Protein 6M6U (pdb70)

B-factor: mean 66.51, std 21.54, range [26.74, 169.86]

Solvent-accessible surface area: 44873 Å² total; per-residue (Å²): 97,67,54,117,86,0,37,136,31,0,135,94,66,9,99,152,19,49,0,0,2,4,1,7,12,31,23,108,141,86,64,132,52,40,0,45,0,0,0,20,2,44,92,82,33,92,29,54,56,22,13,42,15,2,8,113,0,0,44,42,27,65,26,10,9,44,1,15,5,6,103,67,22,36,11,9,47,12,17,40,1,7,63,48,25,93,47,21,75,25,85,128,66,48,11,17,97,13,3,11,117,5,12,0,31,31,16,30,2,42,82,33,1,76,50,3,14,80,67,23,42,105,77,79,8,6,89,89,34,14,41,22,0,97,86,1,4,126,46,0,94,136,18,26,50,126,20,89,90,0,123,132,53,105,20,37,1,5,0,0,1,0,2,8,2,18,0,4,3,4,1,2,2,0,0,0,10,23,0,62,82,108,168,44,35,112,15,154,43,16,95,31,0,2,36,27,0,9,126,56,133,65,4,64,112,93,3,1,66,44,2,59,125,10,2,13,20,17,43,78,1,2,69,61,49,109,128,21,82,28,78,89,0,22,88,12,13,104,111,44,7,105,12,1,71,82,0,9,95,52,11,82,86,164,106,127,77,15,100,73,24,14,44,29,0,120,88,5,9,130,36,0,99,130,16,24,52,122,14,87,111,1,92,134,53,123,18,28,16,7,0,0,6,0,2,2,4,20,0,3,12,4,0,0,44,1,0,9,16,9,1,69,116,72,121,32,24,13,0,40,19,7,83,32,1,1,24,15,0,9,79,67,124,60,9,67,112,96,2,2,69,42,2,56,154,8,0,12,22,9,13,80,1,6,22,67,32,99,124,27,73,51,83,93,1,21,88,10,16,101,113,52,11,105,8,0,70,82,0,9,72,58,10,127,77,154,105,24,57,24,15,39,46,5,28,29,0,80,106,0,8,113,66,0,91,103,21,35,48,121,17,75,134,4,104,138,54,36,16,40,30,3,0,0,12,2,1,0,22,32,0,5,50,4,1,8,43,0,0,20,40,25,1,86,125,105,161,39,39,106,22,126,36,24,9,27,0,1,30,22,0,22,132,63,131,67,8,79,113,75,3,2,52,32,2,24,52,1,0,10,0,69,29,14,11,48,43,62,67,119,84,23,15,50,0,2,23,23,0,13,101,102,14,12,104,7,0,75,85,0,12,83,55,20,70,88,140,97,72,49,117,84,0,34,130,34,0,131,91,66,7,96,114,17,53,0,0,2,4,2,8,19,29,6,124,55,73,11,157,97,107,19,43,1,46,0,0,0,22,1,38,81,80,35,92,36,53,54,27,12,37,12,2,7,104,0,0,42,39,24,63,22,9,8,49,2,16,9,7,104,75,28,35,10,10,45,12,15,39,1,5,76,44,26,104,54,22,78,27,83,109,63,45,4,9,94,17,3,11,121,5,1,2,32,14,12,37,1,20,77,28,0,76,46,3,15,74,58,24,42,96,80,87,8,20,102,91,29,15,35,15,0,111,95,2,19,144,44,0,99,131,13,34,51,115,20,91,120,3,103,122,53,96,25,40,1,3,0,0,3,0,5,11,4,18,0,4,5,4,1,4,3,0,0,0,11,22,0,42,95,94,151,41,34,46,6,65,7,15,137,52,0,1,38,33,0,11,127,72,129,76,5,73,107,93,2,0,65,43,2,59,136,8,8,30,18,22,61,79,4,4,78,68,60,131,130,16,80,15,65,85,1,14,95,16,12,86,122,58,4,101,14,2,48,74,0,12,99,65,38,191,138,80,30,90,84,38,14,43,34,0,108,96,10,0,93,43,0,84,128,16,32,49,98,33,85,81,5,120,130,47,121,24,35,10,9,0,0,13,0,3,17,6,23,0,2,10,4,0,0,40,0,0,7,30,1,0,62,95,74,116,32,22,13,0,38,20,8,94,31,0,1,30,17,0,3,102,68,134,40,6,61,102,93,3,1,71,39,2,50,126,10,0,9,41,12,13,69,6,7,27,81,34,108,137,16,79,40,100,82,8,31,88,6,14,107,101,51,13,113,7,0,60,79,0,4,91,47,7,136,92,116,107,26,53,18,18,35,41,0,21,13,0,65,94,2,6,112,72,0,98,120,16,31,50,126,16,87,112,2,114,144,44,44,14,29,34,5,0,0,13,2,1,0,19,36,0,1,44,4,1,8,47,0,0,38,26,21,0,79,97,104,151,40,34,136,30,146,36,21,8,33,0,1,29,25,0,3,119,65,131,75,7,79,97,89,4,0,61,31,2,23,50,1,0,10,0,80,33,30,18,80,121,116,61,24,52,0,2,20,27,0,13,98,99,19,10,92,9,0,69,83,0,1,77,54,18,37,87,184

Sequence (1030 aa):
LNENKIIKLLRDNIPKLQLIYLFGSYSQQHRNSEIEIAVLAADTLDNIARWELAQKLASALDSDVDLVDLRSASTVLCQQVVTQGKQLWGTQQDDELFAVKTISMYQHLQAERQAIIDDVMANDIIINKIATIKRCIKRIQQVYGDGSQFKQDFTLQDSVILNLQRCCEACIDIANHINRQQQLGIPQSSRDSFTLLAQNNLITQPLSDNLKKMVGLRNIAVHDYQELNLDIVVHVVQHHLEDFEQFIDVIKAENDIIINKIATIKRCIKRIQQVYGDGSQFKQDFTLQDSVILNLQRCCEACIDIANHINRQQQLGIPQSSRDSFTLLAQNNLITQPLSDNLKKMVGLRNIAVHDYQELNLDIVVHVVQHHLEDFEQFIDVIKAENDIIINKIATIKRCIKRIQQVYGDGSQFKQDFTLQDSVILNLQRCCEACIDIANHINRQQQLGIPQSSRDSFTLLAQNNLITQPLSDNLKKMVGLRNIAVHDYELNLDIVVHVVQHHLEDFEQFIDVIKAELNENKIIKLLRDNIPKLQLIYLFGSYSQGTQHRNSEIEIAVLAADTLDNIARWELAQKLASALDSDVDLVDLRSASTVLCQQVVTQGKQLWGTQQDDELFAVKTISMYQHLQAERQAIIDDVMANDIIINKIATIKRCIKRIQQVYGDGSQFKQDFTLQDSVILNLQRCCEACIDIANHINRQQQLGIPQSSRDSFTLLAQNNLITQPLSDNLKKMVGLRNIAVHDYQELNLDIVVHVVQHHLEDFEQFIDVIKDIIINKIATIKRCIKRIQQVYGDGSQFKQDFTLQDSVILNLQRCCEACIDIANHINRQQQLGIPQSSRDSFTLLAQNNLITQPLSDNLKKMVGLRNIAVHDYQELNLDIVVHVVQHHLEDFEQFIDVIKAENDIIINKIATIKRCIKRIQQVYGDGSQFKQDFTLQDSVILNLQRCCEACIDIANHINRQQQLGIPQSSRDSFTLLAQNNLITQPLSDNLKKMVGLRNIAVELNLDIVVHVVQHHLEDFEQFIDVIKAE

Foldseek 3Di:
DDLVVVVVLCVVQPPQWAWKWWFDPVLVPPDQDAGEIETEGPDFDDPVSQVVSQVVVCVVVVHHYDYHYLVPDDLVVLQRCLVRIDISDHDPVSSVVSNVVSVVVVVVVCVVCVVVVVVVVD/DVLLVVLLVLLVVLLVQLCVLCPPPPCCVPDPVSLVSNLVSLVSLLVSLLSLLCVVCVVVVLDHQPDSLSSLVSCCVVPLDPPVLSVLSSVSVVLSCCVPVPVVPHDVVVSVVCSVPPSVSSVVSSVSSVVD/DVLLVVLLVLLVVLLVQLCVLCPPVPCCVPDVVSVVSNLVSLLSLLVSLLVNLVVVCVVVVLDDQPDSLSSLVSCVVVVLDDPVLSVLSSVSVVLNVCCPPPNVPRDVVVSVVCSVPPSCSSVSSSVSSVVD/DVLLVVLLVLLVVLLVLLCVLCPPVPCCLPDVVSVVSNLVSLVSLLVSLLSNLQVCCVVVVLDHQPDSLSSLVSCCVVPLDPPVLSVLSSVSVVSVCLVVPPDVVSVVVSVVCSVPVSVSSVVSSVSVVVD/DDLVVVVVLCVVQPPQWAWKKFFDQCQPDHDPDLDAGEMETEGPDFDDPVSQVVSQVVVCVVVVHHYDYHYLVPDDLVVLQRCLVRIDISDHDPVVNVVSNVVSVVVVVVVCVVCVVVVVVVVD/DVLLVVLLVLLVVLLVQLDVLCDPVPCQVPDVPSVVSNLVSLVSLLVSLLSVLQVCCVVVVQDHDPDSLVSLVSCCVVVLDPVVLSVLSVVSVVLSCCSPVPCVPRPSVVSVCCSVPVSVSSVSSSVSSD/DLLVVLLVLLVVLLVLLCVLPPDVPDPVPDVVSVVSNLVSLLSLLVSLLVLLVVVCVVVVLDDQPDSLSSLVSCVVVPLDPVVLSVLSSVSVVLSVCCVPPVVPNDVVVSVVCNVPPSVSSVVSSVSSVVD/DVLLVVLLVLLVVLLVLLCVLCPPVPCCLPDVVSVVSNLVSLVSLLVSLLSNLQVCCVVVVQDHQPDSLSSLVSCCVVPLDDPVLSVLSSVSVVSVCLVCNVCSVVSVVCSVPPSVSSVVSSVSVVVD

Nearest PDB structures (foldseek):
  6m6u-assembly1_A  TM=1.008E+00  e=5.718E-24  Shewanella oneidensis MR-1
  6m6u-assembly1_F  TM=9.954E-01  e=7.181E-23  Shewanella oneidensis MR-1
  7bxo-assembly1_A  TM=9.948E-01  e=1.564E-22  Shewanella oneidensis MR-1
  6m6w-assembly1_F  TM=9.885E-01  e=1.515E-21  Shewanella oneidensis MR-1
  6m6v-assembly1_A  TM=9.972E-01  e=1.208E-20  Shewanella oneidensis MR-1

Radius of gyration: 38.46 Å; Cα contacts (8 Å, |Δi|>4): 1293; chains: 8; bounding box: 60×64×133 Å

GO terms:
  GO:0070733 AMPylase activity (F, EXP)

Structure (mmCIF, N/CA/C/O backbone):
data_6M6U
#
_entry.id   6M6U
#
_cell.length_a   54.217
_cell.length_b   99.954
_cell.length_c   131.798
_cell.angle_alpha   90.000
_cell.angle_beta   96.110
_cell.angle_gamma   90.000
#
_symmetry.space_group_name_H-M   'P 1 21 1'
#
loop_
_entity.id
_entity.type
_entity.pdbx_description
1 polymer 'Toxin-antitoxin system antitoxin MntA family'
2 polymer 'Toxin-antitoxin system toxin HepN family'
#
loop_
_atom_site.group_PDB
_atom_site.id
_atom_site.type_symbol
_atom_site.label_atom_id
_atom_site.label_alt_id
_atom_site.label_comp_id
_atom_site.label_asym_id
_atom_site.label_entity_id
_atom_site.label_seq_id
_atom_site.pdbx_PDB_ins_code
_atom_site.Cartn_x
_atom_site.Cartn_y
_atom_site.Cartn_z
_atom_site.occupancy
_atom_site.B_iso_or_equiv
_atom_site.auth_seq_id
_atom_site.auth_comp_id
_atom_site.auth_asym_id
_atom_site.auth_atom_id
_atom_site.pdbx_PDB_model_num
ATOM 1 N N . LEU A 1 4 ? 9.840 30.947 45.295 1.00 75.68 4 LEU A N 1
ATOM 2 C CA . LEU A 1 4 ? 8.996 29.808 44.955 1.00 75.94 4 LEU A CA 1
ATOM 3 C C . LEU A 1 4 ? 7.559 30.058 45.418 1.00 77.87 4 LEU A C 1
ATOM 4 O O . LEU A 1 4 ? 7.333 30.536 46.533 1.00 82.44 4 LEU A O 1
ATOM 9 N N . ASN A 1 5 ? 6.590 29.741 44.559 1.00 73.61 5 ASN A N 1
ATOM 10 C CA . ASN A 1 5 ? 5.185 30.038 44.834 1.00 67.39 5 ASN A CA 1
ATOM 11 C C . ASN A 1 5 ? 4.590 28.891 45.642 1.00 63.03 5 ASN A C 1
ATOM 12 O O . ASN A 1 5 ? 4.147 27.881 45.086 1.00 53.74 5 ASN A O 1
ATOM 17 N N . GLU A 1 6 ? 4.558 29.062 46.965 1.00 61.50 6 GLU A N 1
ATOM 18 C CA . GLU A 1 6 ? 4.053 28.007 47.834 1.00 59.47 6 GLU A CA 1
ATOM 19 C C . GLU A 1 6 ? 2.533 27.909 47.779 1.00 57.77 6 GLU A C 1
ATOM 20 O O . GLU A 1 6 ? 1.978 26.822 47.975 1.00 53.50 6 GLU A O 1
ATOM 26 N N . ASN A 1 7 ? 1.846 29.018 47.498 1.00 58.37 7 ASN A N 1
ATOM 27 C CA . ASN A 1 7 ? 0.389 28.981 47.406 1.00 60.95 7 ASN A CA 1
ATOM 28 C C . ASN A 1 7 ? -0.073 28.134 46.226 1.00 58.67 7 ASN A C 1
ATOM 29 O O . ASN A 1 7 ? -1.111 27.464 46.302 1.00 56.99 7 ASN A O 1
ATOM 34 N N . LYS A 1 8 ? 0.681 28.156 45.125 1.00 55.82 8 LYS A N 1
ATOM 35 C CA . LYS A 1 8 ? 0.322 27.348 43.966 1.00 54.75 8 LYS A CA 1
ATOM 36 C C . LYS A 1 8 ? 0.538 25.867 44.247 1.00 46.17 8 LYS A C 1
ATOM 37 O O . LYS A 1 8 ? -0.255 25.023 43.815 1.00 41.73 8 LYS A O 1
ATOM 43 N N . ILE A 1 9 ? 1.615 25.533 44.961 1.00 41.82 9 ILE A N 1
ATOM 44 C CA . ILE A 1 9 ? 1.850 24.148 45.349 1.00 42.47 9 ILE A CA 1
ATOM 45 C C . ILE A 1 9 ? 0.726 23.658 46.246 1.00 46.97 9 ILE A C 1
ATOM 46 O O . ILE A 1 9 ? 0.215 22.544 46.079 1.00 51.30 9 ILE A O 1
ATOM 51 N N . ILE A 1 10 ? 0.313 24.492 47.202 1.00 47.96 10 ILE A N 1
ATOM 52 C CA . ILE A 1 10 ? -0.714 24.089 48.156 1.00 49.47 10 ILE A CA 1
ATOM 53 C C . ILE A 1 10 ? -2.042 23.869 47.448 1.00 47.17 10 ILE A C 1
ATOM 54 O O . ILE A 1 10 ? -2.726 22.866 47.684 1.00 47.54 10 ILE A O 1
ATOM 59 N N . LYS A 1 11 ? -2.428 24.792 46.564 1.00 47.27 11 LYS A N 1
ATOM 60 C CA . LYS A 1 11 ? -3.730 24.676 45.918 1.00 49.12 11 LYS A CA 1
ATOM 61 C C . LYS A 1 11 ? -3.794 23.459 45.003 1.00 48.90 11 LYS A C 1
ATOM 62 O O . LYS A 1 11 ? -4.807 22.750 44.977 1.00 51.45 11 LYS A O 1
ATOM 68 N N . LEU A 1 12 ? -2.723 23.193 44.253 1.00 41.86 12 LEU A N 1
ATOM 69 C CA . LEU A 1 12 ? -2.733 22.050 43.346 1.00 45.82 12 LEU A CA 1
ATOM 70 C C . LEU A 1 12 ? -2.829 20.737 44.109 1.00 44.41 12 LEU A C 1
ATOM 71 O O . LEU A 1 12 ? -3.556 19.825 43.696 1.00 51.92 12 LEU A O 1
ATOM 76 N N . LEU A 1 13 ? -2.107 20.617 45.221 1.00 42.66 13 LEU A N 1
ATOM 77 C CA . LEU A 1 13 ? -2.162 19.380 45.996 1.00 44.19 13 LEU A CA 1
ATOM 78 C C . LEU A 1 13 ? -3.511 19.215 46.686 1.00 46.78 13 LEU A C 1
ATOM 79 O O . LEU A 1 13 ? -4.070 18.113 46.711 1.00 51.71 13 LEU A O 1
ATOM 84 N N . ARG A 1 14 ? -4.054 20.301 47.242 1.00 49.05 14 ARG A N 1
ATOM 85 C CA . ARG A 1 14 ? -5.350 20.228 47.911 1.00 53.55 14 ARG A CA 1
ATOM 86 C C . ARG A 1 14 ? -6.455 19.838 46.938 1.00 56.13 14 ARG A C 1
ATOM 87 O O . ARG A 1 14 ? -7.368 19.083 47.295 1.00 59.91 14 ARG A O 1
ATOM 95 N N . ASP A 1 15 ? -6.389 20.341 45.703 1.00 51.16 15 ASP A N 1
ATOM 96 C CA . ASP A 1 15 ? -7.430 20.047 44.725 1.00 47.06 15 ASP A CA 1
ATOM 97 C C . ASP A 1 15 ? -7.318 18.643 44.143 1.00 39.83 15 ASP A C 1
ATOM 98 O O . ASP A 1 15 ? -8.282 18.164 43.539 1.00 39.26 15 ASP A O 1
ATOM 103 N N . ASN A 1 16 ? -6.180 17.966 44.306 1.00 36.19 16 ASN A N 1
ATOM 104 C CA . ASN A 1 16 ? -5.972 16.688 43.642 1.00 44.53 16 ASN A CA 1
ATOM 105 C C . ASN A 1 16 ? -5.737 15.504 44.570 1.00 49.89 16 ASN A C 1
ATOM 106 O O . ASN A 1 16 ? -5.680 14.371 44.080 1.00 54.39 16 ASN A O 1
ATOM 111 N N . ILE A 1 17 ? -5.611 15.711 45.875 1.00 49.44 17 ILE A N 1
ATOM 112 C CA . ILE A 1 17 ? -5.337 14.622 46.802 1.00 46.06 17 ILE A CA 1
ATOM 113 C C . ILE A 1 17 ? -6.465 14.553 47.824 1.00 46.43 17 ILE A C 1
ATOM 114 O O . ILE A 1 17 ? -6.665 15.498 48.592 1.00 45.52 17 ILE A O 1
ATOM 119 N N . PRO A 1 18 ? -7.226 13.463 47.872 1.00 51.39 18 PRO A N 1
ATOM 120 C CA . PRO A 1 18 ? -8.282 13.349 48.884 1.00 54.50 18 PRO A CA 1
ATOM 121 C C . PRO A 1 18 ? -7.698 13.068 50.259 1.00 53.50 18 PRO A C 1
ATOM 122 O O . PRO A 1 18 ? -6.713 12.338 50.400 1.00 50.52 18 PRO A O 1
ATOM 126 N N . LYS A 1 19 ? -8.320 13.667 51.277 1.00 58.17 19 LYS A N 1
ATOM 127 C CA . LYS A 1 19 ? -7.936 13.456 52.675 1.00 59.57 19 LYS A CA 1
ATOM 128 C C . LYS A 1 19 ? -6.484 13.859 52.919 1.00 61.87 19 LYS A C 1
ATOM 129 O O . LYS A 1 19 ? -5.750 13.192 53.655 1.00 62.31 19 LYS A O 1
ATOM 135 N N . LEU A 1 20 ? -6.067 14.960 52.292 1.00 59.14 20 LEU A N 1
ATOM 136 C CA . LEU A 1 20 ? -4.719 15.477 52.490 1.00 56.68 20 LEU A CA 1
ATOM 137 C C . LEU A 1 20 ? -4.524 15.911 53.937 1.00 58.86 20 LEU A C 1
ATOM 138 O O . LEU A 1 20 ? -5.422 16.488 54.557 1.00 58.32 20 LEU A O 1
ATOM 143 N N . GLN A 1 21 ? -3.345 15.623 54.479 1.00 58.56 21 GLN A N 1
ATOM 144 C CA . GLN A 1 21 ? -3.034 15.942 55.868 1.00 56.77 21 GLN A CA 1
ATOM 145 C C . GLN A 1 21 ? -1.789 16.794 56.028 1.00 51.26 21 GLN A C 1
ATOM 146 O O . GLN A 1 21 ? -1.752 17.659 56.907 1.00 53.19 21 GLN A O 1
ATOM 152 N N . LEU A 1 22 ? -0.765 16.579 55.205 1.00 41.50 22 LEU A N 1
ATOM 153 C CA . LEU A 1 22 ? 0.500 17.276 55.378 1.00 38.99 22 LEU A CA 1
ATOM 154 C C . LEU A 1 22 ? 1.105 17.570 54.014 1.00 44.35 22 LEU A C 1
ATOM 155 O O . LEU A 1 22 ? 1.062 16.726 53.115 1.00 48.50 22 LEU A O 1
ATOM 160 N N . ILE A 1 23 ? 1.657 18.771 53.865 1.00 45.84 23 ILE A N 1
ATOM 161 C CA . ILE A 1 23 ? 2.487 19.128 52.721 1.00 38.79 23 ILE A CA 1
ATOM 162 C C . ILE A 1 23 ? 3.808 19.662 53.252 1.00 42.14 23 ILE A C 1
ATOM 163 O O . ILE A 1 23 ? 3.824 20.589 54.070 1.00 43.32 23 ILE A O 1
ATOM 168 N N . TYR A 1 24 ? 4.910 19.085 52.787 1.00 40.29 24 TYR A N 1
ATOM 169 C CA . TYR A 1 24 ? 6.243 19.544 53.142 1.00 40.25 24 TYR A CA 1
ATOM 170 C C . TYR A 1 24 ? 7.028 19.882 51.887 1.00 43.85 24 TYR A C 1
ATOM 171 O O . TYR A 1 24 ? 6.938 19.180 50.872 1.00 47.90 24 TYR A O 1
ATOM 180 N N . LEU A 1 25 ? 7.799 20.956 51.971 1.00 41.39 25 LEU A N 1
ATOM 181 C CA . LEU A 1 25 ? 8.870 21.241 51.034 1.00 43.35 25 LEU A CA 1
ATOM 182 C C . LEU A 1 25 ? 10.171 20.784 51.679 1.00 48.40 25 LEU A C 1
ATOM 183 O O . LEU A 1 25 ? 10.443 21.126 52.833 1.00 58.54 25 LEU A O 1
ATOM 188 N N . PHE A 1 26 ? 10.956 19.984 50.960 1.00 45.80 26 PHE A N 1
ATOM 189 C CA . PHE A 1 26 ? 12.234 19.527 51.485 1.00 42.61 26 PHE A CA 1
ATOM 190 C C . PHE A 1 26 ? 13.278 19.596 50.377 1.00 48.92 26 PHE A C 1
ATOM 191 O O . PHE A 1 26 ? 12.997 20.029 49.254 1.00 51.89 26 PHE A O 1
ATOM 199 N N . GLY A 1 27 ? 14.501 19.184 50.706 1.00 49.09 27 GLY A N 1
ATOM 200 C CA . GLY A 1 27 ? 15.587 19.267 49.748 1.00 49.87 27 GLY A CA 1
ATOM 201 C C . GLY A 1 27 ? 16.145 20.678 49.642 1.00 58.05 27 GLY A C 1
ATOM 202 O O . GLY A 1 27 ? 16.089 21.471 50.582 1.00 62.61 27 GLY A O 1
ATOM 203 N N . SER A 1 28 ? 16.670 20.994 48.456 1.00 61.61 28 SER A N 1
ATOM 204 C CA . SER A 1 28 ? 17.418 22.236 48.278 1.00 67.99 28 SER A CA 1
ATOM 205 C C . SER A 1 28 ? 16.514 23.462 48.332 1.00 76.98 28 SER A C 1
ATOM 206 O O . SER A 1 28 ? 16.923 24.514 48.838 1.00 83.63 28 SER A O 1
ATOM 209 N N . TYR A 1 29 ? 15.292 23.360 47.803 1.00 83.59 29 TYR A N 1
ATOM 210 C CA . TYR A 1 29 ? 14.413 24.526 47.774 1.00 84.86 29 TYR A CA 1
ATOM 211 C C . TYR A 1 29 ? 13.922 24.907 49.166 1.00 85.59 29 TYR A C 1
ATOM 212 O O . TYR A 1 29 ? 13.579 26.072 49.399 1.00 88.59 29 TYR A O 1
ATOM 221 N N . SER A 1 30 ? 13.876 23.954 50.099 1.00 83.95 30 SER A N 1
ATOM 222 C CA . SER A 1 30 ? 13.533 24.281 51.478 1.00 84.11 30 SER A CA 1
ATOM 223 C C . SER A 1 30 ? 14.695 24.916 52.231 1.00 93.17 30 SER A C 1
ATOM 224 O O . SER A 1 30 ? 14.472 25.551 53.268 1.00 90.89 30 SER A O 1
ATOM 227 N N . GLN A 1 31 ? 15.920 24.756 51.735 1.00 102.21 31 GLN A N 1
ATOM 228 C CA . GLN A 1 31 ? 17.098 25.353 52.353 1.00 105.77 31 GLN A CA 1
ATOM 229 C C . GLN A 1 31 ? 17.332 26.767 51.830 1.00 106.75 31 GLN A C 1
ATOM 230 O O . GLN A 1 31 ? 16.857 27.741 52.414 1.00 107.02 31 GLN A O 1
ATOM 236 N N . GLN A 1 34 ? 16.184 27.960 46.309 1.00 109.62 34 GLN A N 1
ATOM 237 C CA . GLN A 1 34 ? 16.356 27.911 44.861 1.00 113.42 34 GLN A CA 1
ATOM 238 C C . GLN A 1 34 ? 17.516 26.996 44.483 1.00 115.84 34 GLN A C 1
ATOM 239 O O . GLN A 1 34 ? 17.326 25.955 43.852 1.00 117.65 34 GLN A O 1
ATOM 245 N N . HIS A 1 35 ? 18.719 27.417 44.875 1.00 116.09 35 HIS A N 1
ATOM 246 C CA . HIS A 1 35 ? 19.964 26.700 44.614 1.00 115.29 35 HIS A CA 1
ATOM 247 C C . HIS A 1 35 ? 20.242 26.537 43.121 1.00 116.61 35 HIS A C 1
ATOM 248 O O . HIS A 1 35 ? 20.836 27.430 42.507 1.00 113.43 35 HIS A O 1
ATOM 255 N N . ARG A 1 36 ? 19.831 25.420 42.518 1.00 119.49 36 ARG A N 1
ATOM 256 C CA . ARG A 1 36 ? 20.339 25.111 41.184 1.00 120.35 36 ARG A CA 1
ATOM 257 C C . ARG A 1 36 ? 19.279 24.624 40.203 1.00 127.78 36 ARG A C 1
ATOM 258 O O . ARG A 1 36 ? 18.159 25.145 40.161 1.00 129.14 36 ARG A O 1
ATOM 260 N N . ASN A 1 37 ? 19.657 23.639 39.390 1.00 134.68 37 ASN A N 1
ATOM 261 C CA . ASN A 1 37 ? 18.798 22.997 38.404 1.00 136.40 37 ASN A CA 1
ATOM 262 C C . ASN A 1 37 ? 18.029 21.816 38.983 1.00 133.30 37 ASN A C 1
ATOM 263 O O . ASN A 1 37 ? 17.289 21.149 38.251 1.00 134.27 37 ASN A O 1
ATOM 268 N N . SER A 1 38 ? 18.177 21.554 40.278 1.00 127.41 38 SER A N 1
ATOM 269 C CA . SER A 1 38 ? 17.624 20.354 40.882 1.00 116.86 38 SER A CA 1
ATOM 270 C C . SER A 1 38 ? 16.100 20.417 40.948 1.00 103.25 38 SER A C 1
ATOM 271 O O . SER A 1 38 ? 15.475 21.468 40.765 1.00 103.36 38 SER A O 1
ATOM 274 N N . GLU A 1 39 ? 15.504 19.257 41.211 1.00 85.08 39 GLU A N 1
ATOM 275 C CA . GLU A 1 39 ? 14.059 19.156 41.323 1.00 67.93 39 GLU A CA 1
ATOM 276 C C . GLU A 1 39 ? 13.562 19.912 42.548 1.00 54.92 39 GLU A C 1
ATOM 277 O O . GLU A 1 39 ? 14.274 20.065 43.544 1.00 51.17 39 GLU A O 1
ATOM 283 N N . ILE A 1 40 ? 12.332 20.401 42.463 1.00 48.96 40 ILE A N 1
ATOM 284 C CA . ILE A 1 40 ? 11.597 20.792 43.659 1.00 44.26 40 ILE A CA 1
ATOM 285 C C . ILE A 1 40 ? 11.059 19.525 44.313 1.00 44.65 40 ILE A C 1
ATOM 286 O O . ILE A 1 40 ? 10.386 18.714 43.665 1.00 49.07 40 ILE A O 1
ATOM 291 N N . GLU A 1 41 ? 11.379 19.331 45.584 1.00 42.81 41 GLU A N 1
ATOM 292 C CA . GLU A 1 41 ? 11.007 18.125 46.310 1.00 43.25 41 GLU A CA 1
ATOM 293 C C . GLU A 1 41 ? 9.870 18.446 47.272 1.00 41.54 41 GLU A C 1
ATOM 294 O O . GLU A 1 41 ? 10.011 19.314 48.142 1.00 38.37 41 GLU A O 1
ATOM 300 N N . ILE A 1 42 ? 8.751 17.745 47.103 1.00 41.06 42 ILE A N 1
ATOM 301 C CA . ILE A 1 42 ? 7.527 17.963 47.862 1.00 41.46 42 ILE A CA 1
ATOM 302 C C . ILE A 1 42 ? 7.089 16.625 48.439 1.00 38.72 42 ILE A C 1
ATOM 303 O O . ILE A 1 42 ? 7.053 15.618 47.724 1.00 38.05 42 ILE A O 1
ATOM 308 N N . ALA A 1 43 ? 6.760 16.611 49.725 1.00 39.54 43 ALA A N 1
ATOM 309 C CA . ALA A 1 43 ? 6.261 15.415 50.388 1.00 39.12 43 ALA A CA 1
ATOM 310 C C . ALA A 1 43 ? 4.847 15.667 50.882 1.00 40.12 43 ALA A C 1
ATOM 311 O O . ALA A 1 43 ? 4.559 16.726 51.447 1.00 43.39 43 ALA A O 1
ATOM 313 N N . VAL A 1 44 ? 3.963 14.697 50.666 1.00 39.77 44 VAL A N 1
ATOM 314 C CA . VAL A 1 44 ? 2.584 14.790 51.129 1.00 43.55 44 VAL A CA 1
ATOM 315 C C . VAL A 1 44 ? 2.233 13.545 51.930 1.00 44.70 44 VAL A C 1
ATOM 316 O O . VAL A 1 44 ? 2.668 12.433 51.602 1.00 41.79 44 VAL A O 1
ATOM 320 N N . LEU A 1 45 ? 1.452 13.739 52.988 1.00 41.79 45 LEU A N 1
ATOM 321 C CA . LEU A 1 45 ? 0.796 12.654 53.701 1.00 42.98 45 LEU A CA 1
ATOM 322 C C . LEU A 1 45 ? -0.710 12.824 53.557 1.00 45.27 45 LEU A C 1
ATOM 323 O O . LEU A 1 45 ? -1.251 13.899 53.848 1.00 40.36 45 LEU A O 1
ATOM 328 N N . ALA A 1 46 ? -1.376 11.781 53.080 1.00 46.34 46 ALA A N 1
ATOM 329 C CA . ALA A 1 46 ? -2.828 11.727 53.041 1.00 47.04 46 ALA A CA 1
ATOM 330 C C . ALA A 1 46 ? -3.294 10.505 53.826 1.00 50.41 46 ALA A C 1
ATOM 331 O O . ALA A 1 46 ? -2.494 9.649 54.210 1.00 50.64 46 ALA A O 1
ATOM 333 N N . ALA A 1 47 ? -4.605 10.430 54.075 1.00 49.70 47 ALA A N 1
ATOM 334 C CA . ALA A 1 47 ? -5.130 9.320 54.866 1.00 50.84 47 ALA A CA 1
ATOM 335 C C . ALA A 1 47 ? -4.906 7.985 54.163 1.00 54.37 47 ALA A C 1
ATOM 336 O O . ALA A 1 47 ? -4.622 6.972 54.814 1.00 55.77 47 ALA A O 1
ATOM 338 N N . ASP A 1 48 ? -5.022 7.963 52.838 1.00 50.70 48 ASP A N 1
ATOM 339 C CA . ASP A 1 48 ? -4.706 6.791 52.036 1.00 51.46 48 ASP A CA 1
ATOM 340 C C . ASP A 1 48 ? -3.380 7.001 51.315 1.00 47.96 48 ASP A C 1
ATOM 341 O O . ASP A 1 48 ? -2.923 8.132 51.118 1.00 42.66 48 ASP A O 1
ATOM 346 N N . THR A 1 49 ? -2.760 5.896 50.917 1.00 52.78 49 THR A N 1
ATOM 347 C CA . THR A 1 49 ? -1.593 5.992 50.055 1.00 60.61 49 THR A CA 1
ATOM 348 C C . THR A 1 49 ? -2.023 6.444 48.666 1.00 60.81 49 THR A C 1
ATOM 349 O O . THR A 1 49 ? -3.109 6.093 48.192 1.00 62.81 49 THR A O 1
ATOM 353 N N . LEU A 1 50 ? -1.173 7.244 48.025 1.00 56.12 50 LEU A N 1
ATOM 354 C CA . LEU A 1 50 ? -1.429 7.706 46.666 1.00 52.32 50 LEU A CA 1
ATOM 355 C C . LEU A 1 50 ? -1.165 6.583 45.674 1.00 53.06 50 LEU A C 1
ATOM 356 O O . LEU A 1 50 ? -0.229 5.799 45.846 1.00 56.72 50 LEU A O 1
ATOM 361 N N . ASP A 1 51 ? -1.989 6.504 44.632 1.00 57.82 51 ASP A N 1
ATOM 362 C CA . ASP A 1 51 ? -1.635 5.648 43.508 1.00 64.44 51 ASP A CA 1
ATOM 363 C C . ASP A 1 51 ? -0.322 6.131 42.908 1.00 60.65 51 ASP A C 1
ATOM 364 O O . ASP A 1 51 ? -0.115 7.333 42.721 1.00 54.84 51 ASP A O 1
ATOM 369 N N . ASN A 1 52 ? 0.575 5.185 42.620 1.00 62.41 52 ASN A N 1
ATOM 370 C CA . ASN A 1 52 ? 1.928 5.545 42.206 1.00 64.24 52 ASN A CA 1
ATOM 371 C C . ASN A 1 52 ? 1.916 6.339 40.906 1.00 62.81 52 ASN A C 1
ATOM 372 O O . ASN A 1 52 ? 2.586 7.372 40.790 1.00 62.84 52 ASN A O 1
ATOM 377 N N . ILE A 1 53 ? 1.147 5.877 39.920 1.00 59.89 53 ILE A N 1
ATOM 378 C CA . ILE A 1 53 ? 1.102 6.550 38.627 1.00 56.86 53 ILE A CA 1
ATOM 379 C C . ILE A 1 53 ? 0.370 7.884 38.736 1.00 56.28 53 ILE A C 1
ATOM 380 O O . ILE A 1 53 ? 0.773 8.881 38.124 1.00 56.15 53 ILE A O 1
ATOM 385 N N . ALA A 1 54 ? -0.706 7.933 39.526 1.00 57.05 54 ALA A N 1
ATOM 386 C CA . ALA A 1 54 ? -1.408 9.195 39.739 1.00 53.97 54 ALA A CA 1
ATOM 387 C C . ALA A 1 54 ? -0.538 10.203 40.483 1.00 50.92 54 ALA A C 1
ATOM 388 O O . ALA A 1 54 ? -0.670 11.413 40.266 1.00 59.59 54 ALA A O 1
ATOM 390 N N . ARG A 1 55 ? 0.352 9.727 41.354 1.00 40.44 55 ARG A N 1
ATOM 391 C CA . ARG A 1 55 ? 1.278 10.622 42.039 1.00 44.73 55 ARG A CA 1
ATOM 392 C C . ARG A 1 55 ? 2.271 11.235 41.059 1.00 43.69 55 ARG A C 1
ATOM 393 O O . ARG A 1 55 ? 2.550 12.441 41.113 1.00 40.08 55 ARG A O 1
ATOM 401 N N . TRP A 1 56 ? 2.810 10.415 40.156 1.00 41.90 56 TRP A N 1
ATOM 402 C CA . TRP A 1 56 ? 3.751 10.904 39.155 1.00 43.50 56 TRP A CA 1
ATOM 403 C C . TRP A 1 56 ? 3.085 11.910 38.223 1.00 46.35 56 TRP A C 1
ATOM 404 O O . TRP A 1 56 ? 3.640 12.981 37.949 1.00 47.26 56 TRP A O 1
ATOM 415 N N . GLU A 1 57 ? 1.886 11.580 37.729 1.00 51.26 57 GLU A N 1
ATOM 416 C CA . GLU A 1 57 ? 1.133 12.519 36.902 1.00 52.11 57 GLU A CA 1
ATOM 417 C C . GLU A 1 57 ? 0.903 13.835 37.634 1.00 46.00 57 GLU A C 1
ATOM 418 O O . GLU A 1 57 ? 1.042 14.915 37.044 1.00 47.17 57 GLU A O 1
ATOM 424 N N . LEU A 1 58 ? 0.563 13.765 38.925 1.00 43.51 58 LEU A N 1
ATOM 425 C CA . LEU A 1 58 ? 0.348 14.985 39.692 1.00 39.16 58 LEU A CA 1
ATOM 426 C C . LEU A 1 58 ? 1.642 15.765 39.866 1.00 35.31 58 LEU A C 1
ATOM 427 O O . LEU A 1 58 ? 1.623 17.001 39.863 1.00 39.30 58 LEU A O 1
ATOM 432 N N . ALA A 1 59 ? 2.773 15.070 40.000 1.00 30.50 59 ALA A N 1
ATOM 433 C CA . ALA A 1 59 ? 4.048 15.772 40.082 1.00 33.63 59 ALA A CA 1
ATOM 434 C C . ALA A 1 59 ? 4.318 16.571 38.809 1.00 41.16 59 ALA A C 1
ATOM 435 O O . ALA A 1 59 ? 4.781 17.717 38.875 1.00 36.97 59 ALA A O 1
ATOM 437 N N . GLN A 1 60 ? 4.020 15.990 37.638 1.00 43.28 60 GLN A N 1
ATOM 438 C CA . GLN A 1 60 ? 4.245 16.718 36.391 1.00 40.88 60 GLN A CA 1
ATOM 439 C C . GLN A 1 60 ? 3.254 17.856 36.229 1.00 42.60 60 GLN A C 1
ATOM 440 O O . GLN A 1 60 ? 3.580 18.875 35.608 1.00 44.50 60 GLN A O 1
ATOM 446 N N . LYS A 1 61 ? 2.045 17.712 36.779 1.00 42.63 61 LYS A N 1
ATOM 447 C CA . LYS A 1 61 ? 1.128 18.845 36.774 1.00 41.44 61 LYS A CA 1
ATOM 448 C C . LYS A 1 61 ? 1.683 19.988 37.618 1.00 40.77 61 LYS A C 1
ATOM 449 O O . LYS A 1 61 ? 1.631 21.154 37.208 1.00 46.61 61 LYS A O 1
ATOM 455 N N . LEU A 1 62 ? 2.248 19.673 38.784 1.00 42.30 62 LEU A N 1
ATOM 456 C CA . LEU A 1 62 ? 2.980 20.687 39.537 1.00 43.57 62 LEU A CA 1
ATOM 457 C C . LEU A 1 62 ? 4.171 21.203 38.739 1.00 45.75 62 LEU A C 1
ATOM 458 O O . LEU A 1 62 ? 4.441 22.412 38.718 1.00 49.10 62 LEU A O 1
ATOM 463 N N . ALA A 1 63 ? 4.895 20.298 38.073 1.00 39.30 63 ALA A N 1
ATOM 464 C CA . ALA A 1 63 ? 6.061 20.703 37.292 1.00 41.57 63 ALA A CA 1
ATOM 465 C C . ALA A 1 63 ? 5.685 21.717 36.221 1.00 42.42 63 ALA A C 1
ATOM 466 O O . ALA A 1 63 ? 6.376 22.725 36.041 1.00 47.36 63 ALA A O 1
ATOM 468 N N . SER A 1 64 ? 4.580 21.477 35.514 1.00 48.75 64 SER A N 1
ATOM 469 C CA . SER A 1 64 ? 4.149 22.413 34.481 1.00 48.57 64 SER A CA 1
ATOM 470 C C . SER A 1 64 ? 3.785 23.765 35.081 1.00 51.28 64 SER A C 1
ATOM 471 O O . SER A 1 64 ? 4.140 24.812 34.527 1.00 56.87 64 SER A O 1
ATOM 474 N N . ALA A 1 65 ? 3.095 23.766 36.225 1.00 50.67 65 ALA A N 1
ATOM 475 C CA . ALA A 1 65 ? 2.655 25.026 36.820 1.00 45.01 65 ALA A CA 1
ATOM 476 C C . ALA A 1 65 ? 3.815 25.807 37.429 1.00 47.28 65 ALA A C 1
ATOM 477 O O . ALA A 1 65 ? 3.788 27.043 37.437 1.00 52.44 65 ALA A O 1
ATOM 479 N N . LEU A 1 66 ? 4.827 25.118 37.951 1.00 46.02 66 LEU A N 1
ATOM 480 C CA . LEU A 1 66 ? 5.997 25.775 38.517 1.00 47.24 66 LEU A CA 1
ATOM 481 C C . LEU A 1 66 ? 7.112 25.990 37.501 1.00 51.65 66 LEU A C 1
ATOM 482 O O . LEU A 1 66 ? 8.126 26.607 37.845 1.00 54.02 66 LEU A O 1
ATOM 487 N N . ASP A 1 67 ? 6.954 25.491 36.273 1.00 54.11 67 ASP A N 1
ATOM 488 C CA . ASP A 1 67 ? 7.985 25.570 35.236 1.00 53.74 67 ASP A CA 1
ATOM 489 C C . ASP A 1 67 ? 9.326 25.054 35.756 1.00 48.98 67 ASP A C 1
ATOM 490 O O . ASP A 1 67 ? 10.375 25.676 35.584 1.00 51.55 67 ASP A O 1
ATOM 495 N N . SER A 1 68 ? 9.285 23.895 36.406 1.00 46.54 68 SER A N 1
ATOM 496 C CA . SER A 1 68 ? 10.498 23.313 36.960 1.00 50.16 68 SER A CA 1
ATOM 497 C C . SER A 1 68 ? 10.241 21.849 37.278 1.00 45.09 68 SER A C 1
ATOM 498 O O . SER A 1 68 ? 9.099 21.431 37.479 1.00 49.16 68 SER A O 1
ATOM 501 N N . ASP A 1 69 ? 11.319 21.071 37.307 1.00 37.28 69 ASP A N 1
ATOM 502 C CA . ASP A 1 69 ? 11.210 19.672 37.693 1.00 39.81 69 ASP A CA 1
ATOM 503 C C . ASP A 1 69 ? 10.675 19.557 39.116 1.00 41.55 69 ASP A C 1
ATOM 504 O O . ASP A 1 69 ? 11.067 20.312 40.012 1.00 42.12 69 ASP A O 1
ATOM 509 N N . VAL A 1 70 ? 9.761 18.612 39.318 1.00 41.13 70 VAL A N 1
ATOM 510 C CA . VAL A 1 70 ? 9.144 18.374 40.616 1.00 41.42 70 VAL A CA 1
ATOM 511 C C . VAL A 1 70 ? 9.225 16.888 40.937 1.00 45.90 70 VAL A C 1
ATOM 512 O O . VAL A 1 70 ? 9.014 16.038 40.063 1.00 44.82 70 VAL A O 1
ATOM 516 N N . ASP A 1 71 ? 9.548 16.578 42.191 1.00 47.35 71 ASP A N 1
ATOM 517 C CA . ASP A 1 71 ? 9.495 15.224 42.726 1.00 42.15 71 ASP A CA 1
ATOM 518 C C . ASP A 1 71 ? 8.470 15.211 43.853 1.00 43.23 71 ASP A C 1
ATOM 519 O O . ASP A 1 71 ? 8.646 15.901 44.864 1.00 42.61 71 ASP A O 1
ATOM 524 N N . LEU A 1 72 ? 7.388 14.458 43.668 1.00 39.09 72 LEU A N 1
ATOM 525 C CA . LEU A 1 72 ? 6.319 14.367 44.655 1.00 41.57 72 LEU A CA 1
ATOM 526 C C . LEU A 1 72 ? 6.459 13.049 45.404 1.00 42.67 72 LEU A C 1
ATOM 527 O O . LEU A 1 72 ? 6.458 11.977 44.787 1.00 44.24 72 LEU A O 1
ATOM 532 N N . VAL A 1 73 ? 6.586 13.129 46.725 1.00 34.36 73 VAL A N 1
ATOM 533 C CA . VAL A 1 73 ? 6.855 11.973 47.571 1.00 39.99 73 VAL A CA 1
ATOM 534 C C . VAL A 1 73 ? 5.629 11.692 48.427 1.00 42.50 73 VAL A C 1
ATOM 535 O O . VAL A 1 73 ? 5.137 12.582 49.130 1.00 41.96 73 VAL A O 1
ATOM 539 N N . ASP A 1 74 ? 5.136 10.460 48.368 1.00 49.12 74 ASP A N 1
ATOM 540 C CA . ASP A 1 74 ? 4.051 10.018 49.237 1.00 49.72 74 ASP A CA 1
ATOM 541 C C . ASP A 1 74 ? 4.671 9.521 50.537 1.00 44.77 74 ASP A C 1
ATOM 542 O O . ASP A 1 74 ? 5.296 8.456 50.564 1.00 40.72 74 ASP A O 1
ATOM 547 N N . LEU A 1 75 ? 4.488 10.293 51.614 1.00 42.10 75 LEU A N 1
ATOM 548 C CA . LEU A 1 75 ? 5.087 9.948 52.902 1.00 37.93 75 LEU A CA 1
ATOM 549 C C . LEU A 1 75 ? 4.578 8.616 53.432 1.00 41.32 75 LEU A C 1
ATOM 550 O O . LEU A 1 75 ? 5.295 7.930 54.168 1.00 46.66 75 LEU A O 1
ATOM 555 N N . ARG A 1 76 ? 3.355 8.229 53.072 1.00 40.90 76 ARG A N 1
ATOM 556 C CA . ARG A 1 76 ? 2.777 7.000 53.593 1.00 44.88 76 ARG A CA 1
ATOM 557 C C . ARG A 1 76 ? 3.385 5.752 52.965 1.00 49.57 76 ARG A C 1
ATOM 558 O O . ARG A 1 76 ? 3.268 4.665 53.539 1.00 54.12 76 ARG A O 1
ATOM 566 N N . SER A 1 77 ? 4.031 5.877 51.809 1.00 52.83 77 SER A N 1
ATOM 567 C CA . SER A 1 77 ? 4.741 4.761 51.209 1.00 52.69 77 SER A CA 1
ATOM 568 C C . SER A 1 77 ? 6.239 5.005 51.119 1.00 52.06 77 SER A C 1
ATOM 569 O O . SER A 1 77 ? 6.963 4.139 50.613 1.00 57.32 77 SER A O 1
ATOM 572 N N . ALA A 1 78 ? 6.725 6.149 51.589 1.00 45.21 78 ALA A N 1
ATOM 573 C CA . ALA A 1 78 ? 8.138 6.463 51.456 1.00 43.95 78 ALA A CA 1
ATOM 574 C C . ALA A 1 78 ? 8.952 5.736 52.521 1.00 46.77 78 ALA A C 1
ATOM 575 O O . ALA A 1 78 ? 8.456 5.388 53.595 1.00 49.38 78 ALA A O 1
ATOM 577 N N . SER A 1 79 ? 10.225 5.519 52.210 1.00 43.28 79 SER A N 1
ATOM 578 C CA . SER A 1 79 ? 11.109 4.826 53.130 1.00 39.17 79 SER A CA 1
ATOM 579 C C . SER A 1 79 ? 11.277 5.614 54.431 1.00 46.03 79 SER A C 1
ATOM 580 O O . SER A 1 79 ? 11.052 6.830 54.496 1.00 49.20 79 SER A O 1
ATOM 583 N N . THR A 1 80 ? 11.697 4.900 55.477 1.00 39.22 80 THR A N 1
ATOM 584 C CA . THR A 1 80 ? 11.947 5.548 56.759 1.00 37.57 80 THR A CA 1
ATOM 585 C C . THR A 1 80 ? 13.076 6.564 56.655 1.00 37.20 80 THR A C 1
ATOM 586 O O . THR A 1 80 ? 13.023 7.623 57.289 1.00 40.40 80 THR A O 1
ATOM 590 N N . VAL A 1 81 ? 14.104 6.263 55.855 1.00 37.11 81 VAL A N 1
ATOM 591 C CA . VAL A 1 81 ? 15.199 7.214 55.654 1.00 40.88 81 VAL A CA 1
ATOM 592 C C . VAL A 1 81 ? 14.675 8.517 55.060 1.00 39.28 81 VAL A C 1
ATOM 593 O O . VAL A 1 81 ? 14.988 9.611 55.545 1.00 37.97 81 VAL A O 1
ATOM 597 N N . LEU A 1 82 ? 13.858 8.420 54.006 1.00 42.42 82 LEU A N 1
ATOM 598 C CA . LEU A 1 82 ? 13.340 9.627 53.364 1.00 38.89 82 LEU A CA 1
ATOM 599 C C . LEU A 1 82 ? 12.377 10.378 54.281 1.00 41.29 82 LEU A C 1
ATOM 600 O O . LEU A 1 82 ? 12.400 11.615 54.333 1.00 40.19 82 LEU A O 1
ATOM 605 N N . CYS A 1 83 ? 11.520 9.652 55.010 1.00 37.65 83 CYS A N 1
ATOM 606 C CA . CYS A 1 83 ? 10.658 10.306 55.990 1.00 37.86 83 CYS A CA 1
ATOM 607 C C . CYS A 1 83 ? 11.481 11.051 57.033 1.00 37.56 83 CYS A C 1
ATOM 608 O O . CYS A 1 83 ? 11.093 12.137 57.481 1.00 36.60 83 CYS A O 1
ATOM 611 N N . GLN A 1 84 ? 12.614 10.472 57.451 1.00 38.17 84 GLN A N 1
ATOM 612 C CA . GLN A 1 84 ? 13.481 11.148 58.413 1.00 38.40 84 GLN A CA 1
ATOM 613 C C . GLN A 1 84 ? 14.035 12.446 57.838 1.00 44.91 84 GLN A C 1
ATOM 614 O O . GLN A 1 84 ? 14.183 13.442 58.559 1.00 47.95 84 GLN A O 1
ATOM 620 N N . GLN A 1 85 ? 14.336 12.457 56.537 1.00 42.18 85 GLN A N 1
ATOM 621 C CA . GLN A 1 85 ? 14.861 13.665 55.905 1.00 43.69 85 GLN A CA 1
ATOM 622 C C . GLN A 1 85 ? 13.808 14.766 55.856 1.00 38.42 85 GLN A C 1
ATOM 623 O O . GLN A 1 85 ? 14.101 15.925 56.166 1.00 37.58 85 GLN A O 1
ATOM 629 N N . VAL A 1 86 ? 12.579 14.425 55.453 1.00 37.47 86 VAL A N 1
ATOM 630 C CA . VAL A 1 86 ? 11.483 15.395 55.469 1.00 40.32 86 VAL A CA 1
ATOM 631 C C . VAL A 1 86 ? 11.274 15.939 56.880 1.00 43.31 86 VAL A C 1
ATOM 632 O O . VAL A 1 86 ? 11.158 17.152 57.087 1.00 43.76 86 VAL A O 1
ATOM 636 N N . VAL A 1 87 ? 11.225 15.045 57.870 1.00 39.86 87 VAL A N 1
ATOM 637 C CA . VAL A 1 87 ? 11.038 15.458 59.261 1.00 47.51 87 VAL A CA 1
ATOM 638 C C . VAL A 1 87 ? 12.175 16.366 59.720 1.00 52.58 87 VAL A C 1
ATOM 639 O O . VAL A 1 87 ? 11.960 17.325 60.470 1.00 53.85 87 VAL A O 1
ATOM 643 N N . THR A 1 88 ? 13.402 16.084 59.280 1.00 54.51 88 THR A N 1
ATOM 644 C CA . THR A 1 88 ? 14.542 16.850 59.771 1.00 56.06 88 THR A CA 1
ATOM 645 C C . THR A 1 88 ? 14.643 18.216 59.099 1.00 61.64 88 THR A C 1
ATOM 646 O O . THR A 1 88 ? 14.789 19.238 59.779 1.00 67.33 88 THR A O 1
ATOM 650 N N . GLN A 1 89 ? 14.570 18.255 57.768 1.00 55.19 89 GLN A N 1
ATOM 651 C CA . GLN A 1 89 ? 14.826 19.479 57.020 1.00 56.34 89 GLN A CA 1
ATOM 652 C C . GLN A 1 89 ? 13.586 20.096 56.389 1.00 56.93 89 GLN A C 1
ATOM 653 O O . GLN A 1 89 ? 13.677 21.208 55.858 1.00 62.30 89 GLN A O 1
ATOM 659 N N . GLY A 1 90 ? 12.439 19.426 56.439 1.00 50.92 90 GLY A N 1
ATOM 660 C CA . GLY A 1 90 ? 11.292 19.885 55.682 1.00 44.70 90 GLY A CA 1
ATOM 661 C C . GLY A 1 90 ? 10.698 21.169 56.229 1.00 49.67 90 GLY A C 1
ATOM 662 O O . GLY A 1 90 ? 10.789 21.478 57.416 1.00 53.57 90 GLY A O 1
ATOM 663 N N . LYS A 1 91 ? 10.084 21.930 55.329 1.00 49.34 91 LYS A N 1
ATOM 664 C CA . LYS A 1 91 ? 9.295 23.104 55.673 1.00 49.96 91 LYS A CA 1
ATOM 665 C C . LYS A 1 91 ? 7.831 22.765 55.432 1.00 49.04 91 LYS A C 1
ATOM 666 O O . LYS A 1 91 ? 7.434 22.487 54.294 1.00 51.45 91 LYS A O 1
ATOM 672 N N . GLN A 1 92 ? 7.037 22.763 56.497 1.00 43.45 92 GLN A N 1
ATOM 673 C CA . GLN A 1 92 ? 5.626 22.443 56.356 1.00 44.73 92 GLN A CA 1
ATOM 674 C C . GLN A 1 92 ? 4.904 23.581 55.650 1.00 50.34 92 GLN A C 1
ATOM 675 O O . GLN A 1 92 ? 4.989 24.739 56.070 1.00 56.81 92 GLN A O 1
ATOM 681 N N . LEU A 1 93 ? 4.195 23.255 54.569 1.00 49.43 93 LEU A N 1
ATOM 682 C CA . LEU A 1 93 ? 3.400 24.243 53.852 1.00 49.65 93 LEU A CA 1
ATOM 683 C C . LEU A 1 93 ? 1.924 24.216 54.229 1.00 56.56 93 LEU A C 1
ATOM 684 O O . LEU A 1 93 ? 1.230 25.217 54.021 1.00 62.62 93 LEU A O 1
ATOM 689 N N . TRP A 1 94 ? 1.436 23.109 54.784 1.00 52.87 94 TRP A N 1
ATOM 690 C CA . TRP A 1 94 ? 0.017 22.956 55.070 1.00 51.17 94 TRP A CA 1
ATOM 691 C C . TRP A 1 94 ? -0.155 21.807 56.052 1.00 48.90 94 TRP A C 1
ATOM 692 O O . TRP A 1 94 ? 0.742 20.979 56.230 1.00 46.15 94 TRP A O 1
ATOM 703 N N . GLY A 1 95 ? -1.323 21.765 56.680 1.00 49.95 95 GLY A N 1
ATOM 704 C CA . GLY A 1 95 ? -1.636 20.751 57.661 1.00 50.26 95 GLY A CA 1
ATOM 705 C C . GLY A 1 95 ? -1.529 21.283 59.081 1.00 53.53 95 GLY A C 1
ATOM 706 O O . GLY A 1 95 ? -0.815 22.248 59.369 1.00 56.17 95 GLY A O 1
ATOM 707 N N . THR A 1 96 ? -2.263 20.642 59.984 1.00 51.68 96 THR A N 1
ATOM 708 C CA . THR A 1 96 ? -2.249 21.074 61.372 1.00 59.53 96 THR A CA 1
ATOM 709 C C . THR A 1 96 ? -0.884 20.805 62.003 1.00 67.07 96 THR A C 1
ATOM 710 O O . THR A 1 96 ? -0.087 19.998 61.514 1.00 69.89 96 THR A O 1
ATOM 714 N N . GLN A 1 97 ? -0.616 21.509 63.106 1.00 72.35 97 GLN A N 1
ATOM 715 C CA . GLN A 1 97 ? 0.635 21.288 63.822 1.00 75.59 97 GLN A CA 1
ATOM 716 C C . GLN A 1 97 ? 0.621 19.959 64.566 1.00 65.84 97 GLN A C 1
ATOM 717 O O . GLN A 1 97 ? 1.679 19.361 64.781 1.00 62.62 97 GLN A O 1
ATOM 723 N N . GLN A 1 98 ? -0.561 19.469 64.940 1.00 63.23 98 GLN A N 1
ATOM 724 C CA . GLN A 1 98 ? -0.639 18.176 65.607 1.00 65.59 98 GLN A CA 1
ATOM 725 C C . GLN A 1 98 ? -0.272 17.042 64.657 1.00 64.44 98 GLN A C 1
ATOM 726 O O . GLN A 1 98 ? 0.454 16.116 65.039 1.00 65.67 98 GLN A O 1
ATOM 732 N N . ASP A 1 99 ? -0.766 17.094 63.416 1.00 64.25 99 ASP A N 1
ATOM 733 C CA . ASP A 1 99 ? -0.444 16.047 62.451 1.00 62.53 99 ASP A CA 1
ATOM 734 C C . ASP A 1 99 ? 1.036 16.046 62.090 1.00 54.03 99 ASP A C 1
ATOM 735 O O . ASP A 1 99 ? 1.597 14.984 61.798 1.00 53.18 99 ASP A O 1
ATOM 740 N N . ASP A 1 100 ? 1.685 17.212 62.112 1.00 48.62 100 ASP A N 1
ATOM 741 C CA . ASP A 1 100 ? 3.123 17.254 61.865 1.00 52.37 100 ASP A CA 1
ATOM 742 C C . ASP A 1 100 ? 3.894 16.610 63.008 1.00 55.31 100 ASP A C 1
ATOM 743 O O . ASP A 1 100 ? 4.872 15.887 62.776 1.00 50.99 100 ASP A O 1
ATOM 748 N N . GLU A 1 101 ? 3.459 16.851 64.248 1.00 60.83 101 GLU A N 1
ATOM 749 C CA . GLU A 1 101 ? 4.161 16.311 65.408 1.00 54.37 101 GLU A CA 1
ATOM 750 C C . GLU A 1 101 ? 3.964 14.805 65.526 1.00 48.75 101 GLU A C 1
ATOM 751 O O . GLU A 1 101 ? 4.913 14.073 65.829 1.00 50.46 101 GLU A O 1
ATOM 757 N N . LEU A 1 102 ? 2.741 14.323 65.288 1.00 47.71 102 LEU A N 1
ATOM 758 C CA . LEU A 1 102 ? 2.509 12.881 65.221 1.00 46.27 102 LEU A CA 1
ATOM 759 C C . LEU A 1 102 ? 3.415 12.232 64.181 1.00 49.39 102 LEU A C 1
ATOM 760 O O . LEU A 1 102 ? 4.044 11.200 64.444 1.00 47.80 102 LEU A O 1
ATOM 765 N N . PHE A 1 103 ? 3.503 12.838 62.991 1.00 45.67 103 PHE A N 1
ATOM 766 C CA . PHE A 1 103 ? 4.315 12.261 61.927 1.00 43.91 103 PHE A CA 1
ATOM 767 C C . PHE A 1 103 ? 5.793 12.253 62.298 1.00 42.99 103 PHE A C 1
ATOM 768 O O . PHE A 1 103 ? 6.513 11.295 61.990 1.00 43.54 103 PHE A O 1
ATOM 776 N N . ALA A 1 104 ? 6.262 13.311 62.964 1.00 38.97 104 ALA A N 1
ATOM 777 C CA . ALA A 1 104 ? 7.661 13.378 63.382 1.00 39.78 104 ALA A CA 1
ATOM 778 C C . ALA A 1 104 ? 7.987 12.305 64.420 1.00 43.03 104 ALA A C 1
ATOM 779 O O . ALA A 1 104 ? 8.999 11.603 64.305 1.00 38.83 104 ALA A O 1
ATOM 781 N N . VAL A 1 105 ? 7.141 12.170 65.448 1.00 41.12 105 VAL A N 1
ATOM 782 C CA . VAL A 1 105 ? 7.399 11.200 66.514 1.00 37.99 105 VAL A CA 1
ATOM 783 C C . VAL A 1 105 ? 7.441 9.785 65.950 1.00 38.43 105 VAL A C 1
ATOM 784 O O . VAL A 1 105 ? 8.361 9.010 66.235 1.00 39.65 105 VAL A O 1
ATOM 788 N N . LYS A 1 106 ? 6.449 9.427 65.133 1.00 44.14 106 LYS A N 1
ATOM 789 C CA . LYS A 1 106 ? 6.455 8.107 64.509 1.00 42.50 106 LYS A CA 1
ATOM 790 C C . LYS A 1 106 ? 7.697 7.912 63.644 1.00 43.69 106 LYS A C 1
ATOM 791 O O . LYS A 1 106 ? 8.327 6.848 63.678 1.00 44.11 106 LYS A O 1
ATOM 797 N N . THR A 1 107 ? 8.079 8.940 62.882 1.00 39.10 107 THR A N 1
ATOM 798 C CA . THR A 1 107 ? 9.206 8.814 61.963 1.00 36.05 107 THR A CA 1
ATOM 799 C C . THR A 1 107 ? 10.519 8.659 62.714 1.00 35.50 107 THR A C 1
ATOM 800 O O . THR A 1 107 ? 11.318 7.767 62.411 1.00 35.95 107 THR A O 1
ATOM 804 N N . ILE A 1 108 ? 10.768 9.546 63.680 1.00 39.63 108 ILE A N 1
ATOM 805 C CA . ILE A 1 108 ? 12.044 9.554 64.391 1.00 44.33 108 ILE A CA 1
ATOM 806 C C . ILE A 1 108 ? 12.234 8.253 65.157 1.00 45.50 108 ILE A C 1
ATOM 807 O O . ILE A 1 108 ? 13.342 7.706 65.221 1.00 46.51 108 ILE A O 1
ATOM 812 N N . SER A 1 109 ? 11.153 7.725 65.730 1.00 46.16 109 SER A N 1
ATOM 813 C CA . SER A 1 109 ? 11.235 6.453 66.439 1.00 47.76 109 SER A CA 1
ATOM 814 C C . SER A 1 109 ? 11.581 5.314 65.486 1.00 41.71 109 SER A C 1
ATOM 815 O O . SER A 1 109 ? 12.504 4.531 65.746 1.00 42.82 109 SER A O 1
ATOM 818 N N . MET A 1 110 ? 10.843 5.204 64.379 1.00 39.64 110 MET A N 1
ATOM 819 C CA . MET A 1 110 ? 11.150 4.188 63.375 1.00 45.57 110 MET A CA 1
ATOM 820 C C . MET A 1 110 ? 12.588 4.304 62.886 1.00 43.29 110 MET A C 1
ATOM 821 O O . MET A 1 110 ? 13.268 3.290 62.682 1.00 45.78 110 MET A O 1
ATOM 826 N N . TYR A 1 111 ? 13.077 5.534 62.711 1.00 39.39 111 TYR A N 1
ATOM 827 C CA . TYR A 1 111 ? 14.433 5.723 62.205 1.00 42.12 111 TYR A CA 1
ATOM 828 C C . TYR A 1 111 ? 15.466 5.234 63.211 1.00 41.33 111 TYR A C 1
ATOM 829 O O . TYR A 1 111 ? 16.410 4.524 62.845 1.00 42.47 111 TYR A O 1
ATOM 838 N N . GLN A 1 112 ? 15.302 5.605 64.486 1.00 42.55 112 GLN A N 1
ATOM 839 C CA . GLN A 1 112 ? 16.232 5.149 65.518 1.00 44.58 112 GLN A CA 1
ATOM 840 C C . GLN A 1 112 ? 16.277 3.626 65.594 1.00 42.46 112 GLN A C 1
ATOM 841 O O . GLN A 1 112 ? 17.359 3.035 65.689 1.00 45.80 112 GLN A O 1
ATOM 847 N N . HIS A 1 113 ? 15.115 2.971 65.539 1.00 39.10 113 HIS A N 1
ATOM 848 C CA . HIS A 1 113 ? 15.107 1.511 65.501 1.00 43.04 113 HIS A CA 1
ATOM 849 C C . HIS A 1 113 ? 15.753 0.979 64.229 1.00 48.37 113 HIS A C 1
ATOM 850 O O . HIS A 1 113 ? 16.408 -0.069 64.259 1.00 48.81 113 HIS A O 1
ATOM 857 N N . LEU A 1 114 ? 15.585 1.679 63.104 1.00 48.02 114 LEU A N 1
ATOM 858 C CA . LEU A 1 114 ? 16.247 1.243 61.880 1.00 41.70 114 LEU A CA 1
ATOM 859 C C . LEU A 1 114 ? 17.761 1.360 62.004 1.00 43.36 114 LEU A C 1
ATOM 860 O O . LEU A 1 114 ? 18.491 0.446 61.605 1.00 46.53 114 LEU A O 1
ATOM 865 N N . GLN A 1 115 ? 18.250 2.470 62.566 1.00 39.66 115 GLN A N 1
ATOM 866 C CA . GLN A 1 115 ? 19.692 2.653 62.702 1.00 42.38 115 GLN A CA 1
ATOM 867 C C . GLN A 1 115 ? 20.325 1.522 63.502 1.00 52.03 115 GLN A C 1
ATOM 868 O O . GLN A 1 115 ? 21.430 1.071 63.181 1.00 60.49 115 GLN A O 1
ATOM 874 N N . ALA A 1 116 ? 19.635 1.037 64.538 1.00 49.10 116 ALA A N 1
ATOM 875 C CA . ALA A 1 116 ? 20.149 -0.095 65.304 1.00 46.24 116 ALA A CA 1
ATOM 876 C C . ALA A 1 116 ? 20.256 -1.346 64.436 1.00 45.64 116 ALA A C 1
ATOM 877 O O . ALA A 1 116 ? 21.296 -2.015 64.420 1.00 50.26 116 ALA A O 1
ATOM 879 N N . GLU A 1 117 ? 19.191 -1.671 63.696 1.00 40.37 117 GLU A N 1
ATOM 880 C CA . GLU A 1 117 ? 19.187 -2.896 62.900 1.00 45.88 117 GLU A CA 1
ATOM 881 C C . GLU A 1 117 ? 20.279 -2.885 61.837 1.00 50.45 117 GLU A C 1
ATOM 882 O O . GLU A 1 117 ? 20.919 -3.912 61.588 1.00 53.42 117 GLU A O 1
ATOM 888 N N . ARG A 1 118 ? 20.511 -1.735 61.205 1.00 50.86 118 ARG A N 1
ATOM 889 C CA . ARG A 1 118 ? 21.290 -1.664 59.979 1.00 45.53 118 ARG A CA 1
ATOM 890 C C . ARG A 1 118 ? 22.692 -1.089 60.162 1.00 49.27 118 ARG A C 1
ATOM 891 O O . ARG A 1 118 ? 23.415 -0.952 59.167 1.00 53.40 118 ARG A O 1
ATOM 899 N N . GLN A 1 119 ? 23.111 -0.759 61.391 1.00 46.58 119 GLN A N 1
ATOM 900 C CA . GLN A 1 119 ? 24.364 -0.017 61.564 1.00 50.40 119 GLN A CA 1
ATOM 901 C C . GLN A 1 119 ? 25.583 -0.859 61.207 1.00 53.56 119 GLN A C 1
ATOM 902 O O . GLN A 1 119 ? 26.621 -0.306 60.824 1.00 52.85 119 GLN A O 1
ATOM 908 N N . ALA A 1 120 ? 25.486 -2.187 61.313 1.00 55.48 120 ALA A N 1
ATOM 909 C CA . ALA A 1 120 ? 26.586 -3.020 60.837 1.00 55.42 120 ALA A CA 1
ATOM 910 C C . ALA A 1 120 ? 26.711 -2.962 59.315 1.00 55.25 120 ALA A C 1
ATOM 911 O O . ALA A 1 120 ? 27.824 -3.024 58.776 1.00 55.58 120 ALA A O 1
ATOM 913 N N . ILE A 1 121 ? 25.586 -2.836 58.609 1.00 53.11 121 ILE A N 1
ATOM 914 C CA . ILE A 1 121 ? 25.630 -2.774 57.153 1.00 53.51 121 ILE A CA 1
ATOM 915 C C . ILE A 1 121 ? 26.341 -1.508 56.686 1.00 54.67 121 ILE A C 1
ATOM 916 O O . ILE A 1 121 ? 27.191 -1.555 55.788 1.00 53.71 121 ILE A O 1
ATOM 921 N N . ILE A 1 122 ? 26.026 -0.362 57.294 1.00 59.72 122 ILE A N 1
ATOM 922 C CA . ILE A 1 122 ? 26.605 0.895 56.822 1.00 61.92 122 ILE A CA 1
ATOM 923 C C . ILE A 1 122 ? 28.050 1.036 57.307 1.00 65.14 122 ILE A C 1
ATOM 924 O O . ILE A 1 122 ? 28.899 1.623 56.622 1.00 67.08 122 ILE A O 1
ATOM 929 N N . ASP A 1 123 ? 28.352 0.523 58.512 1.00 67.99 123 ASP A N 1
ATOM 930 C CA . ASP A 1 123 ? 29.754 0.429 58.926 1.00 69.84 123 ASP A CA 1
ATOM 931 C C . ASP A 1 123 ? 30.568 -0.368 57.912 1.00 67.12 123 ASP A C 1
ATOM 932 O O . ASP A 1 123 ? 31.665 0.041 57.516 1.00 64.08 123 ASP A O 1
ATOM 937 N N . ASP A 1 124 ? 30.038 -1.519 57.488 1.00 69.00 124 ASP A N 1
ATOM 938 C CA . ASP A 1 124 ? 30.714 -2.364 56.508 1.00 70.81 124 ASP A CA 1
ATOM 939 C C . ASP A 1 124 ? 30.863 -1.651 55.164 1.00 73.96 124 ASP A C 1
ATOM 940 O O . ASP A 1 124 ? 31.896 -1.780 54.496 1.00 73.47 124 ASP A O 1
ATOM 945 N N . VAL A 1 125 ? 29.844 -0.889 54.756 1.00 75.60 125 VAL A N 1
ATOM 946 C CA . VAL A 1 125 ? 29.870 -0.230 53.451 1.00 72.19 125 VAL A CA 1
ATOM 947 C C . VAL A 1 125 ? 30.773 1.001 53.476 1.00 71.51 125 VAL A C 1
ATOM 948 O O . VAL A 1 125 ? 31.363 1.370 52.452 1.00 67.65 125 VAL A O 1
ATOM 952 N N . MET A 1 126 ? 30.920 1.640 54.635 1.00 75.54 126 MET A N 1
ATOM 953 C CA . MET A 1 126 ? 31.729 2.842 54.771 1.00 77.42 126 MET A CA 1
ATOM 954 C C . MET A 1 126 ? 33.190 2.538 55.105 1.00 83.90 126 MET A C 1
ATOM 955 O O . MET A 1 126 ? 33.877 3.404 55.660 1.00 79.46 126 MET A O 1
ATOM 960 N N . ALA A 1 127 ? 33.672 1.338 54.782 1.00 96.06 127 ALA A N 1
ATOM 961 C CA . ALA A 1 127 ? 35.059 0.930 55.035 1.00 97.09 127 ALA A CA 1
ATOM 962 C C . ALA A 1 127 ? 35.459 1.092 56.501 1.00 97.28 127 ALA A C 1
ATOM 963 O O . ALA A 1 127 ? 34.608 1.126 57.391 1.00 97.09 127 ALA A O 1
ATOM 965 N N . ASN B 2 2 ? 0.668 20.071 75.609 1.00 89.00 2 ASN B N 1
ATOM 966 C CA . ASN B 2 2 ? 0.854 19.362 74.346 1.00 90.51 2 ASN B CA 1
ATOM 967 C C . ASN B 2 2 ? 0.157 18.004 74.401 1.00 93.04 2 ASN B C 1
ATOM 968 O O . ASN B 2 2 ? 0.312 17.268 75.373 1.00 96.59 2 ASN B O 1
ATOM 973 N N . ASP B 2 3 ? -0.607 17.672 73.355 1.00 89.93 3 ASP B N 1
ATOM 974 C CA . ASP B 2 3 ? -1.377 16.431 73.373 1.00 90.16 3 ASP B CA 1
ATOM 975 C C . ASP B 2 3 ? -0.486 15.201 73.245 1.00 88.10 3 ASP B C 1
ATOM 976 O O . ASP B 2 3 ? -0.828 14.136 73.771 1.00 89.41 3 ASP B O 1
ATOM 981 N N . ILE B 2 4 ? 0.646 15.318 72.550 1.00 82.16 4 ILE B N 1
ATOM 982 C CA . ILE B 2 4 ? 1.572 14.193 72.454 1.00 74.03 4 ILE B CA 1
ATOM 983 C C . ILE B 2 4 ? 2.192 13.901 73.814 1.00 69.77 4 ILE B C 1
ATOM 984 O O . ILE B 2 4 ? 2.274 12.744 74.242 1.00 65.49 4 ILE B O 1
ATOM 989 N N . ILE B 2 5 ? 2.635 14.949 74.512 1.00 68.33 5 ILE B N 1
ATOM 990 C CA . ILE B 2 5 ? 3.205 14.772 75.843 1.00 65.52 5 ILE B CA 1
ATOM 991 C C . ILE B 2 5 ? 2.186 14.128 76.773 1.00 61.44 5 ILE B C 1
ATOM 992 O O . ILE B 2 5 ? 2.507 13.200 77.523 1.00 60.30 5 ILE B O 1
ATOM 997 N N . ILE B 2 6 ? 0.935 14.592 76.715 1.00 61.80 6 ILE B N 1
ATOM 998 C CA . ILE B 2 6 ? -0.097 14.111 77.632 1.00 66.80 6 ILE B CA 1
ATOM 999 C C . ILE B 2 6 ? -0.387 12.631 77.401 1.00 70.99 6 ILE B C 1
ATOM 1000 O O . ILE B 2 6 ? -0.496 11.851 78.355 1.00 72.22 6 ILE B O 1
ATOM 1005 N N . ASN B 2 7 ? -0.502 12.216 76.137 1.00 71.72 7 ASN B N 1
ATOM 1006 C CA . ASN B 2 7 ? -0.817 10.817 75.855 1.00 70.84 7 ASN B CA 1
ATOM 1007 C C . ASN B 2 7 ? 0.347 9.900 76.206 1.00 66.78 7 ASN B C 1
ATOM 1008 O O . ASN B 2 7 ? 0.137 8.787 76.705 1.00 66.29 7 ASN B O 1
ATOM 1013 N N . LYS B 2 8 ? 1.582 10.344 75.958 1.00 62.61 8 LYS B N 1
ATOM 1014 C CA . LYS B 2 8 ? 2.735 9.526 76.320 1.00 61.93 8 LYS B CA 1
ATOM 1015 C C . LYS B 2 8 ? 2.869 9.402 77.834 1.00 65.09 8 LYS B C 1
ATOM 1016 O O . LYS B 2 8 ? 3.231 8.333 78.343 1.00 64.94 8 LYS B O 1
ATOM 1022 N N . ILE B 2 9 ? 2.585 10.485 78.569 1.00 61.02 9 ILE B N 1
ATOM 1023 C CA . ILE B 2 9 ? 2.517 10.406 80.029 1.00 55.31 9 ILE B CA 1
ATOM 1024 C C . ILE B 2 9 ? 1.519 9.337 80.446 1.00 50.38 9 ILE B C 1
ATOM 1025 O O . ILE B 2 9 ? 1.831 8.445 81.243 1.00 51.55 9 ILE B O 1
ATOM 1030 N N . ALA B 2 10 ? 0.301 9.411 79.900 1.00 49.69 10 ALA B N 1
ATOM 1031 C CA . ALA B 2 10 ? -0.736 8.442 80.245 1.00 58.20 10 ALA B CA 1
ATOM 1032 C C . ALA B 2 10 ? -0.281 7.014 79.966 1.00 66.32 10 ALA B C 1
ATOM 1033 O O . ALA B 2 10 ? -0.580 6.096 80.740 1.00 71.29 10 ALA B O 1
ATOM 1035 N N . THR B 2 11 ? 0.456 6.809 78.871 1.00 68.39 11 THR B N 1
ATOM 1036 C CA . THR B 2 11 ? 0.911 5.465 78.525 1.00 64.84 11 THR B CA 1
ATOM 1037 C C . THR B 2 11 ? 1.943 4.951 79.522 1.00 59.23 11 THR B C 1
ATOM 1038 O O . THR B 2 11 ? 1.889 3.784 79.928 1.00 58.38 11 THR B O 1
ATOM 1042 N N . ILE B 2 12 ? 2.889 5.803 79.929 1.00 60.92 12 ILE B N 1
ATOM 1043 C CA . ILE B 2 12 ? 3.873 5.401 80.932 1.00 63.86 12 ILE B CA 1
ATOM 1044 C C . ILE B 2 12 ? 3.175 4.969 82.216 1.00 68.69 12 ILE B C 1
ATOM 1045 O O . ILE B 2 12 ? 3.514 3.941 82.814 1.00 73.18 12 ILE B O 1
ATOM 1050 N N . LYS B 2 13 ? 2.175 5.742 82.647 1.00 70.46 13 LYS B N 1
ATOM 1051 C CA . LYS B 2 13 ? 1.436 5.394 83.857 1.00 70.85 13 LYS B CA 1
ATOM 1052 C C . LYS B 2 13 ? 0.704 4.068 83.696 1.00 72.75 13 LYS B C 1
ATOM 1053 O O . LYS B 2 13 ? 0.830 3.173 84.540 1.00 72.44 13 LYS B O 1
ATOM 1059 N N . ARG B 2 14 ? -0.070 3.923 82.613 1.00 74.14 14 ARG B N 1
ATOM 1060 C CA . ARG B 2 14 ? -0.780 2.669 82.369 1.00 72.15 14 ARG B CA 1
ATOM 1061 C C . ARG B 2 14 ? 0.168 1.480 82.383 1.00 68.17 14 ARG B C 1
ATOM 1062 O O . ARG B 2 14 ? -0.168 0.415 82.909 1.00 69.89 14 ARG B O 1
ATOM 1070 N N . CYS B 2 15 ? 1.366 1.647 81.822 1.00 63.86 15 CYS B N 1
ATOM 1071 C CA . CYS B 2 15 ? 2.270 0.513 81.691 1.00 64.43 15 CYS B CA 1
ATOM 1072 C C . CYS B 2 15 ? 3.036 0.217 82.977 1.00 62.44 15 CYS B C 1
ATOM 1073 O O . CYS B 2 15 ? 3.393 -0.942 83.217 1.00 56.09 15 CYS B O 1
ATOM 1076 N N . ILE B 2 16 ? 3.305 1.228 83.811 1.00 65.04 16 ILE B N 1
ATOM 1077 C CA . ILE B 2 16 ? 3.930 0.966 85.110 1.00 67.67 16 ILE B CA 1
ATOM 1078 C C . ILE B 2 16 ? 2.973 0.192 86.006 1.00 70.71 16 ILE B C 1
ATOM 1079 O O . ILE B 2 16 ? 3.370 -0.756 86.700 1.00 73.16 16 ILE B O 1
ATOM 1084 N N . LYS B 2 17 ? 1.691 0.582 86.004 1.00 71.43 17 LYS B N 1
ATOM 1085 C CA . LYS B 2 17 ? 0.694 -0.188 86.745 1.00 73.57 17 LYS B CA 1
ATOM 1086 C C . LYS B 2 17 ? 0.575 -1.604 86.197 1.00 71.64 17 LYS B C 1
ATOM 1087 O O . LYS B 2 17 ? 0.436 -2.561 86.966 1.00 72.58 17 LYS B O 1
ATOM 1093 N N . ARG B 2 18 ? 0.634 -1.760 84.869 1.00 70.21 18 ARG B N 1
ATOM 1094 C CA . ARG B 2 18 ? 0.651 -3.097 84.284 1.00 67.51 18 ARG B CA 1
ATOM 1095 C C . ARG B 2 18 ? 1.840 -3.909 84.786 1.00 67.91 18 ARG B C 1
ATOM 1096 O O . ARG B 2 18 ? 1.722 -5.124 84.985 1.00 68.25 18 ARG B O 1
ATOM 1104 N N . ILE B 2 19 ? 2.984 -3.260 85.016 1.00 69.73 19 ILE B N 1
ATOM 1105 C CA . ILE B 2 19 ? 4.158 -3.969 85.522 1.00 71.48 19 ILE B CA 1
ATOM 1106 C C . ILE B 2 19 ? 3.978 -4.321 86.994 1.00 70.13 19 ILE B C 1
ATOM 1107 O O . ILE B 2 19 ? 4.245 -5.453 87.413 1.00 70.18 19 ILE B O 1
ATOM 1112 N N . GLN B 2 20 ? 3.526 -3.357 87.802 1.00 69.70 20 GLN B N 1
ATOM 1113 C CA . GLN B 2 20 ? 3.304 -3.627 89.220 1.00 68.08 20 GLN B CA 1
ATOM 1114 C C . GLN B 2 20 ? 2.232 -4.692 89.421 1.00 73.60 20 GLN B C 1
ATOM 1115 O O . GLN B 2 20 ? 2.363 -5.559 90.294 1.00 75.23 20 GLN B O 1
ATOM 1121 N N . GLN B 2 21 ? 1.176 -4.655 88.609 1.00 75.98 21 GLN B N 1
ATOM 1122 C CA . GLN B 2 21 ? 0.088 -5.617 88.761 1.00 77.56 21 GLN B CA 1
ATOM 1123 C C . GLN B 2 21 ? 0.515 -7.019 88.338 1.00 75.95 21 GLN B C 1
ATOM 1124 O O . GLN B 2 21 ? 0.179 -8.003 89.005 1.00 76.18 21 GLN B O 1
ATOM 1130 N N . VAL B 2 22 ? 1.256 -7.130 87.234 1.00 78.24 22 VAL B N 1
ATOM 1131 C CA . VAL B 2 22 ? 1.645 -8.442 86.726 1.00 72.80 22 VAL B CA 1
ATOM 1132 C C . VAL B 2 22 ? 2.757 -9.046 87.574 1.00 69.83 22 VAL B C 1
ATOM 1133 O O . VAL B 2 22 ? 2.798 -10.263 87.790 1.00 67.44 22 VAL B O 1
ATOM 1137 N N . TYR B 2 23 ? 3.670 -8.212 88.077 1.00 69.32 23 TYR B N 1
ATOM 1138 C CA . TYR B 2 23 ? 4.767 -8.720 88.895 1.00 71.00 23 TYR B CA 1
ATOM 1139 C C . TYR B 2 23 ? 4.305 -9.072 90.305 1.00 72.81 23 TYR B C 1
ATOM 1140 O O . TYR B 2 23 ? 4.908 -9.940 90.948 1.00 70.31 23 TYR B O 1
ATOM 1149 N N . GLY B 2 24 ? 3.252 -8.416 90.791 1.00 75.36 24 GLY B N 1
ATOM 1150 C CA . GLY B 2 24 ? 2.627 -8.814 92.044 1.00 80.39 24 GLY B CA 1
ATOM 1151 C C . GLY B 2 24 ? 3.567 -8.703 93.227 1.00 80.51 24 GLY B C 1
ATOM 1152 O O . GLY B 2 24 ? 4.210 -7.672 93.453 1.00 78.00 24 GLY B O 1
ATOM 1153 N N . ASP B 2 25 ? 3.646 -9.784 94.003 1.00 84.70 25 ASP B N 1
ATOM 1154 C CA . ASP B 2 25 ? 4.546 -9.820 95.148 1.00 85.41 25 ASP B CA 1
ATOM 1155 C C . ASP B 2 25 ? 5.964 -10.213 94.759 1.00 84.99 25 ASP B C 1
ATOM 1156 O O . ASP B 2 25 ? 6.904 -9.910 95.503 1.00 86.40 25 ASP B O 1
ATOM 1161 N N . GLY B 2 26 ? 6.135 -10.878 93.616 1.00 80.13 26 GLY B N 1
ATOM 1162 C CA . GLY B 2 26 ? 7.437 -11.270 93.117 1.00 77.97 26 GLY B CA 1
ATOM 1163 C C . GLY B 2 26 ? 7.737 -12.749 93.219 1.00 77.78 26 GLY B C 1
ATOM 1164 O O . GLY B 2 26 ? 8.716 -13.204 92.612 1.00 78.90 26 GLY B O 1
ATOM 1165 N N . SER B 2 27 ? 6.920 -13.517 93.946 1.00 78.54 27 SER B N 1
ATOM 1166 C CA . SER B 2 27 ? 7.257 -14.911 94.228 1.00 82.35 27 SER B CA 1
ATOM 1167 C C . SER B 2 27 ? 7.304 -15.764 92.967 1.00 87.76 27 SER B C 1
ATOM 1168 O O . SER B 2 27 ? 8.020 -16.772 92.931 1.00 91.55 27 SER B O 1
ATOM 1171 N N . GLN B 2 28 ? 6.558 -15.390 91.930 1.00 88.48 28 GLN B N 1
ATOM 1172 C CA . GLN B 2 28 ? 6.456 -16.203 90.725 1.00 89.45 28 GLN B CA 1
ATOM 1173 C C . GLN B 2 28 ? 7.203 -15.626 89.530 1.00 87.39 28 GLN B C 1
ATOM 1174 O O . GLN B 2 28 ? 7.187 -16.242 88.459 1.00 85.55 28 GLN B O 1
ATOM 1180 N N . PHE B 2 29 ? 7.868 -14.478 89.678 1.00 85.30 29 PHE B N 1
ATOM 1181 C CA . PHE B 2 29 ? 8.381 -13.778 88.503 1.00 78.61 29 PHE B CA 1
ATOM 1182 C C . PHE B 2 29 ? 9.543 -14.525 87.860 1.00 74.18 29 PHE B C 1
ATOM 1183 O O . PHE B 2 29 ? 9.548 -14.754 86.645 1.00 72.10 29 PHE B O 1
ATOM 1191 N N . LYS B 2 30 ? 10.554 -14.886 88.651 1.00 74.81 30 LYS B N 1
ATOM 1192 C CA . LYS B 2 30 ? 11.732 -15.534 88.086 1.00 74.88 30 LYS B CA 1
ATOM 1193 C C . LYS B 2 30 ? 11.435 -16.921 87.536 1.00 73.05 30 LYS B C 1
ATOM 1194 O O . LYS B 2 30 ? 12.292 -17.493 86.854 1.00 73.56 30 LYS B O 1
ATOM 1200 N N . GLN B 2 31 ? 10.249 -17.464 87.800 1.00 70.51 31 GLN B N 1
ATOM 1201 C CA . GLN B 2 31 ? 9.852 -18.784 87.327 1.00 73.55 31 GLN B CA 1
ATOM 1202 C C . GLN B 2 31 ? 9.049 -18.744 86.033 1.00 69.85 31 GLN B C 1
ATOM 1203 O O . GLN B 2 31 ? 9.257 -19.586 85.153 1.00 63.04 31 GLN B O 1
ATOM 1209 N N . ASP B 2 32 ? 8.140 -17.783 85.896 1.00 71.22 32 ASP B N 1
ATOM 1210 C CA . ASP B 2 32 ? 7.116 -17.798 84.856 1.00 68.50 32 ASP B CA 1
ATOM 1211 C C . ASP B 2 32 ? 7.575 -16.953 83.669 1.00 61.29 32 ASP B C 1
ATOM 1212 O O . ASP B 2 32 ? 7.698 -15.728 83.779 1.00 56.91 32 ASP B O 1
ATOM 1217 N N . PHE B 2 33 ? 7.816 -17.613 82.531 1.00 60.84 33 PHE B N 1
ATOM 1218 C CA . PHE B 2 33 ? 8.188 -16.896 81.314 1.00 59.42 33 PHE B CA 1
ATOM 1219 C C . PHE B 2 33 ? 7.127 -15.873 80.924 1.00 65.40 33 PHE B C 1
ATOM 1220 O O . PHE B 2 33 ? 7.454 -14.793 80.417 1.00 63.73 33 PHE B O 1
ATOM 1228 N N . THR B 2 34 ? 5.850 -16.192 81.155 1.00 66.11 34 THR B N 1
ATOM 1229 C CA . THR B 2 34 ? 4.775 -15.313 80.703 1.00 66.19 34 THR B CA 1
ATOM 1230 C C . THR B 2 34 ? 4.750 -14.007 81.492 1.00 68.46 34 THR B C 1
ATOM 1231 O O . THR B 2 34 ? 4.537 -12.932 80.914 1.00 66.07 34 THR B O 1
ATOM 1235 N N . LEU B 2 35 ? 4.970 -14.073 82.810 1.00 67.53 35 LEU B N 1
ATOM 1236 C CA . LEU B 2 35 ? 5.043 -12.841 83.593 1.00 64.23 35 LEU B CA 1
ATOM 1237 C C . LEU B 2 35 ? 6.274 -12.025 83.235 1.00 57.93 35 LEU B C 1
ATOM 1238 O O . LEU B 2 35 ? 6.233 -10.793 83.301 1.00 58.85 35 LEU B O 1
ATOM 1243 N N . GLN B 2 36 ? 7.376 -12.687 82.881 1.00 55.70 36 GLN B N 1
ATOM 1244 C CA . GLN B 2 36 ? 8.555 -11.966 82.413 1.00 57.36 36 GLN B CA 1
ATOM 1245 C C . GLN B 2 36 ? 8.271 -11.277 81.084 1.00 58.41 36 GLN B C 1
ATOM 1246 O O . GLN B 2 36 ? 8.571 -10.090 80.913 1.00 58.30 36 GLN B O 1
ATOM 1252 N N . ASP B 2 37 ? 7.671 -12.008 80.141 1.00 56.40 37 ASP B N 1
ATOM 1253 C CA . ASP B 2 37 ? 7.268 -11.428 78.864 1.00 54.52 37 ASP B CA 1
ATOM 1254 C C . ASP B 2 37 ? 6.429 -10.169 79.062 1.00 55.18 37 ASP B C 1
ATOM 1255 O O . ASP B 2 37 ? 6.657 -9.146 78.406 1.00 52.17 37 ASP B O 1
ATOM 1260 N N . SER B 2 38 ? 5.460 -10.223 79.979 1.00 55.71 38 SER B N 1
ATOM 1261 C CA . SER B 2 38 ? 4.550 -9.095 80.157 1.00 55.08 38 SER B CA 1
ATOM 1262 C C . SER B 2 38 ? 5.243 -7.916 80.830 1.00 55.55 38 SER B C 1
ATOM 1263 O O . SER B 2 38 ? 4.980 -6.758 80.486 1.00 53.85 38 SER B O 1
ATOM 1266 N N . VAL B 2 39 ? 6.118 -8.184 81.800 1.00 56.23 39 VAL B N 1
ATOM 1267 C CA . VAL B 2 39 ? 6.884 -7.104 82.417 1.00 54.71 39 VAL B CA 1
ATOM 1268 C C . VAL B 2 39 ? 7.832 -6.483 81.400 1.00 51.04 39 VAL B C 1
ATOM 1269 O O . VAL B 2 39 ? 7.938 -5.255 81.288 1.00 49.50 39 VAL B O 1
ATOM 1273 N N . ILE B 2 40 ? 8.523 -7.325 80.632 1.00 49.92 40 ILE B N 1
ATOM 1274 C CA . ILE B 2 40 ? 9.499 -6.830 79.667 1.00 52.15 40 ILE B CA 1
ATOM 1275 C C . ILE B 2 40 ? 8.816 -5.985 78.596 1.00 57.18 40 ILE B C 1
ATOM 1276 O O . ILE B 2 40 ? 9.332 -4.934 78.196 1.00 57.49 40 ILE B O 1
ATOM 1281 N N . LEU B 2 41 ? 7.636 -6.409 78.139 1.00 54.21 41 LEU B N 1
ATOM 1282 C CA . LEU B 2 41 ? 6.946 -5.662 77.092 1.00 53.23 41 LEU B CA 1
ATOM 1283 C C . LEU B 2 41 ? 6.479 -4.306 77.604 1.00 54.41 41 LEU B C 1
ATOM 1284 O O . LEU B 2 41 ? 6.608 -3.288 76.911 1.00 58.21 41 LEU B O 1
ATOM 1289 N N . ASN B 2 42 ? 5.937 -4.266 78.821 1.00 51.52 42 ASN B N 1
ATOM 1290 C CA . ASN B 2 42 ? 5.496 -2.991 79.366 1.00 51.50 42 ASN B CA 1
ATOM 1291 C C . ASN B 2 42 ? 6.668 -2.097 79.761 1.00 50.79 42 ASN B C 1
ATOM 1292 O O . ASN B 2 42 ? 6.515 -0.872 79.777 1.00 51.90 42 ASN B O 1
ATOM 1297 N N . LEU B 2 43 ? 7.835 -2.670 80.069 1.00 48.86 43 LEU B N 1
ATOM 1298 C CA . LEU B 2 43 ? 9.034 -1.846 80.194 1.00 51.08 43 LEU B CA 1
ATOM 1299 C C . LEU B 2 43 ? 9.385 -1.201 78.858 1.00 55.06 43 LEU B C 1
ATOM 1300 O O . LEU B 2 43 ? 9.685 -0.002 78.793 1.00 53.77 43 LEU B O 1
ATOM 1305 N N . GLN B 2 44 ? 9.349 -1.990 77.780 1.00 51.57 44 GLN B N 1
ATOM 1306 C CA . GLN B 2 44 ? 9.620 -1.458 76.449 1.00 50.03 44 GLN B CA 1
ATOM 1307 C C . GLN B 2 44 ? 8.664 -0.322 76.107 1.00 49.17 44 GLN B C 1
ATOM 1308 O O . GLN B 2 44 ? 9.084 0.733 75.618 1.00 46.44 44 GLN B O 1
ATOM 1314 N N . ARG B 2 45 ? 7.369 -0.523 76.363 1.00 51.43 45 ARG B N 1
ATOM 1315 C CA . ARG B 2 45 ? 6.381 0.515 76.083 1.00 53.06 45 ARG B CA 1
ATOM 1316 C C . ARG B 2 45 ? 6.653 1.768 76.906 1.00 56.62 45 ARG B C 1
ATOM 1317 O O . ARG B 2 45 ? 6.514 2.891 76.404 1.00 61.01 45 ARG B O 1
ATOM 1325 N N . CYS B 2 46 ? 7.039 1.597 78.174 1.00 56.91 46 CYS B N 1
ATOM 1326 C CA . CYS B 2 46 ? 7.459 2.741 78.980 1.00 55.28 46 CYS B CA 1
ATOM 1327 C C . CYS B 2 46 ? 8.653 3.447 78.353 1.00 50.47 46 CYS B C 1
ATOM 1328 O O . CYS B 2 46 ? 8.688 4.681 78.288 1.00 49.32 46 CYS B O 1
ATOM 1331 N N . CYS B 2 47 ? 9.649 2.681 77.899 1.00 53.04 47 CYS B N 1
ATOM 1332 C CA . CYS B 2 47 ? 10.829 3.288 77.294 1.00 53.97 47 CYS B CA 1
ATOM 1333 C C . CYS B 2 47 ? 10.471 4.023 76.010 1.00 54.71 47 CYS B C 1
ATOM 1334 O O . CYS B 2 47 ? 10.938 5.144 75.779 1.00 56.85 47 CYS B O 1
ATOM 1337 N N . GLU B 2 48 ? 9.633 3.415 75.166 1.00 53.07 48 GLU B N 1
ATOM 1338 C CA . GLU B 2 48 ? 9.269 4.060 73.910 1.00 53.41 48 GLU B CA 1
ATOM 1339 C C . GLU B 2 48 ? 8.456 5.322 74.156 1.00 51.57 48 GLU B C 1
ATOM 1340 O O . GLU B 2 48 ? 8.608 6.314 73.435 1.00 48.18 48 GLU B O 1
ATOM 1346 N N . ALA B 2 49 ? 7.600 5.314 75.178 1.00 48.79 49 ALA B N 1
ATOM 1347 C CA . ALA B 2 49 ? 6.857 6.526 75.503 1.00 50.48 49 ALA B CA 1
ATOM 1348 C C . ALA B 2 49 ? 7.790 7.625 76.001 1.00 53.09 49 ALA B C 1
ATOM 1349 O O . ALA B 2 49 ? 7.609 8.801 75.661 1.00 54.51 49 ALA B O 1
ATOM 1351 N N . CYS B 2 50 ? 8.807 7.263 76.791 1.00 49.38 50 CYS B N 1
ATOM 1352 C CA . CYS B 2 50 ? 9.787 8.254 77.231 1.00 52.19 50 CYS B CA 1
ATOM 1353 C C . CYS B 2 50 ? 10.613 8.772 76.065 1.00 53.01 50 CYS B C 1
ATOM 1354 O O . CYS B 2 50 ? 10.894 9.973 75.979 1.00 51.48 50 CYS B O 1
ATOM 1357 N N . ILE B 2 51 ? 11.025 7.874 75.167 1.00 53.76 51 ILE B N 1
ATOM 1358 C CA . ILE B 2 51 ? 11.825 8.274 74.018 1.00 49.92 51 ILE B CA 1
ATOM 1359 C C . ILE B 2 51 ? 11.018 9.176 73.091 1.00 48.12 51 ILE B C 1
ATOM 1360 O O . ILE B 2 51 ? 11.543 10.156 72.547 1.00 46.84 51 ILE B O 1
ATOM 1365 N N . ASP B 2 52 ? 9.728 8.877 72.910 1.00 40.76 52 ASP B N 1
ATOM 1366 C CA . ASP B 2 52 ? 8.897 9.711 72.048 1.00 43.04 52 ASP B CA 1
ATOM 1367 C C . ASP B 2 52 ? 8.773 11.123 72.605 1.00 48.85 52 ASP B C 1
ATOM 1368 O O . ASP B 2 52 ? 8.776 12.098 71.846 1.00 51.87 52 ASP B O 1
ATOM 1373 N N . ILE B 2 53 ? 8.657 11.252 73.929 1.00 49.78 53 ILE B N 1
ATOM 1374 C CA . ILE B 2 53 ? 8.658 12.571 74.557 1.00 48.84 53 ILE B CA 1
ATOM 1375 C C . ILE B 2 53 ? 9.965 13.293 74.262 1.00 45.75 53 ILE B C 1
ATOM 1376 O O . ILE B 2 53 ? 9.977 14.467 73.872 1.00 44.79 53 ILE B O 1
ATOM 1381 N N . ALA B 2 54 ? 11.086 12.596 74.452 1.00 42.94 54 ALA B N 1
ATOM 1382 C CA . ALA B 2 54 ? 12.393 13.197 74.219 1.00 45.71 54 ALA B CA 1
ATOM 1383 C C . ALA B 2 54 ? 12.542 13.642 72.769 1.00 48.27 54 ALA B C 1
ATOM 1384 O O . ALA B 2 54 ? 12.906 14.793 72.497 1.00 49.55 54 ALA B O 1
ATOM 1386 N N . ASN B 2 55 ? 12.267 12.733 71.823 1.00 48.28 55 ASN B N 1
ATOM 1387 C CA . ASN B 2 55 ? 12.348 13.066 70.402 1.00 44.43 55 ASN B CA 1
ATOM 1388 C C . ASN B 2 55 ? 11.470 14.263 70.064 1.00 49.27 55 ASN B C 1
ATOM 1389 O O . ASN B 2 55 ? 11.839 15.100 69.232 1.00 53.22 55 ASN B O 1
ATOM 1394 N N . HIS B 2 56 ? 10.298 14.350 70.694 1.00 47.46 56 HIS B N 1
ATOM 1395 C CA . HIS B 2 56 ? 9.376 15.448 70.426 1.00 50.01 56 HIS B CA 1
ATOM 1396 C C . HIS B 2 56 ? 9.970 16.782 70.862 1.00 55.12 56 HIS B C 1
ATOM 1397 O O . HIS B 2 56 ? 9.983 17.751 70.091 1.00 51.68 56 HIS B O 1
ATOM 1404 N N . ILE B 2 57 ? 10.483 16.841 72.095 1.00 55.32 57 ILE B N 1
ATOM 1405 C CA . ILE B 2 57 ? 10.970 18.100 72.652 1.00 56.51 57 ILE B CA 1
ATOM 1406 C C . ILE B 2 57 ? 12.213 18.581 71.909 1.00 60.03 57 ILE B C 1
ATOM 1407 O O . ILE B 2 57 ? 12.350 19.775 71.615 1.00 66.38 57 ILE B O 1
ATOM 1412 N N . ASN B 2 58 ? 13.131 17.665 71.585 1.00 55.81 58 ASN B N 1
ATOM 1413 C CA . ASN B 2 58 ? 14.329 18.050 70.842 1.00 56.33 58 ASN B CA 1
ATOM 1414 C C . ASN B 2 58 ? 13.976 18.658 69.489 1.00 63.54 58 ASN B C 1
ATOM 1415 O O . ASN B 2 58 ? 14.664 19.568 69.011 1.00 64.70 58 ASN B O 1
ATOM 1420 N N . ARG B 2 59 ? 12.911 18.166 68.852 1.00 65.39 59 ARG B N 1
ATOM 1421 C CA . ARG B 2 59 ? 12.496 18.745 67.578 1.00 61.04 59 ARG B CA 1
ATOM 1422 C C . ARG B 2 59 ? 11.696 20.025 67.785 1.00 59.01 59 ARG B C 1
ATOM 1423 O O . ARG B 2 59 ? 11.927 21.020 67.088 1.00 60.91 59 ARG B O 1
ATOM 1431 N N . GLN B 2 60 ? 10.760 20.018 68.741 1.00 60.73 60 GLN B N 1
ATOM 1432 C CA . GLN B 2 60 ? 9.958 21.208 69.013 1.00 64.60 60 GLN B CA 1
ATOM 1433 C C . GLN B 2 60 ? 10.819 22.399 69.409 1.00 67.09 60 GLN B C 1
ATOM 1434 O O . GLN B 2 60 ? 10.474 23.543 69.092 1.00 70.51 60 GLN B O 1
ATOM 1440 N N . GLN B 2 61 ? 11.939 22.159 70.088 1.00 67.43 61 GLN B N 1
ATOM 1441 C CA . GLN B 2 61 ? 12.802 23.231 70.563 1.00 66.81 61 GLN B CA 1
ATOM 1442 C C . GLN B 2 61 ? 14.149 23.266 69.854 1.00 67.17 61 GLN B C 1
ATOM 1443 O O . GLN B 2 61 ? 15.062 23.956 70.318 1.00 72.39 61 GLN B O 1
ATOM 1449 N N . GLN B 2 62 ? 14.291 22.533 68.748 1.00 65.91 62 GLN B N 1
ATOM 1450 C CA . GLN B 2 62 ? 15.480 22.588 67.895 1.00 66.56 62 GLN B CA 1
ATOM 1451 C C . GLN B 2 62 ? 16.767 22.439 68.701 1.00 66.45 62 GLN B C 1
ATOM 1452 O O . GLN B 2 62 ? 17.754 23.142 68.473 1.00 70.50 62 GLN B O 1
ATOM 1458 N N . LEU B 2 63 ? 16.752 21.512 69.657 1.00 62.28 63 LEU B N 1
ATOM 1459 C CA . LEU B 2 63 ? 17.924 21.234 70.472 1.00 58.47 63 LEU B CA 1
ATOM 1460 C C . LEU B 2 63 ? 18.956 20.386 69.746 1.00 60.67 63 LEU B C 1
ATOM 1461 O O . LEU B 2 63 ? 20.096 20.287 70.215 1.00 64.93 63 LEU B O 1
ATOM 1466 N N . GLY B 2 64 ? 18.586 19.784 68.617 1.00 59.58 64 GLY B N 1
ATOM 1467 C CA . GLY B 2 64 ? 19.478 18.920 67.873 1.00 64.45 64 GLY B CA 1
ATOM 1468 C C . GLY B 2 64 ? 18.756 17.723 67.287 1.00 72.50 64 GLY B C 1
ATOM 1469 O O . GLY B 2 64 ? 17.572 17.504 67.564 1.00 74.23 64 GLY B O 1
ATOM 1470 N N . ILE B 2 65 ? 19.455 16.949 66.461 1.00 76.10 65 ILE B N 1
ATOM 1471 C CA . ILE B 2 65 ? 18.929 15.714 65.894 1.00 75.49 65 ILE B CA 1
ATOM 1472 C C . ILE B 2 65 ? 19.473 14.556 66.745 1.00 77.15 65 ILE B C 1
ATOM 1473 O O . ILE B 2 65 ? 20.692 14.339 66.752 1.00 82.58 65 ILE B O 1
ATOM 1478 N N . PRO B 2 66 ? 18.623 13.834 67.468 1.00 71.95 66 PRO B N 1
ATOM 1479 C CA . PRO B 2 66 ? 19.126 12.700 68.263 1.00 71.91 66 PRO B CA 1
ATOM 1480 C C . PRO B 2 66 ? 19.684 11.599 67.372 1.00 74.30 66 PRO B C 1
ATOM 1481 O O . PRO B 2 66 ? 18.968 11.003 66.561 1.00 73.86 66 PRO B O 1
ATOM 1485 N N . GLN B 2 67 ? 20.985 11.337 67.528 1.00 74.45 67 GLN B N 1
ATOM 1486 C CA . GLN B 2 67 ? 21.652 10.276 66.780 1.00 78.20 67 GLN B CA 1
ATOM 1487 C C . GLN B 2 67 ? 21.180 8.885 67.184 1.00 80.13 67 GLN B C 1
ATOM 1488 O O . GLN B 2 67 ? 21.499 7.918 66.484 1.00 80.83 67 GLN B O 1
ATOM 1494 N N . SER B 2 68 ? 20.442 8.766 68.286 1.00 75.55 68 SER B N 1
ATOM 1495 C CA . SER B 2 68 ? 19.928 7.496 68.786 1.00 64.38 68 SER B CA 1
ATOM 1496 C C . SER B 2 68 ? 18.921 7.812 69.883 1.00 58.93 68 SER B C 1
ATOM 1497 O O . SER B 2 68 ? 18.770 8.963 70.298 1.00 58.81 68 SER B O 1
ATOM 1500 N N . SER B 2 69 ? 18.229 6.771 70.349 1.00 55.71 69 SER B N 1
ATOM 1501 C CA . SER B 2 69 ? 17.247 6.969 71.407 1.00 58.59 69 SER B CA 1
ATOM 1502 C C . SER B 2 69 ? 17.906 7.499 72.678 1.00 57.16 69 SER B C 1
ATOM 1503 O O . SER B 2 69 ? 17.366 8.394 73.337 1.00 55.24 69 SER B O 1
ATOM 1506 N N . ARG B 2 70 ? 19.089 6.978 73.023 1.00 59.21 70 ARG B N 1
ATOM 1507 C CA . ARG B 2 70 ? 19.799 7.465 74.203 1.00 64.56 70 ARG B CA 1
ATOM 1508 C C . ARG B 2 70 ? 20.314 8.879 73.998 1.00 63.35 70 ARG B C 1
ATOM 1509 O O . ARG B 2 70 ? 20.223 9.717 74.902 1.00 65.71 70 ARG B O 1
ATOM 1517 N N . ASP B 2 71 ? 20.887 9.154 72.824 1.00 62.62 71 ASP B N 1
ATOM 1518 C CA . ASP B 2 71 ? 21.332 10.503 72.505 1.00 63.34 71 ASP B CA 1
ATOM 1519 C C . ASP B 2 71 ? 20.207 11.519 72.629 1.00 61.66 71 ASP B C 1
ATOM 1520 O O . ASP B 2 71 ? 20.475 12.710 72.830 1.00 65.99 71 ASP B O 1
ATOM 1525 N N . SER B 2 72 ? 18.952 11.075 72.519 1.00 57.48 72 SER B N 1
ATOM 1526 C CA . SER B 2 72 ? 17.828 11.984 72.706 1.00 54.95 72 SER B CA 1
ATOM 1527 C C . SER B 2 72 ? 17.693 12.399 74.164 1.00 57.51 72 SER B C 1
ATOM 1528 O O . SER B 2 72 ? 17.334 13.545 74.454 1.00 57.61 72 SER B O 1
ATOM 1531 N N . PHE B 2 73 ? 17.957 11.477 75.096 1.00 57.37 73 PHE B N 1
ATOM 1532 C CA . PHE B 2 73 ? 18.025 11.860 76.504 1.00 56.39 73 PHE B CA 1
ATOM 1533 C C . PHE B 2 73 ? 19.256 12.711 76.776 1.00 58.99 73 PHE B C 1
ATOM 1534 O O . PHE B 2 73 ? 19.194 13.671 77.554 1.00 63.42 73 PHE B O 1
ATOM 1542 N N . THR B 2 74 ? 20.385 12.368 76.148 1.00 58.27 74 THR B N 1
ATOM 1543 C CA . THR B 2 74 ? 21.601 13.155 76.321 1.00 60.40 74 THR B CA 1
ATOM 1544 C C . THR B 2 74 ? 21.373 14.613 75.943 1.00 66.21 74 THR B C 1
ATOM 1545 O O . THR B 2 74 ? 21.797 15.520 76.668 1.00 74.29 74 THR B O 1
ATOM 1549 N N . LEU B 2 75 ? 20.683 14.860 74.823 1.00 59.83 75 LEU B N 1
ATOM 1550 C CA . LEU B 2 75 ? 20.445 16.233 74.384 1.00 55.58 75 LEU B CA 1
ATOM 1551 C C . LEU B 2 75 ? 19.553 16.990 75.363 1.00 54.59 75 LEU B C 1
ATOM 1552 O O . LEU B 2 75 ? 19.739 18.193 75.577 1.00 55.41 75 LEU B O 1
ATOM 1557 N N . LEU B 2 76 ? 18.566 16.313 75.956 1.00 51.93 76 LEU B N 1
ATOM 1558 C CA . LEU B 2 76 ? 17.741 16.967 76.970 1.00 56.71 76 LEU B CA 1
ATOM 1559 C C . LEU B 2 76 ? 18.571 17.368 78.183 1.00 61.55 76 LEU B C 1
ATOM 1560 O O . LEU B 2 76 ? 18.324 18.415 78.796 1.00 61.70 76 LEU B O 1
ATOM 1565 N N . ALA B 2 77 ? 19.557 16.543 78.549 1.00 63.64 77 ALA B N 1
ATOM 1566 C CA . ALA B 2 77 ? 20.371 16.834 79.725 1.00 67.32 77 ALA B CA 1
ATOM 1567 C C . ALA B 2 77 ? 21.323 17.996 79.469 1.00 66.25 77 ALA B C 1
ATOM 1568 O O . ALA B 2 77 ? 21.527 18.842 80.347 1.00 65.01 77 ALA B O 1
ATOM 1570 N N . GLN B 2 78 ? 21.920 18.054 78.274 1.00 69.90 78 GLN B N 1
ATOM 1571 C CA . GLN B 2 78 ? 22.806 19.166 77.942 1.00 76.73 78 GLN B CA 1
ATOM 1572 C C . GLN B 2 78 ? 22.067 20.496 77.902 1.00 75.98 78 GLN B C 1
ATOM 1573 O O . GLN B 2 78 ? 22.693 21.548 78.078 1.00 78.45 78 GLN B O 1
ATOM 1579 N N . ASN B 2 79 ? 20.757 20.474 77.674 1.00 70.89 79 ASN B N 1
ATOM 1580 C CA . ASN B 2 79 ? 19.916 21.658 77.757 1.00 68.32 79 ASN B CA 1
ATOM 1581 C C . ASN B 2 79 ? 19.309 21.848 79.144 1.00 72.19 79 ASN B C 1
ATOM 1582 O O . ASN B 2 79 ? 18.466 22.735 79.323 1.00 67.87 79 ASN B O 1
ATOM 1587 N N . ASN B 2 80 ? 19.719 21.031 80.117 1.00 83.57 80 ASN B N 1
ATOM 1588 C CA . ASN B 2 80 ? 19.287 21.137 81.514 1.00 88.94 80 ASN B CA 1
ATOM 1589 C C . ASN B 2 80 ? 17.773 21.059 81.663 1.00 91.80 80 ASN B C 1
ATOM 1590 O O . ASN B 2 80 ? 17.192 21.716 82.532 1.00 97.28 80 ASN B O 1
ATOM 1595 N N . LEU B 2 81 ? 17.120 20.261 80.822 1.00 83.38 81 LEU B N 1
ATOM 1596 C CA . LEU B 2 81 ? 15.702 19.988 81.003 1.00 74.43 81 LEU B CA 1
ATOM 1597 C C . LEU B 2 81 ? 15.460 18.716 81.802 1.00 68.17 81 LEU B C 1
ATOM 1598 O O . LEU B 2 81 ? 14.394 18.575 82.410 1.00 64.79 81 LEU B O 1
ATOM 1603 N N . ILE B 2 82 ? 16.427 17.803 81.828 1.00 64.41 82 ILE B N 1
ATOM 1604 C CA . ILE B 2 82 ? 16.476 16.729 82.810 1.00 64.53 82 ILE B CA 1
ATOM 1605 C C . ILE B 2 82 ? 17.867 16.729 83.422 1.00 69.41 82 ILE B C 1
ATOM 1606 O O . ILE B 2 82 ? 18.838 17.182 82.805 1.00 71.59 82 ILE B O 1
ATOM 1611 N N . THR B 2 83 ? 17.959 16.227 84.648 1.00 72.22 83 THR B N 1
ATOM 1612 C CA . THR B 2 83 ? 19.244 16.153 85.322 1.00 73.93 83 THR B CA 1
ATOM 1613 C C . THR B 2 83 ? 20.136 15.124 84.639 1.00 80.60 83 THR B C 1
ATOM 1614 O O . THR B 2 83 ? 19.660 14.183 83.999 1.00 82.00 83 THR B O 1
ATOM 1618 N N . GLN B 2 84 ? 21.447 15.326 84.762 1.00 85.08 84 GLN B N 1
ATOM 1619 C CA . GLN B 2 84 ? 22.387 14.316 84.284 1.00 88.21 84 GLN B CA 1
ATOM 1620 C C . GLN B 2 84 ? 22.175 12.956 84.941 1.00 88.06 84 GLN B C 1
ATOM 1621 O O . GLN B 2 84 ? 22.281 11.940 84.232 1.00 87.84 84 GLN B O 1
ATOM 1627 N N . PRO B 2 85 ? 21.890 12.849 86.247 1.00 87.09 85 PRO B N 1
ATOM 1628 C CA . PRO B 2 85 ? 21.579 11.517 86.801 1.00 84.52 85 PRO B CA 1
ATOM 1629 C C . PRO B 2 85 ? 20.355 10.864 86.175 1.00 73.92 85 PRO B C 1
ATOM 1630 O O . PRO B 2 85 ? 20.408 9.680 85.814 1.00 69.10 85 PRO B O 1
ATOM 1634 N N . LEU B 2 86 ? 19.245 11.597 86.038 1.00 68.62 86 LEU B N 1
ATOM 1635 C CA . LEU B 2 86 ? 18.045 11.002 85.456 1.00 66.02 86 LEU B CA 1
ATOM 1636 C C . LEU B 2 86 ? 18.272 10.622 83.998 1.00 68.05 86 LEU B C 1
ATOM 1637 O O . LEU B 2 86 ? 17.775 9.587 83.536 1.00 66.50 86 LEU B O 1
ATOM 1642 N N . SER B 2 87 ? 19.025 11.445 83.262 1.00 66.39 87 SER B N 1
ATOM 1643 C CA . SER B 2 87 ? 19.392 11.100 81.893 1.00 65.08 87 SER B CA 1
ATOM 1644 C C . SER B 2 87 ? 20.111 9.759 81.840 1.00 63.09 87 SER B C 1
ATOM 1645 O O . SER B 2 87 ? 19.803 8.907 80.998 1.00 56.12 87 SER B O 1
ATOM 1648 N N . ASP B 2 88 ? 21.070 9.550 82.744 1.00 68.48 88 ASP B N 1
ATOM 1649 C CA . ASP B 2 88 ? 21.865 8.326 82.716 1.00 73.56 88 ASP B CA 1
ATOM 1650 C C . ASP B 2 88 ? 21.031 7.106 83.087 1.00 70.29 88 ASP B C 1
ATOM 1651 O O . ASP B 2 88 ? 21.233 6.020 82.531 1.00 68.86 88 ASP B O 1
ATOM 1656 N N . ASN B 2 89 ? 20.086 7.263 84.016 1.00 70.09 89 ASN B N 1
ATOM 1657 C CA . ASN B 2 89 ? 19.242 6.138 84.408 1.00 70.34 89 ASN B CA 1
ATOM 1658 C C . ASN B 2 89 ? 18.307 5.734 83.277 1.00 64.71 89 ASN B C 1
ATOM 1659 O O . ASN B 2 89 ? 18.150 4.543 82.983 1.00 60.81 89 ASN B O 1
ATOM 1664 N N . LEU B 2 90 ? 17.667 6.717 82.635 1.00 60.34 90 LEU B N 1
ATOM 1665 C CA . LEU B 2 90 ? 16.810 6.419 81.493 1.00 57.97 90 LEU B CA 1
ATOM 1666 C C . LEU B 2 90 ? 17.594 5.729 80.385 1.00 60.55 90 LEU B C 1
ATOM 1667 O O . LEU B 2 90 ? 17.083 4.813 79.730 1.00 59.65 90 LEU B O 1
ATOM 1672 N N . LYS B 2 91 ? 18.847 6.141 80.172 1.00 62.73 91 LYS B N 1
ATOM 1673 C CA . LYS B 2 91 ? 19.644 5.537 79.111 1.00 65.36 91 LYS B CA 1
ATOM 1674 C C . LYS B 2 91 ? 19.991 4.083 79.416 1.00 70.55 91 LYS B C 1
ATOM 1675 O O . LYS B 2 91 ? 20.034 3.257 78.495 1.00 73.67 91 LYS B O 1
ATOM 1681 N N . LYS B 2 92 ? 20.227 3.734 80.689 1.00 70.33 92 LYS B N 1
ATOM 1682 C CA . LYS B 2 92 ? 20.488 2.329 81.003 1.00 70.68 92 LYS B CA 1
ATOM 1683 C C . LYS B 2 92 ? 19.198 1.515 81.072 1.00 66.51 92 LYS B C 1
ATOM 1684 O O . LYS B 2 92 ? 19.235 0.288 80.890 1.00 68.67 92 LYS B O 1
ATOM 1690 N N . MET B 2 93 ? 18.056 2.170 81.313 1.00 60.17 93 MET B N 1
ATOM 1691 C CA . MET B 2 93 ? 16.772 1.514 81.083 1.00 57.76 93 MET B CA 1
ATOM 1692 C C . MET B 2 93 ? 16.656 1.019 79.645 1.00 59.62 93 MET B C 1
ATOM 1693 O O . MET B 2 93 ? 16.308 -0.144 79.400 1.00 64.14 93 MET B O 1
ATOM 1698 N N . VAL B 2 94 ? 16.927 1.904 78.677 1.00 53.50 94 VAL B N 1
ATOM 1699 C CA . VAL B 2 94 ? 16.894 1.524 77.267 1.00 51.37 94 VAL B CA 1
ATOM 1700 C C . VAL B 2 94 ? 17.821 0.345 77.012 1.00 54.00 94 VAL B C 1
ATOM 1701 O O . VAL B 2 94 ? 17.459 -0.611 76.314 1.00 57.82 94 VAL B O 1
ATOM 1705 N N . GLY B 2 95 ? 19.031 0.393 77.573 1.00 53.49 95 GLY B N 1
ATOM 1706 C CA . GLY B 2 95 ? 19.960 -0.709 77.391 1.00 53.79 95 GLY B CA 1
ATOM 1707 C C . GLY B 2 95 ? 19.424 -2.015 77.942 1.00 59.32 95 GLY B C 1
ATOM 1708 O O . GLY B 2 95 ? 19.604 -3.076 77.337 1.00 61.81 95 GLY B O 1
ATOM 1709 N N . LEU B 2 96 ? 18.755 -1.955 79.096 1.00 62.01 96 LEU B N 1
ATOM 1710 C CA . LEU B 2 96 ? 18.133 -3.153 79.649 1.00 61.01 96 LEU B CA 1
ATOM 1711 C C . LEU B 2 96 ? 16.998 -3.639 78.759 1.00 62.05 96 LEU B C 1
ATOM 1712 O O . LEU B 2 96 ? 16.826 -4.850 78.570 1.00 60.74 96 LEU B O 1
ATOM 1717 N N . ARG B 2 97 ? 16.214 -2.707 78.207 1.00 59.18 97 ARG B N 1
ATOM 1718 C CA . ARG B 2 97 ? 15.163 -3.086 77.269 1.00 60.48 97 ARG B CA 1
ATOM 1719 C C . ARG B 2 97 ? 15.741 -3.861 76.093 1.00 54.96 97 ARG B C 1
ATOM 1720 O O . ARG B 2 97 ? 15.222 -4.920 75.722 1.00 53.60 97 ARG B O 1
ATOM 1728 N N . ASN B 2 98 ? 16.828 -3.350 75.504 1.00 52.60 98 ASN B N 1
ATOM 1729 C CA . ASN B 2 98 ? 17.444 -4.020 74.362 1.00 55.01 98 ASN B CA 1
ATOM 1730 C C . ASN B 2 98 ? 17.853 -5.445 74.710 1.00 59.56 98 ASN B C 1
ATOM 1731 O O . ASN B 2 98 ? 17.648 -6.368 73.914 1.00 61.28 98 ASN B O 1
ATOM 1736 N N . ILE B 2 99 ? 18.433 -5.645 75.895 1.00 62.54 99 ILE B N 1
ATOM 1737 C CA . ILE B 2 99 ? 18.817 -6.992 76.306 1.00 65.34 99 ILE B CA 1
ATOM 1738 C C . ILE B 2 99 ? 17.578 -7.843 76.541 1.00 62.45 99 ILE B C 1
ATOM 1739 O O . ILE B 2 99 ? 17.455 -8.950 76.004 1.00 58.27 99 ILE B O 1
ATOM 1744 N N . ALA B 2 100 ? 16.636 -7.328 77.339 1.00 60.60 100 ALA B N 1
ATOM 1745 C CA . ALA B 2 100 ? 15.443 -8.094 77.683 1.00 57.02 100 ALA B CA 1
ATOM 1746 C C . ALA B 2 100 ? 14.683 -8.529 76.437 1.00 54.90 100 ALA B C 1
ATOM 1747 O O . ALA B 2 100 ? 14.222 -9.674 76.350 1.00 54.32 100 ALA B O 1
ATOM 1749 N N . VAL B 2 101 ? 14.567 -7.644 75.450 1.00 51.15 101 VAL B N 1
ATOM 1750 C CA . VAL B 2 101 ? 13.754 -7.951 74.279 1.00 52.14 101 VAL B CA 1
ATOM 1751 C C . VAL B 2 101 ? 14.549 -8.751 73.252 1.00 59.04 101 VAL B C 1
ATOM 1752 O O . VAL B 2 101 ? 14.101 -9.806 72.790 1.00 63.69 101 VAL B O 1
ATOM 1756 N N . HIS B 2 102 ? 15.741 -8.274 72.882 1.00 60.52 102 HIS B N 1
ATOM 1757 C CA . HIS B 2 102 ? 16.462 -8.833 71.741 1.00 63.05 102 HIS B CA 1
ATOM 1758 C C . HIS B 2 102 ? 17.411 -9.969 72.095 1.00 64.67 102 HIS B C 1
ATOM 1759 O O . HIS B 2 102 ? 17.801 -10.728 71.200 1.00 65.48 102 HIS B O 1
ATOM 1766 N N . ASP B 2 103 ? 17.800 -10.105 73.361 1.00 64.80 103 ASP B N 1
ATOM 1767 C CA . ASP B 2 103 ? 18.786 -11.100 73.759 1.00 68.28 103 ASP B CA 1
ATOM 1768 C C . ASP B 2 103 ? 18.423 -11.650 75.142 1.00 65.92 103 ASP B C 1
ATOM 1769 O O . ASP B 2 103 ? 19.170 -11.530 76.110 1.00 64.83 103 ASP B O 1
ATOM 1774 N N . TYR B 2 104 ? 17.243 -12.273 75.233 1.00 64.86 104 TYR B N 1
ATOM 1775 C CA . TYR B 2 104 ? 16.745 -12.730 76.527 1.00 68.57 104 TYR B CA 1
ATOM 1776 C C . TYR B 2 104 ? 17.661 -13.771 77.155 1.00 68.75 104 TYR B C 1
ATOM 1777 O O . TYR B 2 104 ? 17.799 -13.812 78.383 1.00 67.81 104 TYR B O 1
ATOM 1786 N N . GLN B 2 105 ? 18.296 -14.612 76.337 1.00 73.44 105 GLN B N 1
ATOM 1787 C CA . GLN B 2 105 ? 19.146 -15.665 76.882 1.00 78.03 105 GLN B CA 1
ATOM 1788 C C . GLN B 2 105 ? 20.315 -15.094 77.673 1.00 81.09 105 GLN B C 1
ATOM 1789 O O . GLN B 2 105 ? 20.840 -15.763 78.570 1.00 85.81 105 GLN B O 1
ATOM 1795 N N . GLU B 2 106 ? 20.735 -13.868 77.365 1.00 82.66 106 GLU B N 1
ATOM 1796 C CA . GLU B 2 106 ? 21.774 -13.193 78.133 1.00 83.26 106 GLU B CA 1
ATOM 1797 C C . GLU B 2 106 ? 21.214 -12.262 79.199 1.00 76.81 106 GLU B C 1
ATOM 1798 O O . GLU B 2 106 ? 21.993 -11.655 79.942 1.00 74.42 106 GLU B O 1
ATOM 1804 N N . LEU B 2 107 ? 19.895 -12.132 79.293 1.00 72.05 107 LEU B N 1
ATOM 1805 C CA . LEU B 2 107 ? 19.305 -11.259 80.294 1.00 68.77 107 LEU B CA 1
ATOM 1806 C C . LEU B 2 107 ? 19.558 -11.806 81.689 1.00 72.23 107 LEU B C 1
ATOM 1807 O O . LEU B 2 107 ? 19.386 -13.002 81.949 1.00 68.87 107 LEU B O 1
ATOM 1812 N N . ASN B 2 108 ? 19.986 -10.925 82.587 1.00 75.81 108 ASN B N 1
ATOM 1813 C CA . ASN B 2 108 ? 20.073 -11.255 84.003 1.00 77.31 108 ASN B CA 1
ATOM 1814 C C . ASN B 2 108 ? 18.756 -10.845 84.646 1.00 77.53 108 ASN B C 1
ATOM 1815 O O . ASN B 2 108 ? 18.497 -9.654 84.850 1.00 75.06 108 ASN B O 1
ATOM 1820 N N . LEU B 2 109 ? 17.925 -11.838 84.964 1.00 80.70 109 LEU B N 1
ATOM 1821 C CA . LEU B 2 109 ? 16.571 -11.567 85.427 1.00 83.83 109 LEU B CA 1
ATOM 1822 C C . LEU B 2 109 ? 16.543 -10.782 86.732 1.00 85.75 109 LEU B C 1
ATOM 1823 O O . LEU B 2 109 ? 15.507 -10.198 87.066 1.00 86.95 109 LEU B O 1
ATOM 1828 N N . ASP B 2 110 ? 17.657 -10.742 87.472 1.00 87.00 110 ASP B N 1
ATOM 1829 C CA . ASP B 2 110 ? 17.676 -10.034 88.747 1.00 87.68 110 ASP B CA 1
ATOM 1830 C C . ASP B 2 110 ? 17.762 -8.522 88.574 1.00 83.11 110 ASP B C 1
ATOM 1831 O O . ASP B 2 110 ? 17.275 -7.778 89.434 1.00 78.21 110 ASP B O 1
ATOM 1836 N N . ILE B 2 111 ? 18.375 -8.042 87.487 1.00 85.12 111 ILE B N 1
ATOM 1837 C CA . ILE B 2 111 ? 18.397 -6.602 87.238 1.00 83.70 111 ILE B CA 1
ATOM 1838 C C . ILE B 2 111 ? 17.010 -6.113 86.842 1.00 83.25 111 ILE B C 1
ATOM 1839 O O . ILE B 2 111 ? 16.600 -5.004 87.202 1.00 87.27 111 ILE B O 1
ATOM 1844 N N . VAL B 2 112 ? 16.258 -6.939 86.108 1.00 75.92 112 VAL B N 1
ATOM 1845 C CA . VAL B 2 112 ? 14.863 -6.609 85.823 1.00 69.98 112 VAL B CA 1
ATOM 1846 C C . VAL B 2 112 ? 14.072 -6.493 87.118 1.00 68.38 112 VAL B C 1
ATOM 1847 O O . VAL B 2 112 ? 13.289 -5.553 87.301 1.00 67.76 112 VAL B O 1
ATOM 1851 N N . VAL B 2 113 ? 14.270 -7.439 88.042 1.00 67.46 113 VAL B N 1
ATOM 1852 C CA . VAL B 2 113 ? 13.587 -7.370 89.331 1.00 66.35 113 VAL B CA 1
ATOM 1853 C C . VAL B 2 113 ? 14.040 -6.140 90.109 1.00 67.24 113 VAL B C 1
ATOM 1854 O O . VAL B 2 113 ? 13.220 -5.424 90.699 1.00 66.70 113 VAL B O 1
ATOM 1858 N N . HIS B 2 114 ? 15.348 -5.867 90.115 1.00 75.47 114 HIS B N 1
ATOM 1859 C CA . HIS B 2 114 ? 15.843 -4.672 90.792 1.00 82.89 114 HIS B CA 1
ATOM 1860 C C . HIS B 2 114 ? 15.256 -3.409 90.174 1.00 82.28 114 HIS B C 1
ATOM 1861 O O . HIS B 2 114 ? 14.979 -2.434 90.883 1.00 88.18 114 HIS B O 1
ATOM 1868 N N . VAL B 2 115 ? 15.047 -3.411 88.854 1.00 73.23 115 VAL B N 1
ATOM 1869 C CA . VAL B 2 115 ? 14.408 -2.271 88.204 1.00 64.34 115 VAL B CA 1
ATOM 1870 C C . VAL B 2 115 ? 12.937 -2.188 88.594 1.00 60.43 115 VAL B C 1
ATOM 1871 O O . VAL B 2 115 ? 12.428 -1.108 88.915 1.00 62.46 115 VAL B O 1
ATOM 1875 N N . VAL B 2 116 ? 12.233 -3.325 88.585 1.00 56.47 116 VAL B N 1
ATOM 1876 C CA . VAL B 2 116 ? 10.820 -3.334 88.962 1.00 62.48 116 VAL B CA 1
ATOM 1877 C C . VAL B 2 116 ? 10.629 -2.818 90.383 1.00 71.80 116 VAL B C 1
ATOM 1878 O O . VAL B 2 116 ? 9.643 -2.130 90.678 1.00 71.98 116 VAL B O 1
ATOM 1882 N N . GLN B 2 117 ? 11.569 -3.119 91.277 1.00 78.01 117 GLN B N 1
ATOM 1883 C CA . GLN B 2 117 ? 11.449 -2.720 92.673 1.00 84.27 117 GLN B CA 1
ATOM 1884 C C . GLN B 2 117 ? 11.916 -1.295 92.938 1.00 84.30 117 GLN B C 1
ATOM 1885 O O . GLN B 2 117 ? 11.332 -0.612 93.786 1.00 84.39 117 GLN B O 1
ATOM 1891 N N . HIS B 2 118 ? 12.948 -0.822 92.237 1.00 88.22 118 HIS B N 1
ATOM 1892 C CA . HIS B 2 118 ? 13.632 0.398 92.642 1.00 94.41 118 HIS B CA 1
ATOM 1893 C C . HIS B 2 118 ? 13.779 1.464 91.567 1.00 94.66 118 HIS B C 1
ATOM 1894 O O . HIS B 2 118 ? 14.180 2.585 91.903 1.00 94.30 118 HIS B O 1
ATOM 1901 N N . HIS B 2 119 ? 13.481 1.174 90.301 1.00 95.60 119 HIS B N 1
ATOM 1902 C CA . HIS B 2 119 ? 13.767 2.129 89.241 1.00 90.92 119 HIS B CA 1
ATOM 1903 C C . HIS B 2 119 ? 12.555 2.547 88.424 1.00 85.50 119 HIS B C 1
ATOM 1904 O O . HIS B 2 119 ? 12.694 3.407 87.547 1.00 87.09 119 HIS B O 1
ATOM 1911 N N . LEU B 2 120 ? 11.369 1.999 88.695 1.00 73.44 120 LEU B N 1
ATOM 1912 C CA . LEU B 2 120 ? 10.167 2.531 88.064 1.00 69.13 120 LEU B CA 1
ATOM 1913 C C . LEU B 2 120 ? 9.947 3.995 88.419 1.00 75.37 120 LEU B C 1
ATOM 1914 O O . LEU B 2 120 ? 9.222 4.695 87.701 1.00 74.76 120 LEU B O 1
ATOM 1919 N N . GLU B 2 121 ? 10.570 4.472 89.502 1.00 78.56 121 GLU B N 1
ATOM 1920 C CA . GLU B 2 121 ? 10.471 5.880 89.875 1.00 79.65 121 GLU B CA 1
ATOM 1921 C C . GLU B 2 121 ? 11.144 6.791 88.855 1.00 72.53 121 GLU B C 1
ATOM 1922 O O . GLU B 2 121 ? 10.786 7.969 88.759 1.00 68.50 121 GLU B O 1
ATOM 1928 N N . ASP B 2 122 ? 12.124 6.276 88.103 1.00 71.94 122 ASP B N 1
ATOM 1929 C CA . ASP B 2 122 ? 12.770 7.086 87.072 1.00 71.49 122 ASP B CA 1
ATOM 1930 C C . ASP B 2 122 ? 11.768 7.530 86.014 1.00 65.33 122 ASP B C 1
ATOM 1931 O O . ASP B 2 122 ? 11.772 8.692 85.594 1.00 66.10 122 ASP B O 1
ATOM 1936 N N . PHE B 2 123 ? 10.899 6.616 85.575 1.00 63.62 123 PHE B N 1
ATOM 1937 C CA . PHE B 2 123 ? 9.824 6.985 84.661 1.00 64.94 123 PHE B CA 1
ATOM 1938 C C . PHE B 2 123 ? 8.929 8.059 85.265 1.00 69.43 123 PHE B C 1
ATOM 1939 O O . PHE B 2 123 ? 8.555 9.021 84.586 1.00 69.70 123 PHE B O 1
ATOM 1947 N N . GLU B 2 124 ? 8.572 7.907 86.543 1.00 75.08 124 GLU B N 1
ATOM 1948 C CA . GLU B 2 124 ? 7.688 8.873 87.189 1.00 75.31 124 GLU B CA 1
ATOM 1949 C C . GLU B 2 124 ? 8.402 10.196 87.434 1.00 70.92 124 GLU B C 1
ATOM 1950 O O . GLU B 2 124 ? 7.797 11.267 87.305 1.00 70.00 124 GLU B O 1
ATOM 1956 N N . GLN B 2 125 ? 9.690 10.139 87.779 1.00 69.93 125 GLN B N 1
ATOM 1957 C CA . GLN B 2 125 ? 10.484 11.357 87.909 1.00 71.38 125 GLN B CA 1
ATOM 1958 C C . GLN B 2 125 ? 10.594 12.085 86.572 1.00 73.20 125 GLN B C 1
ATOM 1959 O O . GLN B 2 125 ? 10.515 13.318 86.518 1.00 74.83 125 GLN B O 1
ATOM 1965 N N . PHE B 2 126 ? 10.769 11.335 85.482 1.00 71.46 126 PHE B N 1
ATOM 1966 C CA . PHE B 2 126 ? 10.802 11.936 84.151 1.00 68.13 126 PHE B CA 1
ATOM 1967 C C . PHE B 2 126 ? 9.461 12.570 83.798 1.00 69.81 126 PHE B C 1
ATOM 1968 O O . PHE B 2 126 ? 9.415 13.646 83.191 1.00 66.65 126 PHE B O 1
ATOM 1976 N N . ILE B 2 127 ? 8.358 11.917 84.173 1.00 79.34 127 ILE B N 1
ATOM 1977 C CA . ILE B 2 127 ? 7.031 12.480 83.933 1.00 83.21 127 ILE B CA 1
ATOM 1978 C C . ILE B 2 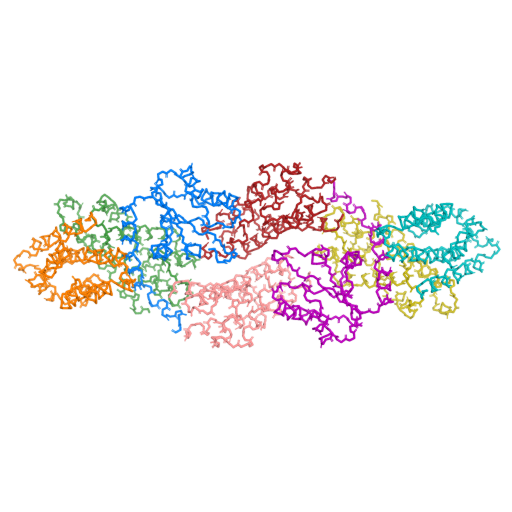127 ? 6.881 13.817 84.647 1.00 84.45 127 ILE B C 1
ATOM 1979 O O . ILE B 2 127 ? 6.404 14.802 84.070 1.00 84.90 127 ILE B O 1
ATOM 1984 N N . ASP B 2 128 ? 7.291 13.869 85.918 1.00 85.58 128 ASP B N 1
ATOM 1985 C CA . ASP B 2 128 ? 7.059 15.060 86.728 1.00 88.20 128 ASP B CA 1
ATOM 1986 C C . ASP B 2 128 ? 7.888 16.243 86.240 1.00 85.99 128 ASP B C 1
ATOM 1987 O O . ASP B 2 128 ? 7.383 17.369 86.168 1.00 85.96 128 ASP B O 1
ATOM 1992 N N . VAL B 2 129 ? 9.157 16.011 85.899 1.00 83.64 129 VAL B N 1
ATOM 1993 C CA . VAL B 2 129 ? 9.996 17.091 85.384 1.00 82.01 129 VAL B CA 1
ATOM 1994 C C . VAL B 2 129 ? 9.443 17.607 84.061 1.00 84.57 129 VAL B C 1
ATOM 1995 O O . VAL B 2 129 ? 9.356 18.819 83.832 1.00 85.97 129 VAL B O 1
ATOM 1999 N N . ILE B 2 130 ? 9.056 16.689 83.171 1.00 86.30 130 ILE B N 1
ATOM 2000 C CA . ILE B 2 130 ? 8.586 17.079 81.844 1.00 84.91 130 ILE B CA 1
ATOM 2001 C C . ILE B 2 130 ? 7.347 17.956 81.951 1.00 89.78 130 ILE B C 1
ATOM 2002 O O . ILE B 2 130 ? 7.268 19.025 81.335 1.00 91.05 130 ILE B O 1
ATOM 2007 N N . LYS B 2 131 ? 6.361 17.527 82.741 1.00 95.44 131 LYS B N 1
ATOM 2008 C CA . LYS B 2 131 ? 5.131 18.305 82.810 1.00 101.87 131 LYS B CA 1
ATOM 2009 C C . LYS B 2 131 ? 5.311 19.573 83.636 1.00 106.31 131 LYS B C 1
ATOM 2010 O O . LYS B 2 131 ? 4.573 20.545 83.441 1.00 112.72 131 LYS B O 1
ATOM 2016 N N . ALA B 2 132 ? 6.286 19.598 84.546 1.00 105.49 132 ALA B N 1
ATOM 2017 C CA . ALA B 2 132 ? 6.669 20.839 85.222 1.00 105.72 132 ALA B CA 1
ATOM 2018 C C . ALA B 2 132 ? 7.576 21.639 84.284 1.00 111.74 132 ALA B C 1
ATOM 2019 O O . ALA B 2 132 ? 8.778 21.804 84.501 1.00 112.34 132 ALA B O 1
ATOM 2021 N N . GLU B 2 133 ? 6.964 22.139 83.214 1.00 116.81 133 GLU B N 1
ATOM 2022 C CA . GLU B 2 133 ? 7.692 22.800 82.136 1.00 119.63 133 GLU B CA 1
ATOM 2023 C C . GLU B 2 133 ? 7.666 24.324 82.265 1.00 122.08 133 GLU B C 1
ATOM 2024 O O . GLU B 2 133 ? 6.605 24.936 82.397 1.00 122.82 133 GLU B O 1
ATOM 2030 N N . ASN C 2 2 ? 27.835 -16.758 60.237 1.00 120.64 2 ASN C N 1
ATOM 2031 C CA . ASN C 2 2 ? 26.836 -17.821 60.241 1.00 122.07 2 ASN C CA 1
ATOM 2032 C C . ASN C 2 2 ? 26.576 -18.310 61.669 1.00 117.29 2 ASN C C 1
ATOM 2033 O O . ASN C 2 2 ? 25.561 -18.951 61.945 1.00 116.65 2 ASN C O 1
ATOM 2038 N N . ASP C 2 3 ? 27.496 -17.991 62.583 1.00 110.66 3 ASP C N 1
ATOM 2039 C CA . ASP C 2 3 ? 27.250 -18.272 63.994 1.00 103.55 3 ASP C CA 1
ATOM 2040 C C . ASP C 2 3 ? 26.072 -17.455 64.514 1.00 95.87 3 ASP C C 1
ATOM 2041 O O . ASP C 2 3 ? 25.280 -17.940 65.330 1.00 91.81 3 ASP C O 1
ATOM 2046 N N . ILE C 2 4 ? 25.936 -16.215 64.039 1.00 89.36 4 ILE C N 1
ATOM 2047 C CA . ILE C 2 4 ? 24.830 -15.365 64.466 1.00 81.03 4 ILE C CA 1
ATOM 2048 C C . ILE C 2 4 ? 23.509 -15.862 63.889 1.00 72.89 4 ILE C C 1
ATOM 2049 O O . ILE C 2 4 ? 22.463 -15.761 64.542 1.00 70.70 4 ILE C O 1
ATOM 2054 N N . ILE C 2 5 ? 23.529 -16.413 62.672 1.00 67.71 5 ILE C N 1
ATOM 2055 C CA . ILE C 2 5 ? 22.290 -16.840 62.031 1.00 66.95 5 ILE C CA 1
ATOM 2056 C C . ILE C 2 5 ? 21.674 -18.010 62.784 1.00 75.50 5 ILE C C 1
ATOM 2057 O O . ILE C 2 5 ? 20.456 -18.059 62.994 1.00 78.92 5 ILE C O 1
ATOM 2062 N N . ILE C 2 6 ? 22.501 -18.964 63.216 1.00 77.97 6 ILE C N 1
ATOM 2063 C CA . ILE C 2 6 ? 21.978 -20.141 63.902 1.00 77.28 6 ILE C CA 1
ATOM 2064 C C . ILE C 2 6 ? 21.393 -19.757 65.256 1.00 73.81 6 ILE C C 1
ATOM 2065 O O . ILE C 2 6 ? 20.361 -20.296 65.678 1.00 69.47 6 ILE C O 1
ATOM 2070 N N . ASN C 2 7 ? 22.023 -18.804 65.946 1.00 74.35 7 ASN C N 1
ATOM 2071 C CA . ASN C 2 7 ? 21.458 -18.313 67.199 1.00 75.90 7 ASN C CA 1
ATOM 2072 C C . ASN C 2 7 ? 20.105 -17.646 66.973 1.00 69.05 7 ASN C C 1
ATOM 2073 O O . ASN C 2 7 ? 19.171 -17.834 67.762 1.00 62.37 7 ASN C O 1
ATOM 2078 N N . LYS C 2 8 ? 19.978 -16.863 65.899 1.00 65.08 8 LYS C N 1
ATOM 2079 C CA . LYS C 2 8 ? 18.703 -16.214 65.612 1.00 62.92 8 LYS C CA 1
ATOM 2080 C C . LYS C 2 8 ? 17.638 -17.236 65.239 1.00 63.20 8 LYS C C 1
ATOM 2081 O O . LYS C 2 8 ? 16.463 -17.069 65.588 1.00 60.57 8 LYS C O 1
ATOM 2087 N N . ILE C 2 9 ? 18.031 -18.296 64.528 1.00 63.29 9 ILE C N 1
ATOM 2088 C CA . ILE C 2 9 ? 17.091 -19.353 64.165 1.00 66.25 9 ILE C CA 1
ATOM 2089 C C . ILE C 2 9 ? 16.552 -20.040 65.413 1.00 71.07 9 ILE C C 1
ATOM 2090 O O . ILE C 2 9 ? 15.351 -20.323 65.518 1.00 71.47 9 ILE C O 1
ATOM 2095 N N . ALA C 2 10 ? 17.427 -20.313 66.383 1.00 77.52 10 ALA C N 1
ATOM 2096 C CA . ALA C 2 10 ? 16.985 -20.936 67.626 1.00 80.43 10 ALA C CA 1
ATOM 2097 C C . ALA C 2 10 ? 16.050 -20.019 68.406 1.00 81.76 10 ALA C C 1
ATOM 2098 O O . ALA C 2 10 ? 15.079 -20.484 69.017 1.00 83.13 10 ALA C O 1
ATOM 2100 N N . THR C 2 11 ? 16.330 -18.712 68.405 1.00 76.89 11 THR C N 1
ATOM 2101 C CA . THR C 2 11 ? 15.475 -17.774 69.127 1.00 68.42 11 THR C CA 1
ATOM 2102 C C . THR C 2 11 ? 14.083 -17.718 68.511 1.00 64.65 11 THR C C 1
ATOM 2103 O O . THR C 2 11 ? 13.082 -17.615 69.230 1.00 66.72 11 THR C O 1
ATOM 2107 N N . ILE C 2 12 ? 13.996 -17.804 67.182 1.00 59.41 12 ILE C N 1
ATOM 2108 C CA . ILE C 2 12 ? 12.692 -17.810 66.529 1.00 62.47 12 ILE C CA 1
ATOM 2109 C C . ILE C 2 12 ? 11.917 -19.068 66.896 1.00 71.76 12 ILE C C 1
ATOM 2110 O O . ILE C 2 12 ? 10.711 -19.013 67.172 1.00 72.97 12 ILE C O 1
ATOM 2115 N N . LYS C 2 13 ? 12.594 -20.220 66.913 1.00 74.84 13 LYS C N 1
ATOM 2116 C CA . LYS C 2 13 ? 11.912 -21.471 67.229 1.00 68.79 13 LYS C CA 1
ATOM 2117 C C . LYS C 2 13 ? 11.407 -21.484 68.667 1.00 64.92 13 LYS C C 1
ATOM 2118 O O . LYS C 2 13 ? 10.290 -21.944 68.931 1.00 65.56 13 LYS C O 1
ATOM 2124 N N . ARG C 2 14 ? 12.202 -20.976 69.612 1.00 63.88 14 ARG C N 1
ATOM 2125 C CA . ARG C 2 14 ? 11.728 -20.918 70.991 1.00 62.85 14 ARG C CA 1
ATOM 2126 C C . ARG C 2 14 ? 10.587 -19.925 71.149 1.00 65.40 14 ARG C C 1
ATOM 2127 O O . ARG C 2 14 ? 9.662 -20.161 71.935 1.00 67.30 14 ARG C O 1
ATOM 2135 N N . CYS C 2 15 ? 10.634 -18.813 70.418 1.00 67.82 15 CYS C N 1
ATOM 2136 C CA . CYS C 2 15 ? 9.563 -17.832 70.513 1.00 66.66 15 CYS C CA 1
ATOM 2137 C C . CYS C 2 15 ? 8.284 -18.331 69.859 1.00 62.05 15 CYS C C 1
ATOM 2138 O O . CYS C 2 15 ? 7.187 -18.003 70.325 1.00 61.07 15 CYS C O 1
ATOM 2141 N N . ILE C 2 16 ? 8.403 -19.123 68.792 1.00 65.32 16 ILE C N 1
ATOM 2142 C CA . ILE C 2 16 ? 7.221 -19.702 68.161 1.00 67.85 16 ILE C CA 1
ATOM 2143 C C . ILE C 2 16 ? 6.526 -20.664 69.115 1.00 71.80 16 ILE C C 1
ATOM 2144 O O . ILE C 2 16 ? 5.296 -20.650 69.250 1.00 73.16 16 ILE C O 1
ATOM 2149 N N . LYS C 2 17 ? 7.300 -21.504 69.807 1.00 74.33 17 LYS C N 1
ATOM 2150 C CA . LYS C 2 17 ? 6.700 -22.424 70.767 1.00 79.06 17 LYS C CA 1
ATOM 2151 C C . LYS C 2 17 ? 6.097 -21.672 71.949 1.00 76.84 17 LYS C C 1
ATOM 2152 O O . LYS C 2 17 ? 5.017 -22.034 72.432 1.00 80.64 17 LYS C O 1
ATOM 2158 N N . ARG C 2 18 ? 6.773 -20.616 72.419 1.00 69.63 18 ARG C N 1
ATOM 2159 C CA . ARG C 2 18 ? 6.236 -19.809 73.512 1.00 68.12 18 ARG C CA 1
ATOM 2160 C C . ARG C 2 18 ? 4.885 -19.208 73.147 1.00 66.49 18 ARG C C 1
ATOM 2161 O O . ARG C 2 18 ? 3.981 -19.130 73.988 1.00 63.92 18 ARG C O 1
ATOM 2169 N N . ILE C 2 19 ? 4.731 -18.773 71.898 1.00 67.48 19 ILE C N 1
ATOM 2170 C CA . ILE C 2 19 ? 3.458 -18.219 71.450 1.00 66.94 19 ILE C CA 1
ATOM 2171 C C . ILE C 2 19 ? 2.383 -19.299 71.436 1.00 67.82 19 ILE C C 1
ATOM 2172 O O . ILE C 2 19 ? 1.285 -19.110 71.974 1.00 66.91 19 ILE C O 1
ATOM 2177 N N . GLN C 2 20 ? 2.686 -20.447 70.820 1.00 69.07 20 GLN C N 1
ATOM 2178 C CA . GLN C 2 20 ? 1.737 -21.557 70.799 1.00 71.36 20 GLN C CA 1
ATOM 2179 C C . GLN C 2 20 ? 1.367 -21.992 72.211 1.00 70.44 20 GLN C C 1
ATOM 2180 O O . GLN C 2 20 ? 0.190 -22.235 72.506 1.00 69.19 20 GLN C O 1
ATOM 2186 N N . GLN C 2 21 ? 2.360 -22.086 73.098 1.00 74.71 21 GLN C N 1
ATOM 2187 C CA . GLN C 2 21 ? 2.101 -22.471 74.482 1.00 78.87 21 GLN C CA 1
ATOM 2188 C C . GLN C 2 21 ? 1.163 -21.482 75.161 1.00 77.15 21 GLN C C 1
ATOM 2189 O O . GLN C 2 21 ? 0.162 -21.873 75.770 1.00 80.84 21 GLN C O 1
ATOM 2195 N N . VAL C 2 22 ? 1.471 -20.190 75.056 1.00 76.52 22 VAL C N 1
ATOM 2196 C CA . VAL C 2 22 ? 0.726 -19.179 75.798 1.00 72.43 22 VAL C CA 1
ATOM 2197 C C . VAL C 2 22 ? -0.655 -18.968 75.189 1.00 70.20 22 VAL C C 1
ATOM 2198 O O . VAL C 2 22 ? -1.640 -18.770 75.910 1.00 71.90 22 VAL C O 1
ATOM 2202 N N . TYR C 2 23 ? -0.758 -19.016 73.860 1.00 67.06 23 TYR C N 1
ATOM 2203 C CA . TYR C 2 23 ? -2.057 -18.815 73.227 1.00 68.02 23 TYR C CA 1
ATOM 2204 C C . TYR C 2 23 ? -3.004 -19.981 73.492 1.00 72.80 23 TYR C C 1
ATOM 2205 O O . TYR C 2 23 ? -4.220 -19.774 73.600 1.00 72.41 23 TYR C O 1
ATOM 2214 N N . GLY C 2 24 ? -2.475 -21.200 73.600 1.00 75.37 24 GLY C N 1
ATOM 2215 C CA . GLY C 2 24 ? -3.309 -22.344 73.943 1.00 78.01 24 GLY C CA 1
ATOM 2216 C C . GLY C 2 24 ? -4.382 -22.591 72.901 1.00 80.58 24 GLY C C 1
ATOM 2217 O O . GLY C 2 24 ? -4.111 -22.655 71.697 1.00 80.14 24 GLY C O 1
ATOM 2218 N N . ASP C 2 25 ? -5.624 -22.738 73.365 1.00 85.94 25 ASP C N 1
ATOM 2219 C CA . ASP C 2 25 ? -6.763 -22.879 72.467 1.00 88.39 25 ASP C CA 1
ATOM 2220 C C . ASP C 2 25 ? -7.368 -21.540 72.063 1.00 86.07 25 ASP C C 1
ATOM 2221 O O . ASP C 2 25 ? -8.265 -21.516 71.214 1.00 84.06 25 ASP C O 1
ATOM 2226 N N . GLY C 2 26 ? -6.911 -20.437 72.661 1.00 85.06 26 GLY C N 1
ATOM 2227 C CA . GLY C 2 26 ? -7.379 -19.113 72.329 1.00 82.84 26 GLY C CA 1
ATOM 2228 C C . GLY C 2 26 ? -8.539 -18.608 73.162 1.00 83.80 26 GLY C C 1
ATOM 2229 O O . GLY C 2 26 ? -8.820 -17.405 73.138 1.00 81.78 26 GLY C O 1
ATOM 2230 N N . SER C 2 27 ? -9.203 -19.486 73.918 1.00 87.98 27 SER C N 1
ATOM 2231 C CA . SER C 2 27 ? -10.464 -19.125 74.560 1.00 92.32 27 SER C CA 1
ATOM 2232 C C . SER C 2 27 ? -10.313 -18.031 75.611 1.00 94.46 27 SER C C 1
ATOM 2233 O O . SER C 2 27 ? -11.298 -17.351 75.917 1.00 97.25 27 SER C O 1
ATOM 2236 N N . GLN C 2 28 ? -9.121 -17.839 76.175 1.00 92.91 28 GLN C N 1
ATOM 2237 C CA . GLN C 2 28 ? -8.910 -16.781 77.154 1.00 91.42 28 GLN C CA 1
ATOM 2238 C C . GLN C 2 28 ? -7.940 -15.708 76.682 1.00 85.70 28 GLN C C 1
ATOM 2239 O O . GLN C 2 28 ? -7.610 -14.808 77.462 1.00 84.03 28 GLN C O 1
ATOM 2245 N N . PHE C 2 29 ? -7.493 -15.765 75.424 1.00 83.69 29 PHE C N 1
ATOM 2246 C CA . PHE C 2 29 ? -6.495 -14.816 74.936 1.00 80.90 29 PHE C CA 1
ATOM 2247 C C . PHE C 2 29 ? -6.981 -13.374 75.043 1.00 80.92 29 PHE C C 1
ATOM 2248 O O . PHE C 2 29 ? -6.216 -12.482 75.424 1.00 81.42 29 PHE C O 1
ATOM 2256 N N . LYS C 2 30 ? -8.250 -13.126 74.720 1.00 84.04 30 LYS C N 1
ATOM 2257 C CA . LYS C 2 30 ? -8.744 -11.757 74.627 1.00 87.78 30 LYS C CA 1
ATOM 2258 C C . LYS C 2 30 ? -9.101 -11.142 75.975 1.00 89.32 30 LYS C C 1
ATOM 2259 O O . LYS C 2 30 ? -9.277 -9.922 76.047 1.00 85.45 30 LYS C O 1
ATOM 2265 N N . GLN C 2 31 ? -9.207 -11.940 77.038 1.00 93.16 31 GLN C N 1
ATOM 2266 C CA . GLN C 2 31 ? -9.600 -11.428 78.343 1.00 93.52 31 GLN C CA 1
ATOM 2267 C C . GLN C 2 31 ? -8.448 -11.342 79.332 1.00 90.45 31 GLN C C 1
ATOM 2268 O O . GLN C 2 31 ? -8.621 -10.756 80.406 1.00 92.26 31 GLN C O 1
ATOM 2274 N N . ASP C 2 32 ? -7.288 -11.900 79.003 1.00 86.80 32 ASP C N 1
ATOM 2275 C CA . ASP C 2 32 ? -6.107 -11.854 79.860 1.00 87.05 32 ASP C CA 1
ATOM 2276 C C . ASP C 2 32 ? -5.059 -11.006 79.146 1.00 81.71 32 ASP C C 1
ATOM 2277 O O . ASP C 2 32 ? -4.411 -11.469 78.202 1.00 77.69 32 ASP C O 1
ATOM 2282 N N . PHE C 2 33 ? -4.903 -9.757 79.598 1.00 78.17 33 PHE C N 1
ATOM 2283 C CA . PHE C 2 33 ? -3.916 -8.863 78.999 1.00 76.23 33 PHE C CA 1
ATOM 2284 C C . PHE C 2 33 ? -2.513 -9.449 79.070 1.00 73.11 33 PHE C C 1
ATOM 2285 O O . PHE C 2 33 ? -1.682 -9.179 78.195 1.00 70.83 33 PHE C O 1
ATOM 2293 N N . THR C 2 34 ? -2.235 -10.252 80.100 1.00 69.95 34 THR C N 1
ATOM 2294 C CA . THR C 2 34 ? -0.901 -10.816 80.275 1.00 66.17 34 THR C CA 1
ATOM 2295 C C . THR C 2 34 ? -0.570 -11.808 79.166 1.00 66.21 34 THR C C 1
ATOM 2296 O O . THR C 2 34 ? 0.577 -11.871 78.705 1.00 63.90 34 THR C O 1
ATOM 2300 N N . LEU C 2 35 ? -1.557 -12.592 78.722 1.00 69.46 35 LEU C N 1
ATOM 2301 C CA . LEU C 2 35 ? -1.326 -13.477 77.585 1.00 68.48 35 LEU C CA 1
ATOM 2302 C C . LEU C 2 35 ? -1.153 -12.688 76.292 1.00 61.68 35 LEU C C 1
ATOM 2303 O O . LEU C 2 35 ? -0.383 -13.098 75.417 1.00 58.57 35 LEU C O 1
ATOM 2308 N N . GLN C 2 36 ? -1.862 -11.565 76.150 1.00 61.54 36 GLN C N 1
ATOM 2309 C CA . GLN C 2 36 ? -1.658 -10.701 74.992 1.00 61.83 36 GLN C CA 1
ATOM 2310 C C . GLN C 2 36 ? -0.234 -10.159 74.963 1.00 61.92 36 GLN C C 1
ATOM 2311 O O . GLN C 2 36 ? 0.440 -10.210 73.929 1.00 60.88 36 GLN C O 1
ATOM 2317 N N . ASP C 2 37 ? 0.244 -9.650 76.102 1.00 59.17 37 ASP C N 1
ATOM 2318 C CA . ASP C 2 37 ? 1.604 -9.120 76.175 1.00 61.07 37 ASP C CA 1
ATOM 2319 C C . ASP C 2 37 ? 2.633 -10.167 75.765 1.00 56.88 37 ASP C C 1
ATOM 2320 O O . ASP C 2 37 ? 3.523 -9.896 74.950 1.00 52.70 37 ASP C O 1
ATOM 2325 N N . SER C 2 38 ? 2.526 -11.376 76.323 1.00 56.56 38 SER C N 1
ATOM 2326 C CA . SER C 2 38 ? 3.531 -12.401 76.065 1.00 58.43 38 SER C CA 1
ATOM 2327 C C . SER C 2 38 ? 3.570 -12.784 74.593 1.00 54.89 38 SER C C 1
ATOM 2328 O O . SER C 2 38 ? 4.652 -12.918 74.008 1.00 48.38 38 SER C O 1
ATOM 2331 N N . VAL C 2 39 ? 2.399 -12.973 73.979 1.00 59.01 39 VAL C N 1
ATOM 2332 C CA . VAL C 2 39 ? 2.351 -13.358 72.571 1.00 58.16 39 VAL C CA 1
ATOM 2333 C C . VAL C 2 39 ? 2.859 -12.223 71.693 1.00 58.86 39 VAL C C 1
ATOM 2334 O O . VAL C 2 39 ? 3.678 -12.428 70.789 1.00 62.86 39 VAL C O 1
ATOM 2338 N N . ILE C 2 40 ? 2.373 -11.006 71.943 1.00 54.85 40 ILE C N 1
ATOM 2339 C CA . ILE C 2 40 ? 2.803 -9.856 71.156 1.00 52.41 40 ILE C CA 1
ATOM 2340 C C . ILE C 2 40 ? 4.313 -9.675 71.253 1.00 50.10 40 ILE C C 1
ATOM 2341 O O . ILE C 2 40 ? 4.987 -9.447 70.243 1.00 45.75 40 ILE C O 1
ATOM 2346 N N . LEU C 2 41 ? 4.872 -9.792 72.462 1.00 51.83 41 LEU C N 1
ATOM 2347 C CA . LEU C 2 41 ? 6.318 -9.649 72.618 1.00 51.40 41 LEU C CA 1
ATOM 2348 C C . LEU C 2 41 ? 7.066 -10.686 71.792 1.00 55.23 41 LEU C C 1
ATOM 2349 O O . LEU C 2 41 ? 7.996 -10.351 71.048 1.00 57.80 41 LEU C O 1
ATOM 2354 N N . ASN C 2 42 ? 6.667 -11.956 71.902 1.00 52.01 42 ASN C N 1
ATOM 2355 C CA . ASN C 2 42 ? 7.377 -13.007 71.181 1.00 52.46 42 ASN C CA 1
ATOM 2356 C C . ASN C 2 42 ? 7.135 -12.933 69.678 1.00 53.79 42 ASN C C 1
ATOM 2357 O O . ASN C 2 42 ? 7.982 -13.384 68.897 1.00 53.55 42 ASN C O 1
ATOM 2362 N N . LEU C 2 43 ? 5.994 -12.385 69.252 1.00 53.63 43 LEU C N 1
ATOM 2363 C CA . LEU C 2 43 ? 5.819 -12.057 67.839 1.00 55.70 43 LEU C CA 1
ATOM 2364 C C . LEU C 2 43 ? 6.845 -11.024 67.397 1.00 53.08 43 LEU C C 1
ATOM 2365 O O . LEU C 2 43 ? 7.489 -11.175 66.352 1.00 57.16 43 LEU C O 1
ATOM 2370 N N . GLN C 2 44 ? 7.008 -9.961 68.187 1.00 49.64 44 GLN C N 1
ATOM 2371 C CA . GLN C 2 44 ? 8.015 -8.950 67.885 1.00 47.64 44 GLN C CA 1
ATOM 2372 C C . GLN C 2 44 ? 9.406 -9.566 67.802 1.00 49.24 44 GLN C C 1
ATOM 2373 O O . GLN C 2 44 ? 10.167 -9.265 66.876 1.00 54.31 44 GLN C O 1
ATOM 2379 N N . ARG C 2 45 ? 9.751 -10.446 68.751 1.00 45.70 45 ARG C N 1
ATOM 2380 C CA . ARG C 2 45 ? 11.076 -11.063 68.746 1.00 47.64 45 ARG C CA 1
ATOM 2381 C C . ARG C 2 45 ? 11.299 -11.906 67.496 1.00 50.55 45 ARG C C 1
ATOM 2382 O O . ARG C 2 45 ? 12.398 -11.904 66.928 1.00 46.83 45 ARG C O 1
ATOM 2390 N N . CYS C 2 46 ? 10.279 -12.663 67.074 1.00 54.94 46 CYS C N 1
ATOM 2391 C CA . CYS C 2 46 ? 10.383 -13.429 65.836 1.00 56.92 46 CYS C CA 1
ATOM 2392 C C . CYS C 2 46 ? 10.654 -12.508 64.656 1.00 58.01 46 CYS C C 1
ATOM 2393 O O . CYS C 2 46 ? 11.545 -12.765 63.837 1.00 53.81 46 CYS C O 1
ATOM 2396 N N . CYS C 2 47 ? 9.886 -11.423 64.559 1.00 59.59 47 CYS C N 1
ATOM 2397 C CA . CYS C 2 47 ? 10.059 -10.482 63.462 1.00 59.84 47 CYS C CA 1
ATOM 2398 C C . CYS C 2 47 ? 11.458 -9.876 63.478 1.00 55.25 47 CYS C C 1
ATOM 2399 O O . CYS C 2 47 ? 12.144 -9.843 62.451 1.00 57.71 47 CYS C O 1
ATOM 2402 N N . GLU C 2 48 ? 11.909 -9.415 64.645 1.00 50.62 48 GLU C N 1
ATOM 2403 C CA . GLU C 2 48 ? 13.201 -8.740 64.720 1.00 56.51 48 GLU C CA 1
ATOM 2404 C C . GLU C 2 48 ? 14.367 -9.713 64.571 1.00 53.82 48 GLU C C 1
ATOM 2405 O O . GLU C 2 48 ? 15.417 -9.336 64.036 1.00 46.48 48 GLU C O 1
ATOM 2411 N N . ALA C 2 49 ? 14.200 -10.966 65.001 1.00 51.60 49 ALA C N 1
ATOM 2412 C CA . ALA C 2 49 ? 15.230 -11.964 64.732 1.00 52.49 49 ALA C CA 1
ATOM 2413 C C . ALA C 2 49 ? 15.343 -12.248 63.238 1.00 50.71 49 ALA C C 1
ATOM 2414 O O . ALA C 2 49 ? 16.450 -12.423 62.716 1.00 47.65 49 ALA C O 1
ATOM 2416 N N . CYS C 2 50 ? 14.208 -12.297 62.534 1.00 51.71 50 CYS C N 1
ATOM 2417 C CA . CYS C 2 50 ? 14.239 -12.421 61.079 1.00 55.00 50 CYS C CA 1
ATOM 2418 C C . CYS C 2 50 ? 14.924 -11.221 60.437 1.00 53.38 50 CYS C C 1
ATOM 2419 O O . CYS C 2 50 ? 15.701 -11.376 59.486 1.00 50.56 50 CYS C O 1
ATOM 2422 N N . ILE C 2 51 ? 14.642 -10.013 60.940 1.00 51.85 51 ILE C N 1
ATOM 2423 C CA . ILE C 2 51 ? 15.283 -8.813 60.409 1.00 49.41 51 ILE C CA 1
ATOM 2424 C C . ILE C 2 51 ? 16.795 -8.904 60.572 1.00 52.34 51 ILE C C 1
ATOM 2425 O O . ILE C 2 51 ? 17.555 -8.563 59.655 1.00 53.34 51 ILE C O 1
ATOM 2430 N N . ASP C 2 52 ? 17.258 -9.384 61.731 1.00 48.17 52 ASP C N 1
ATOM 2431 C CA . ASP C 2 52 ? 18.694 -9.539 61.940 1.00 54.05 52 ASP C CA 1
ATOM 2432 C C . ASP C 2 52 ? 19.287 -10.571 60.984 1.00 56.48 52 ASP C C 1
ATOM 2433 O O . ASP C 2 52 ? 20.393 -10.382 60.464 1.00 57.44 52 ASP C O 1
ATOM 2438 N N . ILE C 2 53 ? 18.568 -11.672 60.747 1.00 56.18 53 ILE C N 1
ATOM 2439 C CA . ILE C 2 53 ? 19.030 -12.673 59.788 1.00 56.78 53 ILE C CA 1
ATOM 2440 C C . ILE C 2 53 ? 19.177 -12.048 58.407 1.00 58.83 53 ILE C C 1
ATOM 2441 O O . ILE C 2 53 ? 20.209 -12.199 57.743 1.00 59.13 53 ILE C O 1
ATOM 2446 N N . ALA C 2 54 ? 18.145 -11.323 57.966 1.00 56.74 54 ALA C N 1
ATOM 2447 C CA . ALA C 2 54 ? 18.177 -10.690 56.652 1.00 52.60 54 ALA C CA 1
ATOM 2448 C C . ALA C 2 54 ? 19.334 -9.707 56.537 1.00 52.73 54 ALA C C 1
ATOM 2449 O O . ALA C 2 54 ? 20.039 -9.686 55.521 1.00 49.36 54 ALA C O 1
ATOM 2451 N N . ASN C 2 55 ? 19.547 -8.886 57.570 1.00 53.05 55 ASN C N 1
ATOM 2452 C CA . ASN C 2 55 ? 20.621 -7.900 57.516 1.00 53.84 55 ASN C CA 1
ATOM 2453 C C . ASN C 2 55 ? 21.991 -8.554 57.566 1.00 52.61 55 ASN C C 1
ATOM 2454 O O . ASN C 2 55 ? 22.946 -8.026 56.987 1.00 51.23 55 ASN C O 1
ATOM 2459 N N . HIS C 2 56 ? 22.118 -9.681 58.266 1.00 54.38 56 HIS C N 1
ATOM 2460 C CA . HIS C 2 56 ? 23.390 -10.389 58.258 1.00 56.40 56 HIS C CA 1
ATOM 2461 C C . HIS C 2 56 ? 23.740 -10.848 56.852 1.00 58.16 56 HIS C C 1
ATOM 2462 O O . HIS C 2 56 ? 24.905 -10.791 56.442 1.00 61.68 56 HIS C O 1
ATOM 2469 N N . ILE C 2 57 ? 22.738 -11.292 56.093 1.00 55.54 57 ILE C N 1
ATOM 2470 C CA . ILE C 2 57 ? 22.971 -11.721 54.721 1.00 57.90 57 ILE C CA 1
ATOM 2471 C C . ILE C 2 57 ? 23.160 -10.517 53.808 1.00 64.65 57 ILE C C 1
ATOM 2472 O O . ILE C 2 57 ? 24.008 -10.533 52.907 1.00 66.34 57 ILE C O 1
ATOM 2477 N N . ASN C 2 58 ? 22.374 -9.456 54.023 1.00 66.74 58 ASN C N 1
ATOM 2478 C CA . ASN C 2 58 ? 22.576 -8.216 53.279 1.00 65.09 58 ASN C CA 1
ATOM 2479 C C . ASN C 2 58 ? 23.998 -7.700 53.447 1.00 65.61 58 ASN C C 1
ATOM 2480 O O . ASN C 2 58 ? 24.609 -7.224 52.485 1.00 64.26 58 ASN C O 1
ATOM 2485 N N . ARG C 2 59 ? 24.542 -7.786 54.664 1.00 70.93 59 ARG C N 1
ATOM 2486 C CA . ARG C 2 59 ? 25.895 -7.291 54.901 1.00 76.23 59 ARG C CA 1
ATOM 2487 C C . ARG C 2 59 ? 26.937 -8.210 54.279 1.00 83.48 59 ARG C C 1
ATOM 2488 O O . ARG C 2 59 ? 27.887 -7.740 53.643 1.00 85.00 59 ARG C O 1
ATOM 2496 N N . GLN C 2 60 ? 26.775 -9.524 54.452 1.00 87.18 60 GLN C N 1
ATOM 2497 C CA . GLN C 2 60 ? 27.781 -10.462 53.964 1.00 89.17 60 GLN C CA 1
ATOM 2498 C C . GLN C 2 60 ? 27.850 -10.467 52.442 1.00 87.89 60 GLN C C 1
ATOM 2499 O O . GLN C 2 60 ? 28.936 -10.598 51.867 1.00 91.84 60 GLN C O 1
ATOM 2505 N N . GLN C 2 61 ? 26.711 -10.322 51.771 1.00 77.28 61 GLN C N 1
ATOM 2506 C CA . GLN C 2 61 ? 26.671 -10.337 50.317 1.00 73.86 61 GLN C CA 1
ATOM 2507 C C . GLN C 2 61 ? 26.550 -8.945 49.702 1.00 74.95 61 GLN C C 1
ATOM 2508 O O . GLN C 2 61 ? 26.427 -8.837 48.479 1.00 76.85 61 GLN C O 1
ATOM 2514 N N . GLN C 2 62 ? 26.575 -7.887 50.516 1.00 72.18 62 GLN C N 1
ATOM 2515 C CA . GLN C 2 62 ? 26.569 -6.503 50.036 1.00 68.76 62 GLN C CA 1
ATOM 2516 C C . GLN C 2 62 ? 25.415 -6.241 49.068 1.00 68.72 62 GLN C C 1
ATOM 2517 O O . GLN C 2 62 ? 25.593 -5.672 47.986 1.00 71.03 62 GLN C O 1
ATOM 2523 N N . LEU C 2 63 ? 24.213 -6.666 49.469 1.00 65.06 63 LEU C N 1
ATOM 2524 C CA . LEU C 2 63 ? 23.030 -6.507 48.629 1.00 60.74 63 LEU C CA 1
ATOM 2525 C C . LEU C 2 63 ? 22.463 -5.098 48.665 1.00 56.47 63 LEU C C 1
ATOM 2526 O O . LEU C 2 63 ? 21.661 -4.747 47.791 1.00 62.77 63 LEU C O 1
ATOM 2531 N N . GLY C 2 64 ? 22.858 -4.288 49.640 1.00 47.07 64 GLY C N 1
ATOM 2532 C CA . GLY C 2 64 ? 22.379 -2.925 49.702 1.00 46.36 64 GLY C CA 1
ATOM 2533 C C . GLY C 2 64 ? 22.187 -2.411 51.113 1.00 50.16 64 GLY C C 1
ATOM 2534 O O . GLY C 2 64 ? 22.383 -3.139 52.093 1.00 53.57 64 GLY C O 1
ATOM 2535 N N . ILE C 2 65 ? 21.800 -1.147 51.222 1.00 49.91 65 ILE C N 1
ATOM 2536 C CA . ILE C 2 65 ? 21.581 -0.483 52.499 1.00 49.50 65 ILE C CA 1
ATOM 2537 C C . ILE C 2 65 ? 20.073 -0.353 52.699 1.00 48.79 65 ILE C C 1
ATOM 2538 O O . ILE C 2 65 ? 19.415 0.407 51.969 1.00 44.25 65 ILE C O 1
ATOM 2543 N N . PRO C 2 66 ? 19.480 -1.081 53.651 1.00 40.32 66 PRO C N 1
ATOM 2544 C CA . PRO C 2 66 ? 18.03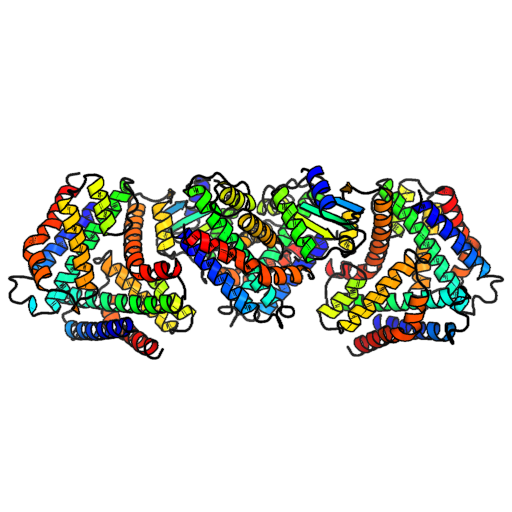5 -0.965 53.870 1.00 37.17 66 PRO C CA 1
ATOM 2545 C C . PRO C 2 66 ? 17.663 0.457 54.260 1.00 35.65 66 PRO C C 1
ATOM 2546 O O . PRO C 2 66 ? 18.353 1.106 55.047 1.00 44.10 66 PRO C O 1
ATOM 2550 N N . GLN C 2 67 ? 16.576 0.947 53.670 1.00 37.41 67 GLN C N 1
ATOM 2551 C CA . GLN C 2 67 ? 16.077 2.293 53.926 1.00 41.91 67 GLN C CA 1
ATOM 2552 C C . GLN C 2 67 ? 14.921 2.292 54.912 1.00 39.90 67 GLN C C 1
ATOM 2553 O O . GLN C 2 67 ? 14.464 3.366 55.322 1.00 37.62 67 GLN C O 1
ATOM 2559 N N . SER C 2 68 ? 14.440 1.109 55.273 1.00 37.50 68 SER C N 1
ATOM 2560 C CA . SER C 2 68 ? 13.452 0.907 56.318 1.00 38.94 68 SER C CA 1
ATOM 2561 C C . SER C 2 68 ? 13.588 -0.544 56.748 1.00 47.20 68 SER C C 1
ATOM 2562 O O . SER C 2 68 ? 14.322 -1.322 56.129 1.00 53.10 68 SER C O 1
ATOM 2565 N N . SER C 2 69 ? 12.873 -0.907 57.814 1.00 38.99 69 SER C N 1
ATOM 2566 C CA . SER C 2 69 ? 12.974 -2.273 58.316 1.00 39.55 69 SER C CA 1
ATOM 2567 C C . SER C 2 69 ? 12.452 -3.283 57.301 1.00 43.32 69 SER C C 1
ATOM 2568 O O . SER C 2 69 ? 13.031 -4.365 57.147 1.00 44.00 69 SER C O 1
ATOM 2571 N N . ARG C 2 70 ? 11.356 -2.957 56.604 1.00 46.00 70 ARG C N 1
ATOM 2572 C CA . ARG C 2 70 ? 10.844 -3.861 55.577 1.00 54.18 70 ARG C CA 1
ATOM 2573 C C . ARG C 2 70 ? 11.849 -4.049 54.458 1.00 58.55 70 ARG C C 1
ATOM 2574 O O . ARG C 2 70 ? 12.000 -5.156 53.929 1.00 62.44 70 ARG C O 1
ATOM 2582 N N . ASP C 2 71 ? 12.534 -2.970 54.075 1.00 61.08 71 ASP C N 1
ATOM 2583 C CA . ASP C 2 71 ? 13.488 -3.032 52.979 1.00 65.36 71 ASP C CA 1
ATOM 2584 C C . ASP C 2 71 ? 14.516 -4.131 53.193 1.00 66.38 71 ASP C C 1
ATOM 2585 O O . ASP C 2 71 ? 15.092 -4.633 52.220 1.00 71.61 71 ASP C O 1
ATOM 2590 N N . SER C 2 72 ? 14.726 -4.535 54.446 1.00 57.56 72 SER C N 1
ATOM 2591 C CA . SER C 2 72 ? 15.651 -5.617 54.749 1.00 55.71 72 SER C CA 1
ATOM 2592 C C . SER C 2 72 ? 15.219 -6.919 54.080 1.00 56.40 72 SER C C 1
ATOM 2593 O O . SER C 2 72 ? 16.060 -7.697 53.610 1.00 57.20 72 SER C O 1
ATOM 2596 N N . PHE C 2 73 ? 13.911 -7.169 54.016 1.00 52.26 73 PHE C N 1
ATOM 2597 C CA . PHE C 2 73 ? 13.426 -8.345 53.305 1.00 52.60 73 PHE C CA 1
ATOM 2598 C C . PHE C 2 73 ? 13.302 -8.100 51.807 1.00 61.87 73 PHE C C 1
ATOM 2599 O O . PHE C 2 73 ? 13.440 -9.043 51.019 1.00 66.47 73 PHE C O 1
ATOM 2607 N N . THR C 2 74 ? 13.037 -6.857 51.399 1.00 62.75 74 THR C N 1
ATOM 2608 C CA . THR C 2 74 ? 12.979 -6.545 49.975 1.00 65.55 74 THR C CA 1
ATOM 2609 C C . THR C 2 74 ? 14.287 -6.905 49.283 1.00 68.47 74 THR C C 1
ATOM 2610 O O . THR C 2 74 ? 14.282 -7.463 48.179 1.00 70.88 74 THR C O 1
ATOM 2614 N N . LEU C 2 75 ? 15.418 -6.625 49.934 1.00 68.56 75 LEU C N 1
ATOM 2615 C CA . LEU C 2 75 ? 16.716 -6.858 49.310 1.00 66.70 75 LEU C CA 1
ATOM 2616 C C . LEU C 2 75 ? 16.962 -8.339 49.055 1.00 66.45 75 LEU C C 1
ATOM 2617 O O . LEU C 2 75 ? 17.574 -8.704 48.045 1.00 71.08 75 LEU C O 1
ATOM 2622 N N . LEU C 2 76 ? 16.500 -9.209 49.957 1.00 62.34 76 LEU C N 1
ATOM 2623 C CA . LEU C 2 76 ? 16.684 -10.642 49.744 1.00 63.95 76 LEU C CA 1
ATOM 2624 C C . LEU C 2 76 ? 15.765 -11.164 48.649 1.00 75.53 76 LEU C C 1
ATOM 2625 O O . LEU C 2 76 ? 16.139 -12.078 47.903 1.00 82.49 76 LEU C O 1
ATOM 2630 N N . ALA C 2 77 ? 14.557 -10.605 48.540 1.00 79.41 77 ALA C N 1
ATOM 2631 C CA . ALA C 2 77 ? 13.667 -10.985 47.449 1.00 81.39 77 ALA C CA 1
ATOM 2632 C C . ALA C 2 77 ? 14.155 -10.438 46.114 1.00 84.84 77 ALA C C 1
ATOM 2633 O O . ALA C 2 77 ? 13.958 -11.079 45.075 1.00 88.05 77 ALA C O 1
ATOM 2635 N N . GLN C 2 78 ? 14.781 -9.258 46.119 1.00 83.92 78 GLN C N 1
ATOM 2636 C CA . GLN C 2 78 ? 15.313 -8.697 44.882 1.00 81.13 78 GLN C CA 1
ATOM 2637 C C . GLN C 2 78 ? 16.399 -9.581 44.288 1.00 82.40 78 GLN C C 1
ATOM 2638 O O . GLN C 2 78 ? 16.539 -9.648 43.062 1.00 84.25 78 GLN C O 1
ATOM 2644 N N . ASN C 2 79 ? 17.167 -10.274 45.131 1.00 81.47 79 ASN C N 1
ATOM 2645 C CA . ASN C 2 79 ? 18.228 -11.162 44.677 1.00 80.63 79 ASN C CA 1
ATOM 2646 C C . ASN C 2 79 ? 17.798 -12.628 44.647 1.00 86.04 79 ASN C C 1
ATOM 2647 O O . ASN C 2 79 ? 18.656 -13.517 44.621 1.00 89.33 79 ASN C O 1
ATOM 2652 N N . ASN C 2 80 ? 16.488 -12.891 44.660 1.00 88.79 80 ASN C N 1
ATOM 2653 C CA . ASN C 2 80 ? 15.931 -14.237 44.498 1.00 91.14 80 ASN C CA 1
ATOM 2654 C C . ASN C 2 80 ? 16.385 -15.197 45.595 1.00 87.45 80 ASN C C 1
ATOM 2655 O O . ASN C 2 80 ? 16.388 -16.416 45.398 1.00 87.54 80 ASN C O 1
ATOM 2660 N N . LEU C 2 81 ? 16.783 -14.672 46.754 1.00 82.60 81 LEU C N 1
ATOM 2661 C CA . LEU C 2 81 ? 17.121 -15.536 47.877 1.00 76.48 81 LEU C CA 1
ATOM 2662 C C . LEU C 2 81 ? 15.915 -15.871 48.727 1.00 75.37 81 LEU C C 1
ATOM 2663 O O . LEU C 2 81 ? 15.961 -16.842 49.489 1.00 76.76 81 LEU C O 1
ATOM 2668 N N . ILE C 2 82 ? 14.839 -15.098 48.621 1.00 73.84 82 ILE C N 1
ATOM 2669 C CA . ILE C 2 82 ? 13.576 -15.514 49.199 1.00 78.26 82 ILE C CA 1
ATOM 2670 C C . ILE C 2 82 ? 12.455 -15.345 48.193 1.00 81.53 82 ILE C C 1
ATOM 2671 O O . ILE C 2 82 ? 12.503 -14.526 47.274 1.00 78.56 82 ILE C O 1
ATOM 2676 N N . THR C 2 83 ? 11.445 -16.162 48.413 1.00 92.47 83 THR C N 1
ATOM 2677 C CA . THR C 2 83 ? 10.177 -16.146 47.714 1.00 96.53 83 THR C CA 1
ATOM 2678 C C . THR C 2 83 ? 9.488 -14.798 47.842 1.00 97.94 83 THR C C 1
ATOM 2679 O O . THR C 2 83 ? 9.346 -14.259 48.947 1.00 101.95 83 THR C O 1
ATOM 2683 N N . GLN C 2 84 ? 9.098 -14.240 46.695 1.00 94.55 84 GLN C N 1
ATOM 2684 C CA . GLN C 2 84 ? 8.317 -13.005 46.706 1.00 93.84 84 GLN C CA 1
ATOM 2685 C C . GLN C 2 84 ? 7.018 -13.148 47.487 1.00 94.36 84 GLN C C 1
ATOM 2686 O O . GLN C 2 84 ? 6.679 -12.215 48.237 1.00 93.24 84 GLN C O 1
ATOM 2692 N N . PRO C 2 85 ? 6.240 -14.238 47.364 1.00 96.63 85 PRO C N 1
ATOM 2693 C CA . PRO C 2 85 ? 5.162 -14.435 48.345 1.00 94.28 85 PRO C CA 1
ATOM 2694 C C . PRO C 2 85 ? 5.640 -14.337 49.789 1.00 89.94 85 PRO C C 1
ATOM 2695 O O . PRO C 2 85 ? 4.940 -13.737 50.608 1.00 90.61 85 PRO C O 1
ATOM 2699 N N . LEU C 2 86 ? 6.830 -14.855 50.118 1.00 85.62 86 LEU C N 1
ATOM 2700 C CA . LEU C 2 86 ? 7.291 -14.878 51.508 1.00 81.51 86 LEU C CA 1
ATOM 2701 C C . LEU C 2 86 ? 7.797 -13.513 51.948 1.00 77.43 86 LEU C C 1
ATOM 2702 O O . LEU C 2 86 ? 7.596 -13.117 53.101 1.00 78.92 86 LEU C O 1
ATOM 2707 N N . SER C 2 87 ? 8.475 -12.795 51.050 1.00 72.21 87 SER C N 1
ATOM 2708 C CA . SER C 2 87 ? 8.927 -11.444 51.360 1.00 70.23 87 SER C CA 1
ATOM 2709 C C . SER C 2 87 ? 7.754 -10.547 51.729 1.00 68.98 87 SER C C 1
ATOM 2710 O O . SER C 2 87 ? 7.817 -9.794 52.707 1.00 68.02 87 SER C O 1
ATOM 2713 N N . ASP C 2 88 ? 6.668 -10.621 50.957 1.00 67.33 88 ASP C N 1
ATOM 2714 C CA . ASP C 2 88 ? 5.502 -9.795 51.247 1.00 69.63 88 ASP C CA 1
ATOM 2715 C C . ASP C 2 88 ? 4.908 -10.133 52.608 1.00 71.74 88 ASP C C 1
ATOM 2716 O O . ASP C 2 88 ? 4.469 -9.238 53.340 1.00 74.49 88 ASP C O 1
ATOM 2721 N N . ASN C 2 89 ? 4.888 -11.420 52.968 1.00 71.81 89 ASN C N 1
ATOM 2722 C CA . ASN C 2 89 ? 4.321 -11.822 54.252 1.00 70.76 89 ASN C CA 1
ATOM 2723 C C . ASN C 2 89 ? 5.181 -11.350 55.417 1.00 66.30 89 ASN C C 1
ATOM 2724 O O . ASN C 2 89 ? 4.653 -10.874 56.429 1.00 71.70 89 ASN C O 1
ATOM 2729 N N . LEU C 2 90 ? 6.506 -11.479 55.301 1.00 56.40 90 LEU C N 1
ATOM 2730 C CA . LEU C 2 90 ? 7.381 -11.026 56.376 1.00 54.51 90 LEU C CA 1
ATOM 2731 C C . LEU C 2 90 ? 7.313 -9.514 56.554 1.00 55.77 90 LEU C C 1
ATOM 2732 O O . LEU C 2 90 ? 7.374 -9.022 57.688 1.00 54.48 90 LEU C O 1
ATOM 2737 N N . LYS C 2 91 ? 7.164 -8.769 55.455 1.00 52.41 91 LYS C N 1
ATOM 2738 C CA . LYS C 2 91 ? 7.066 -7.313 55.539 1.00 50.70 91 LYS C CA 1
ATOM 2739 C C . LYS C 2 91 ? 5.762 -6.879 56.203 1.00 52.86 91 LYS C C 1
ATOM 2740 O O . LYS C 2 91 ? 5.736 -5.879 56.933 1.00 52.89 91 LYS C O 1
ATOM 2746 N N . LYS C 2 92 ? 4.666 -7.603 55.947 1.00 56.21 92 LYS C N 1
ATOM 2747 C CA . LYS C 2 92 ? 3.440 -7.365 56.700 1.00 63.73 92 LYS C CA 1
ATOM 2748 C C . LYS C 2 92 ? 3.663 -7.588 58.190 1.00 61.46 92 LYS C C 1
ATOM 2749 O O . LYS C 2 92 ? 3.084 -6.883 59.023 1.00 58.64 92 LYS C O 1
ATOM 2755 N N . MET C 2 93 ? 4.493 -8.574 58.537 1.00 60.43 93 MET C N 1
ATOM 2756 C CA . MET C 2 93 ? 4.812 -8.847 59.932 1.00 59.20 93 MET C CA 1
ATOM 2757 C C . MET C 2 93 ? 5.632 -7.721 60.543 1.00 59.27 93 MET C C 1
ATOM 2758 O O . MET C 2 93 ? 5.504 -7.440 61.740 1.00 54.36 93 MET C O 1
ATOM 2763 N N . VAL C 2 94 ? 6.476 -7.071 59.741 1.00 59.91 94 VAL C N 1
ATOM 2764 C CA . VAL C 2 94 ? 7.205 -5.903 60.225 1.00 56.77 94 VAL C CA 1
ATOM 2765 C C . VAL C 2 94 ? 6.237 -4.773 60.545 1.00 58.23 94 VAL C C 1
ATOM 2766 O O . VAL C 2 94 ? 6.390 -4.069 61.551 1.00 58.95 94 VAL C O 1
ATOM 2770 N N . GLY C 2 95 ? 5.218 -4.590 59.704 1.00 54.78 95 GLY C N 1
ATOM 2771 C CA . GLY C 2 95 ? 4.232 -3.556 59.968 1.00 58.39 95 GLY C CA 1
ATOM 2772 C C . GLY C 2 95 ? 3.494 -3.780 61.269 1.00 59.63 95 GLY C C 1
ATOM 2773 O O . GLY C 2 95 ? 3.277 -2.843 62.042 1.00 62.34 95 GLY C O 1
ATOM 2774 N N . LEU C 2 96 ? 3.097 -5.025 61.525 1.00 58.87 96 LEU C N 1
ATOM 2775 C CA . LEU C 2 96 ? 2.535 -5.365 62.824 1.00 63.87 96 LEU C CA 1
ATOM 2776 C C . LEU C 2 96 ? 3.504 -4.999 63.941 1.00 60.10 96 LEU C C 1
ATOM 2777 O O . LEU C 2 96 ? 3.103 -4.403 64.946 1.00 56.34 96 LEU C O 1
ATOM 2782 N N . ARG C 2 97 ? 4.792 -5.311 63.762 1.00 61.25 97 ARG C N 1
ATOM 2783 C CA . ARG C 2 97 ? 5.778 -4.994 64.791 1.00 56.49 97 ARG C CA 1
ATOM 2784 C C . ARG C 2 97 ? 5.882 -3.491 65.022 1.00 56.64 97 ARG C C 1
ATOM 2785 O O . ARG C 2 97 ? 5.974 -3.037 66.170 1.00 53.36 97 ARG C O 1
ATOM 2793 N N . ASN C 2 98 ? 5.887 -2.706 63.939 1.00 58.08 98 ASN C N 1
ATOM 2794 C CA . ASN C 2 98 ? 5.996 -1.256 64.066 1.00 55.82 98 ASN C CA 1
ATOM 2795 C C . ASN C 2 98 ? 4.854 -0.681 64.892 1.00 55.16 98 ASN C C 1
ATOM 2796 O O . ASN C 2 98 ? 5.058 0.237 65.693 1.00 55.99 98 ASN C O 1
ATOM 2801 N N . ILE C 2 99 ? 3.642 -1.204 64.711 1.00 55.91 99 ILE C N 1
ATOM 2802 C CA . ILE C 2 99 ? 2.524 -0.757 65.531 1.00 57.76 99 ILE C CA 1
ATOM 2803 C C . ILE C 2 99 ? 2.707 -1.212 66.978 1.00 60.98 99 ILE C C 1
ATOM 2804 O O . ILE C 2 99 ? 2.460 -0.446 67.915 1.00 60.24 99 ILE C O 1
ATOM 2809 N N . ALA C 2 100 ? 3.171 -2.448 67.185 1.00 61.65 100 ALA C N 1
ATOM 2810 C CA . ALA C 2 100 ? 3.308 -2.970 68.543 1.00 66.18 100 ALA C CA 1
ATOM 2811 C C . ALA C 2 100 ? 4.352 -2.196 69.345 1.00 70.54 100 ALA C C 1
ATOM 2812 O O . ALA C 2 100 ? 4.190 -1.997 70.555 1.00 69.62 100 ALA C O 1
ATOM 2814 N N . VAL C 2 101 ? 5.425 -1.746 68.693 1.00 72.45 101 VAL C N 1
ATOM 2815 C CA . VAL C 2 101 ? 6.518 -1.101 69.415 1.00 72.32 101 VAL C CA 1
ATOM 2816 C C . VAL C 2 101 ? 6.237 0.383 69.626 1.00 74.44 101 VAL C C 1
ATOM 2817 O O . VAL C 2 101 ? 6.461 0.924 70.717 1.00 75.41 101 VAL C O 1
ATOM 2821 N N . HIS C 2 102 ? 5.748 1.068 68.592 1.00 71.65 102 HIS C N 1
ATOM 2822 C CA . HIS C 2 102 ? 5.630 2.520 68.655 1.00 76.49 102 HIS C CA 1
ATOM 2823 C C . HIS C 2 102 ? 4.297 2.984 69.231 1.00 79.73 102 HIS C C 1
ATOM 2824 O O . HIS C 2 102 ? 4.260 3.979 69.962 1.00 81.67 102 HIS C O 1
ATOM 2831 N N . ASP C 2 103 ? 3.194 2.288 68.920 1.00 81.55 103 ASP C N 1
ATOM 2832 C CA . ASP C 2 103 ? 1.870 2.706 69.399 1.00 87.32 103 ASP C CA 1
ATOM 2833 C C . ASP C 2 103 ? 1.037 1.442 69.642 1.00 83.51 103 ASP C C 1
ATOM 2834 O O . ASP C 2 103 ? 0.168 1.064 68.850 1.00 81.79 103 ASP C O 1
ATOM 2839 N N . TYR C 2 104 ? 1.302 0.795 70.779 1.00 79.73 104 TYR C N 1
ATOM 2840 C CA . TYR C 2 104 ? 0.757 -0.534 71.034 1.00 81.68 104 TYR C CA 1
ATOM 2841 C C . TYR C 2 104 ? -0.757 -0.523 71.180 1.00 86.49 104 TYR C C 1
ATOM 2842 O O . TYR C 2 104 ? -1.410 -1.532 70.893 1.00 87.64 104 TYR C O 1
ATOM 2851 N N . GLN C 2 105 ? -1.328 0.587 71.653 1.00 90.33 105 GLN C N 1
ATOM 2852 C CA . GLN C 2 105 ? -2.765 0.643 71.895 1.00 94.54 105 GLN C CA 1
ATOM 2853 C C . GLN C 2 105 ? -3.576 0.436 70.625 1.00 94.49 105 GLN C C 1
ATOM 2854 O O . GLN C 2 105 ? -4.731 0.002 70.704 1.00 95.37 105 GLN C O 1
ATOM 2860 N N . GLU C 2 106 ? -2.997 0.718 69.461 1.00 92.98 106 GLU C N 1
ATOM 2861 C CA . GLU C 2 106 ? -3.698 0.593 68.192 1.00 90.88 106 GLU C CA 1
ATOM 2862 C C . GLU C 2 106 ? -3.528 -0.777 67.547 1.00 83.62 106 GLU C C 1
ATOM 2863 O O . GLU C 2 106 ? -3.925 -0.956 66.391 1.00 82.76 106 GLU C O 1
ATOM 2869 N N . LEU C 2 107 ? -2.947 -1.740 68.256 1.00 78.79 107 LEU C N 1
ATOM 2870 C CA . LEU C 2 107 ? -2.907 -3.104 67.754 1.00 79.65 107 LEU C CA 1
ATOM 2871 C C . LEU C 2 107 ? -4.319 -3.663 67.658 1.00 83.03 107 LEU C C 1
ATOM 2872 O O . LEU C 2 107 ? -5.148 -3.464 68.552 1.00 86.15 107 LEU C O 1
ATOM 2877 N N . ASN C 2 108 ? -4.600 -4.354 66.557 1.00 83.04 108 ASN C N 1
ATOM 2878 C CA . ASN C 2 108 ? -5.870 -5.048 66.390 1.00 85.53 108 ASN C CA 1
ATOM 2879 C C . ASN C 2 108 ? -5.676 -6.498 66.816 1.00 85.54 108 ASN C C 1
ATOM 2880 O O . ASN C 2 108 ? -5.021 -7.276 66.116 1.00 86.12 108 ASN C O 1
ATOM 2885 N N . LEU C 2 109 ? -6.257 -6.855 67.967 1.00 80.73 109 LEU C N 1
ATOM 2886 C CA . LEU C 2 109 ? -6.127 -8.208 68.499 1.00 79.33 109 LEU C CA 1
ATOM 2887 C C . LEU C 2 109 ? -6.589 -9.256 67.502 1.00 81.20 109 LEU C C 1
ATOM 2888 O O . LEU C 2 109 ? -6.056 -10.371 67.478 1.00 79.20 109 LEU C O 1
ATOM 2893 N N . ASP C 2 110 ? -7.576 -8.918 66.670 1.00 88.73 110 ASP C N 1
ATOM 2894 C CA . ASP C 2 110 ? -8.068 -9.868 65.681 1.00 94.33 110 ASP C CA 1
ATOM 2895 C C . ASP C 2 110 ? -7.003 -10.214 64.646 1.00 91.97 110 ASP C C 1
ATOM 2896 O O . ASP C 2 110 ? -6.954 -11.357 64.175 1.00 93.25 110 ASP C O 1
ATOM 2901 N N . ILE C 2 111 ? -6.145 -9.259 64.276 1.00 79.84 111 ILE C N 1
ATOM 2902 C CA . ILE C 2 111 ? -5.049 -9.605 63.375 1.00 72.03 111 ILE C CA 1
ATOM 2903 C C . ILE C 2 111 ? -3.941 -10.333 64.133 1.00 69.87 111 ILE C C 1
ATOM 2904 O O . ILE C 2 111 ? -3.277 -11.216 63.574 1.00 73.44 111 ILE C O 1
ATOM 2909 N N . VAL C 2 112 ? -3.721 -9.987 65.403 1.00 66.03 112 VAL C N 1
ATOM 2910 C CA . VAL C 2 112 ? -2.780 -10.753 66.215 1.00 66.55 112 VAL C CA 1
ATOM 2911 C C . VAL C 2 112 ? -3.189 -12.220 66.255 1.00 67.96 112 VAL C C 1
ATOM 2912 O O . VAL C 2 112 ? -2.354 -13.116 66.074 1.00 66.33 112 VAL C O 1
ATOM 2916 N N . VAL C 2 113 ? -4.484 -12.486 66.457 1.00 69.76 113 VAL C N 1
ATOM 2917 C CA . VAL C 2 113 ? -4.974 -13.863 66.467 1.00 69.01 113 VAL C CA 1
ATOM 2918 C C . VAL C 2 113 ? -4.807 -14.507 65.095 1.00 72.88 113 VAL C C 1
ATOM 2919 O O . VAL C 2 113 ? -4.395 -15.671 64.987 1.00 74.50 113 VAL C O 1
ATOM 2923 N N . HIS C 2 114 ? -5.113 -13.764 64.026 1.00 72.97 114 HIS C N 1
ATOM 2924 C CA . HIS C 2 114 ? -4.994 -14.331 62.686 1.00 75.78 114 HIS C CA 1
ATOM 2925 C C . HIS C 2 114 ? -3.548 -14.660 62.344 1.00 74.88 114 HIS C C 1
ATOM 2926 O O . HIS C 2 114 ? -3.289 -15.601 61.585 1.00 76.87 114 HIS C O 1
ATOM 2933 N N . VAL C 2 115 ? -2.595 -13.903 62.891 1.00 72.76 115 VAL C N 1
ATOM 2934 C CA . VAL C 2 115 ? -1.185 -14.189 62.646 1.00 71.05 115 VAL C CA 1
ATOM 2935 C C . VAL C 2 115 ? -0.739 -15.423 63.425 1.00 71.62 115 VAL C C 1
ATOM 2936 O O . VAL C 2 115 ? 0.047 -16.238 62.925 1.00 69.62 115 VAL C O 1
ATO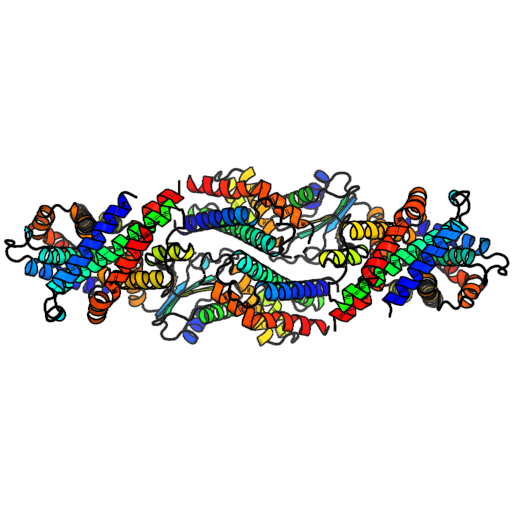M 2940 N N . VAL C 2 116 ? -1.239 -15.590 64.651 1.00 73.33 116 VAL C N 1
ATOM 2941 C CA . VAL C 2 116 ? -0.878 -16.765 65.439 1.00 74.75 116 VAL C CA 1
ATOM 2942 C C . VAL C 2 116 ? -1.434 -18.031 64.799 1.00 81.49 116 VAL C C 1
ATOM 2943 O O . VAL C 2 116 ? -0.751 -19.061 64.731 1.00 85.26 116 VAL C O 1
ATOM 2947 N N . GLN C 2 117 ? -2.669 -17.973 64.298 1.00 82.60 117 GLN C N 1
ATOM 2948 C CA . GLN C 2 117 ? -3.307 -19.167 63.758 1.00 84.96 117 GLN C CA 1
ATOM 2949 C C . GLN C 2 117 ? -2.832 -19.514 62.351 1.00 86.36 117 GLN C C 1
ATOM 2950 O O . GLN C 2 117 ? -2.751 -20.699 62.013 1.00 86.99 117 GLN C O 1
ATOM 2956 N N . HIS C 2 118 ? -2.514 -18.516 61.519 1.00 87.12 118 HIS C N 1
ATOM 2957 C CA . HIS C 2 118 ? -2.323 -18.762 60.095 1.00 87.75 118 HIS C CA 1
ATOM 2958 C C . HIS C 2 118 ? -1.018 -18.241 59.504 1.00 83.60 118 HIS C C 1
ATOM 2959 O O . HIS C 2 118 ? -0.762 -18.495 58.323 1.00 84.21 118 HIS C O 1
ATOM 2966 N N . HIS C 2 119 ? -0.189 -17.526 60.264 1.00 80.14 119 HIS C N 1
ATOM 2967 C CA . HIS C 2 119 ? 0.978 -16.892 59.672 1.00 76.51 119 HIS C CA 1
ATOM 2968 C C . HIS C 2 119 ? 2.282 -17.117 60.423 1.00 75.04 119 HIS C C 1
ATOM 2969 O O . HIS C 2 119 ? 3.325 -16.643 59.957 1.00 77.53 119 HIS C O 1
ATOM 2976 N N . LEU C 2 120 ? 2.267 -17.831 61.552 1.00 72.57 120 LEU C N 1
ATOM 2977 C CA . LEU C 2 120 ? 3.516 -18.107 62.248 1.00 7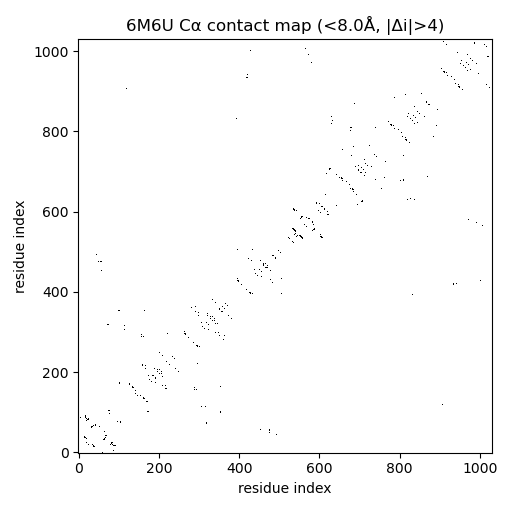4.97 120 LEU C CA 1
ATOM 2978 C C . LEU C 2 120 ? 4.488 -18.924 61.408 1.00 81.24 120 LEU C C 1
ATOM 2979 O O . LEU C 2 120 ? 5.702 -18.808 61.609 1.00 82.25 120 LEU C O 1
ATOM 2984 N N . GLU C 2 121 ? 4.003 -19.753 60.480 1.00 83.95 121 GLU C N 1
ATOM 2985 C CA . GLU C 2 121 ? 4.969 -20.532 59.720 1.00 88.87 121 GLU C CA 1
ATOM 2986 C C . GLU C 2 121 ? 5.497 -19.786 58.500 1.00 84.18 121 GLU C C 1
ATOM 2987 O O . GLU C 2 121 ? 6.327 -20.342 57.769 1.00 84.35 121 GLU C O 1
ATOM 2993 N N . ASP C 2 122 ? 5.066 -18.540 58.275 1.00 77.42 122 ASP C N 1
ATOM 2994 C CA . ASP C 2 122 ? 5.866 -17.650 57.441 1.00 70.45 122 ASP C CA 1
ATOM 2995 C C . ASP C 2 122 ? 7.267 -17.501 58.018 1.00 66.24 122 ASP C C 1
ATOM 2996 O O . ASP C 2 122 ? 8.258 -17.473 57.277 1.00 68.33 122 ASP C O 1
ATOM 3001 N N . PHE C 2 123 ? 7.366 -17.391 59.346 1.00 64.86 123 PHE C N 1
ATOM 3002 C CA . PHE C 2 123 ? 8.659 -17.486 60.012 1.00 67.40 123 PHE C CA 1
ATOM 3003 C C . PHE C 2 123 ? 9.341 -18.811 59.686 1.00 74.33 123 PHE C C 1
ATOM 3004 O O . PHE C 2 123 ? 10.535 -18.849 59.364 1.00 73.39 123 PHE C O 1
ATOM 3012 N N . GLU C 2 124 ? 8.585 -19.914 59.755 1.00 76.09 124 GLU C N 1
ATOM 3013 C CA . GLU C 2 124 ? 9.170 -21.238 59.559 1.00 77.16 124 GLU C CA 1
ATOM 3014 C C . GLU C 2 124 ? 9.610 -21.450 58.115 1.00 78.76 124 GLU C C 1
ATOM 3015 O O . GLU C 2 124 ? 10.637 -22.093 57.870 1.00 81.60 124 GLU C O 1
ATOM 3021 N N . GLN C 2 125 ? 8.851 -20.928 57.146 1.00 80.02 125 GLN C N 1
ATOM 3022 C CA . GLN C 2 125 ? 9.325 -20.929 55.763 1.00 82.75 125 GLN C CA 1
ATOM 3023 C C . GLN C 2 125 ? 10.657 -20.203 55.652 1.00 85.44 125 GLN C C 1
ATOM 3024 O O . GLN C 2 125 ? 11.607 -20.708 55.044 1.00 87.61 125 GLN C O 1
ATOM 3030 N N . PHE C 2 126 ? 10.737 -19.004 56.236 1.00 83.74 126 PHE C N 1
ATOM 3031 C CA . PHE C 2 126 ? 11.958 -18.209 56.174 1.00 75.85 126 PHE C CA 1
ATOM 3032 C C . PHE C 2 126 ? 13.130 -18.921 56.837 1.00 72.24 126 PHE C C 1
ATOM 3033 O O . PHE C 2 126 ? 14.275 -18.751 56.409 1.00 70.97 126 PHE C O 1
ATOM 3041 N N . ILE C 2 127 ? 12.888 -19.646 57.902 1.00 72.78 127 ILE C N 1
ATOM 3042 C CA . ILE C 2 127 ? 13.998 -20.290 58.565 1.00 77.76 127 ILE C CA 1
ATOM 3043 C C . ILE C 2 127 ? 14.637 -21.376 57.746 1.00 82.63 127 ILE C C 1
ATOM 3044 O O . ILE C 2 127 ? 15.840 -21.494 57.686 1.00 81.46 127 ILE C O 1
ATOM 3049 N N . ASP C 2 128 ? 13.817 -22.182 57.121 1.00 30.00 128 ASP C N 1
ATOM 3050 C CA . ASP C 2 128 ? 14.331 -23.292 56.367 1.00 30.00 128 ASP C CA 1
ATOM 3051 C C . ASP C 2 128 ? 15.012 -22.856 55.098 1.00 30.00 128 ASP C C 1
ATOM 3052 O O . ASP C 2 128 ? 16.098 -23.320 54.798 1.00 30.00 128 ASP C O 1
ATOM 3057 N N . VAL C 2 129 ? 14.397 -21.928 54.383 1.00 98.37 129 VAL C N 1
ATOM 3058 C CA . VAL C 2 129 ? 14.949 -21.428 53.140 1.00 92.50 129 VAL C CA 1
ATOM 3059 C C . VAL C 2 129 ? 16.350 -20.913 53.322 1.00 98.76 129 VAL C C 1
ATOM 3060 O O . VAL C 2 129 ? 17.250 -21.279 52.595 1.00 107.01 129 VAL C O 1
ATOM 3064 N N . ILE C 2 130 ? 16.496 -20.028 54.286 1.00 97.74 130 ILE C N 1
ATOM 3065 C CA . ILE C 2 130 ? 17.751 -19.397 54.601 1.00 98.63 130 ILE C CA 1
ATOM 3066 C C . ILE C 2 130 ? 18.840 -20.419 54.769 1.00 101.18 130 ILE C C 1
ATOM 3067 O O . ILE C 2 130 ? 19.801 -20.490 54.031 1.00 103.64 130 ILE C O 1
ATOM 3072 N N . LYS C 2 131 ? 18.627 -21.202 55.787 1.00 100.96 131 LYS C N 1
ATOM 3073 C CA . LYS C 2 131 ? 19.462 -22.293 56.281 1.00 99.90 131 LYS C CA 1
ATOM 3074 C C . LYS C 2 131 ? 19.931 -23.191 55.142 1.00 102.72 131 LYS C C 1
ATOM 3075 O O . LYS C 2 131 ? 21.101 -23.591 55.102 1.00 102.83 131 LYS C O 1
ATOM 3081 N N . ALA C 2 132 ? 19.037 -23.524 54.209 1.00 104.43 132 ALA C N 1
ATOM 3082 C CA . ALA C 2 132 ? 19.439 -24.155 52.954 1.00 106.49 132 ALA C CA 1
ATOM 3083 C C . ALA C 2 132 ? 19.977 -23.083 52.003 1.00 113.09 132 ALA C C 1
ATOM 3084 O O . ALA C 2 132 ? 19.433 -22.812 50.932 1.00 115.19 132 ALA C O 1
ATOM 3086 N N . GLU C 2 133 ? 21.070 -22.461 52.438 1.00 116.80 133 GLU C N 1
ATOM 3087 C CA . GLU C 2 133 ? 21.667 -21.318 51.758 1.00 117.63 133 GLU C CA 1
ATOM 3088 C C . GLU C 2 133 ? 22.096 -21.643 50.330 1.00 120.41 133 GLU C C 1
ATOM 3089 O O . GLU C 2 133 ? 22.786 -22.634 50.085 1.00 123.24 133 GLU C O 1
ATOM 3095 N N . ASN D 2 2 ? 14.948 21.129 6.494 1.00 63.46 2 ASN D N 1
ATOM 3096 C CA . ASN D 2 2 ? 16.004 21.420 7.459 1.00 57.09 2 ASN D CA 1
ATOM 3097 C C . ASN D 2 2 ? 16.500 20.146 8.134 1.00 54.60 2 ASN D C 1
ATOM 3098 O O . ASN D 2 2 ? 15.713 19.372 8.672 1.00 55.25 2 ASN D O 1
ATOM 3103 N N . ASP D 2 3 ? 17.821 19.955 8.126 1.00 52.39 3 ASP D N 1
ATOM 3104 C CA . ASP D 2 3 ? 18.392 18.671 8.516 1.00 53.44 3 ASP D CA 1
ATOM 3105 C C . ASP D 2 3 ? 18.293 18.422 10.015 1.00 52.77 3 ASP D C 1
ATOM 3106 O O . ASP D 2 3 ? 18.229 17.261 10.437 1.00 51.06 3 ASP D O 1
ATOM 3111 N N . ILE D 2 4 ? 18.284 19.481 10.833 1.00 46.09 4 ILE D N 1
ATOM 3112 C CA . ILE D 2 4 ? 18.109 19.293 12.271 1.00 41.20 4 ILE D CA 1
ATOM 3113 C C . ILE D 2 4 ? 16.738 18.694 12.558 1.00 38.28 4 ILE D C 1
ATOM 3114 O O . ILE D 2 4 ? 16.622 17.662 13.227 1.00 43.00 4 ILE D O 1
ATOM 3119 N N . ILE D 2 5 ? 15.679 19.328 12.045 1.00 37.89 5 ILE D N 1
ATOM 3120 C CA . ILE D 2 5 ? 14.327 18.795 12.219 1.00 42.59 5 ILE D CA 1
ATOM 3121 C C . ILE D 2 5 ? 14.262 17.362 11.714 1.00 50.78 5 ILE D C 1
ATOM 3122 O O . ILE D 2 5 ? 13.751 16.461 12.389 1.00 56.70 5 ILE D O 1
ATOM 3127 N N . ILE D 2 6 ? 14.804 17.134 10.517 1.00 47.93 6 ILE D N 1
ATOM 3128 C CA . ILE D 2 6 ? 14.693 15.834 9.865 1.00 46.56 6 ILE D CA 1
ATOM 3129 C C . ILE D 2 6 ? 15.404 14.761 10.680 1.00 44.49 6 ILE D C 1
ATOM 3130 O O . ILE D 2 6 ? 14.872 13.667 10.898 1.00 46.40 6 ILE D O 1
ATOM 3135 N N . ASN D 2 7 ? 16.621 15.058 11.144 1.00 46.77 7 ASN D N 1
ATOM 3136 C CA . ASN D 2 7 ? 17.392 14.055 11.871 1.00 46.77 7 ASN D CA 1
ATOM 3137 C C . ASN D 2 7 ? 16.782 13.774 13.237 1.00 44.37 7 ASN D C 1
ATOM 3138 O O . ASN D 2 7 ? 16.754 12.620 13.684 1.00 45.08 7 ASN D O 1
ATOM 3143 N N . LYS D 2 8 ? 16.284 14.812 13.911 1.00 39.24 8 LYS D N 1
ATOM 3144 C CA . LYS D 2 8 ? 15.635 14.601 15.198 1.00 43.33 8 LYS D CA 1
ATOM 3145 C C . LYS D 2 8 ? 14.391 13.732 15.048 1.00 43.50 8 LYS D C 1
ATOM 3146 O O . LYS D 2 8 ? 14.141 12.849 15.878 1.00 42.77 8 LYS D O 1
ATOM 3152 N N . ILE D 2 9 ? 13.604 13.959 13.991 1.00 39.93 9 ILE D N 1
ATOM 3153 C CA . ILE D 2 9 ? 12.455 13.095 13.724 1.00 44.82 9 ILE D CA 1
ATOM 3154 C C . ILE D 2 9 ? 12.909 11.654 13.529 1.00 50.43 9 ILE D C 1
ATOM 3155 O O . ILE D 2 9 ? 12.315 10.717 14.077 1.00 56.09 9 ILE D O 1
ATOM 3160 N N . ALA D 2 10 ? 13.978 11.453 12.751 1.00 48.10 10 ALA D N 1
ATOM 3161 C CA . ALA D 2 10 ? 14.491 10.101 12.542 1.00 47.23 10 ALA D CA 1
ATOM 3162 C C . ALA D 2 10 ? 14.982 9.486 13.847 1.00 47.19 10 ALA D C 1
ATOM 3163 O O . ALA D 2 10 ? 14.806 8.282 14.082 1.00 48.26 10 ALA D O 1
ATOM 3165 N N . THR D 2 11 ? 15.602 10.293 14.711 1.00 46.67 11 THR D N 1
ATOM 3166 C CA . THR D 2 11 ? 16.048 9.783 16.004 1.00 47.69 11 THR D CA 1
ATOM 3167 C C . THR D 2 11 ? 14.870 9.315 16.847 1.00 47.66 11 THR D C 1
ATOM 3168 O O . THR D 2 11 ? 14.933 8.259 17.488 1.00 46.06 11 THR D O 1
ATOM 3172 N N . ILE D 2 12 ? 13.776 10.078 16.845 1.00 53.21 12 ILE D N 1
ATOM 3173 C CA . ILE D 2 12 ? 12.618 9.709 17.655 1.00 53.60 12 ILE D CA 1
ATOM 3174 C C . ILE D 2 12 ? 12.049 8.370 17.201 1.00 54.22 12 ILE D C 1
ATOM 3175 O O . ILE D 2 12 ? 11.720 7.509 18.027 1.00 55.33 12 ILE D O 1
ATOM 3180 N N . LYS D 2 13 ? 11.948 8.161 15.886 1.00 51.05 13 LYS D N 1
ATOM 3181 C CA . LYS D 2 13 ? 11.380 6.915 15.372 1.00 54.12 13 LYS D CA 1
ATOM 3182 C C . LYS D 2 13 ? 12.283 5.728 15.680 1.00 54.60 13 LYS D C 1
ATOM 3183 O O . LYS D 2 13 ? 11.810 4.674 16.124 1.00 56.65 13 LYS D O 1
ATOM 3189 N N . ARG D 2 14 ? 13.588 5.879 15.438 1.00 53.86 14 ARG D N 1
ATOM 3190 C CA . ARG D 2 14 ? 14.539 4.832 15.794 1.00 54.25 14 ARG D CA 1
ATOM 3191 C C . ARG D 2 14 ? 14.425 4.468 17.269 1.00 57.47 14 ARG D C 1
ATOM 3192 O O . ARG D 2 14 ? 14.435 3.284 17.629 1.00 59.54 14 ARG D O 1
ATOM 3200 N N . CYS D 2 15 ? 14.286 5.477 18.136 1.00 54.87 15 CYS D N 1
ATOM 3201 C CA . CYS D 2 15 ? 14.175 5.222 19.569 1.00 52.60 15 CYS D CA 1
ATOM 3202 C C . CYS D 2 15 ? 12.851 4.554 19.923 1.00 49.85 15 CYS D C 1
ATOM 3203 O O . CYS D 2 15 ? 12.807 3.670 20.786 1.00 48.13 15 CYS D O 1
ATOM 3206 N N . ILE D 2 16 ? 11.758 4.976 19.285 1.00 50.12 16 ILE D N 1
ATOM 3207 C CA . ILE D 2 16 ? 10.465 4.347 19.535 1.00 51.23 16 ILE D CA 1
ATOM 3208 C C . ILE D 2 16 ? 10.507 2.877 19.141 1.00 57.76 16 ILE D C 1
ATOM 3209 O O . ILE D 2 16 ? 10.063 1.997 19.889 1.00 59.33 16 ILE D O 1
ATOM 3214 N N . LYS D 2 17 ? 11.053 2.592 17.959 1.00 60.75 17 LYS D N 1
ATOM 3215 C CA . LYS D 2 17 ? 11.140 1.214 17.495 1.00 65.13 17 LYS D CA 1
ATOM 3216 C C . LYS D 2 17 ? 11.972 0.365 18.451 1.00 63.76 17 LYS D C 1
ATOM 3217 O O . LYS D 2 17 ? 11.629 -0.792 18.730 1.00 67.28 17 LYS D O 1
ATOM 3223 N N . ARG D 2 18 ? 13.048 0.934 18.996 1.00 58.10 18 ARG D N 1
ATOM 3224 C CA . ARG D 2 18 ? 13.883 0.169 19.914 1.00 61.74 18 ARG D CA 1
ATOM 3225 C C . ARG D 2 18 ? 13.250 0.024 21.291 1.00 62.16 18 ARG D C 1
ATOM 3226 O O . ARG D 2 18 ? 13.507 -0.969 21.981 1.00 61.34 18 ARG D O 1
ATOM 3234 N N . ILE D 2 19 ? 12.426 0.983 21.715 1.00 62.40 19 ILE D N 1
ATOM 3235 C CA . ILE D 2 19 ? 11.668 0.791 22.947 1.00 62.07 19 ILE D CA 1
ATOM 3236 C C . ILE D 2 19 ? 10.671 -0.347 22.772 1.00 64.90 19 ILE D C 1
ATOM 3237 O O . ILE D 2 19 ? 10.556 -1.234 23.626 1.00 62.63 19 ILE D O 1
ATOM 3242 N N . GLN D 2 20 ? 9.953 -0.353 21.646 1.00 66.40 20 GLN D N 1
ATOM 3243 C CA . GLN D 2 20 ? 8.946 -1.385 21.415 1.00 65.51 20 GLN D CA 1
ATOM 3244 C C . GLN D 2 20 ? 9.570 -2.775 21.366 1.00 68.93 20 GLN D C 1
ATOM 3245 O O . GLN D 2 20 ? 9.072 -3.711 22.002 1.00 71.54 20 GLN D O 1
ATOM 3251 N N . GLN D 2 21 ? 10.677 -2.930 20.634 1.00 68.10 21 GLN D N 1
ATOM 3252 C CA . GLN D 2 21 ? 11.229 -4.268 20.442 1.00 68.45 21 GLN D CA 1
ATOM 3253 C C . GLN D 2 21 ? 11.950 -4.763 21.693 1.00 68.92 21 GLN D C 1
ATOM 3254 O O . GLN D 2 21 ? 11.973 -5.973 21.960 1.00 72.11 21 GLN D O 1
ATOM 3260 N N . VAL D 2 22 ? 12.528 -3.856 22.487 1.00 69.61 22 VAL D N 1
ATOM 3261 C CA . VAL D 2 22 ? 13.151 -4.275 23.739 1.00 69.83 22 VAL D CA 1
ATOM 3262 C C . VAL D 2 22 ? 12.088 -4.553 24.797 1.00 72.60 22 VAL D C 1
ATOM 3263 O O . VAL D 2 22 ? 12.155 -5.558 25.516 1.00 74.80 22 VAL D O 1
ATOM 3267 N N . TYR D 2 23 ? 11.100 -3.658 24.928 1.00 75.46 23 TYR D N 1
ATOM 3268 C CA . TYR D 2 23 ? 10.009 -3.921 25.865 1.00 78.88 23 TYR D CA 1
ATOM 3269 C C . TYR D 2 23 ? 9.234 -5.167 25.461 1.00 83.91 23 TYR D C 1
ATOM 3270 O O . TYR D 2 23 ? 8.904 -6.000 26.312 1.00 81.72 23 TYR D O 1
ATOM 3279 N N . GLY D 2 24 ? 8.939 -5.310 24.170 1.00 90.15 24 GLY D N 1
ATOM 3280 C CA . GLY D 2 24 ? 8.230 -6.471 23.669 1.00 93.34 24 GLY D CA 1
ATOM 3281 C C . GLY D 2 24 ? 6.908 -6.722 24.366 1.00 92.74 24 GLY D C 1
ATOM 3282 O O . GLY D 2 24 ? 6.038 -5.847 24.403 1.00 90.08 24 GLY D O 1
ATOM 3283 N N . ASP D 2 25 ? 6.756 -7.916 24.937 1.00 92.76 25 ASP D N 1
ATOM 3284 C CA . ASP D 2 25 ? 5.514 -8.295 25.595 1.00 94.07 25 ASP D CA 1
ATOM 3285 C C . ASP D 2 25 ? 5.445 -7.836 27.046 1.00 89.80 25 ASP D C 1
ATOM 3286 O O . ASP D 2 25 ? 4.342 -7.707 27.588 1.00 89.10 25 ASP D O 1
ATOM 3291 N N . GLY D 2 26 ? 6.589 -7.584 27.683 1.00 85.91 26 GLY D N 1
ATOM 3292 C CA . GLY D 2 26 ? 6.637 -7.086 29.038 1.00 88.06 26 GLY D CA 1
ATOM 3293 C C . GLY D 2 26 ? 6.983 -8.122 30.089 1.00 93.67 26 GLY D C 1
ATOM 3294 O O . GLY D 2 26 ? 7.379 -7.742 31.197 1.00 94.01 26 GLY D O 1
ATOM 3295 N N . SER D 2 27 ? 6.864 -9.416 29.761 1.00 97.66 27 SER D N 1
ATOM 3296 C CA . SER D 2 27 ? 7.030 -10.485 30.748 1.00 100.01 27 SER D CA 1
ATOM 3297 C C . SER D 2 27 ? 8.333 -10.347 31.525 1.00 98.80 27 SER D C 1
ATOM 3298 O O . SER D 2 27 ? 8.342 -10.394 32.760 1.00 98.31 27 SER D O 1
ATOM 3301 N N . GLN D 2 28 ? 9.449 -10.192 30.814 1.00 97.08 28 GLN D N 1
ATOM 3302 C CA . GLN D 2 28 ? 10.765 -10.147 31.437 1.00 97.15 28 GLN D CA 1
ATOM 3303 C C . GLN D 2 28 ? 11.394 -8.761 31.398 1.00 94.52 28 GLN D C 1
ATOM 3304 O O . GLN D 2 28 ? 12.570 -8.615 31.754 1.00 92.75 28 GLN D O 1
ATOM 3310 N N . PHE D 2 29 ? 10.640 -7.737 30.989 1.00 93.23 29 PHE D N 1
ATOM 3311 C CA . PHE D 2 29 ? 11.106 -6.365 31.154 1.00 88.43 29 PHE D CA 1
ATOM 3312 C C . PHE D 2 29 ? 11.288 -6.017 32.624 1.00 88.81 29 PHE D C 1
ATOM 3313 O O . PHE D 2 29 ? 12.132 -5.179 32.964 1.00 90.28 29 PHE D O 1
ATOM 3321 N N . LYS D 2 30 ? 10.529 -6.671 33.509 1.00 90.49 30 LYS D N 1
ATOM 3322 C CA . LYS D 2 30 ? 10.299 -6.160 34.856 1.00 95.71 30 LYS D CA 1
ATOM 3323 C C . LYS D 2 30 ? 11.484 -6.360 35.791 1.00 97.88 30 LYS D C 1
ATOM 3324 O O . LYS D 2 30 ? 11.614 -5.608 36.762 1.00 99.74 30 LYS D O 1
ATOM 3330 N N . GLN D 2 31 ? 12.271 -7.386 35.473 1.00 30.00 31 GLN D N 1
ATOM 3331 C CA . GLN D 2 31 ? 13.446 -7.799 36.232 1.00 30.00 31 GLN D CA 1
ATOM 3332 C C . GLN D 2 31 ? 14.762 -7.985 35.471 1.00 30.00 31 GLN D C 1
ATOM 3333 O O . GLN D 2 31 ? 15.641 -8.669 35.956 1.00 30.00 31 GLN D O 1
ATOM 3339 N N . ASP D 2 32 ? 14.892 -7.424 34.280 1.00 92.29 32 ASP D N 1
ATOM 3340 C CA . ASP D 2 32 ? 16.162 -7.458 33.574 1.00 78.70 32 ASP D CA 1
ATOM 3341 C C . ASP D 2 32 ? 16.580 -6.003 33.549 1.00 70.23 32 ASP D C 1
ATOM 3342 O O . ASP D 2 32 ? 16.099 -5.245 32.742 1.00 67.45 32 ASP D O 1
ATOM 3347 N N . PHE D 2 33 ? 17.483 -5.605 34.425 1.00 62.76 33 PHE D N 1
ATOM 3348 C CA . PHE D 2 33 ? 17.811 -4.186 34.494 1.00 62.87 33 PHE D CA 1
ATOM 3349 C C . PHE D 2 33 ? 18.355 -3.661 33.167 1.00 60.30 33 PHE D C 1
ATOM 3350 O O . PHE D 2 33 ? 18.233 -2.464 32.888 1.00 60.91 33 PHE D O 1
ATOM 3358 N N . THR D 2 34 ? 18.928 -4.535 32.335 1.00 55.93 34 THR D N 1
ATOM 3359 C CA . THR D 2 34 ? 19.500 -4.097 31.067 1.00 56.96 34 THR D CA 1
ATOM 3360 C C . THR D 2 34 ? 18.419 -3.622 30.104 1.00 56.79 34 THR D C 1
ATOM 3361 O O . THR D 2 34 ? 18.615 -2.641 29.377 1.00 56.63 34 THR D O 1
ATOM 3365 N N . LEU D 2 35 ? 17.273 -4.305 30.078 1.00 54.65 35 LEU D N 1
ATOM 3366 C CA . LEU D 2 35 ? 16.171 -3.849 29.240 1.00 57.18 35 LEU D CA 1
ATOM 3367 C C . LEU D 2 35 ? 15.567 -2.561 29.783 1.00 55.12 35 LEU D C 1
ATOM 3368 O O . LEU D 2 35 ? 15.224 -1.657 29.013 1.00 59.38 35 LEU D O 1
ATOM 3373 N N . GLN D 2 36 ? 15.434 -2.460 31.107 1.00 51.54 36 GLN D N 1
ATOM 3374 C CA . GLN D 2 36 ? 14.927 -1.236 31.719 1.00 53.64 36 GLN D CA 1
ATOM 3375 C C . GLN D 2 36 ? 15.815 -0.047 31.383 1.00 54.22 36 GLN D C 1
ATOM 3376 O O . GLN D 2 36 ? 15.322 1.026 31.014 1.00 54.18 36 GLN D O 1
ATOM 3382 N N . ASP D 2 37 ? 17.134 -0.224 31.500 1.00 52.24 37 ASP D N 1
ATOM 3383 C CA . ASP D 2 37 ? 18.061 0.852 31.168 1.00 47.55 37 ASP D CA 1
ATOM 3384 C C . ASP D 2 37 ? 17.915 1.280 29.715 1.00 46.61 37 ASP D C 1
ATOM 3385 O O . ASP D 2 37 ? 17.923 2.479 29.410 1.00 47.20 37 ASP D O 1
ATOM 3390 N N . SER D 2 38 ? 17.764 0.316 28.803 1.00 44.79 38 SER D N 1
ATOM 3391 C CA . SER D 2 38 ? 17.646 0.652 27.388 1.00 49.33 38 SER D CA 1
ATOM 3392 C C . SER D 2 38 ? 16.388 1.465 27.112 1.00 44.91 38 SER D C 1
ATOM 3393 O O . SER D 2 38 ? 16.416 2.419 26.326 1.00 40.05 38 SER D O 1
ATOM 3396 N N . VAL D 2 39 ? 15.272 1.096 27.742 1.00 42.86 39 VAL D N 1
ATOM 3397 C CA . VAL D 2 39 ? 14.026 1.817 27.510 1.00 45.76 39 VAL D CA 1
ATOM 3398 C C . VAL D 2 39 ? 14.103 3.217 28.108 1.00 43.10 39 VAL D C 1
ATOM 3399 O O . VAL D 2 39 ? 13.698 4.200 27.473 1.00 44.75 39 VAL D O 1
ATOM 3403 N N . ILE D 2 40 ? 14.632 3.332 29.329 1.00 38.43 40 ILE D N 1
ATOM 3404 C CA . ILE D 2 40 ? 14.741 4.639 29.976 1.00 43.41 40 ILE D CA 1
ATOM 3405 C C . ILE D 2 40 ? 15.583 5.579 29.125 1.00 46.57 40 ILE D C 1
ATOM 3406 O O . ILE D 2 40 ? 15.158 6.692 28.788 1.00 42.17 40 ILE D O 1
ATOM 3411 N N . LEU D 2 41 ? 16.782 5.131 28.743 1.00 47.49 41 LEU D N 1
ATOM 3412 C CA . LEU D 2 41 ? 17.658 5.963 27.927 1.00 46.83 41 LEU D CA 1
ATOM 3413 C C . LEU D 2 41 ? 16.983 6.366 26.623 1.00 46.97 41 LEU D C 1
ATOM 3414 O O . LEU D 2 41 ? 17.072 7.525 26.202 1.00 50.63 41 LEU D O 1
ATOM 3419 N N . ASN D 2 42 ? 16.294 5.429 25.971 1.00 40.39 42 ASN D N 1
ATOM 3420 C CA . ASN D 2 42 ? 15.658 5.762 24.702 1.00 44.37 42 ASN D CA 1
ATOM 3421 C C . ASN D 2 42 ? 14.439 6.653 24.897 1.00 45.71 42 ASN D C 1
ATOM 3422 O O . ASN D 2 42 ? 14.090 7.425 23.996 1.00 50.71 42 ASN D O 1
ATOM 3427 N N . LEU D 2 43 ? 13.784 6.576 26.058 1.00 46.46 43 LEU D N 1
ATOM 3428 C CA . LEU D 2 43 ? 12.769 7.572 26.385 1.00 47.55 43 LEU D CA 1
ATOM 3429 C C . LEU D 2 43 ? 13.396 8.952 26.555 1.00 41.08 43 LEU D C 1
ATOM 3430 O O . LEU D 2 43 ? 12.850 9.953 26.075 1.00 40.26 43 LEU D O 1
ATOM 3435 N N . GLN D 2 44 ? 14.548 9.022 27.228 1.00 39.75 44 GLN D N 1
ATOM 3436 C CA . GLN D 2 44 ? 15.213 10.306 27.427 1.00 42.25 44 GLN D CA 1
ATOM 3437 C C . GLN D 2 44 ? 15.673 10.903 26.101 1.00 44.57 44 GLN D C 1
ATOM 3438 O O . GLN D 2 44 ? 15.605 12.123 25.905 1.00 45.79 44 GLN D O 1
ATOM 3444 N N . ARG D 2 45 ? 16.137 10.060 25.174 1.00 42.99 45 ARG D N 1
ATOM 3445 C CA . ARG D 2 45 ? 16.517 10.561 23.857 1.00 44.59 45 ARG D CA 1
ATOM 3446 C C . ARG D 2 45 ? 15.311 11.113 23.110 1.00 44.82 45 ARG D C 1
ATOM 3447 O O . ARG D 2 45 ? 15.406 12.155 22.452 1.00 46.11 45 ARG D O 1
ATOM 3455 N N . CYS D 2 46 ? 14.172 10.418 23.185 1.00 43.65 46 CYS D N 1
ATOM 3456 C CA . CYS D 2 46 ? 12.949 10.941 22.583 1.00 45.29 46 CYS D CA 1
ATOM 3457 C C . CYS D 2 46 ? 12.604 12.304 23.159 1.00 42.97 46 CYS D C 1
ATOM 3458 O O . CYS D 2 46 ? 12.323 13.254 22.417 1.00 42.68 46 CYS D O 1
ATOM 3461 N N . CYS D 2 47 ? 12.626 12.417 24.487 1.00 41.47 47 CYS D N 1
ATOM 3462 C CA . CYS D 2 47 ? 12.305 13.683 25.127 1.00 43.94 47 CYS D CA 1
ATOM 3463 C C . CYS D 2 47 ? 13.257 14.782 24.674 1.00 42.28 47 CYS D C 1
ATOM 3464 O O . CYS D 2 47 ? 12.819 15.863 24.266 1.00 43.22 47 CYS D O 1
ATOM 3467 N N . GLU D 2 48 ? 14.568 14.511 24.714 1.00 41.72 48 GLU D N 1
ATOM 3468 C CA . GLU D 2 48 ? 15.544 15.513 24.294 1.00 39.91 48 GLU D CA 1
ATOM 3469 C C . GLU D 2 48 ? 15.357 15.899 22.833 1.00 38.05 48 GLU D C 1
ATOM 3470 O O . GLU D 2 48 ? 15.454 17.080 22.479 1.00 37.74 48 GLU D O 1
ATOM 3476 N N . ALA D 2 49 ? 15.079 14.920 21.969 1.00 35.26 49 ALA D N 1
ATOM 3477 C CA . ALA D 2 49 ? 14.914 15.213 20.550 1.00 36.26 49 ALA D CA 1
ATOM 3478 C C . ALA D 2 49 ? 13.685 16.082 20.296 1.00 42.72 49 ALA D C 1
ATOM 3479 O O . ALA D 2 49 ? 13.718 16.969 19.434 1.00 43.48 49 ALA D O 1
ATOM 3481 N N . CYS D 2 50 ? 12.593 15.845 21.035 1.00 40.91 50 CYS D N 1
ATOM 3482 C CA . CYS D 2 50 ? 11.410 16.695 20.911 1.00 43.86 50 CYS D CA 1
ATOM 3483 C C . CYS D 2 50 ? 11.705 18.124 21.351 1.00 44.38 50 CYS D C 1
ATOM 3484 O O . CYS D 2 50 ? 11.252 19.084 20.713 1.00 46.83 50 CYS D O 1
ATOM 3487 N N . ILE D 2 51 ? 12.441 18.282 22.452 1.00 38.98 51 ILE D N 1
ATOM 3488 C CA . ILE D 2 51 ? 12.779 19.616 22.940 1.00 37.22 51 ILE D CA 1
ATOM 3489 C C . ILE D 2 51 ? 13.629 20.358 21.914 1.00 43.33 51 ILE D C 1
ATOM 3490 O O . ILE D 2 51 ? 13.452 21.562 21.691 1.00 43.91 51 ILE D O 1
ATOM 3495 N N . ASP D 2 52 ? 14.551 19.647 21.257 1.00 38.78 52 ASP D N 1
ATOM 3496 C CA . ASP D 2 52 ? 15.394 20.289 20.254 1.00 43.55 52 ASP D CA 1
ATOM 3497 C C . ASP D 2 52 ? 14.578 20.720 19.042 1.00 44.94 52 ASP D C 1
ATOM 3498 O O . ASP D 2 52 ? 14.780 21.819 18.513 1.00 48.06 52 ASP D O 1
ATOM 3503 N N . ILE D 2 53 ? 13.652 19.870 18.589 1.00 43.55 53 ILE D N 1
ATOM 3504 C CA . ILE D 2 53 ? 12.729 20.261 17.524 1.00 37.89 53 ILE D CA 1
ATOM 3505 C C . ILE D 2 53 ? 11.966 21.518 17.923 1.00 42.50 53 ILE D C 1
ATOM 3506 O O . ILE D 2 53 ? 11.882 22.490 17.161 1.00 43.57 53 ILE D O 1
ATOM 3511 N N . ALA D 2 54 ? 11.404 21.519 19.135 1.00 42.75 54 ALA D N 1
ATOM 3512 C CA . ALA D 2 54 ? 10.652 22.676 19.609 1.00 42.84 54 ALA D CA 1
ATOM 3513 C C . ALA D 2 54 ? 11.512 23.936 19.603 1.00 46.68 54 AL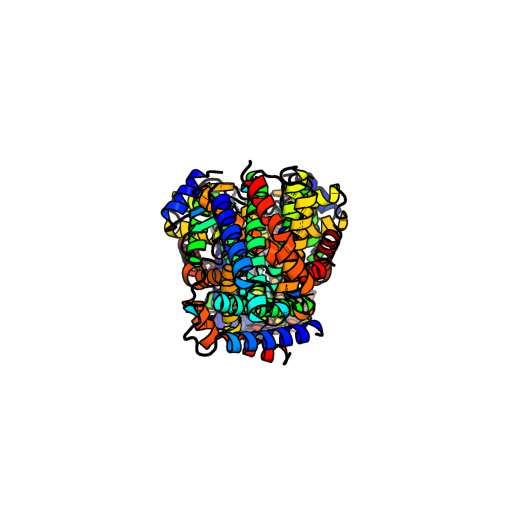A D C 1
ATOM 3514 O O . ALA D 2 54 ? 11.093 24.988 19.099 1.00 39.34 54 ALA D O 1
ATOM 3516 N N . ASN D 2 55 ? 12.722 23.849 20.171 1.00 44.47 55 ASN D N 1
ATOM 3517 C CA . ASN D 2 55 ? 13.602 25.012 20.215 1.00 41.46 55 ASN D CA 1
ATOM 3518 C C . ASN D 2 55 ? 13.942 25.500 18.812 1.00 44.81 55 ASN D C 1
ATOM 3519 O O . ASN D 2 55 ? 13.975 26.710 18.556 1.00 40.89 55 ASN D O 1
ATOM 3524 N N . HIS D 2 56 ? 14.189 24.573 17.886 1.00 44.40 56 HIS D N 1
ATOM 3525 C CA . HIS D 2 56 ? 14.507 24.982 16.525 1.00 47.95 56 HIS D CA 1
ATOM 3526 C C . HIS D 2 56 ? 13.336 25.719 15.891 1.00 50.86 56 HIS D C 1
ATOM 3527 O O . HIS D 2 56 ? 13.527 26.742 15.222 1.00 52.89 56 HIS D O 1
ATOM 3534 N N . ILE D 2 57 ? 12.113 25.225 16.100 1.00 47.81 57 ILE D N 1
ATOM 3535 C CA . ILE D 2 57 ? 10.946 25.908 15.551 1.00 42.96 57 ILE D CA 1
ATOM 3536 C C . ILE D 2 57 ? 10.736 27.251 16.237 1.00 45.92 57 ILE D C 1
ATOM 3537 O O . ILE D 2 57 ? 10.443 28.255 15.577 1.00 51.05 57 ILE D O 1
ATOM 3542 N N . ASN D 2 58 ? 10.871 27.295 17.567 1.00 47.65 58 ASN D N 1
ATOM 3543 C CA . ASN D 2 58 ? 10.728 28.563 18.277 1.00 54.48 58 ASN D CA 1
ATOM 3544 C C . ASN D 2 58 ? 11.681 29.597 17.715 1.00 57.92 58 ASN D C 1
ATOM 3545 O O . ASN D 2 58 ? 11.334 30.775 17.566 1.00 55.35 58 ASN D O 1
ATOM 3550 N N . ARG D 2 59 ? 12.874 29.158 17.353 1.00 61.15 59 ARG D N 1
ATOM 3551 C CA . ARG D 2 59 ? 13.861 30.086 16.842 1.00 66.33 59 ARG D CA 1
ATOM 3552 C C . ARG D 2 59 ? 13.537 30.553 15.436 1.00 65.94 59 ARG D C 1
ATOM 3553 O O . ARG D 2 59 ? 13.566 31.756 15.151 1.00 63.30 59 ARG D O 1
ATOM 3561 N N . GLN D 2 60 ? 13.321 29.606 14.522 1.00 61.96 60 GLN D N 1
ATOM 3562 C CA . GLN D 2 60 ? 13.154 29.960 13.119 1.00 71.06 60 GLN D CA 1
ATOM 3563 C C . GLN D 2 60 ? 11.824 30.659 12.878 1.00 72.68 60 GLN D C 1
ATOM 3564 O O . GLN D 2 60 ? 11.736 31.539 12.015 1.00 71.62 60 GLN D O 1
ATOM 3570 N N . GLN D 2 61 ? 10.790 30.297 13.633 1.00 72.18 61 GLN D N 1
ATOM 3571 C CA . GLN D 2 61 ? 9.528 31.023 13.593 1.00 69.54 61 GLN D CA 1
ATOM 3572 C C . GLN D 2 61 ? 9.560 32.285 14.443 1.00 66.97 61 GLN D C 1
ATOM 3573 O O . GLN D 2 61 ? 8.571 33.028 14.459 1.00 67.33 61 GLN D O 1
ATOM 3579 N N . GLN D 2 62 ? 10.667 32.531 15.148 1.00 67.99 62 GLN D N 1
ATOM 3580 C CA . GLN D 2 62 ? 10.840 33.724 15.978 1.00 73.74 62 GLN D CA 1
ATOM 3581 C C . GLN D 2 62 ? 9.688 33.888 16.967 1.00 69.70 62 GLN D C 1
ATOM 3582 O O . GLN D 2 62 ? 9.166 34.985 17.172 1.00 73.50 62 GLN D O 1
ATOM 3588 N N . LEU D 2 63 ? 9.292 32.779 17.589 1.00 65.10 63 LEU D N 1
ATOM 3589 C CA . LEU D 2 63 ? 8.174 32.764 18.526 1.00 63.01 63 LEU D CA 1
ATOM 3590 C C . LEU D 2 63 ? 8.547 33.251 19.919 1.00 62.27 63 LEU D C 1
ATOM 3591 O O . LEU D 2 63 ? 7.659 33.390 20.766 1.00 62.75 63 LEU D O 1
ATOM 3596 N N . GLY D 2 64 ? 9.824 33.510 20.177 1.00 60.47 64 GLY D N 1
ATOM 3597 C CA . GLY D 2 64 ? 10.261 33.920 21.496 1.00 57.67 64 GLY D CA 1
ATOM 3598 C C . GLY D 2 64 ? 11.397 33.040 21.962 1.00 60.80 64 GLY D C 1
ATOM 3599 O O . GLY D 2 64 ? 11.610 31.963 21.402 1.00 63.28 64 GLY D O 1
ATOM 3600 N N . ILE D 2 65 ? 12.143 33.473 22.967 1.00 64.21 65 ILE D N 1
ATOM 3601 C CA . ILE D 2 65 ? 13.229 32.672 23.529 1.00 67.81 65 ILE D CA 1
ATOM 3602 C C . ILE D 2 65 ? 12.639 31.786 24.615 1.00 65.67 65 ILE D C 1
ATOM 3603 O O . ILE D 2 65 ? 11.974 32.298 25.532 1.00 66.62 65 ILE D O 1
ATOM 3608 N N . PRO D 2 66 ? 12.755 30.461 24.510 1.00 60.13 66 PRO D N 1
ATOM 3609 C CA . PRO D 2 66 ? 12.187 29.587 25.542 1.00 53.37 66 PRO D CA 1
ATOM 3610 C C . PRO D 2 66 ? 12.901 29.797 26.865 1.00 50.36 66 PRO D C 1
ATOM 3611 O O . PRO D 2 66 ? 14.131 29.833 26.920 1.00 55.67 66 PRO D O 1
ATOM 3615 N N . GLN D 2 67 ? 12.118 29.951 27.935 1.00 50.49 67 GLN D N 1
ATOM 3616 C CA . GLN D 2 67 ? 12.671 30.118 29.277 1.00 54.26 67 GLN D CA 1
ATOM 3617 C C . GLN D 2 67 ? 12.968 28.799 29.979 1.00 48.33 67 GLN D C 1
ATOM 3618 O O . GLN D 2 67 ? 13.531 28.817 31.079 1.00 49.71 67 GLN D O 1
ATOM 3624 N N . SER D 2 68 ? 12.599 27.667 29.391 1.00 44.85 68 SER D N 1
ATOM 3625 C CA . SER D 2 68 ? 12.839 26.366 30.004 1.00 47.12 68 SER D CA 1
ATOM 3626 C C . SER D 2 68 ? 12.515 25.296 28.976 1.00 44.15 68 SER D C 1
ATOM 3627 O O . SER D 2 68 ? 11.970 25.582 27.906 1.00 46.95 68 SER D O 1
ATOM 3630 N N . SER D 2 69 ? 12.847 24.052 29.325 1.00 45.34 69 SER D N 1
ATOM 3631 C CA . SER D 2 69 ? 12.474 22.919 28.488 1.00 46.82 69 SER D CA 1
ATOM 3632 C C . SER D 2 69 ? 10.969 22.888 28.258 1.00 48.09 69 SER D C 1
ATOM 3633 O O . SER D 2 69 ? 10.505 22.727 27.124 1.00 46.76 69 SER D O 1
ATOM 3636 N N . ARG D 2 70 ? 10.189 23.057 29.328 1.00 45.58 70 ARG D N 1
ATOM 3637 C CA . ARG D 2 70 ? 8.737 23.033 29.192 1.00 42.63 70 ARG D CA 1
ATOM 3638 C C . ARG D 2 70 ? 8.235 24.261 28.445 1.00 48.14 70 ARG D C 1
ATOM 3639 O O . ARG D 2 70 ? 7.335 24.153 27.602 1.00 50.81 70 ARG D O 1
ATOM 3647 N N . ASP D 2 71 ? 8.819 25.433 28.723 1.00 49.29 71 ASP D N 1
ATOM 3648 C CA . ASP D 2 71 ? 8.414 26.652 28.026 1.00 52.15 71 ASP D CA 1
ATOM 3649 C C . ASP D 2 71 ? 8.541 26.502 26.516 1.00 48.44 71 ASP D C 1
ATOM 3650 O O . ASP D 2 71 ? 7.768 27.105 25.763 1.00 47.43 71 ASP D O 1
ATOM 3655 N N . SER D 2 72 ? 9.492 25.687 26.061 1.00 46.56 72 SER D N 1
ATOM 3656 C CA . SER D 2 72 ? 9.654 25.463 24.631 1.00 45.05 72 SER D CA 1
ATOM 3657 C C . SER D 2 72 ? 8.382 24.894 24.013 1.00 48.26 72 SER D C 1
ATOM 3658 O O . SER D 2 72 ? 8.026 25.241 22.880 1.00 46.89 72 SER D O 1
ATOM 3661 N N . PHE D 2 73 ? 7.670 24.033 24.746 1.00 47.16 73 PHE D N 1
ATOM 3662 C CA . PHE D 2 73 ? 6.422 23.488 24.220 1.00 42.55 73 PHE D CA 1
ATOM 3663 C C . PHE D 2 73 ? 5.267 24.475 24.353 1.00 47.16 73 PHE D C 1
ATOM 3664 O O . PHE D 2 73 ? 4.437 24.576 23.441 1.00 50.08 73 PHE D O 1
ATOM 3672 N N . THR D 2 74 ? 5.187 25.216 25.467 1.00 49.24 74 THR D N 1
ATOM 3673 C CA . THR D 2 74 ? 4.087 26.168 25.597 1.00 50.83 74 THR D CA 1
ATOM 3674 C C . THR D 2 74 ? 4.176 27.262 24.538 1.00 53.94 74 THR D C 1
ATOM 3675 O O . THR D 2 74 ? 3.141 27.754 24.077 1.00 56.86 74 THR D O 1
ATOM 3679 N N . LEU D 2 75 ? 5.390 27.634 24.119 1.00 51.06 75 LEU D N 1
ATOM 3680 C CA . LEU D 2 75 ? 5.522 28.565 23.001 1.00 48.39 75 LEU D CA 1
ATOM 3681 C C . LEU D 2 75 ? 4.936 27.980 21.720 1.00 46.11 75 LEU D C 1
ATOM 3682 O O . LEU D 2 75 ? 4.299 28.695 20.939 1.00 46.45 75 LEU D O 1
ATOM 3687 N N . LEU D 2 76 ? 5.141 26.680 21.482 1.00 43.86 76 LEU D N 1
ATOM 3688 C CA . LEU D 2 76 ? 4.511 26.040 20.329 1.00 43.56 76 LEU D CA 1
ATOM 3689 C C . LEU D 2 76 ? 2.991 26.027 20.464 1.00 47.31 76 LEU D C 1
ATOM 3690 O O . LEU D 2 76 ? 2.274 26.241 19.478 1.00 47.61 76 LEU D O 1
ATOM 3695 N N . ALA D 2 77 ? 2.484 25.782 21.678 1.00 46.23 77 ALA D N 1
ATOM 3696 C CA . ALA D 2 77 ? 1.040 25.718 21.886 1.00 48.80 77 ALA D CA 1
ATOM 3697 C C . ALA D 2 77 ? 0.396 27.096 21.785 1.00 49.16 77 ALA D C 1
ATOM 3698 O O . ALA D 2 77 ? -0.713 27.229 21.258 1.00 49.52 77 ALA D O 1
ATOM 3700 N N . GLN D 2 78 ? 1.069 28.132 22.293 1.00 50.57 78 GLN D N 1
ATOM 3701 C CA . GLN D 2 78 ? 0.490 29.471 22.256 1.00 56.23 78 GLN D CA 1
ATOM 3702 C C . GLN D 2 78 ? 0.329 29.974 20.829 1.00 60.21 78 GLN D C 1
ATOM 3703 O O . GLN D 2 78 ? -0.591 30.750 20.544 1.00 64.31 78 GLN D O 1
ATOM 3709 N N . ASN D 2 79 ? 1.200 29.541 19.923 1.00 55.75 79 ASN D N 1
ATOM 3710 C CA . ASN D 2 79 ? 1.084 29.885 18.514 1.00 58.03 79 ASN D CA 1
ATOM 3711 C C . ASN D 2 79 ? 0.302 28.846 17.721 1.00 59.83 79 ASN D C 1
ATOM 3712 O O . ASN D 2 79 ? 0.293 28.906 16.489 1.00 60.97 79 ASN D O 1
ATOM 3717 N N . ASN D 2 80 ? -0.337 27.892 18.403 1.00 61.55 80 ASN D N 1
ATOM 3718 C CA . ASN D 2 80 ? -1.266 26.937 17.790 1.00 65.51 80 ASN D CA 1
ATOM 3719 C C . ASN D 2 80 ? -0.581 25.996 16.803 1.00 62.45 80 ASN D C 1
ATOM 3720 O O . ASN D 2 80 ? -1.207 25.523 15.849 1.00 64.46 80 ASN D O 1
ATOM 3725 N N . LEU D 2 81 ? 0.702 25.706 17.016 1.00 59.10 81 LEU D N 1
ATOM 3726 C CA . LEU D 2 81 ? 1.379 24.709 16.199 1.00 54.65 81 LEU D CA 1
ATOM 3727 C C . LEU D 2 81 ? 1.255 23.304 16.764 1.00 48.93 81 LEU D C 1
ATOM 3728 O O . LEU D 2 81 ? 1.384 22.333 16.011 1.00 50.16 81 LEU D O 1
ATOM 3733 N N . ILE D 2 82 ? 1.015 23.171 18.065 1.00 46.88 82 ILE D N 1
ATOM 3734 C CA . ILE D 2 82 ? 0.567 21.918 18.654 1.00 45.07 82 ILE D CA 1
ATOM 3735 C C . ILE D 2 82 ? -0.650 22.227 19.509 1.00 48.24 82 ILE D C 1
ATOM 3736 O O . ILE D 2 82 ? -0.835 23.359 19.967 1.00 54.63 82 ILE D O 1
ATOM 3741 N N . THR D 2 83 ? -1.499 21.220 19.704 1.00 48.96 83 THR D N 1
ATOM 3742 C CA . THR D 2 83 ? -2.627 21.370 20.610 1.00 48.25 83 THR D CA 1
ATOM 3743 C C . THR D 2 83 ? -2.141 21.448 22.056 1.00 49.84 83 THR D C 1
ATOM 3744 O O . THR D 2 83 ? -1.017 21.055 22.387 1.00 52.88 83 THR D O 1
ATOM 3748 N N . GLN D 2 84 ? -3.008 21.964 22.925 1.00 49.98 84 GLN D N 1
ATOM 3749 C CA . GLN D 2 84 ? -2.683 22.099 24.343 1.00 46.72 84 GLN D CA 1
ATOM 3750 C C . GLN D 2 84 ? -2.499 20.745 25.031 1.00 40.46 84 GLN D C 1
ATOM 3751 O O . GLN D 2 84 ? -1.516 20.574 25.762 1.00 42.17 84 GLN D O 1
ATOM 3757 N N . PRO D 2 85 ? -3.385 19.754 24.847 1.00 39.26 85 PRO D N 1
ATOM 3758 C CA . PRO D 2 85 ? -3.132 18.458 25.505 1.00 38.09 85 PRO D CA 1
ATOM 3759 C C . PRO D 2 85 ? -1.883 17.751 25.004 1.00 43.47 85 PRO D C 1
ATOM 3760 O O . PRO D 2 85 ? -1.230 17.052 25.790 1.00 45.78 85 PRO D O 1
ATOM 3764 N N . LEU D 2 86 ? -1.530 17.893 23.723 1.00 44.59 86 LEU D N 1
ATOM 3765 C CA . LEU D 2 86 ? -0.260 17.340 23.259 1.00 40.46 86 LEU D CA 1
ATOM 3766 C C . LEU D 2 86 ? 0.907 18.077 23.895 1.00 40.70 86 LEU D C 1
ATOM 3767 O O . LEU D 2 86 ? 1.883 17.452 24.327 1.00 40.66 86 LEU D O 1
ATOM 3772 N N . SER D 2 87 ? 0.819 19.409 23.957 1.00 43.43 87 SER D N 1
ATOM 3773 C CA . SER D 2 87 ? 1.808 20.200 24.683 1.00 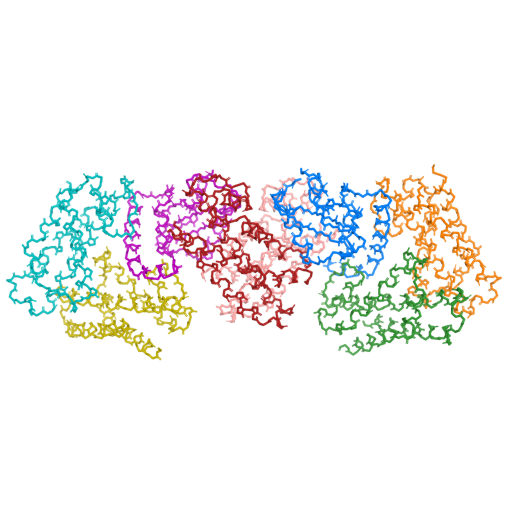44.87 87 SER D CA 1
ATOM 3774 C C . SER D 2 87 ? 1.948 19.723 26.124 1.00 41.58 87 SER D C 1
ATOM 3775 O O . SER D 2 87 ? 3.062 19.495 26.609 1.00 38.96 87 SER D O 1
ATOM 3778 N N . ASP D 2 88 ? 0.818 19.570 26.825 1.00 42.40 88 ASP D N 1
ATOM 3779 C CA . ASP D 2 88 ? 0.863 19.084 28.201 1.00 42.86 88 ASP D CA 1
ATOM 3780 C C . ASP D 2 88 ? 1.500 17.704 28.274 1.00 42.48 88 ASP D C 1
ATOM 3781 O O . ASP D 2 88 ? 2.297 17.429 29.177 1.00 42.27 88 ASP D O 1
ATOM 3786 N N . ASN D 2 89 ? 1.183 16.827 27.318 1.00 44.99 89 ASN D N 1
ATOM 3787 C CA . ASN D 2 89 ? 1.739 15.477 27.365 1.00 50.99 89 ASN D CA 1
ATOM 3788 C C . ASN D 2 89 ? 3.246 15.478 27.135 1.00 50.52 89 ASN D C 1
ATOM 3789 O O . ASN D 2 89 ? 3.977 14.713 27.778 1.00 50.35 89 ASN D O 1
ATOM 3794 N N . LEU D 2 90 ? 3.735 16.339 26.238 1.00 44.91 90 LEU D N 1
ATOM 3795 C CA . LEU D 2 90 ? 5.175 16.423 26.024 1.00 39.84 90 LEU D CA 1
ATOM 3796 C C . LEU D 2 90 ? 5.885 17.062 27.212 1.00 40.41 90 LEU D C 1
ATOM 3797 O O . LEU D 2 90 ? 7.041 16.727 27.491 1.00 43.56 90 LEU D O 1
ATOM 3802 N N . LYS D 2 91 ? 5.220 17.976 27.925 1.00 45.03 91 LYS D N 1
ATOM 3803 C CA . LYS D 2 91 ? 5.804 18.507 29.154 1.00 44.74 91 LYS D CA 1
ATOM 3804 C C . LYS D 2 91 ? 5.947 17.422 30.211 1.00 43.51 91 LYS D C 1
ATOM 3805 O O . LYS D 2 91 ? 6.934 17.402 30.955 1.00 43.34 91 LYS D O 1
ATOM 3811 N N . LYS D 2 92 ? 4.965 16.519 30.301 1.00 40.49 92 LYS D N 1
ATOM 3812 C CA . LYS D 2 92 ? 5.083 15.401 31.232 1.00 43.39 92 LYS D CA 1
ATOM 3813 C C . LYS D 2 92 ? 6.336 14.585 30.958 1.00 48.52 92 LYS D C 1
ATOM 3814 O O . LYS D 2 92 ? 6.962 14.075 31.894 1.00 49.25 92 LYS D O 1
ATOM 3820 N N . MET D 2 93 ? 6.723 14.460 29.686 1.00 47.41 93 MET D N 1
ATOM 3821 C CA . MET D 2 93 ? 7.883 13.649 29.339 1.00 50.75 93 MET D CA 1
ATOM 3822 C C . MET D 2 93 ? 9.183 14.312 29.762 1.00 48.95 93 MET D C 1
ATOM 3823 O O . MET D 2 93 ? 10.181 13.618 29.988 1.00 47.26 93 MET D O 1
ATOM 3828 N N . VAL D 2 94 ? 9.194 15.645 29.868 1.00 48.02 94 VAL D N 1
ATOM 3829 C CA . VAL D 2 94 ? 10.370 16.344 30.380 1.00 44.41 94 VAL D CA 1
ATOM 3830 C C . VAL D 2 94 ? 10.780 15.782 31.730 1.00 42.87 94 VAL D C 1
ATOM 3831 O O . VAL D 2 94 ? 11.973 15.690 32.035 1.00 41.96 94 VAL D O 1
ATOM 3835 N N . GLY D 2 95 ? 9.811 15.358 32.542 1.00 43.82 95 GLY D N 1
ATOM 3836 C CA . GLY D 2 95 ? 10.137 14.767 33.827 1.00 45.59 95 GLY D CA 1
ATOM 3837 C C . GLY D 2 95 ? 10.987 13.514 33.734 1.00 50.64 95 GLY D C 1
ATOM 3838 O O . GLY D 2 95 ? 11.640 13.145 34.718 1.00 54.00 95 GLY D O 1
ATOM 3839 N N . LEU D 2 96 ? 11.018 12.862 32.570 1.00 49.80 96 LEU D N 1
ATOM 3840 C CA . LEU D 2 96 ? 11.697 11.577 32.463 1.00 57.29 96 LEU D CA 1
ATOM 3841 C C . LEU D 2 96 ? 13.208 11.674 32.643 1.00 58.46 96 LEU D C 1
ATOM 3842 O O . LEU D 2 96 ? 13.839 10.666 32.981 1.00 55.86 96 LEU D O 1
ATOM 3847 N N . ARG D 2 97 ? 13.807 12.852 32.447 1.00 60.83 97 ARG D N 1
ATOM 3848 C CA . ARG D 2 97 ? 15.255 12.970 32.615 1.00 62.48 97 ARG D CA 1
ATOM 3849 C C . ARG D 2 97 ? 15.690 12.668 34.046 1.00 61.13 97 ARG D C 1
ATOM 3850 O O . ARG D 2 97 ? 16.871 12.382 34.287 1.00 61.96 97 ARG D O 1
ATOM 3858 N N . ASN D 2 98 ? 14.760 12.722 35.004 1.00 58.20 98 ASN D N 1
ATOM 3859 C CA . ASN D 2 98 ? 15.062 12.414 36.392 1.00 58.79 98 ASN D CA 1
ATOM 3860 C C . ASN D 2 98 ? 14.604 11.018 36.806 1.00 58.90 98 ASN D C 1
ATOM 3861 O O . ASN D 2 98 ? 14.742 10.659 37.979 1.00 61.08 98 ASN D O 1
ATOM 3866 N N . ILE D 2 99 ? 14.062 10.222 35.881 1.00 67.10 99 ILE D N 1
ATOM 3867 C CA . ILE D 2 99 ? 13.526 8.920 36.271 1.00 71.79 99 ILE D CA 1
ATOM 3868 C C . ILE D 2 99 ? 14.648 7.930 36.565 1.00 74.31 99 ILE D C 1
ATOM 3869 O O . ILE D 2 99 ? 14.463 6.988 37.346 1.00 75.34 99 ILE D O 1
ATOM 3874 N N . ALA D 2 100 ? 15.824 8.119 35.962 1.00 74.75 100 ALA D N 1
ATOM 3875 C CA . ALA D 2 100 ? 16.944 7.226 36.236 1.00 78.39 100 ALA D CA 1
ATOM 3876 C C . ALA D 2 100 ? 17.644 7.571 37.543 1.00 83.52 100 ALA D C 1
ATOM 3877 O O . ALA D 2 100 ? 18.207 6.684 38.194 1.00 84.01 100 ALA D O 1
ATOM 3879 N N . VAL D 2 101 ? 17.605 8.840 37.945 1.00 87.03 101 VAL D N 1
ATOM 3880 C CA . VAL D 2 101 ? 18.401 9.335 39.062 1.00 88.95 101 VAL D CA 1
ATOM 3881 C C . VAL D 2 101 ? 17.515 9.610 40.274 1.00 94.92 101 VAL D C 1
ATOM 3882 O O . VAL D 2 101 ? 17.689 10.610 40.981 1.00 90.80 101 VAL D O 1
ATOM 3886 N N . HIS D 2 102 ? 16.566 8.709 40.534 1.00 105.84 102 HIS D N 1
ATOM 3887 C CA . HIS D 2 102 ? 15.752 8.761 41.741 1.00 114.63 102 HIS D CA 1
ATOM 3888 C C . HIS D 2 102 ? 16.128 7.696 42.763 1.00 126.02 102 HIS D C 1
ATOM 3889 O O . HIS D 2 102 ? 15.631 7.748 43.894 1.00 128.57 102 HIS D O 1
ATOM 3891 N N . ASP D 2 103 ? 16.974 6.733 42.391 1.00 133.47 103 ASP D N 1
ATOM 3892 C CA . ASP D 2 103 ? 17.540 5.733 43.298 1.00 137.66 103 ASP D CA 1
ATOM 3893 C C . ASP D 2 103 ? 16.477 4.867 43.972 1.00 140.79 103 ASP D C 1
ATOM 3894 O O . ASP D 2 103 ? 16.728 4.289 45.034 1.00 142.12 103 ASP D O 1
ATOM 3896 N N . TYR D 2 104 ? 15.302 4.814 43.392 1.00 139.71 104 TYR D N 1
ATOM 3897 C CA . TYR D 2 104 ? 14.255 4.016 43.960 1.00 135.51 104 TYR D CA 1
ATOM 3898 C C . TYR D 2 104 ? 13.620 3.601 42.695 1.00 136.19 104 TYR D C 1
ATOM 3899 O O . TYR D 2 104 ? 13.019 4.420 42.006 1.00 138.48 104 TYR D O 1
ATOM 3901 N N . GLU D 2 106 ? 11.721 0.047 40.977 1.00 135.09 106 GLU D N 1
ATOM 3902 C CA . GLU D 2 106 ? 10.360 -0.474 41.117 1.00 132.26 106 GLU D CA 1
ATOM 3903 C C . GLU D 2 106 ? 9.336 0.611 41.291 1.00 129.37 106 GLU D C 1
ATOM 3904 O O . GLU D 2 106 ? 8.372 0.697 40.550 1.00 128.81 106 GLU D O 1
ATOM 3910 N N . LEU D 2 107 ? 9.533 1.437 42.303 1.00 127.76 107 LEU D N 1
ATOM 3911 C CA . LEU D 2 107 ? 8.601 2.543 42.443 1.00 127.61 107 LEU D CA 1
ATOM 3912 C C . LEU D 2 107 ? 8.521 3.376 41.169 1.00 123.57 107 LEU D C 1
ATOM 3913 O O . LEU D 2 107 ? 7.435 3.821 40.784 1.00 128.22 107 LEU D O 1
ATOM 3918 N N . ASN D 2 108 ? 9.656 3.611 40.507 1.00 116.66 108 ASN D N 1
ATOM 3919 C CA . ASN D 2 108 ? 9.651 4.345 39.248 1.00 102.25 108 ASN D CA 1
ATOM 3920 C C . ASN D 2 108 ? 9.462 3.445 38.043 1.00 88.96 108 ASN D C 1
ATOM 3921 O O . ASN D 2 108 ? 9.179 3.947 36.952 1.00 93.34 108 ASN D O 1
ATOM 3926 N N . LEU D 2 109 ? 9.623 2.136 38.199 1.00 73.54 109 LEU D N 1
ATOM 3927 C CA . LEU D 2 109 ? 9.537 1.288 37.024 1.00 69.20 109 LEU D CA 1
ATOM 3928 C C . LEU D 2 109 ? 8.087 1.088 36.584 1.00 65.00 109 LEU D C 1
ATOM 3929 O O . LEU D 2 109 ? 7.820 0.953 35.381 1.00 65.04 109 LEU D O 1
ATOM 3934 N N . ASP D 2 110 ? 7.135 1.099 37.526 1.00 64.14 110 ASP D N 1
ATOM 3935 C CA . ASP D 2 110 ? 5.730 1.185 37.135 1.00 65.48 110 ASP D CA 1
ATOM 3936 C C . ASP D 2 110 ? 5.462 2.450 36.331 1.00 60.62 110 ASP D C 1
ATOM 3937 O O . ASP D 2 110 ? 4.613 2.447 35.433 1.00 58.05 110 ASP D O 1
ATOM 3942 N N . ILE D 2 111 ? 6.161 3.541 36.651 1.00 58.16 111 ILE D N 1
ATOM 3943 C CA . ILE D 2 111 ? 6.065 4.750 35.842 1.00 54.94 111 ILE D CA 1
ATOM 3944 C C . ILE D 2 111 ? 6.574 4.488 34.429 1.00 51.10 111 ILE D C 1
ATOM 3945 O O . ILE D 2 111 ? 5.954 4.905 33.443 1.00 48.68 111 ILE D O 1
ATOM 3950 N N . VAL D 2 112 ? 7.705 3.788 34.309 1.00 49.48 112 VAL D N 1
ATOM 3951 C CA . VAL D 2 112 ? 8.308 3.568 32.997 1.00 51.97 112 VAL D CA 1
ATOM 3952 C C . VAL D 2 112 ? 7.385 2.744 32.110 1.00 56.07 112 VAL D C 1
ATOM 3953 O O . VAL D 2 112 ? 7.216 3.045 30.922 1.00 54.55 112 VAL D O 1
ATOM 3957 N N . VAL D 2 113 ? 6.766 1.697 32.667 1.00 57.35 113 VAL D N 1
ATOM 3958 C CA . VAL D 2 113 ? 5.867 0.876 31.860 1.00 59.17 113 VAL D CA 1
ATOM 3959 C C . VAL D 2 113 ? 4.609 1.662 31.508 1.00 58.29 113 VAL D C 1
ATOM 3960 O O . VAL D 2 113 ? 4.044 1.498 30.419 1.00 55.70 113 VAL D O 1
ATOM 3964 N N . HIS D 2 114 ? 4.163 2.541 32.411 1.00 56.70 114 HIS D N 1
ATOM 3965 C CA . HIS D 2 114 ? 3.043 3.423 32.099 1.00 56.31 114 HIS D CA 1
ATOM 3966 C C . HIS D 2 114 ? 3.362 4.303 30.897 1.00 59.03 114 HIS D C 1
ATOM 3967 O O . HIS D 2 114 ? 2.548 4.432 29.974 1.00 60.31 114 HIS D O 1
ATOM 3974 N N . VAL D 2 115 ? 4.558 4.907 30.888 1.00 54.74 115 VAL D N 1
ATOM 3975 C CA . VAL D 2 115 ? 4.956 5.769 29.775 1.00 55.31 115 VAL D CA 1
ATOM 3976 C C . VAL D 2 115 ? 5.014 4.975 28.477 1.00 55.01 115 VAL D C 1
ATOM 3977 O O . VAL D 2 115 ? 4.520 5.424 27.435 1.00 57.23 115 VAL D O 1
ATOM 3981 N N . VAL D 2 116 ? 5.612 3.782 28.520 1.00 53.12 116 VAL D N 1
ATOM 3982 C CA . VAL D 2 116 ? 5.729 2.963 27.316 1.00 53.42 116 VAL D CA 1
ATOM 3983 C C . VAL D 2 116 ? 4.354 2.660 26.734 1.00 60.70 116 VAL D C 1
ATOM 3984 O O . VAL D 2 116 ? 4.153 2.716 25.515 1.00 68.51 116 VAL D O 1
ATOM 3988 N N . GLN D 2 117 ? 3.379 2.368 27.590 1.00 59.97 117 GLN D N 1
ATOM 3989 C CA . GLN D 2 117 ? 2.094 1.885 27.105 1.00 62.64 117 GLN D CA 1
ATOM 3990 C C . GLN D 2 117 ? 1.118 2.995 26.738 1.00 64.04 117 GLN D C 1
ATOM 3991 O O . GLN D 2 117 ? 0.246 2.775 25.891 1.00 70.36 117 GLN D O 1
ATOM 3997 N N . HIS D 2 118 ? 1.235 4.183 27.335 1.00 64.92 118 HIS D N 1
ATOM 3998 C CA . HIS D 2 118 ? 0.223 5.213 27.146 1.00 68.92 118 HIS D CA 1
ATOM 3999 C C . HIS D 2 118 ? 0.750 6.548 26.635 1.00 70.42 118 HIS D C 1
ATOM 4000 O O . HIS D 2 118 ? -0.041 7.327 26.092 1.00 69.38 118 HIS D O 1
ATOM 4007 N N . HIS D 2 119 ? 2.043 6.837 26.778 1.00 72.61 119 HIS D N 1
ATOM 4008 C CA . HIS D 2 119 ? 2.588 8.113 26.333 1.00 74.62 119 HIS D CA 1
ATOM 4009 C C . HIS D 2 119 ? 3.537 8.002 25.148 1.00 71.07 119 HIS D C 1
ATOM 4010 O O . HIS D 2 119 ? 3.913 9.035 24.584 1.00 71.35 119 HIS D O 1
ATOM 4017 N N . LEU D 2 120 ? 3.940 6.790 24.760 1.00 66.86 120 LEU D N 1
ATOM 4018 C CA . LEU D 2 120 ? 4.812 6.639 23.599 1.00 64.03 120 LEU D CA 1
ATOM 4019 C C . LEU D 2 120 ? 4.168 7.216 22.346 1.00 63.19 120 LEU D C 1
ATOM 4020 O O . LEU D 2 120 ? 4.862 7.764 21.482 1.00 61.80 120 LEU D O 1
ATOM 4025 N N . GLU D 2 121 ? 2.841 7.117 22.245 1.00 64.16 121 GLU D N 1
ATOM 4026 C CA . GLU D 2 121 ? 2.096 7.704 21.138 1.00 63.79 121 GLU D CA 1
ATOM 4027 C C . GLU D 2 121 ? 2.217 9.224 21.087 1.00 57.27 121 GLU D C 1
ATOM 4028 O O . GLU D 2 121 ? 2.010 9.814 20.021 1.00 59.62 121 GLU D O 1
ATOM 4034 N N . ASP D 2 122 ? 2.544 9.872 22.209 1.00 54.20 122 ASP D N 1
ATOM 4035 C CA . ASP D 2 122 ? 2.674 11.327 22.215 1.00 53.43 122 ASP D CA 1
ATOM 4036 C C . ASP D 2 122 ? 3.857 11.783 21.368 1.00 49.58 122 ASP D C 1
ATOM 4037 O O . ASP D 2 122 ? 3.781 12.817 20.693 1.00 48.41 122 ASP D O 1
ATOM 4042 N N . PHE D 2 123 ? 4.963 11.037 21.403 1.00 44.89 123 PHE D N 1
ATOM 4043 C CA . PHE D 2 123 ? 6.090 11.346 20.527 1.00 46.09 123 PHE D CA 1
ATOM 4044 C C . PHE D 2 123 ? 5.699 11.179 19.064 1.00 46.19 123 PHE D C 1
ATOM 4045 O O . PHE D 2 123 ? 6.010 12.033 18.225 1.00 48.68 123 PHE D O 1
ATOM 4053 N N . GLU D 2 124 ? 5.012 10.079 18.740 1.00 49.11 124 GLU D N 1
ATOM 4054 C CA . GLU D 2 124 ? 4.579 9.851 17.364 1.00 53.03 124 GLU D CA 1
ATOM 4055 C C . GLU D 2 124 ? 3.616 10.937 16.909 1.00 56.76 124 GLU D C 1
ATOM 4056 O O . GLU D 2 124 ? 3.684 11.399 15.765 1.00 62.82 124 GLU D O 1
ATOM 4062 N N . GLN D 2 125 ? 2.713 11.359 17.795 1.00 54.86 125 GLN D N 1
ATOM 4063 C CA . GLN D 2 125 ? 1.799 12.444 17.460 1.00 51.95 125 GLN D CA 1
ATOM 4064 C C . GLN D 2 125 ? 2.565 13.729 17.178 1.00 51.12 125 GLN D C 1
ATOM 4065 O O . GLN D 2 125 ? 2.233 14.469 16.243 1.00 52.59 125 GLN D O 1
ATOM 4071 N N . PHE D 2 126 ? 3.612 13.993 17.961 1.00 48.06 126 PHE D N 1
ATOM 4072 C CA . PHE D 2 126 ? 4.377 15.224 17.801 1.00 50.06 126 PHE D CA 1
ATOM 4073 C C . PHE D 2 126 ? 5.070 15.273 16.442 1.00 54.94 126 PHE D C 1
ATOM 4074 O O . PHE D 2 126 ? 5.016 16.292 15.743 1.00 56.95 126 PHE D O 1
ATOM 4082 N N . ILE D 2 127 ? 5.714 14.175 16.037 1.00 53.84 127 ILE D N 1
ATOM 4083 C CA . ILE D 2 127 ? 6.463 14.225 14.786 1.00 54.99 127 ILE D CA 1
ATOM 4084 C C . ILE D 2 127 ? 5.523 14.255 13.587 1.00 58.79 127 ILE D C 1
ATOM 4085 O O . ILE D 2 127 ? 5.885 14.777 12.526 1.00 59.15 127 ILE D O 1
ATOM 4090 N N . ASP D 2 128 ? 4.306 13.722 13.724 1.00 62.52 128 ASP D N 1
ATOM 4091 C CA . ASP D 2 128 ? 3.342 13.842 12.633 1.00 66.48 128 ASP D CA 1
ATOM 4092 C C . ASP D 2 128 ? 2.837 15.273 12.501 1.00 61.81 128 ASP D C 1
ATOM 4093 O O . ASP D 2 128 ? 2.697 15.785 11.384 1.00 66.60 128 ASP D O 1
ATOM 4098 N N . VAL D 2 129 ? 2.559 15.932 13.628 1.00 53.22 129 VAL D N 1
ATOM 4099 C CA . VAL D 2 129 ? 2.189 17.344 13.600 1.00 48.56 129 VAL D CA 1
ATOM 4100 C C . VAL D 2 129 ? 3.290 18.172 12.944 1.00 53.23 129 VAL D C 1
ATOM 4101 O O . VAL D 2 129 ? 3.015 19.084 12.155 1.00 54.76 129 VAL D O 1
ATOM 4105 N N . ILE D 2 130 ? 4.553 17.855 13.243 1.00 57.31 130 ILE D N 1
ATOM 4106 C CA . ILE D 2 130 ? 5.667 18.642 12.717 1.00 62.28 130 ILE D CA 1
ATOM 4107 C C . ILE D 2 130 ? 5.818 18.422 11.216 1.00 70.19 130 ILE D C 1
ATOM 4108 O O . ILE D 2 130 ? 6.020 19.370 10.447 1.00 72.24 130 ILE D O 1
ATOM 4113 N N . LYS D 2 131 ? 5.696 17.171 10.776 1.00 75.20 131 LYS D N 1
ATOM 4114 C CA . LYS D 2 131 ? 5.932 16.802 9.386 1.00 83.19 131 LYS D CA 1
ATOM 4115 C C . LYS D 2 131 ? 4.990 17.508 8.408 1.00 95.27 131 LYS D C 1
ATOM 4116 O O . LYS D 2 131 ? 5.183 17.421 7.189 1.00 100.95 131 LYS D O 1
ATOM 4122 N N . ALA D 2 132 ? 3.997 18.243 8.921 1.00 99.81 132 ALA D N 1
ATOM 4123 C CA . ALA D 2 132 ? 3.210 19.133 8.068 1.00 101.81 132 ALA D CA 1
ATOM 4124 C C . ALA D 2 132 ? 4.102 20.184 7.409 1.00 106.25 132 ALA D C 1
ATOM 4125 O O . ALA D 2 132 ? 4.220 20.231 6.178 1.00 107.35 132 ALA D O 1
ATOM 4127 N N . GLU D 2 133 ? 4.742 21.030 8.218 1.00 105.73 133 GLU D N 1
ATOM 4128 C CA . GLU D 2 133 ? 5.675 22.054 7.734 1.00 102.50 133 GLU D CA 1
ATOM 4129 C C . GLU D 2 133 ? 5.028 22.986 6.712 1.00 100.18 133 GLU D C 1
ATOM 4130 O O . GLU D 2 133 ? 4.546 24.064 7.058 1.00 97.86 133 GLU D O 1
ATOM 4132 N N . LEU E 1 4 ? 30.787 34.718 25.365 1.00 70.62 4 LEU F N 1
ATOM 4133 C CA . LEU E 1 4 ? 31.620 33.551 25.089 1.00 71.98 4 LEU F CA 1
ATOM 4134 C C . LEU E 1 4 ? 33.033 33.979 24.693 1.00 70.41 4 LEU F C 1
ATOM 4135 O O . LEU E 1 4 ? 33.210 34.808 23.797 1.00 76.64 4 LEU F O 1
ATOM 4140 N N . ASN E 1 5 ? 34.038 33.411 25.357 1.00 63.86 5 ASN F N 1
ATOM 4141 C CA . ASN E 1 5 ? 35.431 33.792 25.128 1.00 61.51 5 ASN F CA 1
ATOM 4142 C C . ASN E 1 5 ? 35.967 33.017 23.931 1.00 60.74 5 ASN F C 1
ATOM 4143 O O . ASN E 1 5 ? 36.343 31.848 24.045 1.00 57.75 5 ASN F O 1
ATOM 4148 N N . GLU E 1 6 ? 36.014 33.679 22.775 1.00 56.13 6 GLU F N 1
ATOM 4149 C CA . GLU E 1 6 ? 36.505 33.035 21.565 1.00 54.25 6 GLU F CA 1
ATOM 4150 C C . GLU E 1 6 ? 38.023 32.937 21.551 1.00 58.20 6 GLU F C 1
ATOM 4151 O O . GLU E 1 6 ? 38.573 32.015 20.936 1.00 62.14 6 GLU F O 1
ATOM 4157 N N . ASN E 1 7 ? 38.716 33.867 22.213 1.00 56.92 7 ASN F N 1
ATOM 4158 C CA . ASN E 1 7 ? 40.173 33.807 22.235 1.00 52.10 7 ASN F CA 1
ATOM 4159 C C . ASN E 1 7 ? 40.662 32.609 23.033 1.00 49.46 7 ASN F C 1
ATOM 4160 O O . ASN E 1 7 ? 41.684 32.008 22.683 1.00 48.03 7 ASN F O 1
ATOM 4165 N N . LYS E 1 8 ? 39.942 32.248 24.096 1.00 45.71 8 LYS F N 1
ATOM 4166 C CA . LYS E 1 8 ? 40.300 31.062 24.862 1.00 49.29 8 LYS F CA 1
ATOM 4167 C C . LYS E 1 8 ? 40.094 29.800 24.033 1.00 49.01 8 LYS F C 1
ATOM 4168 O O . LYS E 1 8 ? 40.916 28.878 24.081 1.00 48.36 8 LYS F O 1
ATOM 4174 N N . ILE E 1 9 ? 39.000 29.748 23.266 1.00 47.93 9 ILE F N 1
ATOM 4175 C CA . ILE E 1 9 ? 38.753 28.623 22.369 1.00 44.24 9 ILE F CA 1
ATOM 4176 C C . ILE E 1 9 ? 39.887 28.489 21.362 1.00 44.38 9 ILE F C 1
ATOM 4177 O O . ILE E 1 9 ? 40.405 27.391 21.123 1.00 47.88 9 ILE F O 1
ATOM 4182 N N . ILE E 1 10 ? 40.286 29.607 20.756 1.00 42.64 10 ILE F N 1
ATOM 4183 C CA . ILE E 1 10 ? 41.307 29.571 19.714 1.00 45.08 10 ILE F CA 1
ATOM 4184 C C . ILE E 1 10 ? 42.635 29.088 20.285 1.00 47.24 10 ILE F C 1
ATOM 4185 O O . ILE E 1 10 ? 43.290 28.204 19.717 1.00 49.60 10 ILE F O 1
ATOM 4190 N N . LYS E 1 11 ? 43.044 29.646 21.426 1.00 48.14 11 LYS F N 1
ATOM 4191 C CA . LYS E 1 11 ? 44.337 29.280 21.995 1.00 51.48 11 LYS F CA 1
ATOM 4192 C C . LYS E 1 11 ? 44.379 27.802 22.368 1.00 49.60 11 LYS F C 1
ATOM 4193 O O . LYS E 1 11 ? 45.337 27.095 22.036 1.00 50.40 11 LYS F O 1
ATOM 4199 N N . LEU E 1 12 ? 43.340 27.319 23.056 1.00 45.02 12 LEU F N 1
ATOM 4200 C CA . LEU E 1 12 ? 43.311 25.922 23.487 1.00 44.65 12 LEU F CA 1
ATOM 4201 C C . LEU E 1 12 ? 43.433 24.963 22.309 1.00 41.64 12 LEU F C 1
ATOM 4202 O O . LEU E 1 12 ? 44.185 23.984 22.373 1.00 42.68 12 LEU F O 1
ATOM 4207 N N . LEU E 1 13 ? 42.696 25.222 21.227 1.00 37.84 13 LEU F N 1
ATOM 4208 C CA . LEU E 1 13 ? 42.753 24.327 20.075 1.00 42.11 13 LEU F CA 1
ATOM 4209 C C . LEU E 1 13 ? 44.081 24.458 19.337 1.00 42.51 13 LEU F C 1
ATOM 4210 O O . LEU E 1 13 ? 44.667 23.451 18.926 1.00 50.99 13 LEU F O 1
ATOM 4215 N N . ARG E 1 14 ? 44.571 25.686 19.158 1.00 42.47 14 ARG F N 1
ATOM 4216 C CA . ARG E 1 14 ? 45.876 25.869 18.531 1.00 48.00 14 ARG F CA 1
ATOM 4217 C C . ARG E 1 14 ? 46.967 25.156 19.318 1.00 53.62 14 ARG F C 1
ATOM 4218 O O . ARG E 1 14 ? 47.827 24.484 18.736 1.00 58.71 14 ARG F O 1
ATOM 4226 N N . ASP E 1 15 ? 46.936 25.277 20.648 1.00 52.23 15 ASP F N 1
ATOM 4227 C CA . ASP E 1 15 ? 47.942 24.641 21.488 1.00 48.94 15 ASP F CA 1
ATOM 4228 C C . ASP E 1 15 ? 47.840 23.124 21.487 1.00 42.82 15 ASP F C 1
ATOM 4229 O O . ASP E 1 15 ? 48.825 22.459 21.819 1.00 45.00 15 ASP F O 1
ATOM 4234 N N . ASN E 1 16 ? 46.682 22.558 21.135 1.00 37.87 16 ASN F N 1
ATOM 4235 C CA . ASN E 1 16 ? 46.461 21.125 21.287 1.00 43.11 16 ASN F CA 1
ATOM 4236 C C . ASN E 1 16 ? 46.280 20.361 19.981 1.00 47.34 16 ASN F C 1
ATOM 4237 O O . ASN E 1 16 ? 46.324 19.127 20.005 1.00 47.28 16 ASN F O 1
ATOM 4242 N N . ILE E 1 17 ? 46.085 21.034 18.852 1.00 51.06 17 ILE F N 1
ATOM 4243 C CA . ILE E 1 17 ? 45.849 20.316 17.599 1.00 46.09 17 ILE F CA 1
ATOM 4244 C C . ILE E 1 17 ? 46.969 20.610 16.610 1.00 44.06 17 ILE F C 1
ATOM 4245 O O . ILE E 1 17 ? 47.105 21.751 16.148 1.00 46.45 17 ILE F O 1
ATOM 4250 N N . PRO E 1 18 ? 47.781 19.619 16.249 1.00 48.32 18 PRO F N 1
ATOM 4251 C CA . PRO E 1 18 ? 48.837 19.861 15.260 1.00 49.63 18 PRO F CA 1
ATOM 4252 C C . PRO E 1 18 ? 48.259 20.173 13.889 1.00 52.23 18 PRO F C 1
ATOM 4253 O O . PRO E 1 18 ? 47.260 19.584 13.467 1.00 53.06 18 PRO F O 1
ATOM 4257 N N . LYS E 1 19 ? 48.903 21.114 13.197 1.00 59.04 19 LYS F N 1
ATOM 4258 C CA . LYS E 1 19 ? 48.563 21.454 11.813 1.00 62.75 19 LYS F CA 1
ATOM 4259 C C . LYS E 1 19 ? 47.095 21.849 11.677 1.00 60.93 19 LYS F C 1
ATOM 4260 O O . LYS E 1 19 ? 46.425 21.499 10.702 1.00 59.18 19 LYS F O 1
ATOM 4266 N N . LEU E 1 20 ? 46.594 22.578 12.671 1.00 57.83 20 LEU F N 1
ATOM 4267 C CA . LEU E 1 20 ? 45.228 23.079 12.628 1.00 49.62 20 LEU F CA 1
ATOM 4268 C C . LEU E 1 20 ? 45.047 24.015 11.439 1.00 45.11 20 LEU F C 1
ATOM 4269 O O . LEU E 1 20 ? 45.958 24.760 11.073 1.00 45.89 20 LEU F O 1
ATOM 4274 N N . GLN E 1 21 ? 43.875 23.971 10.833 1.00 44.16 21 GLN F N 1
ATOM 4275 C CA . GLN E 1 21 ? 43.633 24.797 9.655 1.00 47.27 21 GLN F CA 1
ATOM 4276 C C . GLN E 1 21 ? 42.398 25.673 9.776 1.00 46.86 21 GLN F C 1
ATOM 4277 O O . GLN E 1 21 ? 42.399 26.792 9.261 1.00 50.52 21 GLN F O 1
ATOM 4283 N N . LEU E 1 22 ? 41.339 25.193 10.426 1.00 42.57 22 LEU F N 1
ATOM 4284 C CA . LEU E 1 22 ? 40.092 25.939 10.505 1.00 43.04 22 LEU F CA 1
ATOM 4285 C C . LEU E 1 22 ? 39.446 25.702 11.859 1.00 44.01 22 LEU F C 1
ATOM 4286 O O . LEU E 1 22 ? 39.412 24.568 12.341 1.00 45.25 22 LEU F O 1
ATOM 4291 N N . ILE E 1 23 ? 38.946 26.775 12.473 1.00 49.17 23 ILE F N 1
ATOM 4292 C CA . ILE E 1 23 ? 38.105 26.698 13.666 1.00 43.47 23 ILE F CA 1
ATOM 4293 C C . ILE E 1 23 ? 36.779 27.374 13.350 1.00 37.14 23 ILE F C 1
ATOM 4294 O O . ILE E 1 23 ? 36.761 28.517 12.876 1.00 36.42 23 ILE F O 1
ATOM 4299 N N . TYR E 1 24 ? 35.678 26.675 13.613 1.00 33.31 24 TYR F N 1
ATOM 4300 C CA . TYR E 1 24 ? 34.341 27.237 13.479 1.00 36.50 24 TYR F CA 1
ATOM 4301 C C . TYR E 1 24 ? 33.580 27.071 14.777 1.00 38.47 24 TYR F C 1
ATOM 4302 O O . TYR E 1 24 ? 33.630 26.010 15.410 1.00 39.25 24 TYR F O 1
ATOM 4311 N N . LEU E 1 25 ? 32.869 28.123 15.152 1.00 36.19 25 LEU F N 1
ATOM 4312 C CA . LEU E 1 25 ? 31.783 28.023 16.108 1.00 43.26 25 LEU F CA 1
ATOM 4313 C C . LEU E 1 25 ? 30.500 27.859 15.304 1.00 44.43 25 LEU F C 1
ATOM 4314 O O . LEU E 1 25 ? 30.288 28.579 14.323 1.00 45.85 25 LEU F O 1
ATOM 4319 N N . PHE E 1 26 ? 29.671 26.887 15.677 1.00 40.61 26 PHE F N 1
ATOM 4320 C CA . PHE E 1 26 ? 28.414 26.684 14.967 1.00 39.03 26 PHE F CA 1
ATOM 4321 C C . PHE E 1 26 ? 27.330 26.343 15.983 1.00 45.92 26 PHE F C 1
ATOM 4322 O O . PHE E 1 26 ? 27.546 26.384 17.198 1.00 53.60 26 PHE F O 1
ATOM 4330 N N . GLY E 1 27 ? 26.142 26.032 15.476 1.00 47.63 27 GLY F N 1
ATOM 4331 C CA . GLY E 1 27 ? 25.055 25.707 16.367 1.00 44.84 27 GLY F CA 1
ATOM 4332 C C . GLY E 1 27 ? 24.525 26.928 17.096 1.00 49.66 27 GLY F C 1
ATOM 4333 O O . GLY E 1 27 ? 24.586 28.065 16.617 1.00 49.66 27 GLY F O 1
ATOM 4334 N N . SER E 1 28 ? 24.021 26.678 18.301 1.00 55.23 28 SER F N 1
ATOM 4335 C CA . SER E 1 28 ? 23.279 27.702 19.022 1.00 63.92 28 SER F CA 1
ATOM 4336 C C . SER E 1 28 ? 24.166 28.874 19.430 1.00 68.97 28 SER F C 1
ATOM 4337 O O . SER E 1 28 ? 23.723 30.020 19.385 1.00 69.24 28 SER F O 1
ATOM 4340 N N . TYR E 1 29 ? 25.420 28.621 19.819 1.00 75.31 29 TYR F N 1
ATOM 4341 C CA . TYR E 1 29 ? 26.237 29.701 20.372 1.00 79.40 29 TYR F CA 1
ATOM 4342 C C . TYR E 1 29 ? 26.635 30.727 19.318 1.00 78.10 29 TYR F C 1
ATOM 4343 O O . TYR E 1 29 ? 26.842 31.898 19.652 1.00 76.29 29 TYR F O 1
ATOM 4352 N N . SER E 1 30 ? 26.747 30.325 18.055 1.00 85.83 30 SER F N 1
ATOM 4353 C CA . SER E 1 30 ? 26.773 31.297 16.971 1.00 92.06 30 SER F CA 1
ATOM 4354 C C . SER E 1 30 ? 25.342 31.724 16.659 1.00 106.23 30 SER F C 1
ATOM 4355 O O . SER E 1 30 ? 24.409 30.922 16.765 1.00 109.58 30 SER F O 1
ATOM 4358 N N . GLN E 1 31 ? 25.172 33.001 16.296 1.00 114.31 31 GLN F N 1
ATOM 4359 C CA . GLN E 1 31 ? 23.863 33.612 16.062 1.00 118.14 31 GLN F CA 1
ATOM 4360 C C . GLN E 1 31 ? 23.045 33.691 17.348 1.00 120.99 31 GLN F C 1
ATOM 4361 O O . GLN E 1 31 ? 22.060 32.963 17.507 1.00 122.69 31 GLN F O 1
ATOM 4367 N N . GLY E 1 32 ? 23.434 34.586 18.259 1.00 121.35 32 GLY F N 1
ATOM 4368 C CA . GLY E 1 32 ? 22.843 34.653 19.586 1.00 120.56 32 GLY F CA 1
ATOM 4369 C C . GLY E 1 32 ? 23.162 33.411 20.395 1.00 122.10 32 GLY F C 1
ATOM 4370 O O . GLY E 1 32 ? 23.083 32.315 19.854 1.00 123.75 32 GLY F O 1
ATOM 4371 N N . THR E 1 33 ? 23.528 33.536 21.672 1.00 123.64 33 THR F N 1
ATOM 4372 C CA . THR E 1 33 ? 23.936 32.378 22.468 1.00 123.71 33 THR F CA 1
ATOM 4373 C C . THR E 1 33 ? 22.803 31.931 23.388 1.00 128.03 33 THR F C 1
ATOM 4374 O O . THR E 1 33 ? 22.199 32.756 24.080 1.00 129.35 33 THR F O 1
ATOM 4378 N N . GLN E 1 34 ? 22.535 30.615 23.409 1.00 130.83 34 GLN F N 1
ATOM 4379 C CA . GLN E 1 34 ? 21.247 30.071 23.839 1.00 135.31 34 GLN F CA 1
ATOM 4380 C C . GLN E 1 34 ? 21.154 29.721 25.302 1.00 144.51 34 GLN F C 1
ATOM 4381 O O . GLN E 1 34 ? 20.173 29.082 25.695 1.00 145.76 34 GLN F O 1
ATOM 4387 N N . HIS E 1 35 ? 22.072 30.180 26.136 1.00 153.11 35 HIS F N 1
ATOM 4388 C CA . HIS E 1 35 ? 21.946 29.918 27.568 1.00 158.78 35 HIS F CA 1
ATOM 4389 C C . HIS E 1 35 ? 21.741 28.411 27.759 1.00 158.26 35 HIS F C 1
ATOM 4390 O O . HIS E 1 35 ? 22.505 27.625 27.182 1.00 159.39 35 HIS F O 1
ATOM 4397 N N . ARG E 1 36 ? 20.779 28.037 28.593 1.00 145.20 36 ARG F N 1
ATOM 4398 C CA . ARG E 1 36 ? 20.456 26.642 28.873 1.00 133.60 36 ARG F CA 1
ATOM 4399 C C . ARG E 1 36 ? 21.654 25.731 29.079 1.00 128.44 36 ARG F C 1
ATOM 4400 O O . ARG E 1 36 ? 22.786 26.185 29.173 1.00 126.26 36 ARG F O 1
ATOM 4408 N N . ASN E 1 37 ? 21.388 24.429 29.162 1.00 124.50 37 ASN F N 1
ATOM 4409 C CA . ASN E 1 37 ? 22.480 23.480 29.300 1.00 118.69 37 ASN F CA 1
ATOM 4410 C C . ASN E 1 37 ? 23.102 23.133 27.954 1.00 110.60 37 ASN F C 1
ATOM 4411 O O . ASN E 1 37 ? 23.892 22.186 27.873 1.00 107.13 37 ASN F O 1
ATOM 4416 N N . SER E 1 38 ? 22.767 23.886 26.907 1.00 105.67 38 SER F N 1
ATOM 4417 C CA . SER E 1 38 ? 23.138 23.519 25.548 1.00 100.06 38 SER F CA 1
ATOM 4418 C C . SER E 1 38 ? 24.648 23.569 25.356 1.00 91.12 38 SER F C 1
ATOM 4419 O O . SER E 1 38 ? 25.340 24.428 25.912 1.00 90.02 38 SER F O 1
ATOM 4422 N N . GLU E 1 39 ? 25.152 22.639 24.550 1.00 74.10 39 GLU F N 1
ATOM 4423 C CA . GLU E 1 39 ? 26.582 22.543 24.318 1.00 58.76 39 GLU F CA 1
ATOM 4424 C C . GLU E 1 39 ? 27.079 23.709 23.474 1.00 49.22 39 GLU F C 1
ATOM 4425 O O . GLU E 1 39 ? 26.347 24.283 22.666 1.00 47.57 39 GLU F O 1
ATOM 4431 N N . ILE E 1 40 ? 28.342 24.058 23.681 1.00 43.40 40 ILE F N 1
ATOM 4432 C CA . ILE E 1 40 ? 29.082 24.858 22.716 1.00 37.37 40 ILE F CA 1
ATOM 4433 C C . ILE E 1 40 ? 29.577 23.903 21.638 1.00 43.28 40 ILE F C 1
ATOM 4434 O O . ILE E 1 40 ? 30.236 22.901 21.938 1.00 45.13 40 ILE F O 1
ATOM 4439 N N . GLU E 1 41 ? 29.221 24.183 20.387 1.00 40.28 41 GLU F N 1
ATOM 4440 C CA . GLU E 1 41 ? 29.531 23.310 19.263 1.00 40.84 41 GLU F CA 1
ATOM 4441 C C . GLU E 1 41 ? 30.654 23.935 18.450 1.00 41.23 41 GLU F C 1
ATOM 4442 O O . GLU E 1 41 ? 30.504 25.040 17.913 1.00 36.85 41 GLU F O 1
ATOM 4448 N N . ILE E 1 42 ? 31.779 23.231 18.370 1.00 41.62 42 ILE F N 1
ATOM 4449 C CA . ILE E 1 42 ? 32.980 23.721 17.709 1.00 38.61 42 ILE F CA 1
ATOM 4450 C C . ILE E 1 42 ? 33.431 22.688 16.686 1.00 38.29 42 ILE F C 1
ATOM 4451 O O . ILE E 1 42 ? 33.444 21.483 16.966 1.00 39.83 42 ILE F O 1
ATOM 4456 N N . ALA E 1 43 ? 33.799 23.160 15.501 1.00 32.49 43 ALA F N 1
ATOM 4457 C CA . ALA E 1 43 ? 34.294 22.311 14.432 1.00 36.05 43 ALA F CA 1
ATOM 4458 C C . ALA E 1 43 ? 35.706 22.744 14.066 1.00 38.46 43 ALA F C 1
ATOM 4459 O O . ALA E 1 43 ? 36.012 23.940 14.036 1.00 43.51 43 ALA F O 1
ATOM 4461 N N . VAL E 1 44 ? 36.562 21.768 13.791 1.00 36.31 44 VAL F N 1
ATOM 4462 C CA . VAL E 1 44 ? 37.946 22.033 13.431 1.00 38.50 44 VAL F CA 1
ATOM 4463 C C . VAL E 1 44 ? 38.301 21.204 12.209 1.00 43.32 44 VAL F C 1
ATOM 4464 O O . VAL E 1 44 ? 37.777 20.105 11.997 1.00 44.89 44 VAL F O 1
ATOM 4468 N N . LEU E 1 45 ? 39.185 21.755 11.390 1.00 47.35 45 LEU F N 1
ATOM 4469 C CA . LEU E 1 45 ? 39.837 21.018 10.323 1.00 44.45 45 LEU F CA 1
ATOM 4470 C C . LEU E 1 45 ? 41.332 21.100 10.566 1.00 45.31 45 LEU F C 1
ATOM 4471 O O . LEU E 1 45 ? 41.880 22.197 10.719 1.00 47.95 45 LEU F O 1
ATOM 4476 N N . ALA E 1 46 ? 41.977 19.946 10.636 1.00 45.56 46 ALA F N 1
ATOM 4477 C CA . ALA E 1 46 ? 43.423 19.846 10.705 1.00 44.95 46 ALA F CA 1
ATOM 4478 C C . ALA E 1 46 ? 43.919 19.069 9.491 1.00 47.98 46 ALA F C 1
ATOM 4479 O O . ALA E 1 46 ? 43.132 18.502 8.726 1.00 47.89 46 ALA F O 1
ATOM 4481 N N . ALA E 1 47 ? 45.244 19.042 9.321 1.00 48.78 47 ALA F N 1
ATOM 4482 C CA . ALA E 1 47 ? 45.826 18.311 8.198 1.00 52.12 47 ALA F CA 1
ATOM 4483 C C . ALA E 1 47 ? 45.473 16.829 8.257 1.00 55.97 47 ALA F C 1
ATOM 4484 O O . ALA E 1 47 ? 45.155 16.218 7.229 1.00 56.21 47 ALA F O 1
ATOM 4486 N N . ASP E 1 48 ? 45.521 16.234 9.446 1.00 58.95 48 ASP F N 1
ATOM 4487 C CA . ASP E 1 48 ? 45.115 14.853 9.653 1.00 60.74 48 ASP F CA 1
ATOM 4488 C C . ASP E 1 48 ? 43.802 14.795 10.419 1.00 59.24 48 ASP F C 1
ATOM 4489 O O . ASP E 1 48 ? 43.415 15.740 11.116 1.00 55.37 48 ASP F O 1
ATOM 4494 N N . THR E 1 49 ? 43.123 13.658 10.287 1.00 61.21 49 THR F N 1
ATOM 4495 C CA . THR E 1 49 ? 42.017 13.356 11.180 1.00 61.91 49 THR F CA 1
ATOM 4496 C C . THR E 1 49 ? 42.541 13.270 12.606 1.00 63.17 49 THR F C 1
ATOM 4497 O O . THR E 1 49 ? 43.628 12.740 12.853 1.00 66.72 49 THR F O 1
ATOM 4501 N N . LEU E 1 50 ? 41.773 13.808 13.546 1.00 55.44 50 LEU F N 1
ATOM 4502 C CA . LEU E 1 50 ? 42.134 13.685 14.946 1.00 49.23 50 LEU F CA 1
ATOM 4503 C C . LEU E 1 50 ? 41.817 12.279 15.427 1.00 45.89 50 LEU F C 1
ATOM 4504 O O . LEU E 1 50 ? 40.895 11.628 14.930 1.00 46.37 50 LEU F O 1
ATOM 4509 N N . ASP E 1 51 ? 42.599 11.809 16.395 1.00 47.26 51 ASP F N 1
ATOM 4510 C CA . ASP E 1 51 ? 42.203 10.625 17.140 1.00 52.38 51 ASP F CA 1
ATOM 4511 C C . ASP E 1 51 ? 40.882 10.907 17.847 1.00 51.29 51 ASP F C 1
ATOM 4512 O O . ASP E 1 51 ? 40.713 11.958 18.474 1.00 51.56 51 ASP F O 1
ATOM 4517 N N . ASN E 1 52 ? 39.936 9.974 17.727 1.00 50.78 52 ASN F N 1
ATOM 4518 C CA . ASN E 1 52 ? 38.593 10.211 18.249 1.00 51.35 52 ASN F CA 1
ATOM 4519 C C . ASN E 1 52 ? 38.614 10.420 19.758 1.00 52.80 52 ASN F C 1
ATOM 4520 O O . ASN E 1 52 ? 37.969 11.336 20.282 1.00 49.88 52 ASN F O 1
ATOM 4525 N N . ILE E 1 53 ? 39.354 9.575 20.474 1.00 52.12 53 ILE F N 1
ATOM 4526 C CA . ILE E 1 53 ? 39.386 9.666 21.929 1.00 53.14 53 ILE F CA 1
ATOM 4527 C C . ILE E 1 53 ? 40.156 10.906 22.373 1.00 47.89 53 ILE F C 1
ATOM 4528 O O . ILE E 1 53 ? 39.744 11.610 23.302 1.00 46.37 53 ILE F O 1
ATOM 4533 N N . ALA E 1 54 ? 41.262 11.216 21.696 1.00 47.38 54 ALA F N 1
ATOM 4534 C CA . ALA E 1 54 ? 41.972 12.458 21.987 1.00 46.30 54 ALA F CA 1
ATOM 4535 C C . ALA E 1 54 ? 41.104 13.683 21.703 1.00 44.77 54 ALA F C 1
ATOM 4536 O O . ALA E 1 54 ? 41.223 14.704 22.390 1.00 44.19 54 ALA F O 1
ATOM 4538 N N . ARG E 1 55 ? 40.223 13.600 20.706 1.00 44.54 55 ARG F N 1
ATOM 4539 C CA . ARG E 1 55 ? 39.323 14.715 20.414 1.00 46.92 55 ARG F CA 1
ATOM 4540 C C . ARG E 1 55 ? 38.281 14.884 21.522 1.00 43.49 55 ARG F C 1
ATOM 4541 O O . ARG E 1 55 ? 37.997 16.006 21.961 1.00 41.63 55 ARG F O 1
ATOM 4549 N N . TRP E 1 56 ? 37.697 13.775 21.986 1.00 44.75 56 TRP F N 1
ATOM 4550 C CA . TRP E 1 56 ? 36.751 13.851 23.096 1.00 46.38 56 TRP F CA 1
ATOM 4551 C C . TRP E 1 56 ? 37.412 14.416 24.344 1.00 45.52 56 TRP F C 1
ATOM 4552 O O . TRP E 1 56 ? 36.802 15.209 25.069 1.00 47.19 56 TRP F O 1
ATOM 4563 N N . GLU E 1 57 ? 38.660 14.015 24.610 1.00 49.22 57 GLU F N 1
ATOM 4564 C CA . GLU E 1 57 ? 39.393 14.561 25.749 1.00 43.79 57 GLU F CA 1
ATOM 4565 C C . GLU E 1 57 ? 39.608 16.058 25.588 1.00 42.95 57 GLU F C 1
ATOM 4566 O O . GLU E 1 57 ? 39.437 16.826 26.544 1.00 44.82 57 GLU F O 1
ATOM 4572 N N . LEU E 1 58 ? 39.977 16.497 24.384 1.00 42.64 58 LEU F N 1
ATOM 4573 C CA . LEU E 1 58 ? 40.170 17.925 24.161 1.00 38.97 58 LEU F CA 1
ATOM 4574 C C . LEU E 1 58 ? 38.873 18.691 24.391 1.00 37.94 58 LEU F C 1
ATOM 4575 O O . LEU E 1 58 ? 38.881 19.776 24.983 1.00 36.96 58 LEU F O 1
ATOM 4580 N N . ALA E 1 59 ? 37.745 18.130 23.944 1.00 35.78 59 ALA F N 1
ATOM 4581 C CA . ALA E 1 59 ? 36.455 18.773 24.166 1.00 31.22 59 ALA F CA 1
ATOM 4582 C C . ALA E 1 59 ? 36.198 18.985 25.654 1.00 36.55 59 ALA F C 1
ATOM 4583 O O . ALA E 1 59 ? 35.795 20.077 26.077 1.00 33.75 59 ALA F O 1
ATOM 4585 N N . GLN E 1 60 ? 36.438 17.951 26.469 1.00 35.12 60 GLN F N 1
ATOM 4586 C CA . GLN E 1 60 ? 36.221 18.097 27.906 1.00 41.21 60 GLN F CA 1
ATOM 4587 C C . GLN E 1 60 ? 37.204 19.085 28.517 1.00 43.78 60 GLN F C 1
ATOM 4588 O O . GLN E 1 60 ? 36.867 19.766 29.492 1.00 41.37 60 GLN F O 1
ATOM 4594 N N . LYS E 1 61 ? 38.413 19.199 27.956 1.00 44.78 61 LYS F N 1
ATOM 4595 C CA . LYS E 1 61 ? 39.327 20.225 28.450 1.00 47.90 61 LYS F CA 1
ATOM 4596 C C . LYS E 1 61 ? 38.819 21.621 28.106 1.00 44.74 61 LYS F C 1
ATOM 4597 O O . LYS E 1 61 ? 38.898 22.537 28.934 1.00 49.11 61 LYS F O 1
ATOM 4603 N N . LEU E 1 62 ? 38.281 21.806 26.896 1.00 36.45 62 LEU F N 1
ATOM 4604 C CA . LEU E 1 62 ? 37.601 23.061 26.593 1.00 40.13 62 LEU F CA 1
ATOM 4605 C C . LEU E 1 62 ? 36.387 23.249 27.490 1.00 40.36 62 LEU F C 1
ATOM 4606 O O . LEU E 1 62 ? 36.140 24.351 27.995 1.00 39.38 62 LEU F O 1
ATOM 4611 N N . ALA E 1 63 ? 35.617 22.179 27.695 1.00 36.45 63 ALA F N 1
ATOM 4612 C CA . ALA E 1 63 ? 34.433 22.259 28.542 1.00 39.57 63 ALA F CA 1
ATOM 4613 C C . ALA E 1 63 ? 34.784 22.774 29.934 1.00 41.28 63 ALA F C 1
ATOM 4614 O O . ALA E 1 63 ? 34.071 23.617 30.490 1.00 39.06 63 ALA F O 1
ATOM 4616 N N . SER E 1 64 ? 35.899 22.303 30.494 1.00 37.39 64 SER F N 1
ATOM 4617 C CA . SER E 1 64 ? 36.324 22.766 31.809 1.00 39.13 64 SER F CA 1
ATOM 4618 C C . SER E 1 64 ? 36.805 24.212 31.765 1.00 46.78 64 SER F C 1
ATOM 4619 O O . SER E 1 64 ? 36.571 24.979 32.705 1.00 49.92 64 SER F O 1
ATOM 4622 N N . ALA E 1 65 ? 37.483 24.607 30.686 1.00 51.71 65 ALA F N 1
ATOM 4623 C CA . ALA E 1 65 ? 37.960 25.983 30.593 1.00 49.87 65 ALA F CA 1
ATOM 4624 C C . ALA E 1 65 ? 36.812 26.962 30.398 1.00 50.42 65 ALA F C 1
ATOM 4625 O O . ALA E 1 65 ? 36.858 28.082 30.918 1.00 57.99 65 ALA F O 1
ATOM 4627 N N . LEU E 1 66 ? 35.774 26.554 29.671 1.00 50.81 66 LEU F N 1
ATOM 4628 C CA . LEU E 1 66 ? 34.630 27.396 29.355 1.00 46.59 66 LEU F CA 1
ATOM 4629 C C . LEU E 1 66 ? 33.480 27.245 30.336 1.00 47.11 66 LEU F C 1
ATOM 4630 O O . LEU E 1 66 ? 32.495 27.983 30.218 1.00 50.86 66 LEU F O 1
ATOM 4635 N N . ASP E 1 67 ? 33.569 26.296 31.271 1.00 45.55 67 ASP F N 1
ATOM 4636 C CA . ASP E 1 67 ? 32.507 26.025 32.238 1.00 44.42 67 ASP F CA 1
ATOM 4637 C C . ASP E 1 67 ? 31.173 25.761 31.538 1.00 45.71 67 ASP F C 1
ATOM 4638 O O . ASP E 1 67 ? 30.123 26.289 31.916 1.00 45.74 67 ASP F O 1
ATOM 4643 N N . SER E 1 68 ? 31.221 24.928 30.500 1.00 43.45 68 SER F N 1
ATOM 4644 C CA . SER E 1 68 ? 30.027 24.601 29.732 1.00 45.12 68 SER F CA 1
ATOM 4645 C C . SER E 1 68 ? 30.305 23.349 28.917 1.00 45.71 68 SER F C 1
ATOM 4646 O O . SER E 1 68 ? 31.454 23.039 28.604 1.00 47.90 68 SER F O 1
ATOM 4649 N N . ASP E 1 69 ? 29.239 22.630 28.574 1.00 42.66 69 ASP F N 1
ATOM 4650 C CA . ASP E 1 69 ? 29.397 21.447 27.742 1.00 42.21 69 ASP F CA 1
ATOM 4651 C C . ASP E 1 69 ? 29.880 21.841 26.351 1.00 41.10 69 ASP F C 1
ATOM 4652 O O . ASP E 1 69 ? 29.394 22.802 25.749 1.00 43.47 69 ASP F O 1
ATOM 4657 N N . VAL E 1 70 ? 30.859 21.104 25.849 1.00 34.51 70 VAL F N 1
ATOM 4658 C CA . VAL E 1 70 ? 31.458 21.378 24.554 1.00 37.61 70 VAL F CA 1
ATOM 4659 C C . VAL E 1 70 ? 31.335 20.129 23.696 1.00 38.22 70 VAL F C 1
ATOM 4660 O O . VAL E 1 70 ? 31.521 19.008 24.184 1.00 38.65 70 VAL F O 1
ATOM 4664 N N . ASP E 1 71 ? 30.978 20.322 22.433 1.00 35.68 71 ASP F N 1
ATOM 4665 C CA . ASP E 1 71 ? 31.025 19.260 21.439 1.00 38.44 71 ASP F CA 1
ATOM 4666 C C . ASP E 1 71 ? 32.033 19.669 20.377 1.00 39.66 71 ASP F C 1
ATOM 4667 O O . ASP E 1 71 ? 31.872 20.713 19.734 1.00 39.35 71 ASP F O 1
ATOM 4672 N N . LEU E 1 72 ? 33.078 18.863 20.212 1.00 41.99 72 LEU F N 1
ATOM 4673 C CA . LEU E 1 72 ? 34.174 19.168 19.302 1.00 35.07 72 LEU F CA 1
ATOM 4674 C C . LEU E 1 72 ? 34.072 18.238 18.103 1.00 39.14 72 LEU F C 1
ATOM 4675 O O . LEU E 1 72 ? 34.156 17.012 18.251 1.00 35.83 72 LEU F O 1
ATOM 4680 N N . VAL E 1 73 ? 33.878 18.822 16.926 1.00 33.34 73 VAL F N 1
ATOM 4681 C CA . VAL E 1 73 ? 33.617 18.079 15.703 1.00 38.66 73 VAL F CA 1
ATOM 4682 C C . VAL E 1 73 ? 34.863 18.149 14.833 1.00 36.54 73 VAL F C 1
ATOM 4683 O O . VAL E 1 73 ? 35.355 19.241 14.525 1.00 39.11 73 VAL F O 1
ATOM 4687 N N . ASP E 1 74 ? 35.388 16.988 14.455 1.00 37.16 74 ASP F N 1
ATOM 4688 C CA . ASP E 1 74 ? 36.462 16.928 13.472 1.00 42.95 74 ASP F CA 1
ATOM 4689 C C . ASP E 1 74 ? 35.831 16.968 12.086 1.00 42.41 74 ASP F C 1
ATOM 4690 O O . ASP E 1 74 ? 35.145 16.024 11.684 1.00 43.73 74 ASP F O 1
ATOM 4695 N N . LEU E 1 75 ? 36.057 18.064 11.357 1.00 40.37 75 LEU F N 1
ATOM 4696 C CA . LEU E 1 75 ? 35.439 18.219 10.045 1.00 42.31 75 LEU F CA 1
ATOM 4697 C C . LEU E 1 75 ? 35.917 17.161 9.058 1.00 47.78 75 LEU F C 1
ATOM 4698 O O . LEU E 1 75 ? 35.206 16.845 8.098 1.00 49.08 75 LEU F O 1
ATOM 4703 N N . ARG E 1 76 ? 37.109 16.598 9.276 1.00 50.35 76 ARG F N 1
ATOM 4704 C CA . ARG E 1 76 ? 37.681 15.679 8.300 1.00 53.90 76 ARG F CA 1
ATOM 4705 C C . ARG E 1 76 ? 36.985 14.322 8.304 1.00 55.45 76 ARG F C 1
ATOM 4706 O O . ARG E 1 76 ? 37.059 13.602 7.305 1.00 58.40 76 ARG F O 1
ATOM 4714 N N . SER E 1 77 ? 36.304 13.963 9.390 1.00 51.71 77 SER F N 1
ATOM 4715 C CA . SER E 1 77 ? 35.527 12.734 9.437 1.00 50.79 77 SER F CA 1
ATOM 4716 C C . SER E 1 77 ? 34.036 12.984 9.617 1.00 50.76 77 SER F C 1
ATOM 4717 O O . SER E 1 77 ? 33.260 12.022 9.660 1.00 56.25 77 SER F O 1
ATOM 4720 N N . ALA E 1 78 ? 33.613 14.239 9.717 1.00 44.13 78 ALA F N 1
ATOM 4721 C CA . ALA E 1 78 ? 32.213 14.546 9.948 1.00 37.32 78 ALA F CA 1
ATOM 4722 C C . ALA E 1 78 ? 31.370 14.238 8.712 1.00 39.77 78 ALA F C 1
ATOM 4723 O O . ALA E 1 78 ? 31.858 14.205 7.576 1.00 39.07 78 ALA F O 1
ATOM 4725 N N . SER E 1 79 ? 30.076 14.034 8.952 1.00 36.47 79 SER F N 1
ATOM 4726 C CA . SER E 1 79 ? 29.135 13.744 7.886 1.00 35.90 79 SER F CA 1
ATOM 4727 C C . SER E 1 79 ? 29.017 14.936 6.935 1.00 37.87 79 SER F C 1
ATOM 4728 O O . SER E 1 79 ? 29.395 16.065 7.256 1.00 44.07 79 SER F O 1
ATOM 4731 N N . THR E 1 80 ? 28.476 14.674 5.746 1.00 34.38 80 THR F N 1
ATOM 4732 C CA . THR E 1 80 ? 28.274 15.754 4.783 1.00 39.14 80 THR F CA 1
ATOM 4733 C C . THR E 1 80 ? 27.189 16.715 5.250 1.00 35.44 80 THR F C 1
ATOM 4734 O O . THR E 1 80 ? 27.302 17.931 5.056 1.00 39.79 80 THR F O 1
ATOM 4738 N N . VAL E 1 81 ? 26.125 16.182 5.856 1.00 38.24 81 VAL F N 1
ATOM 4739 C CA . VAL E 1 81 ? 25.096 17.020 6.470 1.00 38.47 81 VAL F CA 1
ATOM 4740 C C . VAL E 1 81 ? 25.719 17.974 7.483 1.00 41.44 81 VAL F C 1
ATOM 4741 O O . VAL E 1 81 ? 25.469 19.187 7.461 1.00 42.67 81 VAL F O 1
ATOM 4745 N N . LEU E 1 82 ? 26.545 17.437 8.386 1.00 38.16 82 LEU F N 1
ATOM 4746 C CA . LEU E 1 82 ? 27.131 18.272 9.430 1.00 37.44 82 LEU F CA 1
ATOM 4747 C C . LEU E 1 82 ? 28.105 19.291 8.849 1.00 40.98 82 LEU F C 1
ATOM 4748 O O . LEU E 1 82 ? 28.115 20.454 9.270 1.00 40.51 82 LEU F O 1
ATOM 4753 N N . CYS E 1 83 ? 28.929 18.885 7.880 1.00 42.06 83 CYS F N 1
ATOM 4754 C CA . CYS E 1 83 ? 29.817 19.852 7.240 1.00 40.34 83 CYS F CA 1
ATOM 4755 C C . CYS E 1 83 ? 29.026 20.980 6.590 1.00 37.12 83 CYS F C 1
ATOM 4756 O O . CYS E 1 83 ? 29.443 22.143 6.630 1.00 38.16 83 CYS F O 1
ATOM 4759 N N . GLN E 1 84 ? 27.878 20.659 5.987 1.00 36.43 84 GLN F N 1
ATOM 4760 C CA . GLN E 1 84 ? 27.050 21.698 5.382 1.00 35.23 84 GLN F CA 1
ATOM 4761 C C . GLN E 1 84 ? 26.529 22.673 6.434 1.00 41.76 84 GLN F C 1
ATOM 4762 O O . GLN E 1 84 ? 26.498 23.889 6.203 1.00 42.53 84 GLN F O 1
ATOM 4768 N N . GLN E 1 85 ? 26.117 22.162 7.598 1.00 39.17 85 GLN F N 1
ATOM 4769 C CA . GLN E 1 85 ? 25.628 23.049 8.652 1.00 41.34 85 GLN F CA 1
ATOM 4770 C C . GLN E 1 85 ? 26.723 24.006 9.110 1.00 39.87 85 GLN F C 1
ATOM 4771 O O . GLN E 1 85 ? 26.491 25.214 9.250 1.00 37.83 85 GLN F O 1
ATOM 4777 N N . VAL E 1 86 ? 27.930 23.480 9.349 1.00 37.88 86 VAL F N 1
ATOM 4778 C CA . VAL E 1 86 ? 29.067 24.330 9.703 1.00 37.17 86 VAL F CA 1
ATOM 4779 C C . VAL E 1 86 ? 29.290 25.392 8.634 1.00 41.14 86 VAL F C 1
ATOM 4780 O O . VAL E 1 86 ? 29.471 26.574 8.938 1.00 39.22 86 VAL F O 1
ATOM 4784 N N . VAL E 1 87 ? 29.270 24.980 7.361 1.00 39.54 87 VAL F N 1
ATOM 4785 C CA . VAL E 1 87 ? 29.491 25.914 6.258 1.00 43.04 87 VAL F CA 1
ATOM 4786 C C . VAL E 1 87 ? 28.373 26.949 6.195 1.00 50.25 87 VAL F C 1
ATOM 4787 O O . VAL E 1 87 ? 28.602 28.116 5.848 1.00 53.49 87 VAL F O 1
ATOM 4791 N N . THR E 1 88 ? 27.149 26.541 6.527 1.00 54.01 88 THR F N 1
ATOM 4792 C CA . THR E 1 88 ? 25.994 27.424 6.400 1.00 54.94 88 THR F CA 1
ATOM 4793 C C . THR E 1 88 ? 25.924 28.434 7.543 1.00 55.40 88 THR F C 1
ATOM 4794 O O . THR E 1 88 ? 25.929 29.648 7.315 1.00 59.71 88 THR F O 1
ATOM 4798 N N . GLN E 1 89 ? 25.859 27.946 8.780 1.00 51.64 89 GLN F N 1
ATOM 4799 C CA . GLN E 1 89 ? 25.626 28.782 9.949 1.00 52.67 89 GLN F CA 1
ATOM 4800 C C . GLN E 1 89 ? 26.884 29.053 10.759 1.00 52.60 89 GLN F C 1
ATOM 4801 O O . GLN E 1 89 ? 26.810 29.760 11.767 1.00 60.23 89 GLN F O 1
ATOM 4807 N N . GLY E 1 90 ? 28.026 28.503 10.361 1.00 46.10 90 GLY F N 1
ATOM 4808 C CA . GLY E 1 90 ? 29.205 28.591 11.194 1.00 42.42 90 GLY F CA 1
ATOM 4809 C C . GLY E 1 90 ? 29.835 29.969 11.167 1.00 46.53 90 GLY F C 1
ATOM 4810 O O . GLY E 1 90 ? 29.675 30.742 10.223 1.00 50.42 90 GLY F O 1
ATOM 4811 N N . LYS E 1 91 ? 30.561 30.276 12.237 1.00 44.49 91 LYS F N 1
ATOM 4812 C CA . LYS E 1 91 ? 31.366 31.487 12.341 1.00 46.91 91 LYS F CA 1
ATOM 4813 C C . LYS E 1 91 ? 32.829 31.062 12.418 1.00 46.81 91 LYS F C 1
ATOM 4814 O O . LYS E 1 91 ? 33.241 30.408 13.382 1.00 43.58 91 LYS F O 1
ATOM 4820 N N . GLN E 1 92 ? 33.609 31.431 11.406 1.00 44.80 92 GLN F N 1
ATOM 4821 C CA . GLN E 1 92 ? 35.018 31.070 11.383 1.00 40.66 92 GLN F CA 1
ATOM 4822 C C . GLN E 1 92 ? 35.778 31.854 12.444 1.00 46.14 92 GLN F C 1
ATOM 4823 O O . GLN E 1 92 ? 35.763 33.090 12.445 1.00 49.59 92 GLN F O 1
ATOM 4829 N N . LEU E 1 93 ? 36.455 31.138 13.343 1.00 47.81 93 LEU F N 1
ATOM 4830 C CA . LEU E 1 93 ? 37.243 31.776 14.390 1.00 47.02 93 LEU F CA 1
ATOM 4831 C C . LEU E 1 93 ? 38.729 31.857 14.063 1.00 47.51 93 LEU F C 1
ATOM 4832 O O . LEU E 1 93 ? 39.430 32.688 14.652 1.00 51.87 93 LEU F O 1
ATOM 4837 N N . TRP E 1 94 ? 39.221 31.028 13.144 1.00 43.30 94 TRP F N 1
ATOM 4838 C CA . TRP E 1 94 ? 40.644 30.982 12.842 1.00 41.93 94 TRP F CA 1
ATOM 4839 C C . TRP E 1 94 ? 40.839 30.269 11.509 1.00 44.57 94 TRP F C 1
ATOM 4840 O O . TRP E 1 94 ? 39.974 29.517 11.056 1.00 50.20 94 TRP F O 1
ATOM 4851 N N . GLY E 1 95 ? 41.984 30.516 10.890 1.00 45.94 95 GLY F N 1
ATOM 4852 C CA . GLY E 1 95 ? 42.330 29.913 9.621 1.00 44.83 95 GLY F CA 1
ATOM 4853 C C . GLY E 1 95 ? 42.239 30.911 8.474 1.00 51.24 95 GLY F C 1
ATOM 4854 O O . GLY E 1 95 ? 41.572 31.945 8.555 1.00 55.23 95 GLY F O 1
ATOM 4855 N N . THR E 1 96 ? 42.930 30.585 7.382 1.00 50.58 96 THR F N 1
ATOM 4856 C CA . THR E 1 96 ? 42.943 31.490 6.242 1.00 50.83 96 THR F CA 1
ATOM 4857 C C . THR E 1 96 ? 41.575 31.532 5.568 1.00 52.79 96 THR F C 1
ATOM 4858 O O . THR E 1 96 ? 40.759 30.611 5.680 1.00 49.94 96 THR F O 1
ATOM 4862 N N . GLN E 1 97 ? 41.327 32.632 4.856 1.00 54.10 97 GLN F N 1
ATOM 4863 C CA . GLN E 1 97 ? 40.114 32.716 4.056 1.00 53.44 97 GLN F CA 1
ATOM 4864 C C . GLN E 1 97 ? 40.112 31.665 2.953 1.00 49.64 97 GLN F C 1
ATOM 4865 O O . GLN E 1 97 ? 39.054 31.127 2.609 1.00 50.56 97 GLN F O 1
ATOM 4871 N N . GLN E 1 98 ? 41.285 31.329 2.411 1.00 51.38 98 GLN F N 1
ATOM 4872 C CA . GLN E 1 98 ? 41.327 30.383 1.300 1.00 56.54 98 GLN F CA 1
ATOM 4873 C C . GLN E 1 98 ? 41.007 28.965 1.763 1.00 59.64 98 GLN F C 1
ATOM 4874 O O . GLN E 1 98 ? 40.311 28.223 1.059 1.00 61.93 98 GLN F O 1
ATOM 4880 N N . ASP E 1 99 ? 41.503 28.565 2.940 1.00 53.39 99 ASP F N 1
ATOM 4881 C CA . ASP E 1 99 ? 41.134 27.255 3.466 1.00 51.13 99 ASP F CA 1
ATOM 4882 C C . ASP E 1 99 ? 39.645 27.184 3.774 1.00 40.06 99 ASP F C 1
ATOM 4883 O O . ASP E 1 99 ? 39.025 26.130 3.605 1.00 41.42 99 ASP F O 1
ATOM 4888 N N . ASP E 1 100 ? 39.050 28.293 4.211 1.00 41.57 100 ASP F N 1
ATOM 4889 C CA . ASP E 1 100 ? 37.612 28.304 4.453 1.00 47.37 100 ASP F CA 1
ATOM 4890 C C . ASP E 1 100 ? 36.839 28.116 3.156 1.00 42.61 100 ASP F C 1
ATOM 4891 O O . ASP E 1 100 ? 35.806 27.437 3.131 1.00 43.19 100 ASP F O 1
ATOM 4896 N N . GLU E 1 101 ? 37.327 28.702 2.066 1.00 44.82 101 GLU F N 1
ATOM 4897 C CA . GLU E 1 101 ? 36.606 28.626 0.801 1.00 46.77 101 GLU F CA 1
ATOM 4898 C C . GLU E 1 101 ? 36.795 27.272 0.128 1.00 47.14 101 GLU F C 1
ATOM 4899 O O . GLU E 1 101 ? 35.847 26.739 -0.464 1.00 48.11 101 GLU F O 1
ATOM 4905 N N . LEU E 1 102 ? 38.001 26.699 0.214 1.00 45.21 102 LEU F N 1
ATOM 4906 C CA . LEU E 1 102 ? 38.208 25.332 -0.258 1.00 47.46 102 LEU F CA 1
ATOM 4907 C C . LEU E 1 102 ? 37.233 24.379 0.415 1.00 47.07 102 LEU F C 1
ATOM 4908 O O . LEU E 1 102 ? 36.538 23.603 -0.252 1.00 44.33 102 LEU F O 1
ATOM 4913 N N . PHE E 1 103 ? 37.156 24.446 1.748 1.00 46.88 103 PHE F N 1
ATOM 4914 C CA . PHE E 1 103 ? 36.273 23.559 2.497 1.00 48.25 103 PHE F CA 1
ATOM 4915 C C . PHE E 1 103 ? 34.811 23.787 2.130 1.00 51.18 103 PHE F C 1
ATOM 4916 O O . PHE E 1 103 ? 34.053 22.826 1.943 1.00 57.03 103 PHE F O 1
ATOM 4924 N N . ALA E 1 104 ? 34.400 25.051 2.009 1.00 43.03 104 ALA F N 1
ATOM 4925 C CA . ALA E 1 104 ? 33.007 25.352 1.698 1.00 44.85 104 ALA F CA 1
ATOM 4926 C C . ALA E 1 104 ? 32.623 24.832 0.314 1.00 47.85 104 ALA F C 1
ATOM 4927 O O . ALA E 1 104 ? 31.573 24.198 0.146 1.00 49.22 104 ALA F O 1
ATOM 4929 N N . VAL E 1 105 ? 33.470 25.084 -0.690 1.00 45.32 105 VAL F N 1
ATOM 4930 C CA . VAL E 1 105 ? 33.180 24.635 -2.052 1.00 42.16 105 VAL F CA 1
ATOM 4931 C C . VAL E 1 105 ? 33.073 23.114 -2.104 1.00 41.39 105 VAL F C 1
ATOM 4932 O O . VAL E 1 105 ? 32.151 22.558 -2.715 1.00 42.48 105 VAL F O 1
ATOM 4936 N N . LYS E 1 106 ? 34.019 22.418 -1.467 1.00 39.81 106 LYS F N 1
ATOM 4937 C CA . LYS E 1 106 ? 33.946 20.961 -1.404 1.00 40.41 106 LYS F CA 1
ATOM 4938 C C . LYS E 1 106 ? 32.683 20.500 -0.683 1.00 43.38 106 LYS F C 1
ATOM 4939 O O . LYS E 1 106 ? 32.007 19.568 -1.135 1.00 43.61 106 LYS F O 1
ATOM 4945 N N . THR E 1 107 ? 32.339 21.152 0.434 1.00 38.87 107 THR F N 1
ATOM 4946 C CA . THR E 1 107 ? 31.189 20.725 1.226 1.00 31.85 107 THR F CA 1
ATOM 4947 C C . THR E 1 107 ? 29.882 20.920 0.464 1.00 33.47 107 THR F C 1
ATOM 4948 O O . THR E 1 107 ? 29.076 19.991 0.342 1.00 39.19 107 THR F O 1
ATOM 4952 N N . ILE E 1 108 ? 29.652 22.127 -0.050 1.00 38.91 108 ILE F N 1
ATOM 4953 C CA . ILE E 1 108 ? 28.379 22.433 -0.698 1.00 40.20 108 ILE F CA 1
ATOM 4954 C C . ILE E 1 108 ? 28.171 21.556 -1.928 1.00 41.98 108 ILE F C 1
ATOM 4955 O O . ILE E 1 108 ? 27.050 21.117 -2.213 1.00 47.59 108 ILE F O 1
ATOM 4960 N N . SER E 1 109 ? 29.246 21.279 -2.669 1.00 37.60 109 SER F N 1
ATOM 4961 C CA . SER E 1 109 ? 29.145 20.374 -3.811 1.00 42.61 109 SER F CA 1
ATOM 4962 C C . SER E 1 109 ? 28.736 18.972 -3.369 1.00 41.96 109 SER F C 1
ATOM 4963 O O . SER E 1 109 ? 27.788 18.391 -3.910 1.00 48.11 109 SER F O 1
ATOM 4966 N N . MET E 1 110 ? 29.452 18.408 -2.391 1.00 41.56 110 MET F N 1
ATOM 4967 C CA . MET E 1 110 ? 29.089 17.096 -1.859 1.00 45.91 110 MET F CA 1
ATOM 4968 C C . MET E 1 110 ? 27.667 17.090 -1.313 1.00 44.12 110 MET F C 1
ATOM 4969 O O . MET E 1 110 ? 26.947 16.091 -1.445 1.00 43.04 110 MET F O 1
ATOM 4974 N N . TYR E 1 111 ? 27.244 18.192 -0.690 1.00 41.42 111 TYR F N 1
ATOM 4975 C CA . TYR E 1 111 ? 25.897 18.230 -0.134 1.00 43.03 111 TYR F CA 1
ATOM 4976 C C . TYR E 1 111 ? 24.851 18.276 -1.240 1.00 45.44 111 TYR F C 1
ATOM 4977 O O . TYR E 1 111 ? 23.794 17.641 -1.132 1.00 46.04 111 TYR F O 1
ATOM 4986 N N . GLN E 1 112 ? 25.131 19.011 -2.316 1.00 44.26 112 GLN F N 1
ATOM 4987 C CA . GLN E 1 112 ? 24.188 19.067 -3.427 1.00 43.58 112 GLN F CA 1
ATOM 4988 C C . GLN E 1 112 ? 24.031 17.701 -4.084 1.00 43.03 112 GLN F C 1
ATOM 4989 O O . GLN E 1 112 ? 22.911 17.292 -4.409 1.00 43.60 112 GLN F O 1
ATOM 4995 N N . HIS E 1 113 ? 25.135 16.971 -4.264 1.00 42.59 113 HIS F N 1
ATOM 4996 C CA . HIS E 1 113 ? 25.039 15.620 -4.812 1.00 49.32 113 HIS F CA 1
ATOM 4997 C C . HIS E 1 113 ? 24.330 14.674 -3.856 1.00 47.96 113 HIS F C 1
ATOM 4998 O O . HIS E 1 113 ? 23.613 13.770 -4.300 1.00 46.99 113 HIS F O 1
ATOM 5005 N N . LEU E 1 114 ? 24.514 14.862 -2.546 1.00 47.84 114 LEU F N 1
ATOM 5006 C CA . LEU E 1 114 ? 23.804 14.027 -1.582 1.00 43.40 114 LEU F CA 1
ATOM 5007 C C . LEU E 1 114 ? 22.302 14.289 -1.628 1.00 45.74 114 LEU F C 1
ATOM 5008 O O . LEU E 1 114 ? 21.501 13.349 -1.557 1.00 49.23 114 LEU F O 1
ATOM 5013 N N . GLN E 1 115 ? 21.903 15.558 -1.756 1.00 44.48 115 GLN F N 1
ATOM 5014 C CA . GLN E 1 115 ? 20.481 15.892 -1.798 1.00 45.97 115 GLN F CA 1
ATOM 5015 C C . GLN E 1 115 ? 19.784 15.241 -2.985 1.00 50.31 115 GLN F C 1
ATOM 5016 O O . GLN E 1 115 ? 18.667 14.725 -2.850 1.00 53.94 115 GLN F O 1
ATOM 5022 N N . ALA E 1 116 ? 20.420 15.265 -4.159 1.00 40.84 116 ALA F N 1
ATOM 5023 C CA . ALA E 1 116 ? 19.855 14.557 -5.302 1.00 45.70 116 ALA F CA 1
ATOM 5024 C C . ALA E 1 116 ? 19.759 13.061 -5.022 1.00 45.46 116 ALA F C 1
ATOM 5025 O O . ALA E 1 116 ? 18.747 12.427 -5.341 1.00 52.16 116 ALA F O 1
ATOM 5027 N N . GLU E 1 117 ? 20.792 12.484 -4.401 1.00 43.11 117 GLU F N 1
ATOM 5028 C CA . GLU E 1 117 ? 20.809 11.042 -4.150 1.00 46.41 117 GLU F CA 1
ATOM 5029 C C . GLU E 1 117 ? 19.705 10.614 -3.187 1.00 46.23 117 GLU F C 1
ATOM 5030 O O . GLU E 1 117 ? 19.120 9.536 -3.342 1.00 49.42 117 GLU F O 1
ATOM 5036 N N . ARG E 1 118 ? 19.421 11.427 -2.172 1.00 48.44 118 ARG F N 1
ATOM 5037 C CA . ARG E 1 118 ? 18.584 10.992 -1.061 1.00 45.35 118 ARG F CA 1
ATOM 5038 C C . ARG E 1 118 ? 17.244 11.713 -0.998 1.00 45.86 118 ARG F C 1
ATOM 5039 O O . ARG E 1 118 ? 16.510 11.543 -0.016 1.00 44.56 118 ARG F O 1
ATOM 5047 N N . GLN E 1 119 ? 16.907 12.517 -2.011 1.00 47.75 119 GLN F N 1
ATOM 5048 C CA . GLN E 1 119 ? 15.660 13.277 -1.964 1.00 54.96 119 GLN F CA 1
ATOM 5049 C C . GLN E 1 119 ? 14.455 12.356 -1.812 1.00 61.27 119 GLN F C 1
ATOM 5050 O O . GLN E 1 119 ? 13.496 12.690 -1.108 1.00 66.74 119 GLN F O 1
ATOM 5056 N N . ALA E 1 120 ? 14.493 11.180 -2.445 1.00 60.14 120 ALA F N 1
ATOM 5057 C CA . ALA E 1 120 ? 13.370 10.253 -2.338 1.00 58.15 120 ALA F CA 1
ATOM 5058 C C . ALA E 1 120 ? 13.212 9.732 -0.915 1.00 61.35 120 ALA F C 1
ATOM 5059 O O . ALA E 1 120 ? 12.087 9.532 -0.443 1.00 63.32 120 ALA F O 1
ATOM 5061 N N . ILE E 1 121 ? 14.326 9.494 -0.219 1.00 60.98 121 ILE F N 1
ATOM 5062 C CA . ILE E 1 121 ? 14.253 9.064 1.173 1.00 58.95 121 ILE F CA 1
ATOM 5063 C C . ILE E 1 121 ? 13.685 10.175 2.049 1.00 58.01 121 ILE F C 1
ATOM 5064 O O . ILE E 1 121 ? 12.877 9.921 2.950 1.00 58.89 121 ILE F O 1
ATOM 5069 N N . ILE E 1 122 ? 14.090 11.423 1.801 1.00 57.17 122 ILE F N 1
ATOM 5070 C CA . ILE E 1 122 ? 13.608 12.534 2.616 1.00 64.44 122 ILE F CA 1
ATOM 5071 C C . ILE E 1 122 ? 12.119 12.769 2.386 1.00 72.99 122 ILE F C 1
ATOM 5072 O O . ILE E 1 122 ? 11.358 12.974 3.339 1.00 78.61 122 ILE F O 1
ATOM 5077 N N . ASP E 1 123 ? 11.676 12.735 1.127 1.00 74.83 123 ASP F N 1
ATOM 5078 C CA . ASP E 1 123 ? 10.257 12.939 0.848 1.00 76.34 123 ASP F CA 1
ATOM 5079 C C . ASP E 1 123 ? 9.411 11.824 1.450 1.00 76.95 123 ASP F C 1
ATOM 5080 O O . ASP E 1 123 ? 8.318 12.075 1.973 1.00 80.39 123 ASP F O 1
ATOM 5085 N N . ASP E 1 124 ? 9.906 10.586 1.389 1.00 76.44 124 ASP F N 1
ATOM 5086 C CA . ASP E 1 124 ? 9.228 9.461 2.023 1.00 79.76 124 ASP F CA 1
ATOM 5087 C C . ASP E 1 124 ? 8.970 9.751 3.499 1.00 85.04 124 ASP F C 1
ATOM 5088 O O . ASP E 1 124 ? 7.821 9.764 3.953 1.00 86.79 124 ASP F O 1
ATOM 5093 N N . VAL E 1 125 ? 10.036 9.994 4.266 1.00 87.65 125 VAL F N 1
ATOM 5094 C CA . VAL E 1 125 ? 9.897 10.123 5.712 1.00 85.16 125 VAL F CA 1
ATOM 5095 C C . VAL E 1 125 ? 9.259 11.434 6.142 1.00 84.56 125 VAL F C 1
ATOM 5096 O O . VAL E 1 125 ? 8.958 11.596 7.328 1.00 85.70 125 VAL F O 1
ATOM 5100 N N . MET E 1 126 ? 9.033 12.373 5.222 1.00 86.66 126 MET F N 1
ATOM 5101 C CA . MET E 1 126 ? 8.392 13.637 5.564 1.00 92.13 126 MET F CA 1
ATOM 5102 C C . MET E 1 126 ? 6.942 13.702 5.090 1.00 96.29 126 MET F C 1
ATOM 5103 O O . MET E 1 126 ? 6.344 14.784 5.080 1.00 95.81 126 MET F O 1
ATOM 5108 N N . ALA E 1 127 ? 6.365 12.565 4.703 1.00 98.04 127 ALA F N 1
ATOM 5109 C CA . ALA E 1 127 ? 4.951 12.491 4.340 1.00 97.91 127 ALA F CA 1
ATOM 5110 C C . ALA E 1 127 ? 4.480 11.038 4.323 1.00 100.60 127 ALA F C 1
ATOM 5111 O O . ALA E 1 127 ? 3.642 10.633 5.132 1.00 102.38 127 ALA F O 1
ATOM 5113 N N . ASN F 2 2 ? 40.581 35.399 -7.173 1.00 78.08 2 ASN G N 1
ATOM 5114 C CA . ASN F 2 2 ? 40.491 34.318 -6.196 1.00 81.77 2 ASN G CA 1
ATOM 5115 C C . ASN F 2 2 ? 40.908 32.996 -6.832 1.00 85.12 2 ASN G C 1
ATOM 5116 O O . ASN F 2 2 ? 40.403 32.629 -7.891 1.00 86.10 2 ASN G O 1
ATOM 5121 N N . ASP F 2 3 ? 41.820 32.282 -6.162 1.00 87.79 3 ASP G N 1
ATOM 5122 C CA . ASP F 2 3 ? 42.371 31.046 -6.716 1.00 89.25 3 ASP G CA 1
ATOM 5123 C C . ASP F 2 3 ? 41.288 30.021 -7.036 1.00 85.96 3 ASP G C 1
ATOM 5124 O O . ASP F 2 3 ? 41.454 29.218 -7.963 1.00 86.52 3 ASP G O 1
ATOM 5129 N N . ILE F 2 4 ? 40.183 30.021 -6.284 1.00 80.06 4 ILE G N 1
ATOM 5130 C CA . ILE F 2 4 ? 39.084 29.105 -6.583 1.00 74.65 4 ILE G CA 1
ATOM 5131 C C . ILE F 2 4 ? 38.557 29.355 -7.989 1.00 69.91 4 ILE G C 1
ATOM 5132 O O . ILE F 2 4 ? 38.453 28.433 -8.806 1.00 66.78 4 ILE G O 1
ATOM 5137 N N . ILE F 2 5 ? 38.214 30.610 -8.289 1.00 69.88 5 ILE G N 1
ATOM 5138 C CA . ILE F 2 5 ? 37.690 30.944 -9.613 1.00 69.19 5 ILE G CA 1
ATOM 5139 C C . ILE F 2 5 ? 38.738 30.678 -10.687 1.00 67.33 5 ILE G C 1
ATOM 5140 O O . ILE F 2 5 ? 38.425 30.168 -11.771 1.00 66.77 5 ILE G O 1
ATOM 5145 N N . ILE F 2 6 ? 39.999 31.007 -10.397 1.00 68.46 6 ILE G N 1
ATOM 5146 C CA . ILE F 2 6 ? 41.077 30.826 -11.368 1.00 72.52 6 ILE G CA 1
ATOM 5147 C C . ILE F 2 6 ? 41.181 29.363 -11.787 1.00 75.66 6 ILE G C 1
ATOM 5148 O O . ILE F 2 6 ? 41.287 29.043 -12.978 1.00 76.49 6 ILE G O 1
ATOM 5153 N N . ASN F 2 7 ? 41.155 28.453 -10.809 1.00 74.66 7 ASN G N 1
ATOM 5154 C CA . ASN F 2 7 ? 41.342 27.038 -11.111 1.00 73.08 7 ASN G CA 1
ATOM 5155 C C . ASN F 2 7 ? 40.118 26.449 -11.802 1.00 65.14 7 ASN G C 1
ATOM 5156 O O . ASN F 2 7 ? 40.251 25.621 -12.712 1.00 60.19 7 ASN G O 1
ATOM 5161 N N . LYS F 2 8 ? 38.918 26.855 -11.378 1.00 63.94 8 LYS G N 1
ATOM 5162 C CA . LYS F 2 8 ? 37.710 26.367 -12.034 1.00 64.06 8 LYS G CA 1
ATOM 5163 C C . LYS F 2 8 ? 37.640 26.851 -13.475 1.00 66.08 8 LYS G C 1
ATOM 5164 O O . LYS F 2 8 ? 37.246 26.096 -14.370 1.00 67.73 8 LYS G O 1
ATOM 5170 N N . ILE F 2 9 ? 38.033 28.104 -13.717 1.00 64.88 9 ILE G N 1
ATOM 5171 C CA . ILE F 2 9 ? 38.021 28.646 -15.074 1.00 61.12 9 ILE G CA 1
ATOM 5172 C C . ILE F 2 9 ? 38.988 27.876 -15.966 1.00 58.92 9 ILE G C 1
ATOM 5173 O O . ILE F 2 9 ? 38.636 27.464 -17.077 1.00 58.59 9 ILE G O 1
ATOM 5178 N N . ALA F 2 10 ? 40.217 27.661 -15.488 1.00 57.83 10 ALA G N 1
ATOM 5179 C CA . ALA F 2 10 ? 41.182 26.876 -16.253 1.00 59.13 10 ALA G CA 1
ATOM 5180 C C . ALA F 2 10 ? 40.656 25.475 -16.528 1.00 68.66 10 ALA G C 1
ATOM 5181 O O . ALA F 2 10 ? 40.884 24.917 -17.608 1.00 73.77 10 ALA G O 1
ATOM 5183 N N . THR F 2 11 ? 39.947 24.892 -15.560 1.00 65.79 11 THR G N 1
ATOM 5184 C CA . THR F 2 11 ? 39.333 23.587 -15.775 1.00 63.62 11 THR G CA 1
ATOM 5185 C C . THR F 2 11 ? 38.268 23.642 -16.864 1.00 61.49 11 THR G C 1
ATOM 5186 O O . THR F 2 11 ? 38.195 22.743 -17.712 1.00 57.11 11 THR G O 1
ATOM 5190 N N . ILE F 2 12 ? 37.431 24.682 -16.859 1.00 62.44 12 ILE G N 1
ATOM 5191 C CA . ILE F 2 12 ? 36.363 24.767 -17.852 1.00 67.72 12 ILE G CA 1
ATOM 5192 C C . ILE F 2 12 ? 36.950 24.839 -19.257 1.00 74.54 12 ILE G C 1
ATOM 5193 O O . ILE F 2 12 ? 36.531 24.107 -20.161 1.00 76.60 12 ILE G O 1
ATOM 5198 N N . LYS F 2 13 ? 37.960 25.693 -19.450 1.00 75.66 13 LYS G N 1
ATOM 5199 C CA . LYS F 2 13 ? 38.601 25.801 -20.758 1.00 75.85 13 LYS G CA 1
ATOM 5200 C C . LYS F 2 13 ? 39.308 24.504 -21.136 1.00 78.13 13 LYS G C 1
ATOM 5201 O O . LYS F 2 13 ? 39.153 24.006 -22.259 1.00 80.62 13 LYS G O 1
ATOM 5207 N N . ARG F 2 14 ? 40.100 23.947 -20.210 1.00 75.02 14 ARG G N 1
ATOM 5208 C CA . ARG F 2 14 ? 40.790 22.686 -20.470 1.00 72.83 14 ARG G CA 1
ATOM 5209 C C . ARG F 2 14 ? 39.820 21.601 -20.929 1.00 72.46 14 ARG G C 1
ATOM 5210 O O . ARG F 2 14 ? 40.137 20.806 -21.821 1.00 72.90 14 ARG G O 1
ATOM 5218 N N . CYS F 2 15 ? 38.622 21.569 -20.344 1.00 73.20 15 CYS G N 1
ATOM 5219 C CA . CYS F 2 15 ? 37.679 20.502 -20.648 1.00 71.50 15 CYS G CA 1
ATOM 5220 C C . CYS F 2 15 ? 36.884 20.759 -21.924 1.00 73.95 15 CYS G C 1
ATOM 5221 O O . CYS F 2 15 ? 36.542 19.802 -22.624 1.00 74.28 15 CYS G O 1
ATOM 5224 N N . ILE F 2 16 ? 36.569 22.018 -22.250 1.00 77.08 16 ILE G N 1
ATOM 5225 C CA . ILE F 2 16 ? 35.823 22.267 -23.485 1.00 83.89 16 ILE G CA 1
ATOM 5226 C C . ILE F 2 16 ? 36.725 22.073 -24.690 1.00 86.49 16 ILE G C 1
ATOM 5227 O O . ILE F 2 16 ? 36.247 21.726 -25.780 1.00 86.43 16 ILE G O 1
ATOM 5232 N N . LYS F 2 17 ? 38.034 22.298 -24.527 1.00 91.13 17 LYS G N 1
ATOM 5233 C CA . LYS F 2 17 ? 38.966 21.924 -25.582 1.00 91.99 17 LYS G CA 1
ATOM 5234 C C . LYS F 2 17 ? 38.999 20.413 -25.771 1.00 92.19 17 LYS G C 1
ATOM 5235 O O . LYS F 2 17 ? 39.091 19.924 -26.902 1.00 91.18 17 LYS G O 1
ATOM 5241 N N . ARG F 2 18 ? 38.924 19.655 -24.673 1.00 94.22 18 ARG G N 1
ATOM 5242 C CA . ARG F 2 18 ? 38.905 18.200 -24.781 1.00 88.78 18 ARG G CA 1
ATOM 5243 C C . ARG F 2 18 ? 37.650 17.715 -25.497 1.00 81.35 18 ARG G C 1
ATOM 5244 O O . ARG F 2 18 ? 37.714 16.785 -26.306 1.00 75.82 18 ARG G O 1
ATOM 5252 N N . ILE F 2 19 ? 36.502 18.334 -25.214 1.00 81.63 19 ILE G N 1
ATOM 5253 C CA . ILE F 2 19 ? 35.268 17.994 -25.921 1.00 79.50 19 ILE G CA 1
ATOM 5254 C C . ILE F 2 19 ? 35.423 18.237 -27.416 1.00 84.23 19 ILE G C 1
ATOM 5255 O O . ILE F 2 19 ? 34.996 17.420 -28.239 1.00 89.43 19 ILE G O 1
ATOM 5260 N N . GLN F 2 20 ? 36.049 19.355 -27.791 1.00 80.96 20 GLN G N 1
ATOM 5261 C CA . GLN F 2 20 ? 36.192 19.686 -29.207 1.00 82.33 20 GLN G CA 1
ATOM 5262 C C . GLN F 2 20 ? 37.201 18.783 -29.899 1.00 84.48 20 GLN G C 1
ATOM 5263 O O . GLN F 2 20 ? 36.953 18.309 -31.013 1.00 87.15 20 GLN G O 1
ATOM 5269 N N . GLN F 2 21 ? 38.368 18.576 -29.286 1.00 85.41 21 GLN G N 1
ATOM 5270 C CA . GLN F 2 21 ? 39.349 17.670 -29.878 1.00 90.24 21 GLN G CA 1
ATOM 5271 C C . GLN F 2 21 ? 38.755 16.282 -30.073 1.00 90.90 21 GLN G C 1
ATOM 5272 O O . GLN F 2 21 ? 38.900 15.664 -31.134 1.00 96.32 21 GLN G O 1
ATOM 5278 N N . VAL F 2 22 ? 38.071 15.788 -29.042 1.00 86.66 22 VAL G N 1
ATOM 5279 C CA . VAL F 2 22 ? 37.497 14.446 -29.011 1.00 80.68 22 VAL G CA 1
ATOM 5280 C C . VAL F 2 22 ? 36.299 14.329 -29.958 1.00 82.49 22 VAL G C 1
ATOM 5281 O O . VAL F 2 22 ? 36.157 13.340 -30.699 1.00 86.28 22 VAL G O 1
ATOM 5285 N N . TYR F 2 23 ? 35.460 15.342 -30.004 1.00 86.93 23 TYR G N 1
ATOM 5286 C CA . TYR F 2 23 ? 34.372 15.322 -30.967 1.00 94.54 23 TYR G CA 1
ATOM 5287 C C . TYR F 2 23 ? 34.935 16.106 -32.122 1.00 100.50 23 TYR G C 1
ATOM 5288 O O . TYR F 2 23 ? 34.785 17.316 -32.175 1.00 108.57 23 TYR G O 1
ATOM 5297 N N . GLY F 2 24 ? 35.638 15.429 -33.015 1.00 97.39 24 GLY G N 1
ATOM 5298 C CA . GLY F 2 24 ? 36.250 16.089 -34.150 1.00 99.60 24 GLY G CA 1
ATOM 5299 C C . GLY F 2 24 ? 35.272 16.374 -35.257 1.00 98.17 24 GLY G C 1
ATOM 5300 O O . GLY F 2 24 ? 34.521 17.331 -35.199 1.00 95.71 24 GLY G O 1
ATOM 5301 N N . ASP F 2 25 ? 35.278 15.534 -36.277 1.00 101.15 25 ASP G N 1
ATOM 5302 C CA . ASP F 2 25 ? 34.379 15.728 -37.389 1.00 104.68 25 ASP G CA 1
ATOM 5303 C C . ASP F 2 25 ? 32.986 15.384 -36.973 1.00 103.15 25 ASP G C 1
ATOM 5304 O O . ASP F 2 25 ? 32.040 15.752 -37.644 1.00 101.34 25 ASP G O 1
ATOM 5309 N N . GLY F 2 26 ? 32.842 14.644 -35.884 1.00 104.92 26 GLY G N 1
ATOM 5310 C CA . GLY F 2 26 ? 31.500 14.312 -35.467 1.00 106.54 26 GLY G CA 1
ATOM 5311 C C . GLY F 2 26 ? 30.942 13.050 -36.084 1.00 111.93 26 GLY G C 1
ATOM 5312 O O . GLY F 2 26 ? 29.914 12.550 -35.606 1.00 112.31 26 GLY G O 1
ATOM 5313 N N . SER F 2 27 ? 31.585 12.513 -37.125 1.00 115.00 27 SER G N 1
ATOM 5314 C CA . SER F 2 27 ? 31.052 11.328 -37.790 1.00 118.39 27 SER G CA 1
ATOM 5315 C C . SER F 2 27 ? 31.172 10.095 -36.906 1.00 124.58 27 SER G C 1
ATOM 5316 O O . SER F 2 27 ? 30.277 9.239 -36.899 1.00 126.08 27 SER G O 1
ATOM 5319 N N . GLN F 2 28 ? 32.266 9.984 -36.158 1.00 129.05 28 GLN G N 1
ATOM 5320 C CA . GLN F 2 28 ? 32.454 8.882 -35.213 1.00 127.82 28 GLN G CA 1
ATOM 5321 C C . GLN F 2 28 ? 31.730 9.103 -33.887 1.00 126.24 28 GLN G C 1
ATOM 5322 O O . GLN F 2 28 ? 32.213 8.651 -32.848 1.00 125.34 28 GLN G O 1
ATOM 5328 N N . PHE F 2 29 ? 30.585 9.779 -33.867 1.00 114.04 29 PHE G N 1
ATOM 5329 C CA . PHE F 2 29 ? 30.000 10.133 -32.581 1.00 99.41 29 PHE G CA 1
ATOM 5330 C C . PHE F 2 29 ? 28.710 9.393 -32.264 1.00 94.91 29 PHE G C 1
ATOM 5331 O O . PHE F 2 29 ? 28.600 8.800 -31.188 1.00 88.28 29 PHE G O 1
ATOM 5339 N N . LYS F 2 30 ? 27.719 9.411 -33.157 1.00 97.25 30 LYS G N 1
ATOM 5340 C CA . LYS F 2 30 ? 26.467 8.736 -32.836 1.00 101.89 30 LYS G CA 1
ATOM 5341 C C . LYS F 2 30 ? 26.618 7.223 -32.821 1.00 113.16 30 LYS G C 1
ATOM 5342 O O . LYS F 2 30 ? 25.807 6.536 -32.192 1.00 111.88 30 LYS G O 1
ATOM 5348 N N . GLN F 2 31 ? 27.627 6.693 -33.498 1.00 125.84 31 GLN G N 1
ATOM 5349 C CA . GLN F 2 31 ? 28.211 5.417 -33.126 1.00 127.66 31 GLN G CA 1
ATOM 5350 C C . GLN F 2 31 ? 29.625 5.686 -32.627 1.00 125.94 31 GLN G C 1
ATOM 5351 O O . GLN F 2 31 ? 30.260 6.666 -33.025 1.00 127.74 31 GLN G O 1
ATOM 5357 N N . ASP F 2 32 ? 30.095 4.787 -31.754 1.00 117.57 32 ASP G N 1
ATOM 5358 C CA . ASP F 2 32 ? 31.287 4.865 -30.904 1.00 112.71 32 ASP G CA 1
ATOM 5359 C C . ASP F 2 32 ? 30.917 5.459 -29.549 1.00 110.61 32 ASP G C 1
ATOM 5360 O O . ASP F 2 32 ? 30.701 6.668 -29.413 1.00 107.92 32 ASP G O 1
ATOM 5365 N N . PHE F 2 33 ? 30.854 4.598 -28.538 1.00 112.41 33 PHE G N 1
ATOM 5366 C CA . PHE F 2 33 ? 30.471 5.030 -27.203 1.00 109.12 33 PHE G CA 1
ATOM 5367 C C . PHE F 2 33 ? 31.666 5.543 -26.411 1.00 103.28 33 PHE G C 1
ATOM 5368 O O . PHE F 2 33 ? 31.488 6.339 -25.481 1.00 105.01 33 PHE G O 1
ATOM 5376 N N . THR F 2 34 ? 32.878 5.113 -26.767 1.00 92.53 34 THR G N 1
ATOM 5377 C CA . THR F 2 34 ? 34.066 5.564 -26.049 1.00 83.86 34 THR G CA 1
ATOM 5378 C C . THR F 2 34 ? 34.206 7.080 -26.119 1.00 84.13 34 THR G C 1
ATOM 5379 O O . THR F 2 34 ? 34.403 7.751 -25.100 1.00 84.57 34 THR G O 1
ATOM 5383 N N . LEU F 2 35 ? 34.102 7.635 -27.323 1.00 85.88 35 LEU G N 1
ATOM 5384 C CA . LEU F 2 35 ? 34.193 9.073 -27.505 1.00 79.85 35 LEU G CA 1
ATOM 5385 C C . LEU F 2 35 ? 32.970 9.802 -26.978 1.00 71.55 35 LEU G C 1
ATOM 5386 O O . LEU F 2 35 ? 33.090 10.956 -26.557 1.00 66.50 35 LEU G O 1
ATOM 5391 N N . GLN F 2 36 ? 31.809 9.142 -26.967 1.00 70.30 36 GLN G N 1
ATOM 5392 C CA . GLN F 2 36 ? 30.651 9.668 -26.251 1.00 73.31 36 GLN G CA 1
ATOM 5393 C C . GLN F 2 36 ? 30.943 9.787 -24.759 1.00 73.81 36 GLN G C 1
ATOM 5394 O O . GLN F 2 36 ? 30.662 10.818 -24.136 1.00 70.99 36 GLN G O 1
ATOM 5400 N N . ASP F 2 37 ? 31.501 8.726 -24.169 1.00 72.07 37 ASP G N 1
ATOM 5401 C CA . ASP F 2 37 ? 31.866 8.757 -22.758 1.00 71.26 37 ASP G CA 1
ATOM 5402 C C . ASP F 2 37 ? 32.801 9.921 -22.452 1.00 73.99 37 ASP G C 1
ATOM 5403 O O . ASP F 2 37 ? 32.622 10.620 -21.448 1.00 79.86 37 ASP G O 1
ATOM 5408 N N . SER F 2 38 ? 33.794 10.157 -23.313 1.00 68.67 38 SER G N 1
ATOM 5409 C CA . SER F 2 38 ? 34.741 11.237 -23.055 1.00 70.64 38 SER G CA 1
ATOM 5410 C C . SER F 2 38 ? 34.065 12.602 -23.133 1.00 71.09 38 SER G C 1
ATOM 5411 O O . SER F 2 38 ? 34.341 13.484 -22.310 1.00 66.89 38 SER G O 1
ATOM 5414 N N . VAL F 2 39 ? 33.173 12.793 -24.110 1.00 73.85 39 VAL G N 1
ATOM 5415 C CA . VAL F 2 39 ? 32.474 14.069 -24.243 1.00 71.41 39 VAL G CA 1
ATOM 5416 C C . VAL F 2 39 ? 31.540 14.294 -23.061 1.00 62.71 39 VAL G C 1
ATOM 5417 O O . VAL F 2 39 ? 31.450 15.405 -22.524 1.00 56.10 39 VAL G O 1
ATOM 5421 N N . ILE F 2 40 ? 30.820 13.249 -22.649 1.00 65.27 40 ILE G N 1
ATOM 5422 C CA . ILE F 2 40 ? 29.872 13.384 -21.548 1.00 65.23 40 ILE G CA 1
ATOM 5423 C C . ILE F 2 40 ? 30.595 13.671 -20.239 1.00 59.38 40 ILE G C 1
ATOM 5424 O O . ILE F 2 40 ? 30.149 14.500 -19.440 1.00 52.13 40 ILE G O 1
ATOM 5429 N N . LEU F 2 41 ? 31.726 13.008 -20.001 1.00 61.55 41 LEU G N 1
ATOM 5430 C CA . LEU F 2 41 ? 32.468 13.251 -18.771 1.00 57.49 41 LEU G CA 1
ATOM 5431 C C . LEU F 2 41 ? 32.995 14.680 -18.723 1.00 58.36 41 LEU G C 1
ATOM 5432 O O . LEU F 2 41 ? 32.807 15.389 -17.728 1.00 60.62 41 LEU G O 1
ATOM 5437 N N . ASN F 2 42 ? 33.641 15.130 -19.801 1.00 66.43 42 ASN G N 1
ATOM 5438 C CA . ASN F 2 42 ? 34.164 16.491 -19.827 1.00 63.51 42 ASN G CA 1
ATOM 5439 C C . ASN F 2 42 ? 33.064 17.543 -19.803 1.00 57.57 42 ASN G C 1
ATOM 5440 O O . ASN F 2 42 ? 33.328 18.678 -19.397 1.00 57.71 42 ASN G O 1
ATOM 5445 N N . LEU F 2 43 ? 31.845 17.206 -20.230 1.00 53.05 43 LEU G N 1
ATOM 5446 C CA . LEU F 2 43 ? 30.735 18.134 -20.041 1.00 55.12 43 LEU G CA 1
ATOM 5447 C C . LEU F 2 43 ? 30.331 18.207 -18.573 1.00 56.23 43 LEU G C 1
ATOM 5448 O O . LEU F 2 43 ? 30.018 19.291 -18.064 1.00 53.53 43 LEU G O 1
ATOM 5453 N N . GLN F 2 44 ? 30.338 17.064 -17.878 1.00 57.01 44 GLN G N 1
ATOM 5454 C CA . GLN F 2 44 ? 30.094 17.063 -16.439 1.00 54.30 44 GLN G CA 1
ATOM 5455 C C . GLN F 2 44 ? 31.135 17.898 -15.704 1.00 50.57 44 GLN G C 1
ATOM 5456 O O . GLN F 2 44 ? 30.796 18.675 -14.802 1.00 50.17 44 GLN G O 1
ATOM 5462 N N . ARG F 2 45 ? 32.408 17.758 -16.080 1.00 46.99 45 ARG G N 1
ATOM 5463 C CA . ARG F 2 45 ? 33.459 18.523 -15.417 1.00 50.70 45 ARG G CA 1
ATOM 5464 C C . ARG F 2 45 ? 33.329 20.014 -15.686 1.00 62.27 45 ARG G C 1
ATOM 5465 O O . ARG F 2 45 ? 33.679 20.831 -14.826 1.00 72.34 45 ARG G O 1
ATOM 5473 N N . CYS F 2 46 ? 32.828 20.392 -16.862 1.00 60.60 46 CYS G N 1
ATOM 5474 C CA . CYS F 2 46 ? 32.514 21.795 -17.095 1.00 61.82 46 CYS G CA 1
ATOM 5475 C C . CYS F 2 46 ? 31.373 22.245 -16.194 1.00 62.69 46 CYS G C 1
ATOM 5476 O O . CYS F 2 46 ? 31.441 23.311 -15.572 1.00 64.61 46 CYS G O 1
ATOM 5479 N N . CYS F 2 47 ? 30.314 21.435 -16.106 1.00 62.65 47 CYS G N 1
ATOM 5480 C CA . CYS F 2 47 ? 29.190 21.780 -15.242 1.00 63.03 47 CYS G CA 1
ATOM 5481 C C . CYS F 2 47 ? 29.632 21.896 -13.787 1.00 57.79 47 CYS G C 1
ATOM 5482 O O . CYS F 2 47 ? 29.325 22.885 -13.113 1.00 54.66 47 CYS G O 1
ATOM 5485 N N . GLU F 2 48 ? 30.377 20.901 -13.293 1.00 57.55 48 GLU G N 1
ATOM 5486 C CA . GLU F 2 48 ? 30.780 20.903 -11.889 1.00 57.41 48 GLU G CA 1
ATOM 5487 C C . GLU F 2 48 ? 31.640 22.117 -11.558 1.00 55.96 48 GLU G C 1
ATOM 5488 O O . GLU F 2 48 ? 31.535 22.679 -10.461 1.00 53.77 48 GLU G O 1
ATOM 5494 N N . ALA F 2 49 ? 32.495 22.539 -12.492 1.00 47.87 49 ALA G N 1
ATOM 5495 C CA . ALA F 2 49 ? 33.337 23.700 -12.226 1.00 50.89 49 ALA G CA 1
ATOM 5496 C C . ALA F 2 49 ? 32.516 24.985 -12.214 1.00 54.81 49 ALA G C 1
ATOM 5497 O O . ALA F 2 49 ? 32.760 25.876 -11.391 1.00 60.24 49 ALA G O 1
ATOM 5499 N N . CYS F 2 50 ? 31.530 25.096 -13.106 1.00 52.14 50 CYS G N 1
ATOM 5500 C CA . CYS F 2 50 ? 30.642 26.253 -13.073 1.00 58.66 50 CYS G CA 1
ATOM 5501 C C . CYS F 2 50 ? 29.778 26.244 -11.819 1.00 62.65 50 CYS G C 1
ATOM 5502 O O . CYS F 2 50 ? 29.488 27.303 -11.246 1.00 61.17 50 CYS G O 1
ATOM 5505 N N . ILE F 2 51 ? 29.353 25.055 -11.382 1.00 59.77 51 ILE G N 1
ATOM 5506 C CA . ILE F 2 51 ? 28.559 24.952 -10.164 1.00 53.16 51 ILE G CA 1
ATOM 5507 C C . ILE F 2 51 ? 29.392 25.345 -8.949 1.00 48.95 51 ILE G C 1
ATOM 5508 O O . ILE F 2 51 ? 28.896 26.013 -8.035 1.00 49.91 51 ILE G O 1
ATOM 5513 N N . ASP F 2 52 ? 30.675 24.970 -8.933 1.00 45.18 52 ASP G N 1
ATOM 5514 C CA . ASP F 2 52 ? 31.555 25.366 -7.836 1.00 45.07 52 ASP G CA 1
ATOM 5515 C C . ASP F 2 52 ? 31.747 26.880 -7.795 1.00 53.78 52 ASP G C 1
ATOM 5516 O O . ASP F 2 52 ? 31.704 27.490 -6.719 1.00 52.92 52 ASP G O 1
ATOM 5521 N N . ILE F 2 53 ? 31.986 27.502 -8.956 1.00 55.58 53 ILE G N 1
ATOM 5522 C CA . ILE F 2 53 ? 32.064 28.962 -9.019 1.00 51.32 53 ILE G CA 1
ATOM 5523 C C . ILE F 2 53 ? 30.790 29.572 -8.455 1.00 51.37 53 ILE G C 1
ATOM 5524 O O . ILE F 2 53 ? 30.827 30.467 -7.600 1.00 50.26 53 ILE G O 1
ATOM 5529 N N . ALA F 2 54 ? 29.641 29.080 -8.924 1.00 49.47 54 ALA G N 1
ATOM 5530 C CA . ALA F 2 54 ? 28.360 29.610 -8.470 1.00 47.39 54 ALA G CA 1
ATOM 5531 C C . ALA F 2 54 ? 28.174 29.391 -6.974 1.00 48.89 54 ALA G C 1
ATOM 5532 O O . ALA F 2 54 ? 27.752 30.301 -6.251 1.00 51.61 54 ALA G O 1
ATOM 5534 N N . ASN F 2 55 ? 28.481 28.183 -6.492 1.00 49.96 55 ASN G N 1
ATOM 5535 C CA . ASN F 2 55 ? 28.402 27.909 -5.060 1.00 45.65 55 ASN G CA 1
ATOM 5536 C C . ASN F 2 55 ? 29.319 28.832 -4.269 1.00 44.13 55 ASN G C 1
ATOM 5537 O O . ASN F 2 55 ? 28.936 29.347 -3.213 1.00 39.66 55 ASN G O 1
ATOM 5542 N N . HIS F 2 56 ? 30.541 29.042 -4.759 1.00 45.82 56 HIS G N 1
ATOM 5543 C CA . HIS F 2 56 ? 31.486 29.894 -4.045 1.00 48.93 56 HIS G CA 1
ATOM 5544 C C . HIS F 2 56 ? 30.973 31.326 -3.946 1.00 47.37 56 HIS G C 1
ATOM 5545 O O . HIS F 2 56 ? 31.039 31.948 -2.880 1.00 46.65 56 HIS G O 1
ATOM 5552 N N . ILE F 2 57 ? 30.446 31.861 -5.052 1.00 48.81 57 ILE G N 1
ATOM 5553 C CA . ILE F 2 57 ? 30.003 33.252 -5.074 1.00 49.50 57 ILE G CA 1
ATOM 5554 C C . ILE F 2 57 ? 28.761 33.444 -4.211 1.00 48.82 57 ILE G C 1
ATOM 5555 O O . ILE F 2 57 ? 28.621 34.467 -3.534 1.00 49.90 57 ILE G O 1
ATOM 5560 N N . ASN F 2 58 ? 27.844 32.471 -4.215 1.00 48.88 58 ASN G N 1
ATOM 5561 C CA . ASN F 2 58 ? 26.630 32.599 -3.410 1.00 52.46 58 ASN G CA 1
ATOM 5562 C C . ASN F 2 58 ? 26.955 32.692 -1.925 1.00 60.91 58 ASN G C 1
ATOM 5563 O O . ASN F 2 58 ? 26.317 33.454 -1.190 1.00 68.08 58 ASN G O 1
ATOM 5568 N N . ARG F 2 59 ? 27.938 31.920 -1.462 1.00 58.67 59 ARG G N 1
ATOM 5569 C CA . ARG F 2 59 ? 28.295 31.975 -0.049 1.00 59.19 59 ARG G CA 1
ATOM 5570 C C . ARG F 2 59 ? 29.020 33.272 0.286 1.00 56.69 59 ARG G C 1
ATOM 5571 O O . ARG F 2 59 ? 28.725 33.908 1.305 1.00 56.78 59 ARG G O 1
ATOM 5579 N N . GLN F 2 60 ? 29.968 33.680 -0.560 1.00 56.85 60 GLN G N 1
ATOM 5580 C CA . GLN F 2 60 ? 30.751 34.875 -0.265 1.00 64.13 60 GLN G CA 1
ATOM 5581 C C . GLN F 2 60 ? 29.889 36.134 -0.307 1.00 67.88 60 GLN G C 1
ATOM 5582 O O . GLN F 2 60 ? 29.988 36.990 0.580 1.00 74.00 60 GLN G O 1
ATOM 5588 N N . GLN F 2 61 ? 29.034 36.264 -1.321 1.00 62.47 61 GLN G N 1
ATOM 5589 C CA . GLN F 2 61 ? 28.116 37.393 -1.399 1.00 59.76 61 GLN G CA 1
ATOM 5590 C C . GLN F 2 61 ? 26.899 37.230 -0.499 1.00 58.89 61 GLN G C 1
ATOM 5591 O O . GLN F 2 61 ? 26.008 38.086 -0.538 1.00 64.34 61 GLN G O 1
ATOM 5597 N N . GLN F 2 62 ? 26.838 36.158 0.293 1.00 55.83 62 GLN G N 1
ATOM 5598 C CA . GLN F 2 62 ? 25.800 35.975 1.310 1.00 59.77 62 GLN G CA 1
ATOM 5599 C C . GLN F 2 62 ? 24.403 35.942 0.694 1.00 63.64 62 GLN G C 1
ATOM 5600 O O . GLN F 2 62 ? 23.446 36.472 1.261 1.00 65.86 62 GLN G O 1
ATOM 5606 N N . LEU F 2 63 ? 24.280 35.306 -0.472 1.00 64.62 63 LEU G N 1
ATOM 5607 C CA . LEU F 2 63 ? 23.006 35.244 -1.181 1.00 61.34 63 LEU G CA 1
ATOM 5608 C C . LEU F 2 63 ? 22.113 34.110 -0.702 1.00 59.51 63 LEU G C 1
ATOM 5609 O O . LEU F 2 63 ? 20.940 34.062 -1.089 1.00 58.66 63 LEU G O 1
ATOM 5614 N N . GLY F 2 64 ? 22.631 33.219 0.139 1.00 59.54 64 GLY G N 1
ATOM 5615 C CA . GLY F 2 64 ? 21.941 32.001 0.511 1.00 61.53 64 GLY G CA 1
ATOM 5616 C C . GLY F 2 64 ? 22.798 30.806 0.150 1.00 63.98 64 GLY G C 1
ATOM 5617 O O . GLY F 2 64 ? 23.692 30.927 -0.693 1.00 65.33 64 GLY G O 1
ATOM 5618 N N . ILE F 2 65 ? 22.570 29.661 0.781 1.00 66.41 65 ILE G N 1
ATOM 5619 C CA . ILE F 2 65 ? 23.318 28.456 0.443 1.00 72.94 65 ILE G CA 1
ATOM 5620 C C . ILE F 2 65 ? 22.377 27.528 -0.324 1.00 72.74 65 ILE G C 1
ATOM 5621 O O . ILE F 2 65 ? 21.449 26.958 0.270 1.00 80.70 65 ILE G O 1
ATOM 5626 N N . PRO F 2 66 ? 22.567 27.356 -1.631 1.00 62.75 66 PRO G N 1
ATOM 5627 C CA . PRO F 2 66 ? 21.674 26.477 -2.403 1.00 64.44 66 PRO G CA 1
ATOM 5628 C C . PRO F 2 66 ? 21.972 25.009 -2.127 1.00 67.62 66 PRO G C 1
ATOM 5629 O O . PRO F 2 66 ? 23.130 24.587 -2.114 1.00 69.25 66 PRO G O 1
ATOM 5633 N N . GLN F 2 67 ? 20.918 24.230 -1.902 1.00 71.60 67 GLN G N 1
ATOM 5634 C CA . GLN F 2 67 ? 21.084 22.798 -1.695 1.00 78.53 67 GLN G CA 1
ATOM 5635 C C . GLN F 2 67 ? 20.957 21.999 -2.989 1.00 77.08 67 GLN G C 1
ATOM 5636 O O . GLN F 2 67 ? 21.004 20.765 -2.946 1.00 77.94 67 GLN G O 1
ATOM 5642 N N . SER F 2 68 ? 20.807 22.671 -4.131 1.00 76.23 68 SER G N 1
ATOM 5643 C CA . SER F 2 68 ? 20.840 22.026 -5.435 1.00 70.57 68 SER G CA 1
ATOM 5644 C C . SER F 2 68 ? 21.561 22.939 -6.415 1.00 64.77 68 SER G C 1
ATOM 5645 O O . SER F 2 68 ? 21.541 24.166 -6.275 1.00 62.97 68 SER G O 1
ATOM 5648 N N . SER F 2 69 ? 22.196 22.324 -7.416 1.00 64.94 69 SER G N 1
ATOM 5649 C CA . SER F 2 69 ? 22.968 23.088 -8.389 1.00 62.70 69 SER G CA 1
ATOM 5650 C C . SER F 2 69 ? 22.094 24.062 -9.171 1.00 62.15 69 SER G C 1
ATOM 5651 O O . SER F 2 69 ? 22.564 25.136 -9.564 1.00 53.56 69 SER G O 1
ATOM 5654 N N . ARG F 2 70 ? 20.827 23.711 -9.407 1.00 68.66 70 ARG G N 1
ATOM 5655 C CA . ARG F 2 70 ? 19.954 24.609 -10.156 1.00 74.54 70 ARG G CA 1
ATOM 5656 C C . ARG F 2 70 ? 19.608 25.846 -9.333 1.00 71.51 70 ARG G C 1
ATOM 5657 O O . ARG F 2 70 ? 19.561 26.959 -9.870 1.00 68.74 70 ARG G O 1
ATOM 5665 N N . ASP F 2 71 ? 19.392 25.675 -8.022 1.00 74.04 71 ASP G N 1
ATOM 5666 C CA . ASP F 2 71 ? 19.145 26.822 -7.155 1.00 76.20 71 ASP G CA 1
ATOM 5667 C C . ASP F 2 71 ? 20.343 27.757 -7.122 1.00 70.30 71 ASP G C 1
ATOM 5668 O O . ASP F 2 71 ? 20.180 28.969 -6.941 1.00 67.57 71 ASP G O 1
ATOM 5673 N N . SER F 2 72 ? 21.550 27.213 -7.293 1.00 65.85 72 SER G N 1
ATOM 5674 C CA . SER F 2 72 ? 22.750 28.039 -7.234 1.00 62.31 72 SER G CA 1
ATOM 5675 C C . SER F 2 72 ? 22.773 29.055 -8.366 1.00 67.94 72 SER G C 1
ATOM 5676 O O . SER F 2 72 ? 23.096 30.229 -8.148 1.00 69.44 72 SER G O 1
ATOM 5679 N N . PHE F 2 73 ? 22.433 28.623 -9.581 1.00 65.34 73 PHE G N 1
ATOM 5680 C CA . PHE F 2 73 ? 22.390 29.550 -10.704 1.00 60.34 73 PHE G CA 1
ATOM 5681 C C . PHE F 2 73 ? 21.199 30.487 -10.597 1.00 60.42 73 PHE G C 1
ATOM 5682 O O . PHE F 2 73 ? 21.289 31.656 -10.989 1.00 62.69 73 PHE G O 1
ATOM 5690 N N . THR F 2 74 ? 20.071 29.991 -10.084 1.00 62.40 74 THR G N 1
ATOM 5691 C CA . THR F 2 74 ? 18.943 30.868 -9.793 1.00 70.41 74 THR G CA 1
ATOM 5692 C C . THR F 2 74 ? 19.365 32.020 -8.886 1.00 74.58 74 THR G C 1
ATOM 5693 O O . THR F 2 74 ? 18.999 33.177 -9.125 1.00 78.67 74 THR G O 1
ATOM 5697 N N . LEU F 2 75 ? 20.160 31.721 -7.852 1.00 74.63 75 LEU G N 1
ATOM 5698 C CA . LEU F 2 75 ? 20.570 32.752 -6.900 1.00 71.49 75 LEU G CA 1
ATOM 5699 C C . LEU F 2 75 ? 21.446 33.812 -7.559 1.00 69.86 75 LEU G C 1
ATOM 5700 O O . LEU F 2 75 ? 21.347 34.999 -7.229 1.00 69.51 75 LEU G O 1
ATOM 5705 N N . LEU F 2 76 ? 22.318 33.407 -8.486 1.00 65.89 76 LEU G N 1
ATOM 5706 C CA . LEU F 2 76 ? 23.114 34.395 -9.205 1.00 66.13 76 LEU G CA 1
ATOM 5707 C C . LEU F 2 76 ? 22.251 35.239 -10.135 1.00 73.06 76 LEU G C 1
ATOM 5708 O O . LEU F 2 76 ? 22.538 36.425 -10.341 1.00 75.05 76 LEU G O 1
ATOM 5713 N N . ALA F 2 77 ? 21.196 34.650 -10.703 1.00 75.43 77 ALA G N 1
ATOM 5714 C CA . ALA F 2 77 ? 20.307 35.416 -11.569 1.00 78.34 77 ALA G CA 1
ATOM 5715 C C . ALA F 2 77 ? 19.450 36.382 -10.763 1.00 80.53 77 ALA G C 1
ATOM 5716 O O . ALA F 2 77 ? 19.272 37.539 -11.161 1.00 81.92 77 ALA G O 1
ATOM 5718 N N . GLN F 2 78 ? 18.915 35.925 -9.625 1.00 82.60 78 GLN G N 1
ATOM 5719 C CA . GLN F 2 78 ? 18.063 36.782 -8.808 1.00 84.45 78 GLN G CA 1
ATOM 5720 C C . GLN F 2 78 ? 18.822 37.987 -8.269 1.00 85.77 78 GLN G C 1
ATOM 5721 O O . GLN F 2 78 ? 18.221 39.039 -8.030 1.00 93.12 78 GLN G O 1
ATOM 5727 N N . ASN F 2 79 ? 20.133 37.861 -8.075 1.00 80.01 79 ASN G N 1
ATOM 5728 C CA . ASN F 2 79 ? 20.961 38.977 -7.642 1.00 76.33 79 ASN G CA 1
ATOM 5729 C C . ASN F 2 79 ? 21.772 39.578 -8.786 1.00 77.05 79 ASN G C 1
ATOM 5730 O O . ASN F 2 79 ? 22.709 40.345 -8.538 1.00 77.84 79 ASN G O 1
ATOM 5735 N N . ASN F 2 80 ? 21.435 39.232 -10.030 1.00 76.56 80 ASN G N 1
ATOM 5736 C CA . ASN F 2 80 ? 21.908 39.934 -11.224 1.00 78.09 80 ASN G CA 1
ATOM 5737 C C . ASN F 2 80 ? 23.427 39.869 -11.388 1.00 76.35 80 ASN G C 1
ATOM 5738 O O . ASN F 2 80 ? 24.047 40.816 -11.880 1.00 74.87 80 ASN G O 1
ATOM 5743 N N . LEU F 2 81 ? 24.042 38.751 -10.998 1.00 76.13 81 LEU G N 1
ATOM 5744 C CA . LEU F 2 81 ? 25.458 38.537 -11.281 1.00 72.57 81 LEU G CA 1
ATOM 5745 C C . LEU F 2 81 ? 25.692 37.830 -12.609 1.00 71.01 81 LEU G C 1
ATOM 5746 O O . LEU F 2 81 ? 26.775 37.972 -13.193 1.00 72.39 81 LEU G O 1
ATOM 5751 N N . ILE F 2 82 ? 24.714 37.069 -13.087 1.00 67.42 82 ILE G N 1
ATOM 5752 C CA . ILE F 2 82 ? 24.670 36.631 -14.472 1.00 71.82 82 ILE G CA 1
ATOM 5753 C C . ILE F 2 82 ? 23.298 36.983 -15.019 1.00 76.88 82 ILE G C 1
ATOM 5754 O O . ILE F 2 82 ? 22.305 37.051 -14.285 1.00 79.65 82 ILE G O 1
ATOM 5759 N N . THR F 2 83 ? 23.259 37.232 -16.318 1.00 77.91 83 THR G N 1
ATOM 5760 C CA . THR F 2 83 ? 21.992 37.402 -16.999 1.00 82.49 83 THR G CA 1
ATOM 5761 C C . THR F 2 83 ? 21.173 36.124 -16.912 1.00 84.92 83 THR G C 1
ATOM 5762 O O . THR F 2 83 ? 21.710 35.010 -16.866 1.00 84.42 83 THR G O 1
ATOM 5766 N N . GLN F 2 84 ? 19.855 36.302 -16.851 1.00 86.69 84 GLN G N 1
ATOM 5767 C CA . GLN F 2 84 ? 18.975 35.144 -16.837 1.00 90.35 84 GLN G CA 1
ATOM 5768 C C . GLN F 2 84 ? 19.037 34.323 -18.127 1.00 92.78 84 GLN G C 1
ATOM 5769 O O . GLN F 2 84 ? 18.805 33.108 -18.039 1.00 87.42 84 GLN G O 1
ATOM 5775 N N . PRO F 2 85 ? 19.343 34.861 -19.318 1.00 97.69 85 PRO G N 1
ATOM 5776 C CA . PRO F 2 85 ? 19.538 33.936 -20.438 1.00 97.95 85 PRO G CA 1
ATOM 5777 C C . PRO F 2 85 ? 20.635 32.931 -20.146 1.00 96.59 85 PRO G C 1
ATOM 5778 O O . PRO F 2 85 ? 20.475 31.753 -20.457 1.00 102.58 85 PRO G O 1
ATOM 5782 N N . LEU F 2 86 ? 21.727 33.359 -19.506 1.00 85.93 86 LEU G N 1
ATOM 5783 C CA . LEU F 2 86 ? 22.811 32.441 -19.176 1.00 81.28 86 LEU G CA 1
ATOM 5784 C C . LEU F 2 86 ? 22.400 31.480 -18.067 1.00 77.10 86 LEU G C 1
ATOM 5785 O O . LEU F 2 86 ? 22.790 30.309 -18.083 1.00 81.65 86 LEU G O 1
ATOM 5790 N N . SER F 2 87 ? 21.610 31.959 -17.100 1.00 72.64 87 SER G N 1
ATOM 5791 C CA . SER F 2 87 ? 21.166 31.113 -15.995 1.00 71.17 87 SER G CA 1
ATOM 5792 C C . SER F 2 87 ? 20.413 29.891 -16.500 1.00 75.66 87 SER G C 1
ATOM 5793 O O . SER F 2 87 ? 20.715 28.758 -16.110 1.00 80.74 87 SER G O 1
ATOM 5796 N N . ASP F 2 88 ? 19.426 30.102 -17.373 1.00 77.60 88 ASP G N 1
ATOM 5797 C CA . ASP F 2 88 ? 18.577 28.996 -17.802 1.00 81.84 88 ASP G CA 1
ATOM 5798 C C . ASP F 2 88 ? 19.295 28.060 -18.764 1.00 71.01 88 ASP G C 1
ATOM 5799 O O . ASP F 2 88 ? 18.958 26.874 -18.834 1.00 66.44 88 ASP G O 1
ATOM 5804 N N . ASN F 2 89 ? 20.280 28.562 -19.508 1.00 70.49 89 ASN G N 1
ATOM 5805 C CA . ASN F 2 89 ? 21.030 27.684 -20.398 1.00 73.92 89 ASN G CA 1
ATOM 5806 C C . ASN F 2 89 ? 22.005 26.809 -19.621 1.00 76.61 89 ASN G C 1
ATOM 5807 O O . ASN F 2 89 ? 22.205 25.637 -19.963 1.00 79.70 89 ASN G O 1
ATOM 5812 N N . LEU F 2 90 ? 22.621 27.354 -18.569 1.00 75.16 90 LEU G N 1
ATOM 5813 C CA . LEU F 2 90 ? 23.493 26.526 -17.741 1.00 70.02 90 LEU G CA 1
ATOM 5814 C C . LEU F 2 90 ? 22.696 25.536 -16.904 1.00 68.17 90 LEU G C 1
ATOM 5815 O O . LEU F 2 90 ? 23.180 24.430 -16.637 1.00 68.08 90 LEU G O 1
ATOM 5820 N N . LYS F 2 91 ? 21.485 25.909 -16.479 1.00 63.38 91 LYS G N 1
ATOM 5821 C CA . LYS F 2 91 ? 20.587 24.924 -15.888 1.00 64.65 91 LYS G CA 1
ATOM 5822 C C . LYS F 2 91 ? 20.276 23.798 -16.864 1.00 71.15 91 LYS G C 1
ATOM 5823 O O . LYS F 2 91 ? 20.102 22.645 -16.450 1.00 74.43 91 LYS G O 1
ATOM 5829 N N . LYS F 2 92 ? 20.183 24.112 -18.159 1.00 74.20 92 LYS G N 1
ATOM 5830 C CA . LYS F 2 92 ? 19.937 23.071 -19.151 1.00 73.58 92 LYS G CA 1
ATOM 5831 C C . LYS F 2 92 ? 21.127 22.126 -19.262 1.00 66.41 92 LYS G C 1
ATOM 5832 O O . LYS F 2 92 ? 20.948 20.912 -19.414 1.00 63.39 92 LYS G O 1
ATOM 5838 N N . MET F 2 93 ? 22.348 22.663 -19.187 1.00 65.27 93 MET G N 1
ATOM 5839 C CA . MET F 2 93 ? 23.538 21.818 -19.218 1.00 66.82 93 MET G CA 1
ATOM 5840 C C . MET F 2 93 ? 23.541 20.839 -18.054 1.00 65.76 93 MET G C 1
ATOM 5841 O O . MET F 2 93 ? 23.763 19.636 -18.237 1.00 63.21 93 MET G O 1
ATOM 5846 N N . VAL F 2 94 ? 23.302 21.345 -16.842 1.00 65.66 94 VAL G N 1
ATOM 5847 C CA . VAL F 2 94 ? 23.207 20.483 -15.668 1.00 59.71 94 VAL G CA 1
ATOM 5848 C C . VAL F 2 94 ? 22.143 19.415 -15.882 1.00 61.03 94 VAL G C 1
ATOM 5849 O O . VAL F 2 94 ? 22.367 18.226 -15.621 1.00 63.07 94 VAL G O 1
ATOM 5853 N N . GLY F 2 95 ? 20.972 19.823 -16.374 1.00 64.79 95 GLY G N 1
ATOM 5854 C CA . GLY F 2 95 ? 19.908 18.861 -16.613 1.00 69.10 95 GLY G CA 1
ATOM 5855 C C . GLY F 2 95 ? 20.296 17.795 -17.619 1.00 75.27 95 GLY G C 1
ATOM 5856 O O . GLY F 2 95 ? 19.900 16.634 -17.491 1.00 78.96 95 GLY G O 1
ATOM 5857 N N . LEU F 2 96 ? 21.083 18.171 -18.630 1.00 75.75 96 LEU G N 1
ATOM 5858 C CA . LEU F 2 96 ? 21.505 17.205 -19.638 1.00 71.63 96 LEU G CA 1
ATOM 5859 C C . LEU F 2 96 ? 22.603 16.286 -19.119 1.00 67.89 96 LEU G C 1
ATOM 5860 O O . LEU F 2 96 ? 22.642 15.106 -19.490 1.00 64.31 96 LEU G O 1
ATOM 5865 N N . ARG F 2 97 ? 23.498 16.803 -18.271 1.00 70.33 97 ARG G N 1
ATOM 5866 C CA . ARG F 2 97 ? 24.503 15.945 -17.652 1.00 71.77 97 ARG G CA 1
ATOM 5867 C C . ARG F 2 97 ? 23.843 14.842 -16.834 1.00 69.55 97 ARG G C 1
ATOM 5868 O O . ARG F 2 97 ? 24.218 13.667 -16.937 1.00 69.02 97 ARG G O 1
ATOM 5876 N N . ASN F 2 98 ? 22.843 15.206 -16.024 1.00 67.11 98 ASN G N 1
ATOM 5877 C CA . ASN F 2 98 ? 22.128 14.227 -15.210 1.00 65.99 98 ASN G CA 1
ATOM 5878 C C . ASN F 2 98 ? 21.646 13.051 -16.052 1.00 70.04 98 ASN G C 1
ATOM 5879 O O . ASN F 2 98 ? 21.849 11.886 -15.691 1.00 71.00 98 ASN G O 1
ATOM 5884 N N . ILE F 2 99 ? 21.003 13.343 -17.184 1.00 71.15 99 ILE G N 1
ATOM 5885 C CA . ILE F 2 99 ? 20.523 12.278 -18.060 1.00 75.39 99 ILE G CA 1
ATOM 5886 C C . ILE F 2 99 ? 21.691 11.549 -18.708 1.00 71.28 99 ILE G C 1
ATOM 5887 O O . ILE F 2 99 ? 21.712 10.316 -18.771 1.00 65.07 99 ILE G O 1
ATOM 5892 N N . ALA F 2 100 ? 22.691 12.297 -19.175 1.00 71.45 100 ALA G N 1
ATOM 5893 C CA . ALA F 2 100 ? 23.798 11.686 -19.903 1.00 65.38 100 ALA G CA 1
ATOM 5894 C C . ALA F 2 100 ? 24.626 10.770 -19.011 1.00 65.01 100 ALA G C 1
ATOM 5895 O O . ALA F 2 100 ? 25.116 9.730 -19.467 1.00 62.80 100 ALA G O 1
ATOM 5897 N N . VAL F 2 101 ? 24.789 11.130 -17.740 1.00 64.08 101 VAL G N 1
ATOM 5898 C CA . VAL F 2 101 ? 25.636 10.339 -16.855 1.00 62.52 101 VAL G CA 1
ATOM 5899 C C . VAL F 2 101 ? 24.855 9.183 -16.238 1.00 65.01 101 VAL G C 1
ATOM 5900 O O . VAL F 2 101 ? 25.290 8.026 -16.287 1.00 63.19 101 VAL G O 1
ATOM 5904 N N . HIS F 2 102 ? 23.689 9.473 -15.663 1.00 69.78 102 HIS G N 1
ATOM 5905 C CA . HIS F 2 102 ? 22.965 8.526 -14.824 1.00 76.15 102 HIS G CA 1
ATOM 5906 C C . HIS F 2 102 ? 21.900 7.736 -15.566 1.00 83.91 102 HIS G C 1
ATOM 5907 O O . HIS F 2 102 ? 21.247 6.884 -14.955 1.00 82.03 102 HIS G O 1
ATOM 5914 N N . ASP F 2 103 ? 21.702 7.994 -16.856 1.00 92.00 103 ASP G N 1
ATOM 5915 C CA . ASP F 2 103 ? 20.593 7.383 -17.573 1.00 98.20 103 ASP G CA 1
ATOM 5916 C C . ASP F 2 103 ? 20.763 7.580 -19.075 1.00 100.46 103 ASP G C 1
ATOM 5917 O O . ASP F 2 103 ? 19.969 8.282 -19.711 1.00 104.83 103 ASP G O 1
ATOM 5922 N N . TYR F 2 104 ? 21.815 6.986 -19.649 1.00 101.74 104 TYR G N 1
ATOM 5923 C CA . TYR F 2 104 ? 22.043 7.137 -21.083 1.00 105.13 104 TYR G CA 1
ATOM 5924 C C . TYR F 2 104 ? 20.913 6.492 -21.880 1.00 106.85 104 TYR G C 1
ATOM 5925 O O . TYR F 2 104 ? 20.439 7.066 -22.866 1.00 110.82 104 TYR G O 1
ATOM 5934 N N . GLN F 2 105 ? 20.425 5.332 -21.440 1.00 106.19 105 GLN G N 1
ATOM 5935 C CA . GLN F 2 105 ? 19.424 4.593 -22.207 1.00 106.65 105 GLN G CA 1
ATOM 5936 C C . GLN F 2 105 ? 18.222 5.446 -22.620 1.00 104.34 105 GLN G C 1
ATOM 5937 O O . GLN F 2 105 ? 17.450 5.043 -23.498 1.00 102.28 105 GLN G O 1
ATOM 5943 N N . GLU F 2 106 ? 18.060 6.627 -22.016 1.00 100.65 106 GLU G N 1
ATOM 5944 C CA . GLU F 2 106 ? 17.118 7.630 -22.503 1.00 96.77 106 GLU G CA 1
ATOM 5945 C C . GLU F 2 106 ? 17.808 8.890 -23.019 1.00 89.49 106 GLU G C 1
ATOM 5946 O O . GLU F 2 106 ? 17.126 9.877 -23.313 1.00 85.65 106 GLU G O 1
ATOM 5952 N N . LEU F 2 107 ? 19.136 8.894 -23.124 1.00 88.66 107 LEU G N 1
ATOM 5953 C CA . LEU F 2 107 ? 19.830 10.046 -23.686 1.00 89.79 107 LEU G CA 1
ATOM 5954 C C . LEU F 2 107 ? 19.558 10.138 -25.180 1.00 99.59 107 LEU G C 1
ATOM 5955 O O . LEU F 2 107 ? 19.730 9.161 -25.916 1.00 100.98 107 LEU G O 1
ATOM 5960 N N . ASN F 2 108 ? 19.127 11.319 -25.620 1.00 109.11 108 ASN G N 1
ATOM 5961 C CA . ASN F 2 108 ? 18.795 11.523 -27.024 1.00 114.51 108 ASN G CA 1
ATOM 5962 C C . ASN F 2 108 ? 20.049 11.492 -27.887 1.00 115.12 108 ASN G C 1
ATOM 5963 O O . ASN F 2 108 ? 20.038 10.905 -28.977 1.00 119.65 108 ASN G O 1
ATOM 5968 N N . LEU F 2 109 ? 21.128 12.128 -27.423 1.00 103.25 109 LEU G N 1
ATOM 5969 C CA . LEU F 2 109 ? 22.418 12.170 -28.109 1.00 94.99 109 LEU G CA 1
ATOM 5970 C C . LEU F 2 109 ? 22.400 13.174 -29.264 1.00 95.01 109 LEU G C 1
ATOM 5971 O O . LEU F 2 109 ? 23.438 13.768 -29.576 1.00 93.73 109 LEU G O 1
ATOM 5976 N N . ASP F 2 110 ? 21.239 13.389 -29.900 1.00 97.94 110 ASP G N 1
ATOM 5977 C CA . ASP F 2 110 ? 21.101 14.539 -30.796 1.00 102.99 110 ASP G CA 1
ATOM 5978 C C . ASP F 2 110 ? 21.186 15.842 -30.012 1.00 99.50 110 ASP G C 1
ATOM 5979 O O . ASP F 2 110 ? 21.686 16.854 -30.519 1.00 96.22 110 ASP G O 1
ATOM 5984 N N . ILE F 2 111 ? 20.673 15.844 -28.780 1.00 98.28 111 ILE G N 1
ATOM 5985 C CA . ILE F 2 111 ? 20.762 17.042 -27.954 1.00 94.80 111 ILE G CA 1
ATOM 5986 C C . ILE F 2 111 ? 22.198 17.267 -27.502 1.00 90.60 111 ILE G C 1
ATOM 5987 O O . ILE F 2 111 ? 22.677 18.406 -27.461 1.00 87.31 111 ILE G O 1
ATOM 5992 N N . VAL F 2 112 ? 22.914 16.188 -27.175 1.00 89.52 112 VAL G N 1
ATOM 5993 C CA . VAL F 2 112 ? 24.335 16.310 -26.854 1.00 85.79 112 VAL G CA 1
ATOM 5994 C C . VAL F 2 112 ? 25.084 16.953 -28.012 1.00 83.42 112 VAL G C 1
ATOM 5995 O O . VAL F 2 112 ? 25.800 17.946 -27.838 1.00 74.89 112 VAL G O 1
ATOM 5999 N N . VAL F 2 113 ? 24.915 16.400 -29.216 1.00 87.55 113 VAL G N 1
ATOM 6000 C CA . VAL F 2 113 ? 25.681 16.870 -30.366 1.00 89.11 113 VAL G CA 1
ATOM 6001 C C . VAL F 2 113 ? 25.323 18.317 -30.694 1.00 85.48 113 VAL G C 1
ATOM 6002 O O . VAL F 2 113 ? 26.197 19.119 -31.049 1.00 83.19 113 VAL G O 1
ATOM 6006 N N . HIS F 2 114 ? 24.045 18.684 -30.543 1.00 89.04 114 HIS G N 1
ATOM 6007 C CA . HIS F 2 114 ? 23.646 20.072 -30.745 1.00 91.80 114 HIS G CA 1
ATOM 6008 C C . HIS F 2 114 ? 24.194 20.973 -29.643 1.00 87.17 114 HIS G C 1
ATOM 6009 O O . HIS F 2 114 ? 24.473 22.152 -29.889 1.00 85.73 114 HIS G O 1
ATOM 6016 N N . VAL F 2 115 ? 24.359 20.435 -28.431 1.00 85.52 115 VAL G N 1
ATOM 6017 C CA . VAL F 2 115 ? 24.997 21.190 -27.356 1.00 74.69 115 VAL G CA 1
ATOM 6018 C C . VAL F 2 115 ? 26.500 21.304 -27.600 1.00 67.35 115 VAL G C 1
ATOM 6019 O O . VAL F 2 115 ? 27.112 22.347 -27.326 1.00 62.36 115 VAL G O 1
ATOM 6023 N N . VAL F 2 116 ? 27.119 20.240 -28.120 1.00 70.72 116 VAL G N 1
ATOM 6024 C CA . VAL F 2 116 ? 28.544 20.286 -28.442 1.00 80.47 116 VAL G CA 1
ATOM 6025 C C . VAL F 2 116 ? 28.835 21.350 -29.497 1.00 86.73 116 VAL G C 1
ATOM 6026 O O . VAL F 2 116 ? 29.882 22.009 -29.455 1.00 84.18 116 VAL G O 1
ATOM 6030 N N . GLN F 2 117 ? 27.929 21.551 -30.449 1.00 89.01 117 GLN G N 1
ATOM 6031 C CA . GLN F 2 117 ? 28.219 22.491 -31.524 1.00 95.62 117 GLN G CA 1
ATOM 6032 C C . GLN F 2 117 ? 27.667 23.889 -31.283 1.00 96.47 117 GLN G C 1
ATOM 6033 O O . GLN F 2 117 ? 28.245 24.858 -31.782 1.00 96.49 117 GLN G O 1
ATOM 6039 N N . HIS F 2 118 ? 26.587 24.037 -30.515 1.00 97.52 118 HIS G N 1
ATOM 6040 C CA . HIS F 2 118 ? 25.899 25.314 -30.422 1.00 102.32 118 HIS G CA 1
ATOM 6041 C C . HIS F 2 118 ? 25.775 25.872 -29.010 1.00 103.28 118 HIS G C 1
ATOM 6042 O O . HIS F 2 118 ? 25.601 27.089 -28.866 1.00 100.97 118 HIS G O 1
ATOM 6049 N N . HIS F 2 119 ? 25.854 25.038 -27.974 1.00 107.01 119 HIS G N 1
ATOM 6050 C CA . HIS F 2 119 ? 25.591 25.501 -26.624 1.00 108.54 119 HIS G CA 1
ATOM 6051 C C . HIS F 2 119 ? 26.778 25.459 -25.681 1.00 106.59 119 HIS G C 1
ATOM 6052 O O . HIS F 2 119 ? 26.629 25.865 -24.521 1.00 104.71 119 HIS G O 1
ATOM 6059 N N . LEU F 2 120 ? 27.936 24.968 -26.124 1.00 103.06 120 LEU G N 1
ATOM 6060 C CA . LEU F 2 120 ? 29.131 25.193 -25.336 1.00 99.43 120 LEU G CA 1
ATOM 6061 C C . LEU F 2 120 ? 29.277 26.677 -25.024 1.00 105.50 120 LEU G C 1
ATOM 6062 O O . LEU F 2 120 ? 29.689 27.018 -23.911 1.00 104.74 120 LEU G O 1
ATOM 6067 N N . GLU F 2 121 ? 28.831 27.564 -25.937 1.00 114.19 121 GLU G N 1
ATOM 6068 C CA . GLU F 2 121 ? 29.052 28.981 -25.765 1.00 117.00 121 GLU G CA 1
ATOM 6069 C C . GLU F 2 121 ? 28.242 29.565 -24.590 1.00 113.11 121 GLU G C 1
ATOM 6070 O O . GLU F 2 121 ? 28.212 30.805 -24.431 1.00 113.73 121 GLU G O 1
ATOM 6076 N N . ASP F 2 122 ? 27.722 28.720 -23.675 1.00 107.47 122 ASP G N 1
ATOM 6077 C CA . ASP F 2 122 ? 27.266 29.186 -22.361 1.00 95.76 122 ASP G CA 1
ATOM 6078 C C . ASP F 2 122 ? 28.398 29.131 -21.326 1.00 84.66 122 ASP G C 1
ATOM 6079 O O . ASP F 2 122 ? 28.438 29.954 -20.400 1.00 79.84 122 ASP G O 1
ATOM 6084 N N . PHE F 2 123 ? 29.377 28.236 -21.521 1.00 83.85 123 PHE G N 1
ATOM 6085 C CA . PHE F 2 123 ? 30.502 28.150 -20.588 1.00 86.60 123 PHE G CA 1
ATOM 6086 C C . PHE F 2 123 ? 31.477 29.329 -20.755 1.00 95.19 123 PHE G C 1
ATOM 6087 O O . PHE F 2 123 ? 31.860 29.962 -19.762 1.00 94.69 123 PHE G O 1
ATOM 6095 N N . GLU F 2 124 ? 31.904 29.635 -21.990 1.00 104.41 124 GLU G N 1
ATOM 6096 C CA . GLU F 2 124 ? 32.698 30.843 -22.250 1.00 105.66 124 GLU G CA 1
ATOM 6097 C C . GLU F 2 124 ? 32.012 32.082 -21.717 1.00 100.91 124 GLU G C 1
ATOM 6098 O O . GLU F 2 124 ? 32.651 32.968 -21.138 1.00 99.25 124 GLU G O 1
ATOM 6104 N N . GLN F 2 125 ? 30.717 32.193 -21.985 1.00 93.18 125 GLN G N 1
ATOM 6105 C CA . GLN F 2 125 ? 29.993 33.376 -21.561 1.00 89.24 125 GLN G CA 1
ATOM 6106 C C . GLN F 2 125 ? 30.006 33.489 -20.046 1.00 81.98 125 GLN G C 1
ATOM 6107 O O . GLN F 2 125 ? 30.170 34.587 -19.502 1.00 77.78 125 GLN G O 1
ATOM 6113 N N . PHE F 2 126 ? 29.880 32.357 -19.347 1.00 79.09 126 PHE G N 1
ATOM 6114 C CA . PHE F 2 126 ? 29.984 32.360 -17.891 1.00 73.46 126 PHE G CA 1
ATOM 6115 C C . PHE F 2 126 ? 31.394 32.724 -17.438 1.00 68.13 126 PHE G C 1
ATOM 6116 O O . PHE F 2 126 ? 31.566 33.541 -16.526 1.00 66.08 126 PHE G O 1
ATOM 6124 N N . ILE F 2 127 ? 32.415 32.139 -18.070 1.00 73.51 127 ILE G N 1
ATOM 6125 C CA . ILE F 2 127 ? 33.797 32.480 -17.739 1.00 80.48 127 ILE G CA 1
ATOM 6126 C C . ILE F 2 127 ? 34.043 33.974 -17.923 1.00 85.55 127 ILE G C 1
ATOM 6127 O O . ILE F 2 127 ? 34.733 34.609 -17.115 1.00 86.10 127 ILE G O 1
ATOM 6132 N N . ASP F 2 128 ? 33.481 34.559 -18.987 1.00 86.00 128 ASP G N 1
ATOM 6133 C CA . ASP F 2 128 ? 33.751 35.963 -19.291 1.00 84.73 128 ASP G CA 1
ATOM 6134 C C . ASP F 2 128 ? 33.035 36.897 -18.321 1.00 80.40 128 ASP G C 1
ATOM 6135 O O . ASP F 2 128 ? 33.609 37.904 -17.888 1.00 81.01 128 ASP G O 1
ATOM 6140 N N . VAL F 2 129 ? 31.782 36.591 -17.974 1.00 79.52 129 VAL G N 1
ATOM 6141 C CA . VAL F 2 129 ? 31.066 37.390 -16.978 1.00 81.05 129 VAL G CA 1
ATOM 6142 C C . VAL F 2 129 ? 31.819 37.378 -15.653 1.00 86.62 129 VAL G C 1
ATOM 6143 O O . VAL F 2 129 ? 32.200 38.429 -15.122 1.00 90.28 129 VAL G O 1
ATOM 6147 N N . ILE F 2 130 ? 32.054 36.176 -15.116 1.00 85.25 130 ILE G N 1
ATOM 6148 C CA . ILE F 2 130 ? 32.653 36.018 -13.791 1.00 84.91 130 ILE G CA 1
ATOM 6149 C C . ILE F 2 130 ? 33.969 36.780 -13.695 1.00 85.50 130 ILE G C 1
ATOM 6150 O O . ILE F 2 130 ? 34.237 37.478 -12.709 1.00 86.20 130 ILE G O 1
ATOM 6155 N N . LYS F 2 131 ? 34.805 36.659 -14.721 1.00 84.86 131 LYS G N 1
ATOM 6156 C CA . LYS F 2 131 ? 36.132 37.264 -14.724 1.00 84.64 131 LYS G CA 1
ATOM 6157 C C . LYS F 2 131 ? 36.082 38.790 -14.590 1.00 81.78 131 LYS G C 1
ATOM 6158 O O . LYS F 2 131 ? 35.916 39.512 -15.573 1.00 77.68 131 LYS G O 1
ATOM 6164 N N . ASP G 2 3 ? 11.596 -2.304 -9.638 1.00 95.29 3 ASP H N 1
ATOM 6165 C CA . ASP G 2 3 ? 12.017 -2.299 -11.033 1.00 93.54 3 ASP H CA 1
ATOM 6166 C C . ASP G 2 3 ? 13.304 -1.500 -11.193 1.00 85.96 3 ASP H C 1
ATOM 6167 O O . ASP G 2 3 ? 14.122 -1.785 -12.067 1.00 83.91 3 ASP H O 1
ATOM 6172 N N . ILE G 2 4 ? 13.472 -0.496 -10.328 1.00 82.04 4 ILE H N 1
ATOM 6173 C CA . ILE G 2 4 ? 14.656 0.362 -10.380 1.00 78.62 4 ILE H CA 1
ATOM 6174 C C . ILE G 2 4 ? 15.923 -0.449 -10.158 1.00 75.17 4 ILE H C 1
ATOM 6175 O O . ILE G 2 4 ? 16.941 -0.237 -10.830 1.00 79.70 4 ILE H O 1
ATOM 6180 N N . ILE G 2 5 ? 15.883 -1.386 -9.210 1.00 67.32 5 ILE H N 1
ATOM 6181 C CA . ILE G 2 5 ? 17.071 -2.167 -8.888 1.00 68.44 5 ILE H CA 1
ATOM 6182 C C . ILE G 2 5 ? 17.492 -3.021 -10.076 1.00 70.89 5 ILE H C 1
ATOM 6183 O O . ILE G 2 5 ? 18.682 -3.097 -10.408 1.00 70.91 5 ILE H O 1
ATOM 6188 N N . ILE G 2 6 ? 16.529 -3.665 -10.742 1.00 73.48 6 ILE H N 1
ATOM 6189 C CA . ILE G 2 6 ? 16.838 -4.427 -11.951 1.00 76.08 6 ILE H CA 1
ATOM 6190 C C . ILE G 2 6 ? 17.496 -3.527 -12.990 1.00 74.18 6 ILE H C 1
ATOM 6191 O O . ILE G 2 6 ? 18.508 -3.890 -13.602 1.00 73.63 6 ILE H O 1
ATOM 6196 N N . ASN G 2 7 ? 16.933 -2.333 -13.197 1.00 70.13 7 ASN H N 1
ATOM 6197 C CA . ASN G 2 7 ? 17.529 -1.390 -14.139 1.00 72.21 7 ASN H CA 1
ATOM 6198 C C . ASN G 2 7 ? 18.939 -1.009 -13.706 1.00 70.55 7 ASN H C 1
ATOM 6199 O O . ASN G 2 7 ? 19.883 -1.089 -14.498 1.00 68.23 7 ASN H O 1
ATOM 6204 N N . LYS G 2 8 ? 19.104 -0.622 -12.435 1.00 66.63 8 LYS H N 1
ATOM 6205 C CA . LYS G 2 8 ? 20.416 -0.204 -11.944 1.00 61.31 8 LYS H CA 1
ATOM 6206 C C . LYS G 2 8 ? 21.436 -1.336 -12.024 1.00 58.45 8 LYS H C 1
ATOM 6207 O O . LYS G 2 8 ? 22.582 -1.116 -12.434 1.00 52.33 8 LYS H O 1
ATOM 6213 N N . ILE G 2 9 ? 21.045 -2.550 -11.622 1.00 59.69 9 ILE H N 1
ATOM 6214 C CA . ILE G 2 9 ? 21.923 -3.711 -11.775 1.00 60.85 9 ILE H CA 1
ATOM 6215 C C . ILE G 2 9 ? 22.286 -3.910 -13.240 1.00 64.56 9 ILE H C 1
ATOM 6216 O O . ILE G 2 9 ? 23.423 -4.270 -13.573 1.00 66.53 9 ILE H O 1
ATOM 6221 N N . ALA G 2 10 ? 21.333 -3.661 -14.140 1.00 67.07 10 ALA H N 1
ATOM 6222 C CA . ALA G 2 10 ? 21.594 -3.840 -15.564 1.00 71.73 10 ALA H CA 1
ATOM 6223 C C . ALA G 2 10 ? 22.649 -2.861 -16.069 1.00 67.26 10 ALA H C 1
ATOM 6224 O O . ALA G 2 10 ? 23.524 -3.239 -16.859 1.00 62.31 10 ALA H O 1
ATOM 6226 N N . THR G 2 11 ? 22.590 -1.596 -15.631 1.00 64.19 11 THR H N 1
ATOM 6227 C CA . THR G 2 11 ? 23.602 -0.645 -16.078 1.00 64.03 11 THR H CA 1
ATOM 6228 C C . THR G 2 11 ? 24.947 -0.863 -15.397 1.00 62.65 11 THR H C 1
ATOM 6229 O O . THR G 2 11 ? 25.977 -0.492 -15.968 1.00 65.46 11 THR H O 1
ATOM 6233 N N . ILE G 2 12 ? 24.970 -1.460 -14.203 1.00 63.75 12 ILE H N 1
ATOM 6234 C CA . ILE G 2 12 ? 26.244 -1.794 -13.569 1.00 62.13 12 ILE H CA 1
ATOM 6235 C C . ILE G 2 12 ? 26.980 -2.849 -14.382 1.00 66.17 12 ILE H C 1
ATOM 6236 O O . ILE G 2 12 ? 28.160 -2.684 -14.714 1.00 69.23 12 ILE H O 1
ATOM 6241 N N . LYS G 2 13 ? 26.300 -3.956 -14.700 1.00 69.23 13 LYS H N 1
ATOM 6242 C CA . LYS G 2 13 ? 26.892 -4.967 -15.572 1.00 71.63 13 LYS H CA 1
ATOM 6243 C C . LYS G 2 13 ? 27.306 -4.357 -16.905 1.00 70.45 13 LYS H C 1
ATOM 6244 O O . LYS G 2 13 ? 28.426 -4.573 -17.379 1.00 72.56 13 LYS H O 1
ATOM 6250 N N . ARG G 2 14 ? 26.417 -3.569 -17.512 1.00 67.31 14 ARG H N 1
ATOM 6251 C CA . ARG G 2 14 ? 26.724 -2.945 -18.794 1.00 69.49 14 ARG H CA 1
ATOM 6252 C C . ARG G 2 14 ? 27.914 -1.995 -18.690 1.00 68.38 14 ARG H C 1
ATOM 6253 O O . ARG G 2 14 ? 28.709 -1.893 -19.632 1.00 71.03 14 ARG H O 1
ATOM 6261 N N . CYS G 2 15 ? 28.064 -1.302 -17.556 1.00 65.55 15 CYS H N 1
ATOM 6262 C CA . CYS G 2 15 ? 29.186 -0.381 -17.391 1.00 61.81 15 CYS H CA 1
ATOM 6263 C C . CYS G 2 15 ? 30.486 -1.122 -17.101 1.00 62.32 15 CYS H C 1
ATOM 6264 O O . CYS G 2 15 ? 31.548 -0.733 -17.600 1.00 62.74 15 CYS H O 1
ATOM 6267 N N . ILE G 2 16 ? 30.423 -2.176 -16.284 1.00 63.13 16 ILE H N 1
ATOM 6268 C CA . ILE G 2 16 ? 31.595 -3.021 -16.063 1.00 67.45 16 ILE H CA 1
ATOM 6269 C C . ILE G 2 16 ? 32.103 -3.590 -17.385 1.00 67.42 16 ILE H C 1
ATOM 6270 O O . ILE G 2 16 ? 33.318 -3.670 -17.616 1.00 64.70 16 ILE H O 1
ATOM 6275 N N . LYS G 2 17 ? 31.187 -3.982 -18.279 1.00 71.47 17 LYS H N 1
ATOM 6276 C CA . LYS G 2 17 ? 31.607 -4.495 -19.581 1.00 77.23 17 LYS H CA 1
ATOM 6277 C C . LYS G 2 17 ? 32.356 -3.432 -20.372 1.00 75.88 17 LYS H C 1
ATOM 6278 O O . LYS G 2 17 ? 33.412 -3.708 -20.953 1.00 74.29 17 LYS H O 1
ATOM 6284 N N . ARG G 2 18 ? 31.834 -2.204 -20.395 1.00 74.59 18 ARG H N 1
ATOM 6285 C CA . ARG G 2 18 ? 32.495 -1.151 -21.155 1.00 76.93 18 ARG H CA 1
ATOM 6286 C C . ARG G 2 18 ? 33.826 -0.759 -20.529 1.00 76.69 18 ARG H C 1
ATOM 6287 O O . ARG G 2 18 ? 34.748 -0.348 -21.243 1.00 79.79 18 ARG H O 1
ATOM 6295 N N . ILE G 2 19 ? 33.950 -0.887 -19.208 1.00 75.24 19 ILE H N 1
ATOM 6296 C CA . ILE G 2 19 ? 35.240 -0.662 -18.563 1.00 71.49 19 ILE H CA 1
ATOM 6297 C C . ILE G 2 19 ? 36.254 -1.702 -19.024 1.00 69.20 19 ILE H C 1
ATOM 6298 O O . ILE G 2 19 ? 37.428 -1.389 -19.258 1.00 64.16 19 ILE H O 1
ATOM 6303 N N . GLN G 2 20 ? 35.813 -2.952 -19.180 1.00 70.60 20 GLN H N 1
ATOM 6304 C CA . GLN G 2 20 ? 36.749 -4.035 -19.457 1.00 73.27 20 GLN H CA 1
ATOM 6305 C C . GLN G 2 20 ? 37.278 -3.970 -20.885 1.00 85.06 20 GLN H C 1
ATOM 6306 O O . GLN G 2 20 ? 38.460 -4.247 -21.122 1.00 90.16 20 GLN H O 1
ATOM 6312 N N . GLN G 2 21 ? 36.430 -3.592 -21.846 1.00 91.80 21 GLN H N 1
ATOM 6313 C CA . GLN G 2 21 ? 36.878 -3.512 -23.235 1.00 96.53 21 GLN H CA 1
ATOM 6314 C C . GLN G 2 21 ? 37.849 -2.357 -23.437 1.00 97.12 21 GLN H C 1
ATOM 6315 O O . GLN G 2 21 ? 38.903 -2.520 -24.064 1.00 103.86 21 GLN H O 1
ATOM 6321 N N . VAL G 2 22 ? 37.470 -1.196 -22.931 1.00 88.31 22 VAL H N 1
ATOM 6322 C CA . VAL G 2 22 ? 38.277 -0.015 -23.106 1.00 86.04 22 VAL H CA 1
ATOM 6323 C C . VAL G 2 22 ? 39.600 -0.082 -22.399 1.00 89.81 22 VAL H C 1
ATOM 6324 O O . VAL G 2 22 ? 40.507 0.631 -22.748 1.00 91.95 22 VAL H O 1
ATOM 6328 N N . TYR G 2 23 ? 39.673 -0.880 -21.360 1.00 95.53 23 TYR H N 1
ATOM 6329 C CA . TYR G 2 23 ? 40.927 -1.021 -20.681 1.00 103.11 23 TYR H CA 1
ATOM 6330 C C . TYR G 2 23 ? 41.675 -2.071 -21.435 1.00 114.21 23 TYR H C 1
ATOM 6331 O O . TYR G 2 23 ? 42.812 -1.865 -21.784 1.00 118.02 23 TYR H O 1
ATOM 6340 N N . GLY G 2 24 ? 41.014 -3.187 -21.704 1.00 30.00 24 GLY H N 1
ATOM 6341 C CA . GLY G 2 24 ? 41.622 -4.280 -22.425 1.00 30.00 24 GLY H CA 1
ATOM 6342 C C . GLY G 2 24 ? 42.872 -4.688 -21.715 1.00 30.00 24 GLY H C 1
ATOM 6343 O O . GLY G 2 24 ? 42.831 -5.150 -20.595 1.00 30.00 24 GLY H O 1
ATOM 6344 N N . ASP G 2 25 ? 43.993 -4.477 -22.374 1.00 131.54 25 ASP H N 1
ATOM 6345 C CA . ASP G 2 25 ? 45.278 -4.782 -21.802 1.00 128.84 25 ASP H CA 1
ATOM 6346 C C . ASP G 2 25 ? 45.846 -3.444 -21.400 1.00 130.96 25 ASP H C 1
ATOM 6347 O O . ASP G 2 25 ? 45.761 -2.460 -22.130 1.00 132.32 25 ASP H O 1
ATOM 6352 N N . GLY G 2 26 ? 46.492 -3.398 -20.259 1.00 131.52 26 GLY H N 1
ATOM 6353 C CA . GLY G 2 26 ? 46.983 -2.107 -19.791 1.00 131.70 26 GLY H CA 1
ATOM 6354 C C . GLY G 2 26 ? 47.550 -1.247 -20.904 1.00 132.82 26 GLY H C 1
ATOM 6355 O O . GLY G 2 26 ? 47.160 -0.088 -21.065 1.00 129.44 26 GLY H O 1
ATOM 6356 N N . SER G 2 27 ? 48.478 -1.811 -21.686 1.00 138.80 27 SER H N 1
ATOM 6357 C CA . SER G 2 27 ? 49.120 -1.178 -22.838 1.00 143.73 27 SER H CA 1
ATOM 6358 C C . SER G 2 27 ? 49.291 0.330 -22.723 1.00 146.79 27 SER H C 1
ATOM 6359 O O . SER G 2 27 ? 50.330 0.813 -22.259 1.00 146.15 27 SER H O 1
ATOM 6362 N N . GLN G 2 28 ? 48.267 1.080 -23.152 1.00 140.92 28 GLN H N 1
ATOM 6363 C CA . GLN G 2 28 ? 48.425 2.506 -23.412 1.00 134.52 28 GLN H CA 1
ATOM 6364 C C . GLN G 2 28 ? 47.355 3.351 -22.723 1.00 126.96 28 GLN H C 1
ATOM 6365 O O . GLN G 2 28 ? 47.253 4.553 -22.995 1.00 123.83 28 GLN H O 1
ATOM 6371 N N . PHE G 2 29 ? 46.582 2.760 -21.805 1.00 123.11 29 PHE H N 1
ATOM 6372 C CA . PHE G 2 29 ? 45.552 3.518 -21.098 1.00 118.49 29 PHE H CA 1
ATOM 6373 C C . PHE G 2 29 ? 46.154 4.645 -20.266 1.00 116.23 29 PHE H C 1
ATOM 6374 O O . PHE G 2 29 ? 45.527 5.698 -20.110 1.00 116.69 29 PHE H O 1
ATOM 6382 N N . LYS G 2 30 ? 47.368 4.457 -19.739 1.00 114.55 30 LYS H N 1
ATOM 6383 C CA . LYS G 2 30 ? 48.057 5.561 -19.077 1.00 114.28 30 LYS H CA 1
ATOM 6384 C C . LYS G 2 30 ? 48.354 6.706 -20.043 1.00 122.57 30 LYS H C 1
ATOM 6385 O O . LYS G 2 30 ? 48.565 7.839 -19.597 1.00 122.18 30 LYS H O 1
ATOM 6391 N N . GLN G 2 31 ? 48.342 6.455 -21.356 1.00 131.21 31 GLN H N 1
ATOM 6392 C CA . GLN G 2 31 ? 48.799 7.467 -22.290 1.00 131.85 31 GLN H CA 1
ATOM 6393 C C . GLN G 2 31 ? 47.702 8.146 -23.099 1.00 130.16 31 GLN H C 1
ATOM 6394 O O . GLN G 2 31 ? 47.942 9.244 -23.613 1.00 132.28 31 GLN H O 1
ATOM 6400 N N . ASP G 2 32 ? 46.524 7.564 -23.257 1.00 127.12 32 ASP H N 1
ATOM 6401 C CA . ASP G 2 32 ? 45.510 8.272 -24.029 1.00 122.49 32 ASP H CA 1
ATOM 6402 C C . ASP G 2 32 ? 44.338 8.609 -23.115 1.00 117.92 32 ASP H C 1
ATOM 6403 O O . ASP G 2 32 ? 43.795 7.742 -22.423 1.00 115.56 32 ASP H O 1
ATOM 6408 N N . PHE G 2 33 ? 44.012 9.905 -23.073 1.00 112.75 33 PHE H N 1
ATOM 6409 C CA . PHE G 2 33 ? 43.117 10.453 -22.065 1.00 105.57 33 PHE H CA 1
ATOM 6410 C C . PHE G 2 33 ? 41.682 10.070 -22.350 1.00 101.63 33 PHE H C 1
ATOM 6411 O O . PHE G 2 33 ? 40.878 9.938 -21.422 1.00 103.83 33 PHE H O 1
ATOM 6419 N N . THR G 2 34 ? 41.358 9.852 -23.619 1.00 96.70 34 THR H N 1
ATOM 6420 C CA . THR G 2 34 ? 39.986 9.548 -23.983 1.00 92.95 34 THR H CA 1
ATOM 6421 C C . THR G 2 34 ? 39.523 8.218 -23.398 1.00 95.08 34 THR H C 1
ATOM 6422 O O . THR G 2 34 ? 38.372 8.093 -22.961 1.00 97.37 34 THR H O 1
ATOM 6426 N N . LEU G 2 35 ? 40.395 7.205 -23.393 1.00 93.91 35 LEU H N 1
ATOM 6427 C CA . LEU G 2 35 ? 39.989 5.923 -22.827 1.00 92.89 35 LEU H CA 1
ATOM 6428 C C . LEU G 2 35 ? 39.969 5.951 -21.306 1.00 90.61 35 LEU H C 1
ATOM 6429 O O . LEU G 2 35 ? 39.247 5.162 -20.689 1.00 93.03 35 LEU H O 1
ATOM 6434 N N . GLN G 2 36 ? 40.741 6.845 -20.685 1.00 85.34 36 GLN H N 1
ATOM 6435 C CA . GLN G 2 36 ? 40.589 7.066 -19.250 1.00 82.91 36 GLN H CA 1
ATOM 6436 C C . GLN G 2 36 ? 39.249 7.716 -18.947 1.00 79.31 36 GLN H C 1
ATOM 6437 O O . GLN G 2 36 ? 38.557 7.322 -18.000 1.00 80.77 36 GLN H O 1
ATOM 6443 N N . ASP G 2 37 ? 38.860 8.708 -19.753 1.00 75.97 37 ASP H N 1
ATOM 6444 C CA . ASP G 2 37 ? 37.561 9.346 -19.577 1.00 75.14 37 ASP H CA 1
ATOM 6445 C C . ASP G 2 37 ? 36.424 8.332 -19.642 1.00 79.46 37 ASP H C 1
ATOM 6446 O O . ASP G 2 37 ? 35.456 8.423 -18.879 1.00 81.51 37 ASP H O 1
ATOM 6451 N N . SER G 2 38 ? 36.526 7.352 -20.542 1.00 79.89 38 SER H N 1
ATOM 6452 C CA . SER G 2 38 ? 35.483 6.336 -20.630 1.00 74.59 38 SER H CA 1
ATOM 6453 C C . SER G 2 38 ? 35.487 5.429 -19.404 1.00 71.25 38 SER H C 1
ATOM 6454 O O . SER G 2 38 ? 34.422 5.089 -18.873 1.00 68.41 38 SER H O 1
ATOM 6457 N N . VAL G 2 39 ? 36.672 5.030 -18.938 1.00 68.95 39 VAL H N 1
ATOM 6458 C CA . VAL G 2 39 ? 36.761 4.173 -17.759 1.00 66.70 39 VAL H CA 1
ATOM 6459 C C . VAL G 2 39 ? 36.322 4.934 -16.512 1.00 63.05 39 VAL H C 1
ATOM 6460 O O . VAL G 2 39 ? 35.499 4.449 -15.726 1.00 59.14 39 VAL H O 1
ATOM 6464 N N . ILE G 2 40 ? 36.864 6.141 -16.322 1.00 60.27 40 ILE H N 1
ATOM 6465 C CA . ILE G 2 40 ? 36.543 6.946 -15.146 1.00 62.27 40 ILE H CA 1
ATOM 6466 C C . ILE G 2 40 ? 35.048 7.228 -15.074 1.00 62.67 40 ILE H C 1
ATOM 6467 O O . ILE G 2 40 ? 34.439 7.140 -14.001 1.00 60.19 40 ILE H O 1
ATOM 6472 N N . LEU G 2 41 ? 34.427 7.556 -16.211 1.00 62.11 41 LEU H N 1
ATOM 6473 C CA . LEU G 2 41 ? 32.996 7.849 -16.194 1.00 62.73 41 LEU H CA 1
ATOM 6474 C C . LEU G 2 41 ? 32.183 6.604 -15.872 1.00 63.56 41 LEU H C 1
ATOM 6475 O O . LEU G 2 41 ? 31.229 6.665 -15.085 1.00 63.57 41 LEU H O 1
ATOM 6480 N N . ASN G 2 42 ? 32.552 5.462 -16.459 1.00 59.82 42 ASN H N 1
ATOM 6481 C CA . ASN G 2 42 ? 31.799 4.240 -16.211 1.00 59.00 42 ASN H CA 1
ATOM 6482 C C . ASN G 2 42 ? 32.050 3.698 -14.809 1.00 55.96 42 ASN H C 1
ATOM 6483 O O . ASN G 2 42 ? 31.165 3.063 -14.224 1.00 48.71 42 ASN H O 1
ATOM 6488 N N . LEU G 2 43 ? 33.243 3.928 -14.256 1.00 61.17 43 LEU H N 1
ATOM 6489 C CA . LEU G 2 43 ? 33.455 3.639 -12.843 1.00 61.55 43 LEU H CA 1
ATOM 6490 C C . LEU G 2 43 ? 32.549 4.500 -11.969 1.00 58.20 43 LEU H C 1
ATOM 6491 O O . LEU G 2 43 ? 31.940 4.002 -11.013 1.00 54.55 43 LEU H O 1
ATOM 6496 N N . GLN G 2 44 ? 32.430 5.790 -12.296 1.00 54.67 44 GLN H N 1
ATOM 6497 C CA . GLN G 2 44 ? 31.533 6.668 -11.550 1.00 50.15 44 GLN H CA 1
ATOM 6498 C C . GLN G 2 44 ? 30.083 6.221 -11.686 1.00 53.29 44 GLN H C 1
ATOM 6499 O O . GLN G 2 44 ? 29.303 6.309 -10.727 1.00 51.50 44 GLN H O 1
ATOM 6505 N N . ARG G 2 45 ? 29.701 5.746 -12.875 1.00 50.64 45 ARG H N 1
ATOM 6506 C CA . ARG G 2 45 ? 28.333 5.280 -13.072 1.00 53.00 45 ARG H CA 1
ATOM 6507 C C . ARG G 2 45 ? 28.049 4.037 -12.236 1.00 54.99 45 ARG H C 1
ATOM 6508 O O . ARG G 2 45 ? 26.946 3.889 -11.694 1.00 57.81 45 ARG H O 1
ATOM 6516 N N . CYS G 2 46 ? 29.027 3.130 -12.133 1.00 52.95 46 CYS H N 1
ATOM 6517 C CA . CYS G 2 46 ? 28.870 1.949 -11.288 1.00 53.40 46 CYS H CA 1
ATOM 6518 C C . CYS G 2 46 ? 28.680 2.351 -9.835 1.00 55.26 46 CYS H C 1
ATOM 6519 O O . CYS G 2 46 ? 27.780 1.852 -9.149 1.00 55.36 46 CYS H O 1
ATOM 6522 N N . CYS G 2 47 ? 29.534 3.255 -9.350 1.00 54.46 47 CYS H N 1
ATOM 6523 C CA . CYS G 2 47 ? 29.434 3.724 -7.977 1.00 52.81 47 CYS H CA 1
ATOM 6524 C C . CYS G 2 47 ? 28.083 4.380 -7.726 1.00 52.36 47 CYS H C 1
ATOM 6525 O O . CYS G 2 47 ? 27.417 4.098 -6.724 1.00 52.53 47 CYS H O 1
ATOM 6528 N N . GLU G 2 48 ? 27.642 5.233 -8.650 1.00 52.86 48 GLU H N 1
ATOM 6529 C CA . GLU G 2 48 ? 26.397 5.958 -8.425 1.00 53.38 48 GLU H CA 1
ATOM 6530 C C . GLU G 2 48 ? 25.174 5.066 -8.621 1.00 49.35 48 GLU H C 1
ATOM 6531 O O . GLU G 2 48 ? 24.147 5.282 -7.968 1.00 49.38 48 GLU H O 1
ATOM 6537 N N . ALA G 2 49 ? 25.263 4.043 -9.472 1.00 44.72 49 ALA H N 1
ATOM 6538 C CA . ALA G 2 49 ? 24.172 3.074 -9.535 1.00 49.32 49 ALA H CA 1
ATOM 6539 C C . ALA G 2 49 ? 24.077 2.266 -8.243 1.00 48.02 49 ALA H C 1
ATOM 6540 O O . ALA G 2 49 ? 22.973 1.942 -7.789 1.00 52.63 49 ALA H O 1
ATOM 6542 N N . CYS G 2 50 ? 25.219 1.935 -7.633 1.00 44.37 50 CYS H N 1
ATOM 6543 C CA . CYS G 2 50 ? 25.189 1.223 -6.356 1.00 47.13 50 CYS H CA 1
ATOM 6544 C C . CYS G 2 50 ? 24.594 2.088 -5.253 1.00 44.15 50 CYS H C 1
ATOM 6545 O O . CYS G 2 50 ? 23.845 1.590 -4.407 1.00 48.89 50 CYS H O 1
ATOM 6548 N N . ILE G 2 51 ? 24.921 3.384 -5.247 1.00 47.25 51 ILE H N 1
ATOM 6549 C CA . ILE G 2 51 ? 24.346 4.303 -4.268 1.00 49.28 51 ILE H CA 1
ATOM 6550 C C . ILE G 2 51 ? 22.825 4.304 -4.366 1.00 52.43 51 ILE H C 1
ATOM 6551 O O . ILE G 2 51 ? 22.120 4.240 -3.351 1.00 55.50 51 ILE H O 1
ATOM 6556 N N . ASP G 2 52 ? 22.294 4.351 -5.593 1.00 50.75 52 ASP H N 1
ATOM 6557 C CA . ASP G 2 52 ? 20.845 4.414 -5.782 1.00 52.61 52 ASP H CA 1
ATOM 6558 C C . ASP G 2 52 ? 20.174 3.082 -5.469 1.00 49.65 52 ASP H C 1
ATOM 6559 O O . ASP G 2 52 ? 19.021 3.058 -5.020 1.00 49.54 52 ASP H O 1
ATOM 6564 N N . ILE G 2 53 ? 20.861 1.965 -5.712 1.00 45.48 53 ILE H N 1
ATOM 6565 C CA . ILE G 2 53 ? 20.367 0.689 -5.204 1.00 50.28 53 ILE H CA 1
ATOM 6566 C C . ILE G 2 53 ? 20.261 0.745 -3.681 1.00 54.22 53 ILE H C 1
ATOM 6567 O O . ILE G 2 53 ? 19.207 0.460 -3.098 1.00 56.45 53 ILE H O 1
ATOM 6572 N N . ALA G 2 54 ? 21.355 1.131 -3.016 1.00 50.15 54 ALA H N 1
ATOM 6573 C CA . ALA G 2 54 ? 21.342 1.274 -1.563 1.00 49.47 54 ALA H CA 1
ATOM 6574 C C . ALA G 2 54 ? 20.223 2.203 -1.112 1.00 51.54 54 ALA H C 1
ATOM 6575 O O . ALA G 2 54 ? 19.466 1.879 -0.192 1.00 53.61 54 ALA H O 1
ATOM 6577 N N . ASN G 2 55 ? 20.091 3.358 -1.766 1.00 51.51 55 ASN H N 1
ATOM 6578 C CA . ASN G 2 55 ? 19.091 4.329 -1.332 1.00 50.05 55 ASN H CA 1
ATOM 6579 C C . ASN G 2 55 ? 17.669 3.853 -1.605 1.00 52.30 55 ASN H C 1
ATOM 6580 O O . ASN G 2 55 ? 16.749 4.214 -0.863 1.00 54.65 55 ASN H O 1
ATOM 6585 N N . HIS G 2 56 ? 17.456 3.060 -2.655 1.00 52.84 56 HIS H N 1
ATOM 6586 C CA . HIS G 2 56 ? 16.126 2.497 -2.850 1.00 58.88 56 HIS H CA 1
ATOM 6587 C C . HIS G 2 56 ? 15.779 1.544 -1.715 1.00 58.70 56 HIS H C 1
ATOM 6588 O O . HIS G 2 56 ? 14.673 1.593 -1.163 1.00 57.87 56 HIS H O 1
ATOM 6595 N N . ILE G 2 57 ? 16.723 0.680 -1.339 1.00 57.71 57 ILE H N 1
ATOM 6596 C CA . ILE G 2 57 ? 16.491 -0.244 -0.233 1.00 59.12 57 ILE H CA 1
ATOM 6597 C C . ILE G 2 57 ? 16.312 0.519 1.074 1.00 65.40 57 ILE H C 1
ATOM 6598 O O . ILE G 2 57 ? 15.415 0.212 1.870 1.00 67.99 57 ILE H O 1
ATOM 6603 N N . ASN G 2 58 ? 17.158 1.528 1.316 1.00 66.30 58 ASN H N 1
ATOM 6604 C CA . ASN G 2 58 ? 17.010 2.346 2.517 1.00 69.39 58 ASN H CA 1
ATOM 6605 C C . ASN G 2 58 ? 15.628 2.978 2.594 1.00 72.65 58 ASN H C 1
ATOM 6606 O O . ASN G 2 58 ? 15.082 3.142 3.691 1.00 73.63 58 ASN H O 1
ATOM 6611 N N . ARG G 2 59 ? 15.047 3.336 1.445 1.00 72.79 59 ARG H N 1
ATOM 6612 C CA . ARG G 2 59 ? 13.751 4.003 1.452 1.00 72.95 59 ARG H CA 1
ATOM 6613 C C . ARG G 2 59 ? 12.633 3.023 1.779 1.00 75.10 59 ARG H C 1
ATOM 6614 O O . ARG G 2 59 ? 11.793 3.291 2.646 1.00 77.70 59 ARG H O 1
ATOM 6622 N N . GLN G 2 60 ? 12.606 1.875 1.100 1.00 77.59 60 GLN H N 1
ATOM 6623 C CA . GLN G 2 60 ? 11.478 0.966 1.270 1.00 83.86 60 GLN H CA 1
ATOM 6624 C C . GLN G 2 60 ? 11.523 0.244 2.612 1.00 81.32 60 GLN H C 1
ATOM 6625 O O . GLN G 2 60 ? 10.470 -0.103 3.159 1.00 83.78 60 GLN H O 1
ATOM 6631 N N . GLN G 2 61 ? 12.712 0.023 3.168 1.00 76.37 61 GLN H N 1
ATOM 6632 C CA . GLN G 2 61 ? 12.832 -0.602 4.477 1.00 69.73 61 GLN H CA 1
ATOM 6633 C C . GLN G 2 61 ? 12.974 0.409 5.608 1.00 72.32 61 GLN H C 1
ATOM 6634 O O . GLN G 2 61 ? 13.104 0.001 6.766 1.00 72.19 61 GLN H O 1
ATOM 6640 N N . GLN G 2 62 ? 12.947 1.707 5.300 1.00 76.75 62 GLN H N 1
ATOM 6641 C CA . GLN G 2 62 ? 13.013 2.770 6.306 1.00 77.72 62 GLN H CA 1
ATOM 6642 C C . GLN G 2 62 ? 14.222 2.590 7.225 1.00 74.54 62 GLN H C 1
ATOM 6643 O O . GLN G 2 62 ? 14.121 2.650 8.453 1.00 76.88 62 GLN H O 1
ATOM 6649 N N . LEU G 2 63 ? 15.384 2.362 6.610 1.00 69.15 63 LEU H N 1
ATOM 6650 C CA . LEU G 2 63 ? 16.608 2.150 7.372 1.00 62.42 63 LEU H CA 1
ATOM 6651 C C . LEU G 2 63 ? 17.157 3.436 7.971 1.00 60.94 63 LEU H C 1
ATOM 6652 O O . LEU G 2 63 ? 17.968 3.375 8.901 1.00 64.72 63 LEU H O 1
ATOM 6657 N N . GLY G 2 64 ? 16.740 4.582 7.473 1.00 56.53 64 GLY H N 1
ATOM 6658 C CA . GLY G 2 64 ? 17.195 5.845 7.993 1.00 48.40 64 GLY H CA 1
ATOM 6659 C C . GLY G 2 64 ? 17.505 6.800 6.867 1.00 57.69 64 GLY H C 1
ATOM 6660 O O . GLY G 2 64 ? 17.192 6.557 5.701 1.00 63.56 64 GLY H O 1
ATOM 6661 N N . ILE G 2 65 ? 18.144 7.902 7.236 1.00 55.80 65 ILE H N 1
ATOM 6662 C CA . ILE G 2 65 ? 18.429 9.015 6.343 1.00 54.87 65 ILE H CA 1
ATOM 6663 C C . ILE G 2 65 ? 19.945 9.112 6.196 1.00 53.08 65 ILE H C 1
ATOM 6664 O O . ILE G 2 65 ? 20.639 9.432 7.173 1.00 50.42 65 ILE H O 1
ATOM 6669 N N . PRO G 2 66 ? 20.502 8.827 5.017 1.00 51.32 66 PRO H N 1
ATOM 6670 C CA . PRO G 2 66 ? 21.955 8.929 4.855 1.00 49.00 66 PRO H CA 1
ATOM 6671 C C . PRO G 2 66 ? 22.414 10.363 5.061 1.00 47.33 66 PRO H C 1
ATOM 6672 O O . PRO G 2 66 ? 21.788 11.311 4.583 1.00 49.67 66 PRO H O 1
ATOM 6676 N N . GLN G 2 67 ? 23.496 10.513 5.820 1.00 45.79 67 GLN H N 1
ATOM 6677 C CA . GLN G 2 67 ? 24.085 11.812 6.106 1.00 41.45 67 GLN H CA 1
ATOM 6678 C C . GLN G 2 67 ? 25.241 12.129 5.172 1.00 42.84 67 GLN H C 1
ATOM 6679 O O . GLN G 2 67 ? 25.780 13.241 5.218 1.00 44.70 67 GLN H O 1
ATOM 6685 N N . SER G 2 68 ? 25.620 11.175 4.326 1.00 47.11 68 SER H N 1
ATOM 6686 C CA . SER G 2 68 ? 26.619 11.352 3.281 1.00 41.22 68 SER H CA 1
ATOM 6687 C C . SER G 2 68 ? 26.396 10.244 2.265 1.00 40.64 68 SER H C 1
ATOM 6688 O O . SER G 2 68 ? 25.625 9.313 2.503 1.00 44.56 68 SER H O 1
ATOM 6691 N N . SER G 2 69 ? 27.069 10.356 1.117 1.00 38.96 69 SER H N 1
ATOM 6692 C CA . SER G 2 69 ? 26.944 9.311 0.109 1.00 39.65 69 SER H CA 1
ATOM 6693 C C . SER G 2 69 ? 27.424 7.972 0.653 1.00 37.87 69 SER H C 1
ATOM 6694 O O . SER G 2 69 ? 26.761 6.946 0.466 1.00 39.16 69 SER H O 1
ATOM 6697 N N . ARG G 2 70 ? 28.567 7.969 1.347 1.00 40.64 70 ARG H N 1
ATOM 6698 C CA . ARG G 2 70 ? 29.060 6.755 1.992 1.00 45.37 70 ARG H CA 1
ATOM 6699 C C . ARG G 2 70 ? 28.026 6.156 2.932 1.00 45.62 70 ARG H C 1
ATOM 6700 O O . ARG G 2 70 ? 27.939 4.931 3.076 1.00 49.23 70 ARG H O 1
ATOM 6708 N N . ASP G 2 71 ? 27.243 7.012 3.592 1.00 44.01 71 ASP H N 1
ATOM 6709 C CA . ASP G 2 71 ? 26.291 6.563 4.598 1.00 48.29 71 ASP H CA 1
ATOM 6710 C C . ASP G 2 71 ? 25.204 5.675 4.009 1.00 53.49 71 ASP H C 1
ATOM 6711 O O . ASP G 2 71 ? 24.540 4.950 4.759 1.00 57.20 71 ASP H O 1
ATOM 6716 N N . SER G 2 72 ? 25.015 5.704 2.686 1.00 53.67 72 SER H N 1
ATOM 6717 C CA . SER G 2 72 ? 24.022 4.838 2.056 1.00 50.90 72 SER H CA 1
ATOM 6718 C C . SER G 2 72 ? 24.376 3.368 2.235 1.00 50.51 72 SER H C 1
ATOM 6719 O O . SER G 2 72 ? 23.488 2.521 2.402 1.00 48.99 72 SER H O 1
ATOM 6722 N N . PHE G 2 73 ? 25.667 3.043 2.203 1.00 50.62 73 PHE H N 1
ATOM 6723 C CA . PHE G 2 73 ? 26.106 1.671 2.415 1.00 52.27 73 PHE H CA 1
ATOM 6724 C C . PHE G 2 73 ? 26.270 1.337 3.891 1.00 57.77 73 PHE H C 1
ATOM 6725 O O . PHE G 2 73 ? 26.030 0.190 4.291 1.00 57.84 73 PHE H O 1
ATOM 6733 N N . THR G 2 74 ? 26.679 2.314 4.704 1.00 58.87 74 THR H N 1
ATOM 6734 C CA . THR G 2 74 ? 26.726 2.112 6.148 1.00 56.35 74 THR H CA 1
ATOM 6735 C C . THR G 2 74 ? 25.356 1.719 6.687 1.00 58.53 74 THR H C 1
ATOM 6736 O O . THR G 2 74 ? 25.247 0.821 7.531 1.00 61.27 74 THR H O 1
ATOM 6740 N N . LEU G 2 75 ? 24.297 2.378 6.206 1.00 53.66 75 LEU H N 1
ATOM 6741 C CA . LEU G 2 75 ? 22.945 2.011 6.617 1.00 50.40 75 LEU H CA 1
ATOM 6742 C C . LEU G 2 75 ? 22.626 0.567 6.253 1.00 57.25 75 LEU H C 1
ATOM 6743 O O . LEU G 2 75 ? 22.017 -0.156 7.050 1.00 67.67 75 LEU H O 1
ATOM 6748 N N . LEU G 2 76 ? 23.027 0.125 5.055 1.00 53.50 76 LEU H N 1
ATOM 6749 C CA . LEU G 2 76 ? 22.818 -1.274 4.688 1.00 56.20 76 LEU H CA 1
ATOM 6750 C C . LEU G 2 76 ? 23.559 -2.208 5.636 1.00 56.10 76 LEU H C 1
ATOM 6751 O O . LEU G 2 76 ? 23.043 -3.270 6.005 1.00 54.59 76 LEU H O 1
ATOM 6756 N N . ALA G 2 77 ? 24.777 -1.833 6.034 1.00 54.45 77 ALA H N 1
ATOM 6757 C CA . ALA G 2 77 ? 25.581 -2.716 6.871 1.00 58.10 77 ALA H CA 1
ATOM 6758 C C . ALA G 2 77 ? 25.033 -2.783 8.291 1.00 56.08 77 ALA H C 1
ATOM 6759 O O . ALA G 2 77 ? 25.036 -3.853 8.912 1.00 53.71 77 ALA H O 1
ATOM 6761 N N . GLN G 2 78 ? 24.548 -1.654 8.818 1.00 59.89 78 GLN H N 1
ATOM 6762 C CA . GLN G 2 78 ? 24.007 -1.625 10.173 1.00 62.47 78 GLN H CA 1
ATOM 6763 C C . GLN G 2 78 ? 22.760 -2.486 10.317 1.00 68.31 78 GLN H C 1
ATOM 6764 O O . GLN G 2 78 ? 22.409 -2.866 11.440 1.00 69.85 78 GLN H O 1
ATOM 6770 N N . ASN G 2 79 ? 22.081 -2.795 9.210 1.00 68.18 79 ASN H N 1
ATOM 6771 C CA . ASN G 2 79 ? 20.927 -3.684 9.214 1.00 61.19 79 ASN H CA 1
ATOM 6772 C C . ASN G 2 79 ? 21.248 -5.042 8.598 1.00 56.34 79 ASN H C 1
ATOM 6773 O O . ASN G 2 79 ? 20.332 -5.786 8.237 1.00 58.35 79 ASN H O 1
ATOM 6778 N N . ASN G 2 80 ? 22.537 -5.365 8.458 1.00 59.62 80 ASN H N 1
ATOM 6779 C CA . ASN G 2 80 ? 23.011 -6.701 8.081 1.00 63.50 80 ASN H CA 1
ATOM 6780 C C . ASN G 2 80 ? 22.553 -7.117 6.688 1.00 69.24 80 ASN H C 1
ATOM 6781 O O . ASN G 2 80 ? 22.471 -8.310 6.384 1.00 73.91 80 ASN H O 1
ATOM 6786 N N . LEU G 2 81 ? 22.256 -6.152 5.819 1.00 71.10 81 LEU H N 1
ATOM 6787 C CA . LEU G 2 81 ? 21.937 -6.499 4.443 1.00 66.20 81 LEU H CA 1
ATOM 6788 C C . LEU G 2 81 ? 23.176 -6.624 3.570 1.00 66.18 81 LEU H C 1
ATOM 6789 O O . LEU G 2 81 ? 23.125 -7.314 2.544 1.00 69.59 81 LEU H O 1
ATOM 6794 N N . ILE G 2 82 ? 24.291 -6.002 3.956 1.00 63.31 82 ILE H N 1
ATOM 6795 C CA . ILE G 2 82 ? 25.577 -6.276 3.329 1.00 63.79 82 ILE H CA 1
ATOM 6796 C C . ILE G 2 82 ? 26.618 -6.512 4.414 1.00 66.52 82 ILE H C 1
ATOM 6797 O O . ILE G 2 82 ? 26.527 -5.983 5.526 1.00 61.88 82 ILE H O 1
ATOM 6802 N N . THR G 2 83 ? 27.597 -7.344 4.081 1.00 73.94 83 THR H N 1
ATOM 6803 C CA . THR G 2 83 ? 28.765 -7.541 4.926 1.00 80.56 83 THR H CA 1
ATOM 6804 C C . THR G 2 83 ? 29.531 -6.228 5.096 1.00 85.54 83 THR H C 1
ATOM 6805 O O . THR G 2 83 ? 29.539 -5.367 4.209 1.00 92.38 83 THR H O 1
ATOM 6809 N N . GLN G 2 84 ? 30.166 -6.061 6.262 1.00 81.91 84 GLN H N 1
ATOM 6810 C CA . GLN G 2 84 ? 30.829 -4.789 6.546 1.00 78.34 84 GLN H CA 1
ATOM 6811 C C . GLN G 2 84 ? 32.167 -4.651 5.812 1.00 73.09 84 GLN H C 1
ATOM 6812 O O . GLN G 2 84 ? 32.537 -3.533 5.435 1.00 69.21 84 GLN H O 1
ATOM 6818 N N . PRO G 2 85 ? 32.925 -5.729 5.577 1.00 68.45 85 PRO H N 1
ATOM 6819 C CA . PRO G 2 85 ? 34.036 -5.619 4.613 1.00 64.45 85 PRO H CA 1
ATOM 6820 C C . PRO G 2 85 ? 33.612 -5.140 3.228 1.00 68.04 85 PRO H C 1
ATOM 6821 O O . PRO G 2 85 ? 34.385 -4.436 2.563 1.00 68.73 85 PRO H O 1
ATOM 6825 N N . LEU G 2 86 ? 32.412 -5.506 2.764 1.00 64.61 86 LEU H N 1
ATOM 6826 C CA . LEU G 2 86 ? 31.942 -5.030 1.466 1.00 59.76 86 LEU H CA 1
ATOM 6827 C C . LEU G 2 86 ? 31.438 -3.599 1.557 1.00 54.17 86 LEU H C 1
ATOM 6828 O O . LEU G 2 86 ? 31.655 -2.803 0.636 1.00 52.91 86 LEU H O 1
ATOM 6833 N N . SER G 2 87 ? 30.754 -3.262 2.654 1.00 50.48 87 SER H N 1
ATOM 6834 C CA . SER G 2 87 ? 30.377 -1.874 2.887 1.00 47.81 87 SER H CA 1
ATOM 6835 C C . SER G 2 87 ? 31.602 -0.971 2.854 1.00 49.91 87 SER H C 1
ATOM 6836 O O . SER G 2 87 ? 31.576 0.109 2.250 1.00 47.42 87 SER H O 1
ATOM 6839 N N . ASP G 2 88 ? 32.698 -1.419 3.469 1.00 51.79 88 ASP H N 1
ATOM 6840 C CA . ASP G 2 88 ? 33.923 -0.627 3.487 1.00 54.08 88 ASP H CA 1
ATOM 6841 C C . ASP G 2 88 ? 34.507 -0.473 2.089 1.00 54.10 88 ASP H C 1
ATOM 6842 O O . ASP G 2 88 ? 34.969 0.614 1.723 1.00 54.39 88 ASP H O 1
ATOM 6847 N N . ASN G 2 89 ? 34.492 -1.542 1.290 1.00 57.14 89 ASN H N 1
ATOM 6848 C CA . ASN G 2 89 ? 35.066 -1.460 -0.049 1.00 60.73 89 ASN H CA 1
ATOM 6849 C C . ASN G 2 89 ? 34.241 -0.559 -0.960 1.00 55.52 89 ASN H C 1
ATOM 6850 O O . ASN G 2 89 ? 34.800 0.156 -1.798 1.00 57.21 89 ASN H O 1
ATOM 6855 N N . LEU G 2 90 ? 32.912 -0.583 -0.821 1.00 50.41 90 LEU H N 1
ATOM 6856 C CA . LEU G 2 90 ? 32.076 0.282 -1.650 1.00 49.73 90 LEU H CA 1
ATOM 6857 C C . LEU G 2 90 ? 32.233 1.744 -1.257 1.00 49.11 90 LEU H C 1
ATOM 6858 O O . LEU G 2 90 ? 32.248 2.626 -2.127 1.00 46.09 90 LEU H O 1
ATOM 6863 N N . LYS G 2 91 ? 32.371 2.017 0.047 1.00 48.99 91 LYS H N 1
ATOM 6864 C CA . LYS G 2 91 ? 32.626 3.384 0.491 1.00 47.62 91 LYS H CA 1
ATOM 6865 C C . LYS G 2 91 ? 33.974 3.898 -0.005 1.00 48.70 91 LYS H C 1
ATOM 6866 O O . LYS G 2 91 ? 34.136 5.109 -0.203 1.00 47.33 91 LYS H O 1
ATOM 6872 N N . LYS G 2 92 ? 34.949 3.006 -0.209 1.00 51.55 92 LYS H N 1
ATOM 6873 C CA . LYS G 2 92 ? 36.181 3.409 -0.881 1.00 55.88 92 LYS H CA 1
ATOM 6874 C C . LYS G 2 92 ? 35.900 3.863 -2.311 1.00 58.08 92 LYS H C 1
ATOM 6875 O O . LYS G 2 92 ? 36.534 4.800 -2.810 1.00 54.81 92 LYS H O 1
ATOM 6881 N N . MET G 2 93 ? 34.946 3.211 -2.985 1.00 59.82 93 MET H N 1
ATOM 6882 C CA . MET G 2 93 ? 34.573 3.638 -4.331 1.00 59.24 93 MET H CA 1
ATOM 6883 C C . MET G 2 93 ? 33.882 4.995 -4.304 1.00 59.61 93 MET H C 1
ATOM 6884 O O . MET G 2 93 ? 34.099 5.825 -5.196 1.00 62.17 93 MET H O 1
ATOM 6889 N N . VAL G 2 94 ? 33.036 5.231 -3.297 1.00 56.01 94 VAL H N 1
ATOM 6890 C CA . VAL G 2 94 ? 32.394 6.534 -3.139 1.00 49.87 94 VAL H CA 1
ATOM 6891 C C . VAL G 2 94 ? 33.441 7.630 -3.022 1.00 51.29 94 VAL H C 1
ATOM 6892 O O . VAL G 2 94 ? 33.310 8.702 -3.629 1.00 48.95 94 VAL H O 1
ATOM 6896 N N . GLY G 2 95 ? 34.500 7.378 -2.247 1.00 53.78 95 GLY H N 1
ATOM 6897 C CA . GLY G 2 95 ? 35.552 8.372 -2.103 1.00 58.13 95 GLY H CA 1
ATOM 6898 C C . GLY G 2 95 ? 36.221 8.716 -3.421 1.00 59.93 95 GLY H C 1
ATOM 6899 O O . GLY G 2 95 ? 36.503 9.886 -3.697 1.00 58.00 95 GLY H O 1
ATOM 6900 N N . LEU G 2 96 ? 36.486 7.702 -4.251 1.00 62.02 96 LEU H N 1
ATOM 6901 C CA . LEU G 2 96 ? 37.046 7.959 -5.575 1.00 64.28 96 LEU H CA 1
ATOM 6902 C C . LEU G 2 96 ? 36.059 8.717 -6.446 1.00 57.10 96 LEU H C 1
ATOM 6903 O O . LEU G 2 96 ? 36.443 9.660 -7.145 1.00 57.11 96 LEU H O 1
ATOM 6908 N N . ARG G 2 97 ? 34.785 8.311 -6.419 1.00 53.50 97 ARG H N 1
ATOM 6909 C CA . ARG G 2 97 ? 33.729 9.083 -7.067 1.00 55.54 97 ARG H CA 1
ATOM 6910 C C . ARG G 2 97 ? 33.786 10.543 -6.638 1.00 56.82 97 ARG H C 1
ATOM 6911 O O . ARG G 2 97 ? 33.717 11.451 -7.474 1.00 54.97 97 ARG H O 1
ATOM 6919 N N . ASN G 2 98 ? 33.921 10.785 -5.327 1.00 57.64 98 ASN H N 1
ATOM 6920 C CA . ASN G 2 98 ? 33.952 12.154 -4.818 1.00 56.00 98 ASN H CA 1
ATOM 6921 C C . ASN G 2 98 ? 35.114 12.943 -5.410 1.00 54.12 98 ASN H C 1
ATOM 6922 O O . ASN G 2 98 ? 34.965 14.123 -5.742 1.00 52.84 98 ASN H O 1
ATOM 6927 N N . ILE G 2 99 ? 36.281 12.313 -5.552 1.00 58.57 99 ILE H N 1
ATOM 6928 C CA . ILE G 2 99 ? 37.423 13.010 -6.140 1.00 65.15 99 ILE H CA 1
ATOM 6929 C C . ILE G 2 99 ? 37.213 13.223 -7.637 1.00 60.98 99 ILE H C 1
ATOM 6930 O O . ILE G 2 99 ? 37.452 14.316 -8.164 1.00 59.57 99 ILE H O 1
ATOM 6935 N N . ALA G 2 100 ? 36.741 12.189 -8.340 1.00 60.95 100 ALA H N 1
ATOM 6936 C CA . ALA G 2 100 ? 36.602 12.281 -9.790 1.00 69.64 100 ALA H CA 1
ATOM 6937 C C . ALA G 2 100 ? 35.619 13.370 -10.206 1.00 77.26 100 ALA H C 1
ATOM 6938 O O . ALA G 2 100 ? 35.804 14.007 -11.250 1.00 82.66 100 ALA H O 1
ATOM 6940 N N . VAL G 2 101 ? 34.579 13.611 -9.413 1.00 80.49 101 VAL H N 1
ATOM 6941 C CA . VAL G 2 101 ? 33.585 14.609 -9.800 1.00 85.90 101 VAL H CA 1
ATOM 6942 C C . VAL G 2 101 ? 33.956 16.001 -9.294 1.00 83.34 101 VAL H C 1
ATOM 6943 O O . VAL G 2 101 ? 33.689 17.000 -9.966 1.00 81.51 101 VAL H O 1
ATOM 6947 N N . HIS G 2 102 ? 34.584 16.100 -8.121 1.00 82.48 102 HIS H N 1
ATOM 6948 C CA . HIS G 2 102 ? 34.817 17.405 -7.509 1.00 84.47 102 HIS H CA 1
ATOM 6949 C C . HIS G 2 102 ? 36.171 18.004 -7.873 1.00 85.47 102 HIS H C 1
ATOM 6950 O O . HIS G 2 102 ? 36.275 19.222 -8.046 1.00 86.14 102 HIS H O 1
ATOM 6957 N N . ASP G 2 103 ? 37.220 17.180 -7.988 1.00 89.23 103 ASP H N 1
ATOM 6958 C CA . ASP G 2 103 ? 38.546 17.692 -8.355 1.00 94.32 103 ASP H CA 1
ATOM 6959 C C . ASP G 2 103 ? 39.258 16.592 -9.150 1.00 93.04 103 ASP H C 1
ATOM 6960 O O . ASP G 2 103 ? 40.143 15.893 -8.648 1.00 90.02 103 ASP H O 1
ATOM 6965 N N . TYR G 2 104 ? 38.870 16.465 -10.424 1.00 101.55 104 TYR H N 1
ATOM 6966 C CA . TYR G 2 104 ? 39.291 15.336 -11.251 1.00 103.64 104 TYR H CA 1
ATOM 6967 C C . TYR G 2 104 ? 40.800 15.262 -11.450 1.00 100.62 104 TYR H C 1
ATOM 6968 O O . TYR G 2 104 ? 41.318 14.182 -11.749 1.00 100.82 104 TYR H O 1
ATOM 6977 N N . GLN G 2 105 ? 41.516 16.378 -11.312 1.00 97.15 105 GLN H N 1
ATOM 6978 C CA . GLN G 2 105 ? 42.948 16.381 -11.583 1.00 96.98 105 GLN H CA 1
ATOM 6979 C C . GLN G 2 105 ? 43.768 15.709 -10.490 1.00 97.65 105 GLN H C 1
ATOM 6980 O O . GLN G 2 105 ? 44.906 15.303 -10.753 1.00 98.25 105 GLN H O 1
ATOM 6986 N N . GLU G 2 106 ? 43.228 15.587 -9.278 1.00 96.16 106 GLU H N 1
ATOM 6987 C CA . GLU G 2 106 ? 43.912 14.883 -8.202 1.00 94.54 106 GLU H CA 1
ATOM 6988 C C . GLU G 2 106 ? 43.618 13.385 -8.201 1.00 89.31 106 GLU H C 1
ATOM 6989 O O . GLU G 2 106 ? 44.236 12.642 -7.429 1.00 86.05 106 GLU H O 1
ATOM 6995 N N . LEU G 2 107 ? 42.701 12.925 -9.051 1.00 85.70 107 LEU H N 1
ATOM 6996 C CA . LEU G 2 107 ? 42.483 11.501 -9.260 1.00 82.21 107 LEU H CA 1
ATOM 6997 C C . LEU G 2 107 ? 43.792 10.832 -9.670 1.00 88.49 107 LEU H C 1
ATOM 6998 O O . LEU G 2 107 ? 44.230 10.983 -10.816 1.00 91.37 107 LEU H O 1
ATOM 7003 N N . ASN G 2 108 ? 44.440 10.119 -8.744 1.00 93.72 108 ASN H N 1
ATOM 7004 C CA . ASN G 2 108 ? 45.648 9.375 -9.089 1.00 99.41 108 ASN H CA 1
ATOM 7005 C C . ASN G 2 108 ? 45.260 8.158 -9.924 1.00 101.37 108 ASN H C 1
ATOM 7006 O O . ASN G 2 108 ? 44.408 7.357 -9.525 1.00 100.51 108 ASN H O 1
ATOM 7011 N N . LEU G 2 109 ? 45.912 8.013 -11.080 1.00 102.34 109 LEU H N 1
ATOM 7012 C CA . LEU G 2 109 ? 45.536 6.979 -12.040 1.00 97.44 109 LEU H CA 1
ATOM 7013 C C . LEU G 2 109 ? 46.024 5.593 -11.637 1.00 96.83 109 LEU H C 1
ATOM 7014 O O . LEU G 2 109 ? 45.406 4.593 -12.020 1.00 93.83 109 LEU H O 1
ATOM 7019 N N . ASP G 2 110 ? 47.127 5.506 -10.888 1.00 101.11 110 ASP H N 1
ATOM 7020 C CA . ASP G 2 110 ? 47.566 4.209 -10.380 1.00 102.91 110 ASP H CA 1
ATOM 7021 C C . ASP G 2 110 ? 46.506 3.577 -9.488 1.00 100.89 110 ASP H C 1
ATOM 7022 O O . ASP G 2 110 ? 46.423 2.347 -9.395 1.00 105.27 110 ASP H O 1
ATOM 7027 N N . ILE G 2 111 ? 45.693 4.400 -8.823 1.00 94.51 111 ILE H N 1
ATOM 7028 C CA . ILE G 2 111 ? 44.585 3.873 -8.036 1.00 83.87 111 ILE H CA 1
ATOM 7029 C C . ILE G 2 111 ? 43.413 3.509 -8.939 1.00 74.86 111 ILE H C 1
ATOM 7030 O O . ILE G 2 111 ? 42.707 2.526 -8.687 1.00 73.10 111 ILE H O 1
ATOM 7035 N N . VAL G 2 112 ? 43.188 4.288 -10.000 1.00 69.28 112 VAL H N 1
ATOM 7036 C CA . VAL G 2 112 ? 42.133 3.959 -10.957 1.00 69.45 112 VAL H CA 1
ATOM 7037 C C . VAL G 2 112 ? 42.390 2.591 -11.575 1.00 73.18 112 VAL H C 1
ATOM 7038 O O . VAL G 2 112 ? 41.487 1.750 -11.666 1.00 72.13 112 VAL H O 1
ATOM 7042 N N . VAL G 2 113 ? 43.632 2.340 -11.996 1.00 75.78 113 VAL H N 1
ATOM 7043 C CA . VAL G 2 113 ? 43.986 1.038 -12.557 1.00 77.57 113 VAL H CA 1
ATOM 7044 C C . VAL G 2 113 ? 44.059 -0.044 -11.493 1.00 80.63 113 VAL H C 1
ATOM 7045 O O . VAL G 2 113 ? 43.844 -1.223 -11.802 1.00 81.39 113 VAL H O 1
ATOM 7049 N N . HIS G 2 114 ? 44.319 0.320 -10.236 1.00 84.06 114 HIS H N 1
ATOM 7050 C CA . HIS G 2 114 ? 44.221 -0.678 -9.179 1.00 85.54 114 HIS H CA 1
ATOM 7051 C C . HIS G 2 114 ? 42.784 -1.147 -8.998 1.00 84.72 114 HIS H C 1
ATOM 7052 O O . HIS G 2 114 ? 42.553 -2.310 -8.650 1.00 83.51 114 HIS H O 1
ATOM 7059 N N . VAL G 2 115 ? 41.812 -0.268 -9.249 1.00 85.69 115 VAL H N 1
ATOM 7060 C CA . VAL G 2 115 ? 40.405 -0.625 -9.100 1.00 79.27 115 VAL H CA 1
ATOM 7061 C C . VAL G 2 115 ? 39.920 -1.430 -10.300 1.00 75.56 115 VAL H C 1
ATOM 7062 O O . VAL G 2 115 ? 39.210 -2.432 -10.143 1.00 71.07 115 VAL H O 1
ATOM 7066 N N . VAL G 2 116 ? 40.290 -1.009 -11.513 1.00 77.12 116 VAL H N 1
ATOM 7067 C CA . VAL G 2 116 ? 39.939 -1.780 -12.701 1.00 79.76 116 VAL H CA 1
ATOM 7068 C C . VAL G 2 116 ? 40.498 -3.196 -12.608 1.00 80.66 116 VAL H C 1
ATOM 7069 O O . VAL G 2 116 ? 39.854 -4.158 -13.042 1.00 79.24 116 VAL H O 1
ATOM 7073 N N . GLN G 2 117 ? 41.680 -3.353 -12.012 1.00 80.39 117 GLN H N 1
ATOM 7074 C CA . GLN G 2 117 ? 42.335 -4.655 -11.968 1.00 84.11 117 GLN H CA 1
ATOM 7075 C C . GLN G 2 117 ? 41.744 -5.569 -10.902 1.00 84.32 117 GLN H C 1
ATOM 7076 O O . GLN G 2 117 ? 41.575 -6.770 -11.140 1.00 83.32 117 GLN H O 1
ATOM 7082 N N . HIS G 2 118 ? 41.436 -5.030 -9.720 1.00 83.13 118 HIS H N 1
ATOM 7083 C CA . HIS G 2 118 ? 41.191 -5.867 -8.554 1.00 83.95 118 HIS H CA 1
ATOM 7084 C C . HIS G 2 118 ? 39.897 -5.586 -7.803 1.00 80.53 118 HIS H C 1
ATOM 7085 O O . HIS G 2 118 ? 39.562 -6.362 -6.902 1.00 75.26 118 HIS H O 1
ATOM 7092 N N . HIS G 2 119 ? 39.157 -4.527 -8.130 1.00 80.49 119 HIS H N 1
ATOM 7093 C CA . HIS G 2 119 ? 38.014 -4.148 -7.313 1.00 75.66 119 HIS H CA 1
ATOM 7094 C C . HIS G 2 119 ? 36.697 -4.020 -8.065 1.00 69.14 119 HIS H C 1
ATOM 7095 O O . HIS G 2 119 ? 35.685 -3.680 -7.442 1.00 66.92 119 HIS H O 1
ATOM 7102 N N . LEU G 2 120 ? 36.661 -4.295 -9.370 1.00 65.59 120 LEU H N 1
ATOM 7103 C CA . LEU G 2 120 ? 35.371 -4.412 -10.041 1.00 63.84 120 LEU H CA 1
ATOM 7104 C C . LEU G 2 120 ? 34.522 -5.522 -9.432 1.00 66.25 120 LEU H C 1
ATOM 7105 O O . LEU G 2 120 ? 33.290 -5.471 -9.523 1.00 64.56 120 LEU H O 1
ATOM 7110 N N . GLU G 2 121 ? 35.159 -6.513 -8.796 1.00 70.50 121 GLU H N 1
ATOM 7111 C CA . GLU G 2 121 ? 34.426 -7.600 -8.155 1.00 76.64 121 GLU H CA 1
ATOM 7112 C C . GLU G 2 121 ? 33.542 -7.101 -7.017 1.00 75.87 121 GLU H C 1
ATOM 7113 O O . GLU G 2 121 ? 32.522 -7.728 -6.705 1.00 72.93 121 GLU H O 1
ATOM 7119 N N . ASP G 2 122 ? 33.916 -5.984 -6.381 1.00 76.48 122 ASP H N 1
ATOM 7120 C CA . ASP G 2 122 ? 33.102 -5.442 -5.297 1.00 74.21 122 ASP H CA 1
ATOM 7121 C C . ASP G 2 122 ? 31.746 -4.976 -5.807 1.00 68.04 122 ASP H C 1
ATOM 7122 O O . ASP G 2 122 ? 30.735 -5.110 -5.107 1.00 65.38 122 ASP H O 1
ATOM 7127 N N . PHE G 2 123 ? 31.708 -4.413 -7.019 1.00 61.69 123 PHE H N 1
ATOM 7128 C CA . PHE G 2 123 ? 30.433 -4.081 -7.646 1.00 61.54 123 PHE H CA 1
ATOM 7129 C C . PHE G 2 123 ? 29.618 -5.340 -7.910 1.00 62.72 123 PHE H C 1
ATOM 7130 O O . PHE G 2 123 ? 28.413 -5.388 -7.633 1.00 62.83 123 PHE H O 1
ATOM 7138 N N . GLU G 2 124 ? 30.266 -6.374 -8.452 1.00 63.55 124 GLU H N 1
ATOM 7139 C CA . GLU G 2 124 ? 29.556 -7.606 -8.777 1.00 67.24 124 GLU H CA 1
ATOM 7140 C C . GLU G 2 124 ? 29.121 -8.345 -7.519 1.00 65.54 124 GLU H C 1
ATOM 7141 O O . GLU G 2 124 ? 28.036 -8.938 -7.492 1.00 68.40 124 GLU H O 1
ATOM 7147 N N . GLN G 2 125 ? 29.942 -8.318 -6.464 1.00 59.57 125 GLN H N 1
ATOM 7148 C CA . GLN G 2 125 ? 29.517 -8.923 -5.206 1.00 56.62 125 GLN H CA 1
ATOM 7149 C C . GLN G 2 125 ? 28.310 -8.191 -4.637 1.00 56.10 125 GLN H C 1
ATOM 7150 O O . GLN G 2 125 ? 27.398 -8.816 -4.082 1.00 54.14 125 GLN H O 1
ATOM 7156 N N . PHE G 2 126 ? 28.280 -6.862 -4.778 1.00 54.51 126 PHE H N 1
ATOM 7157 C CA . PHE G 2 126 ? 27.170 -6.083 -4.238 1.00 57.90 126 PHE H CA 1
ATOM 7158 C C . PHE G 2 126 ? 25.868 -6.397 -4.968 1.00 56.95 126 PHE H C 1
ATOM 7159 O O . PHE G 2 126 ? 24.832 -6.630 -4.335 1.00 54.18 126 PHE H O 1
ATOM 7167 N N . ILE G 2 127 ? 25.900 -6.412 -6.303 1.00 59.27 127 ILE H N 1
ATOM 7168 C CA . ILE G 2 127 ? 24.689 -6.742 -7.049 1.00 60.71 127 ILE H CA 1
ATOM 7169 C C . ILE G 2 127 ? 24.284 -8.193 -6.805 1.00 60.94 127 ILE H C 1
ATOM 7170 O O . ILE G 2 127 ? 23.090 -8.516 -6.799 1.00 62.43 127 ILE H O 1
ATOM 7175 N N . ASP G 2 128 ? 25.252 -9.087 -6.580 1.00 57.54 128 ASP H N 1
ATOM 7176 C CA . ASP G 2 128 ? 24.910 -10.476 -6.286 1.00 59.33 128 ASP H CA 1
ATOM 7177 C C . ASP G 2 128 ? 24.220 -10.607 -4.931 1.00 61.44 128 ASP H C 1
ATOM 7178 O O . ASP G 2 128 ? 23.308 -11.426 -4.774 1.00 64.83 128 ASP H O 1
ATOM 7183 N N . VAL G 2 129 ? 24.635 -9.810 -3.942 1.00 61.90 129 VAL H N 1
ATOM 7184 C CA . VAL G 2 129 ? 23.983 -9.854 -2.633 1.00 60.99 129 VAL H CA 1
ATOM 7185 C C . VAL G 2 129 ? 22.579 -9.267 -2.719 1.00 64.22 129 VAL H C 1
ATOM 7186 O O . VAL G 2 129 ? 21.611 -9.849 -2.214 1.00 64.13 129 VAL H O 1
ATOM 7190 N N . ILE G 2 130 ? 22.452 -8.103 -3.366 1.00 66.93 130 ILE H N 1
ATOM 7191 C CA . ILE G 2 130 ? 21.167 -7.409 -3.437 1.00 65.32 130 ILE H CA 1
ATOM 7192 C C . ILE G 2 130 ? 20.155 -8.231 -4.225 1.00 66.61 130 ILE H C 1
ATOM 7193 O O . ILE G 2 130 ? 18.983 -8.339 -3.839 1.00 68.15 130 ILE H O 1
ATOM 7198 N N . LYS G 2 131 ? 20.588 -8.820 -5.342 1.00 67.50 131 LYS H N 1
ATOM 7199 C CA . LYS G 2 131 ? 19.711 -9.707 -6.098 1.00 73.61 131 LYS H CA 1
ATOM 7200 C C . LYS G 2 131 ? 19.231 -10.869 -5.235 1.00 76.37 131 LYS H C 1
ATOM 7201 O O . LYS G 2 131 ? 18.036 -11.190 -5.219 1.00 74.68 131 LYS H O 1
ATOM 7207 N N . ALA G 2 132 ? 20.146 -11.494 -4.487 1.00 75.18 132 ALA H N 1
ATOM 7208 C CA . ALA G 2 132 ? 19.813 -12.633 -3.640 1.00 76.32 132 ALA H CA 1
ATOM 7209 C C . ALA G 2 132 ? 18.828 -12.287 -2.533 1.00 82.63 132 ALA H C 1
ATOM 7210 O O . ALA G 2 132 ? 18.413 -13.191 -1.800 1.00 88.47 132 ALA H O 1
ATOM 7212 N N . GLU G 2 133 ? 18.447 -11.021 -2.391 1.00 80.90 133 GLU H N 1
ATOM 7213 C CA . GLU G 2 133 ? 17.455 -10.609 -1.409 1.00 81.21 133 GLU H CA 1
ATOM 7214 C C . GLU G 2 133 ? 16.321 -9.836 -2.079 1.00 78.20 133 GLU H C 1
ATOM 7215 O O . GLU G 2 133 ? 15.146 -10.065 -1.795 1.00 77.97 133 GLU H O 1
ATOM 7221 N N . ASN H 2 2 ? 25.561 10.674 57.257 1.00 51.10 2 ASN I N 1
ATOM 7222 C CA . ASN H 2 2 ? 24.532 11.367 56.478 1.00 47.48 2 ASN I CA 1
ATOM 7223 C C . ASN H 2 2 ? 23.992 10.469 55.366 1.00 45.16 2 ASN I C 1
ATOM 7224 O O . ASN H 2 2 ? 24.761 9.889 54.597 1.00 46.49 2 ASN I O 1
ATOM 7229 N N . ASP H 2 3 ? 22.660 10.373 55.281 1.00 41.79 3 ASP I N 1
ATOM 7230 C CA . ASP H 2 3 ? 22.030 9.364 54.431 1.00 41.85 3 ASP I CA 1
ATOM 7231 C C . ASP H 2 3 ? 22.170 9.680 52.947 1.00 45.03 3 ASP I C 1
ATOM 7232 O O . ASP H 2 3 ? 22.193 8.760 52.123 1.00 40.52 3 ASP I O 1
ATOM 7237 N N . ILE H 2 4 ? 22.240 10.961 52.582 1.00 47.59 4 ILE I N 1
ATOM 7238 C CA . ILE H 2 4 ? 22.416 11.313 51.178 1.00 49.28 4 ILE I CA 1
ATOM 7239 C C . ILE H 2 4 ? 23.793 10.873 50.697 1.00 45.18 4 ILE I C 1
ATOM 7240 O O . ILE H 2 4 ? 23.921 10.211 49.663 1.00 46.27 4 ILE I O 1
ATOM 7245 N N . ILE H 2 5 ? 24.839 11.193 51.466 1.00 44.48 5 ILE I N 1
ATOM 7246 C CA . ILE H 2 5 ? 26.181 10.708 51.145 1.00 43.69 5 ILE I CA 1
ATOM 7247 C C . ILE H 2 5 ? 26.185 9.188 51.035 1.00 50.38 5 ILE I C 1
ATOM 7248 O O . ILE H 2 5 ? 26.652 8.620 50.040 1.00 51.79 5 ILE I O 1
ATOM 7253 N N . ILE H 2 6 ? 25.653 8.511 52.059 1.00 49.90 6 ILE I N 1
ATOM 7254 C CA . ILE H 2 6 ? 25.692 7.051 52.114 1.00 47.63 6 ILE I CA 1
ATOM 7255 C C . ILE H 2 6 ? 24.994 6.449 50.901 1.00 46.74 6 ILE I C 1
ATOM 7256 O O . ILE H 2 6 ? 25.537 5.567 50.222 1.00 48.69 6 ILE I O 1
ATOM 7261 N N . ASN H 2 7 ? 23.779 6.914 50.611 1.00 43.91 7 ASN I N 1
ATOM 7262 C CA . ASN H 2 7 ? 23.008 6.323 49.523 1.00 43.86 7 ASN I CA 1
ATOM 7263 C C . ASN H 2 7 ? 23.644 6.604 48.167 1.00 41.50 7 ASN I C 1
ATOM 7264 O O . ASN H 2 7 ? 23.595 5.752 47.271 1.00 42.75 7 ASN I O 1
ATOM 7269 N N . LYS H 2 8 ? 24.236 7.793 47.993 1.00 38.10 8 LYS I N 1
ATOM 7270 C CA . LYS H 2 8 ? 24.891 8.106 46.724 1.00 41.45 8 LYS I CA 1
ATOM 7271 C C . LYS H 2 8 ? 26.119 7.231 46.512 1.00 40.63 8 LYS I C 1
ATOM 7272 O O . LYS H 2 8 ? 26.384 6.786 45.389 1.00 37.19 8 LYS I O 1
ATOM 7278 N N . ILE H 2 9 ? 26.881 6.978 47.578 1.00 42.22 9 ILE I N 1
ATOM 7279 C CA . ILE H 2 9 ? 28.016 6.062 47.483 1.00 45.34 9 ILE I CA 1
ATOM 7280 C C . ILE H 2 9 ? 27.543 4.681 47.049 1.00 48.44 9 ILE I C 1
ATOM 7281 O O . ILE H 2 9 ? 28.116 4.063 46.144 1.00 50.98 9 ILE I O 1
ATOM 7286 N N . ALA H 2 10 ? 26.477 4.183 47.684 1.00 47.47 10 ALA I N 1
ATOM 7287 C CA . ALA H 2 10 ? 25.936 2.879 47.315 1.00 47.11 10 ALA I CA 1
ATOM 7288 C C . ALA H 2 10 ? 25.443 2.876 45.877 1.00 45.45 10 ALA I C 1
ATOM 7289 O O . ALA H 2 10 ? 25.629 1.892 45.152 1.00 45.47 10 ALA I O 1
ATOM 7291 N N . THR H 2 11 ? 24.800 3.963 45.447 1.00 43.70 11 THR I N 1
ATOM 7292 C CA . THR H 2 11 ? 24.357 4.032 44.060 1.00 43.64 11 THR I CA 1
ATOM 7293 C C . THR H 2 11 ? 25.546 3.957 43.108 1.00 45.37 11 THR I C 1
ATOM 7294 O O . THR H 2 11 ? 25.481 3.275 42.077 1.00 46.58 11 THR I O 1
ATOM 7298 N N . ILE H 2 12 ? 26.657 4.612 43.460 1.00 43.37 12 ILE I N 1
ATOM 7299 C CA . ILE H 2 12 ? 27.827 4.600 42.587 1.00 45.21 12 ILE I CA 1
ATOM 7300 C C . ILE H 2 12 ? 28.395 3.192 42.464 1.00 49.35 12 ILE I C 1
ATOM 7301 O O . ILE H 2 12 ? 28.719 2.737 41.360 1.00 53.24 12 ILE I O 1
ATOM 7306 N N . LYS H 2 13 ? 28.505 2.469 43.581 1.00 49.71 13 LYS I N 1
ATOM 7307 C CA . LYS H 2 13 ? 29.068 1.123 43.522 1.00 52.90 13 LYS I CA 1
ATOM 7308 C C . LYS H 2 13 ? 28.132 0.157 42.810 1.00 54.48 13 LYS I C 1
ATOM 7309 O O . LYS H 2 13 ? 28.591 -0.702 42.042 1.00 58.20 13 LYS I O 1
ATOM 7315 N N . ARG H 2 14 ? 26.820 0.278 43.039 1.00 52.28 14 ARG I N 1
ATOM 7316 C CA . ARG H 2 14 ? 25.881 -0.537 42.276 1.00 54.58 14 ARG I CA 1
ATOM 7317 C C . ARG H 2 14 ? 26.041 -0.294 40.780 1.00 56.45 14 ARG I C 1
ATOM 7318 O O . ARG H 2 14 ? 26.064 -1.240 39.984 1.00 64.05 14 ARG I O 1
ATOM 7326 N N . CYS H 2 15 ? 26.169 0.970 40.380 1.00 55.05 15 CYS I N 1
ATOM 7327 C CA . CYS H 2 15 ? 26.277 1.285 38.960 1.00 53.22 15 CYS I CA 1
ATOM 7328 C C . CYS H 2 15 ? 27.604 0.808 38.377 1.00 49.21 15 CYS I C 1
ATOM 7329 O O . CYS H 2 15 ? 27.654 0.361 37.227 1.00 42.73 15 CYS I O 1
ATOM 7332 N N . ILE H 2 16 ? 28.690 0.888 39.149 1.00 50.70 16 ILE I N 1
ATOM 7333 C CA . ILE H 2 16 ? 29.979 0.417 38.649 1.00 52.37 16 ILE I CA 1
ATOM 7334 C C . ILE H 2 16 ? 29.940 -1.087 38.403 1.00 59.82 16 ILE I C 1
ATOM 7335 O O . ILE H 2 16 ? 30.411 -1.577 37.368 1.00 64.54 16 ILE I O 1
ATOM 7340 N N . LYS H 2 17 ? 29.376 -1.842 39.346 1.00 59.52 17 LYS I N 1
ATOM 7341 C CA . LYS H 2 17 ? 29.320 -3.291 39.197 1.00 60.65 17 LYS I CA 1
ATOM 7342 C C . LYS H 2 17 ? 28.409 -3.692 38.042 1.00 60.18 17 LYS I C 1
ATOM 7343 O O . LYS H 2 17 ? 28.695 -4.658 37.324 1.00 68.23 17 LYS I O 1
ATOM 7349 N N . ARG H 2 18 ? 27.319 -2.951 37.834 1.00 55.54 18 ARG I N 1
ATOM 7350 C CA . ARG H 2 18 ? 26.454 -3.237 36.696 1.00 58.03 18 ARG I CA 1
ATOM 7351 C C . ARG H 2 18 ? 27.112 -2.855 35.378 1.00 60.92 18 ARG I C 1
ATOM 7352 O O . ARG H 2 18 ? 26.801 -3.450 34.340 1.00 61.80 18 ARG I O 1
ATOM 7360 N N . ILE H 2 19 ? 28.014 -1.872 35.388 1.00 59.84 19 ILE I N 1
ATOM 7361 C CA . ILE H 2 19 ? 28.771 -1.561 34.180 1.00 55.97 19 ILE I CA 1
ATOM 7362 C C . ILE H 2 19 ? 29.775 -2.671 33.888 1.00 58.93 19 ILE I C 1
ATOM 7363 O O . ILE H 2 19 ? 29.879 -3.153 32.754 1.00 55.90 19 ILE I O 1
ATOM 7368 N N . GLN H 2 20 ? 30.523 -3.098 34.911 1.00 59.34 20 GLN I N 1
ATOM 7369 C CA . GLN H 2 20 ? 31.463 -4.201 34.737 1.00 58.32 20 GLN I CA 1
ATOM 7370 C C . GLN H 2 20 ? 30.740 -5.470 34.307 1.00 62.30 20 GLN I C 1
ATOM 7371 O O . GLN H 2 20 ? 31.173 -6.162 33.378 1.00 67.79 20 GLN I O 1
ATOM 7377 N N . GLN H 2 21 ? 29.621 -5.781 34.965 1.00 60.84 21 GLN I N 1
ATOM 7378 C CA . GLN H 2 21 ? 28.868 -6.985 34.625 1.00 63.99 21 GLN I CA 1
ATOM 7379 C C . GLN H 2 21 ? 28.338 -6.925 33.198 1.00 64.80 21 GLN I C 1
ATOM 7380 O O . GLN H 2 21 ? 28.464 -7.890 32.437 1.00 71.35 21 GLN I O 1
ATOM 7386 N N . VAL H 2 22 ? 27.736 -5.797 32.814 1.00 60.30 22 VAL I N 1
ATOM 7387 C CA . VAL H 2 22 ? 27.158 -5.698 31.477 1.00 59.40 22 VAL I CA 1
ATOM 7388 C C . VAL H 2 22 ? 28.250 -5.666 30.415 1.00 60.18 22 VAL I C 1
ATOM 7389 O O . VAL H 2 22 ? 28.111 -6.275 29.348 1.00 64.31 22 VAL I O 1
ATOM 7393 N N . TYR H 2 23 ? 29.353 -4.964 30.683 1.00 57.67 23 TYR I N 1
ATOM 7394 C CA . TYR H 2 23 ? 30.409 -4.874 29.680 1.00 60.43 23 TYR I CA 1
ATOM 7395 C C . TYR H 2 23 ? 31.107 -6.217 29.493 1.00 64.30 23 TYR I C 1
ATOM 7396 O O . TYR H 2 23 ? 31.427 -6.600 28.361 1.00 60.50 23 TYR I O 1
ATOM 7405 N N . GLY H 2 24 ? 31.337 -6.945 30.584 1.00 65.41 24 GLY I N 1
ATOM 7406 C CA . GLY H 2 24 ? 31.994 -8.239 30.486 1.00 67.42 24 GLY I CA 1
ATOM 7407 C C . GLY H 2 24 ? 33.368 -8.111 29.859 1.00 72.49 24 GLY I C 1
ATOM 7408 O O . GLY H 2 24 ? 34.173 -7.251 30.236 1.00 71.19 24 GLY I O 1
ATOM 7409 N N . ASP H 2 25 ? 33.644 -8.974 28.877 1.00 76.38 25 ASP I N 1
ATOM 7410 C CA . ASP H 2 25 ? 34.905 -8.907 28.149 1.00 81.32 25 ASP I CA 1
ATOM 7411 C C . ASP H 2 25 ? 34.864 -7.916 26.992 1.00 80.16 25 ASP I C 1
ATOM 7412 O O . ASP H 2 25 ? 35.921 -7.561 26.459 1.00 83.74 25 ASP I O 1
ATOM 7417 N N . GLY H 2 26 ? 33.674 -7.469 26.593 1.00 75.78 26 GLY I N 1
ATOM 7418 C CA . GLY H 2 26 ? 33.515 -6.532 25.503 1.00 71.38 26 GLY I CA 1
ATOM 7419 C C . GLY H 2 26 ?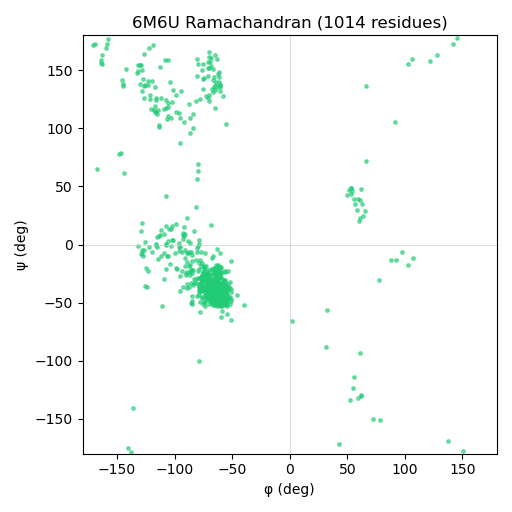 33.169 -7.157 24.167 1.00 68.77 26 GLY I C 1
ATOM 7420 O O . GLY H 2 26 ? 32.884 -6.419 23.215 1.00 70.84 26 GLY I O 1
ATOM 7421 N N . SER H 2 27 ? 33.175 -8.489 24.071 1.00 66.10 27 SER I N 1
ATOM 7422 C CA . SER H 2 27 ? 32.964 -9.146 22.785 1.00 69.53 27 SER I CA 1
ATOM 7423 C C . SER H 2 27 ? 31.611 -8.777 22.187 1.00 67.57 27 SER I C 1
ATOM 7424 O O . SER H 2 27 ? 31.520 -8.394 21.015 1.00 60.85 27 SER I O 1
ATOM 7427 N N . GLN H 2 28 ? 30.546 -8.878 22.981 1.00 73.35 28 GLN I N 1
ATOM 7428 C CA . GLN H 2 28 ? 29.213 -8.567 22.481 1.00 77.92 28 GLN I CA 1
ATOM 7429 C C . GLN H 2 28 ? 28.861 -7.087 22.597 1.00 77.47 28 GLN I C 1
ATOM 7430 O O . GLN H 2 28 ? 27.950 -6.625 21.897 1.00 74.97 28 GLN I O 1
ATOM 7436 N N . PHE H 2 29 ? 29.594 -6.331 23.424 1.00 77.48 29 PHE I N 1
ATOM 7437 C CA . PHE H 2 29 ? 29.224 -4.951 23.736 1.00 73.24 29 PHE I CA 1
ATOM 7438 C C . PHE H 2 29 ? 28.969 -4.121 22.484 1.00 71.98 29 PHE I C 1
ATOM 7439 O O . PHE H 2 29 ? 28.020 -3.329 22.438 1.00 69.49 29 PHE I O 1
ATOM 7447 N N . LYS H 2 30 ? 29.794 -4.290 21.454 1.00 75.90 30 LYS I N 1
ATOM 7448 C CA . LYS H 2 30 ? 29.652 -3.466 20.261 1.00 81.21 30 LYS I CA 1
ATOM 7449 C C . LYS H 2 30 ? 28.540 -3.946 19.333 1.00 79.31 30 LYS I C 1
ATOM 7450 O O . LYS H 2 30 ? 28.290 -3.296 18.312 1.00 75.87 30 LYS I O 1
ATOM 7456 N N . GLN H 2 31 ? 27.855 -5.044 19.673 1.00 80.73 31 GLN I N 1
ATOM 7457 C CA . GLN H 2 31 ? 26.782 -5.588 18.850 1.00 84.49 31 GLN I CA 1
ATOM 7458 C C . GLN H 2 31 ? 25.388 -5.421 19.432 1.00 82.74 31 GLN I C 1
ATOM 7459 O O . GLN H 2 31 ? 24.427 -5.339 18.659 1.00 82.77 31 GLN I O 1
ATOM 7465 N N . ASP H 2 32 ? 25.244 -5.384 20.753 1.00 80.83 32 ASP I N 1
ATOM 7466 C CA . ASP H 2 32 ? 23.945 -5.315 21.414 1.00 79.29 32 ASP I CA 1
ATOM 7467 C C . ASP H 2 32 ? 23.719 -3.883 21.886 1.00 76.75 32 ASP I C 1
ATOM 7468 O O . ASP H 2 32 ? 24.368 -3.428 22.835 1.00 75.56 32 ASP I O 1
ATOM 7473 N N . PHE H 2 33 ? 22.794 -3.171 21.235 1.00 74.51 33 PHE I N 1
ATOM 7474 C CA . PHE H 2 33 ? 22.578 -1.780 21.614 1.00 71.07 33 PHE I CA 1
ATOM 7475 C C . PHE H 2 33 ? 22.017 -1.651 23.026 1.00 65.93 33 PHE I C 1
ATOM 7476 O O . PHE H 2 33 ? 22.143 -0.581 23.630 1.00 65.54 33 PHE I O 1
ATOM 7484 N N . THR H 2 34 ? 21.423 -2.713 23.574 1.00 57.67 34 THR I N 1
ATOM 7485 C CA . THR H 2 34 ? 20.894 -2.626 24.929 1.00 57.72 34 THR I CA 1
ATOM 7486 C C . THR H 2 34 ? 22.003 -2.687 25.973 1.00 61.64 34 THR I C 1
ATOM 7487 O O . THR H 2 34 ? 21.876 -2.077 27.042 1.00 60.59 34 THR I O 1
ATOM 7491 N N . LEU H 2 35 ? 23.091 -3.409 25.692 1.00 61.98 35 LEU I N 1
ATOM 7492 C CA . LEU H 2 35 ? 24.244 -3.363 26.585 1.00 61.29 35 LEU I CA 1
ATOM 7493 C C . LEU H 2 35 ? 24.877 -1.979 26.576 1.00 58.29 35 LEU I C 1
ATOM 7494 O O . LEU H 2 35 ? 25.323 -1.484 27.618 1.00 58.93 35 LEU I O 1
ATOM 7499 N N . GLN H 2 36 ? 24.926 -1.345 25.403 1.00 52.25 36 GLN I N 1
ATOM 7500 C CA . GLN H 2 36 ? 25.438 0.016 25.307 1.00 47.16 36 GLN I CA 1
ATOM 7501 C C . GLN H 2 36 ? 24.561 0.982 26.091 1.00 49.54 36 GLN I C 1
ATOM 7502 O O . GLN H 2 36 ? 25.058 1.764 26.910 1.00 46.75 36 GLN I O 1
ATOM 7508 N N . ASP H 2 37 ? 23.247 0.939 25.846 1.00 53.23 37 ASP I N 1
ATOM 7509 C CA . ASP H 2 37 ? 22.308 1.792 26.567 1.00 52.95 37 ASP I CA 1
ATOM 7510 C C . ASP H 2 37 ? 22.475 1.636 28.070 1.00 50.43 37 ASP I C 1
ATOM 7511 O O . ASP H 2 37 ? 22.550 2.625 28.807 1.00 49.86 37 ASP I O 1
ATOM 7516 N N . SER H 2 38 ? 22.550 0.388 28.537 1.00 49.71 38 SER I N 1
ATOM 7517 C CA . SER H 2 38 ? 22.682 0.129 29.965 1.00 43.65 38 SER I CA 1
ATOM 7518 C C . SER H 2 38 ? 23.959 0.738 30.525 1.00 44.75 38 SER I C 1
ATOM 7519 O O . SER H 2 38 ? 23.942 1.352 31.599 1.00 46.63 38 SER I O 1
ATOM 7522 N N . VAL H 2 39 ? 25.079 0.570 29.819 1.00 41.55 39 VAL I N 1
ATOM 7523 C CA . VAL H 2 39 ? 26.346 1.102 30.309 1.00 40.53 39 VAL I CA 1
ATOM 7524 C C . VAL H 2 39 ? 26.317 2.626 30.323 1.00 41.80 39 VAL I C 1
ATOM 7525 O O . VAL H 2 39 ? 26.763 3.260 31.288 1.00 41.52 39 VAL I O 1
ATOM 7529 N N . ILE H 2 40 ? 25.782 3.236 29.261 1.00 35.77 40 ILE I N 1
ATOM 7530 C CA . ILE H 2 40 ? 25.724 4.693 29.183 1.00 37.00 40 ILE I CA 1
ATOM 7531 C C . ILE H 2 40 ? 24.876 5.252 30.318 1.00 40.54 40 ILE I C 1
ATOM 7532 O O . ILE H 2 40 ? 25.297 6.161 31.042 1.00 43.70 40 ILE I O 1
ATOM 7537 N N . LEU H 2 41 ? 23.666 4.711 30.488 1.00 39.22 41 LEU I N 1
ATOM 7538 C CA . LEU H 2 41 ? 22.775 5.181 31.541 1.00 43.17 41 LEU I CA 1
ATOM 7539 C C . LEU H 2 41 ? 23.427 5.069 32.912 1.00 44.72 41 LEU I C 1
ATOM 7540 O O . LEU H 2 41 ? 23.299 5.974 33.743 1.00 47.73 41 LEU I O 1
ATOM 7545 N N . ASN H 2 42 ? 24.145 3.970 33.162 1.00 40.14 42 ASN I N 1
ATOM 7546 C CA . ASN H 2 42 ? 24.791 3.797 34.458 1.00 42.89 42 ASN I CA 1
ATOM 7547 C C . ASN H 2 42 ? 26.014 4.692 34.611 1.00 43.33 42 ASN I C 1
ATOM 7548 O O . ASN H 2 42 ? 26.349 5.089 35.732 1.00 48.53 42 ASN I O 1
ATOM 7553 N N . LEU H 2 43 ? 26.697 5.018 33.513 1.00 40.76 43 LEU I N 1
ATOM 7554 C CA . LEU H 2 43 ? 27.741 6.034 33.593 1.00 41.75 43 LEU I CA 1
ATOM 7555 C C . LEU H 2 43 ? 27.154 7.383 33.996 1.00 41.50 43 LEU I C 1
ATOM 7556 O O . LEU H 2 43 ? 27.721 8.087 34.839 1.00 39.27 43 LEU I O 1
ATOM 7561 N N . GLN H 2 44 ? 26.009 7.752 33.411 1.00 39.36 44 GLN I N 1
ATOM 7562 C CA . GLN H 2 44 ? 25.373 9.018 33.761 1.00 39.18 44 GLN I CA 1
ATOM 7563 C C . GLN H 2 44 ? 24.912 9.025 35.212 1.00 39.10 44 GLN I C 1
ATOM 7564 O O . GLN H 2 44 ? 25.022 10.049 35.896 1.00 43.08 44 GLN I O 1
ATOM 7570 N N . ARG H 2 45 ? 24.381 7.896 35.698 1.00 42.37 45 ARG I N 1
ATOM 7571 C CA . ARG H 2 45 ? 23.974 7.816 37.100 1.00 38.77 45 ARG I CA 1
ATOM 7572 C C . ARG H 2 45 ? 25.164 8.008 38.027 1.00 39.54 45 ARG I C 1
ATOM 7573 O O . ARG H 2 45 ? 25.069 8.735 39.023 1.00 49.58 45 ARG I O 1
ATOM 7581 N N . CYS H 2 46 ? 26.293 7.362 37.720 1.00 40.02 46 CYS I N 1
ATOM 7582 C CA . CYS H 2 46 ? 27.509 7.569 38.502 1.00 36.93 46 CYS I CA 1
ATOM 7583 C C . CYS H 2 46 ? 27.886 9.038 38.542 1.00 37.25 46 CYS I C 1
ATOM 7584 O O . CYS H 2 46 ? 28.189 9.588 39.608 1.00 41.33 46 CYS I O 1
ATOM 7587 N N . CYS H 2 47 ? 27.880 9.686 37.378 1.00 38.59 47 CYS I N 1
ATOM 7588 C CA . CYS H 2 47 ? 28.263 11.087 37.306 1.00 44.10 47 CYS I CA 1
ATOM 7589 C C . CYS H 2 47 ? 27.317 11.964 38.115 1.00 38.38 47 CYS I C 1
ATOM 7590 O O . CYS H 2 47 ? 27.763 12.855 38.846 1.00 38.03 47 CYS I O 1
ATOM 7593 N N . GLU H 2 48 ? 26.007 11.722 38.004 1.00 38.94 48 GLU I N 1
ATOM 7594 C CA . GLU H 2 48 ? 25.038 12.522 38.750 1.00 39.08 48 GLU I CA 1
ATOM 7595 C C . GLU H 2 48 ? 25.184 12.319 40.250 1.00 40.22 48 GLU I C 1
ATOM 7596 O O . GLU H 2 48 ? 25.124 13.284 41.023 1.00 39.36 48 GLU I O 1
ATOM 7602 N N . ALA H 2 49 ? 25.373 11.070 40.684 1.00 33.76 49 ALA I N 1
ATOM 7603 C CA . ALA H 2 49 ? 25.563 10.809 42.106 1.00 30.49 49 ALA I CA 1
ATOM 7604 C C . ALA H 2 49 ? 26.800 11.526 42.638 1.00 38.02 49 ALA I C 1
ATOM 7605 O O . ALA H 2 49 ? 26.785 12.061 43.755 1.00 35.98 49 ALA I O 1
ATOM 7607 N N . CYS H 2 50 ? 27.877 11.559 41.845 1.00 34.36 50 CYS I N 1
ATOM 7608 C CA . CYS H 2 50 ? 29.083 12.275 42.253 1.00 46.61 50 CYS I CA 1
ATOM 7609 C C . CYS H 2 50 ? 28.830 13.773 42.362 1.00 44.65 50 CYS I C 1
ATOM 7610 O O . CYS H 2 50 ? 29.385 14.438 43.243 1.00 46.57 50 CYS I O 1
ATOM 7613 N N . ILE H 2 51 ? 28.021 14.327 41.455 1.00 36.75 51 ILE I N 1
ATOM 7614 C CA . ILE H 2 51 ? 27.686 15.744 41.529 1.00 36.54 51 ILE I CA 1
ATOM 7615 C C . ILE H 2 51 ? 26.846 16.028 42.774 1.00 44.56 51 ILE I C 1
ATOM 7616 O O . ILE H 2 51 ? 27.019 17.061 43.435 1.00 43.37 51 ILE I O 1
ATOM 7621 N N . ASP H 2 52 ? 25.944 15.107 43.127 1.00 43.64 52 ASP I N 1
ATOM 7622 C CA . ASP H 2 52 ? 25.131 15.281 44.326 1.00 43.84 52 ASP I CA 1
ATOM 7623 C C . ASP H 2 52 ? 25.985 15.236 45.586 1.00 41.95 52 ASP I C 1
ATOM 7624 O O . ASP H 2 52 ? 25.780 16.034 46.509 1.00 47.15 52 ASP I O 1
ATOM 7629 N N . ILE H 2 53 ? 26.946 14.312 45.646 1.00 39.64 53 ILE I N 1
ATOM 7630 C CA . ILE H 2 53 ? 27.870 14.274 46.779 1.00 38.58 53 ILE I CA 1
ATOM 7631 C C . ILE H 2 53 ? 28.648 15.579 46.865 1.00 42.07 53 ILE I C 1
ATOM 7632 O O . ILE H 2 53 ? 28.763 16.189 47.934 1.00 45.63 53 ILE I O 1
ATOM 7637 N N . ALA H 2 54 ? 29.195 16.024 45.732 1.00 38.26 54 ALA I N 1
ATO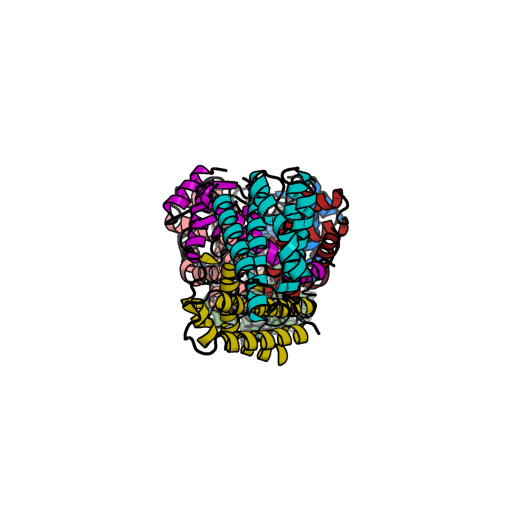M 7638 C CA . ALA H 2 54 ? 29.977 17.253 45.711 1.00 36.67 54 ALA I CA 1
ATOM 7639 C C . ALA H 2 54 ? 29.145 18.436 46.182 1.00 33.58 54 ALA I C 1
ATOM 7640 O O . ALA H 2 54 ? 29.609 19.256 46.982 1.00 33.33 54 ALA I O 1
ATOM 7642 N N . ASN H 2 55 ? 27.910 18.546 45.686 1.00 35.60 55 ASN I N 1
ATOM 7643 C CA . ASN H 2 55 ? 27.054 19.662 46.075 1.00 37.19 55 ASN I CA 1
ATOM 7644 C C . ASN H 2 55 ? 26.657 19.567 47.545 1.00 43.27 55 ASN I C 1
ATOM 7645 O O . ASN H 2 55 ? 26.645 20.582 48.253 1.00 47.34 55 ASN I O 1
ATOM 7650 N N . HIS H 2 56 ? 26.347 18.360 48.031 1.00 39.41 56 HIS I N 1
ATOM 7651 C CA . HIS H 2 56 ? 26.029 18.213 49.449 1.00 44.07 56 HIS I CA 1
ATOM 7652 C C . HIS H 2 56 ? 27.205 18.632 50.319 1.00 46.19 56 HIS I C 1
ATOM 7653 O O . HIS H 2 56 ? 27.018 19.265 51.363 1.00 49.31 56 HIS I O 1
ATOM 7660 N N . ILE H 2 57 ? 28.427 18.310 49.895 1.00 45.74 57 ILE I N 1
ATOM 7661 C CA . ILE H 2 57 ? 29.597 18.672 50.686 1.00 47.56 57 ILE I CA 1
ATOM 7662 C C . ILE H 2 57 ? 29.865 20.169 50.592 1.00 43.83 57 ILE I C 1
ATOM 7663 O O . ILE H 2 57 ? 30.164 20.822 51.597 1.00 40.31 57 ILE I O 1
ATOM 7668 N N . ASN H 2 58 ? 29.772 20.733 49.383 1.00 43.54 58 ASN I N 1
ATOM 7669 C CA . ASN H 2 58 ? 29.968 22.173 49.214 1.00 43.69 58 ASN I CA 1
ATOM 7670 C C . ASN H 2 58 ? 29.042 22.982 50.119 1.00 48.11 58 ASN I C 1
ATOM 7671 O O . ASN H 2 58 ? 29.443 24.012 50.673 1.00 40.78 58 ASN I O 1
ATOM 7676 N N . ARG H 2 59 ? 27.794 22.539 50.265 1.00 55.09 59 ARG I N 1
ATOM 7677 C CA . ARG H 2 59 ? 26.830 23.260 51.088 1.00 61.73 59 ARG I CA 1
ATOM 7678 C C . ARG H 2 59 ? 27.096 23.039 52.564 1.00 62.98 59 ARG I C 1
ATOM 7679 O O . ARG H 2 59 ? 27.182 23.997 53.348 1.00 65.47 59 ARG I O 1
ATOM 7687 N N . GLN H 2 60 ? 27.212 21.767 52.948 1.00 57.39 60 GLN I N 1
ATOM 7688 C CA . GLN H 2 60 ? 27.275 21.433 54.358 1.00 62.80 60 GLN I CA 1
ATOM 7689 C C . GLN H 2 60 ? 28.524 22.019 54.993 1.00 65.72 60 GLN I C 1
ATOM 7690 O O . GLN H 2 60 ? 28.453 22.510 56.125 1.00 72.37 60 GLN I O 1
ATOM 7696 N N . GLN H 2 61 ? 29.683 21.961 54.298 1.00 61.28 61 GLN I N 1
ATOM 7697 C CA . GLN H 2 61 ? 30.921 22.571 54.797 1.00 58.60 61 GLN I CA 1
ATOM 7698 C C . GLN H 2 61 ? 31.153 24.006 54.314 1.00 54.26 61 GLN I C 1
ATOM 7699 O O . GLN H 2 61 ? 32.239 24.548 54.558 1.00 53.88 61 GLN I O 1
ATOM 7705 N N . GLN H 2 62 ? 30.178 24.632 53.646 1.00 51.64 62 GLN I N 1
ATOM 7706 C CA . GLN H 2 62 ? 30.182 26.078 53.358 1.00 55.22 62 GLN I CA 1
ATOM 7707 C C . GLN H 2 62 ? 31.365 26.493 52.485 1.00 58.20 62 GLN I C 1
ATOM 7708 O O . GLN H 2 62 ? 32.057 27.479 52.758 1.00 66.62 62 GLN I O 1
ATOM 7714 N N . LEU H 2 63 ? 31.586 25.743 51.409 1.00 54.97 63 LEU I N 1
ATOM 7715 C CA . LEU H 2 63 ? 32.721 26.027 50.542 1.00 52.41 63 LEU I CA 1
ATOM 7716 C C . LEU H 2 63 ? 32.412 27.091 49.506 1.00 56.95 63 LEU I C 1
ATOM 7717 O O . LEU H 2 63 ? 33.331 27.773 49.038 1.00 61.61 63 LEU I O 1
ATOM 7722 N N . GLY H 2 64 ? 31.150 27.256 49.165 1.00 56.16 64 GLY I N 1
ATOM 7723 C CA . GLY H 2 64 ? 30.741 28.133 48.088 1.00 49.62 64 GLY I CA 1
ATOM 7724 C C . GLY H 2 64 ? 29.463 27.598 47.482 1.00 46.51 64 GLY I C 1
ATOM 7725 O O . GLY H 2 64 ? 28.907 26.595 47.929 1.00 50.56 64 GLY I O 1
ATOM 7726 N N . ILE H 2 65 ? 28.999 28.291 46.449 1.00 50.67 65 ILE I N 1
ATOM 7727 C CA . ILE H 2 65 ? 27.795 27.866 45.750 1.00 61.59 65 ILE I CA 1
ATOM 7728 C C . ILE H 2 65 ? 28.189 27.519 44.315 1.00 60.63 65 ILE I C 1
ATOM 7729 O O . ILE H 2 65 ? 28.609 28.404 43.551 1.00 54.33 65 ILE I O 1
ATOM 7734 N N . PRO H 2 66 ? 28.082 26.253 43.913 1.00 57.89 66 PRO I N 1
ATOM 7735 C CA . PRO H 2 66 ? 28.480 25.863 42.552 1.00 53.05 66 PRO I CA 1
ATOM 7736 C C . PRO H 2 66 ? 27.564 26.495 41.515 1.00 52.39 66 PRO I C 1
ATOM 7737 O O . PRO H 2 66 ? 26.339 26.429 41.631 1.00 51.80 66 PRO I O 1
ATOM 7741 N N . GLN H 2 67 ? 28.166 27.105 40.494 1.00 52.23 67 GLN I N 1
ATOM 7742 C CA . GLN H 2 67 ? 27.398 27.689 39.401 1.00 58.79 67 GLN I CA 1
ATOM 7743 C C . GLN H 2 67 ? 27.133 26.703 38.267 1.00 60.42 67 GLN I C 1
ATOM 7744 O O . GLN H 2 67 ? 26.376 27.030 37.347 1.00 61.90 67 GLN I O 1
ATOM 7750 N N . SER H 2 68 ? 27.725 25.513 38.314 1.00 54.28 68 SER I N 1
ATOM 7751 C CA . SER H 2 68 ? 27.485 24.478 37.315 1.00 48.45 68 SER I CA 1
ATOM 7752 C C . SER H 2 68 ? 27.852 23.136 37.931 1.00 46.05 68 SER I C 1
ATOM 7753 O O . SER H 2 68 ? 28.325 23.064 39.067 1.00 47.38 68 SER I O 1
ATOM 7756 N N . SER H 2 69 ? 27.635 22.067 37.165 1.00 46.91 69 SER I N 1
ATOM 7757 C CA . SER H 2 69 ? 28.063 20.747 37.614 1.00 42.72 69 SER I CA 1
ATOM 7758 C C . SER H 2 69 ? 29.577 20.687 37.779 1.00 40.39 69 SER I C 1
ATOM 7759 O O . SER H 2 69 ? 30.079 20.136 38.765 1.00 42.29 69 SER I O 1
ATOM 7762 N N . ARG H 2 70 ? 30.323 21.258 36.829 1.00 38.26 70 ARG I N 1
ATOM 7763 C CA . ARG H 2 70 ? 31.781 21.228 36.922 1.00 38.13 70 ARG I CA 1
ATOM 7764 C C . ARG H 2 70 ? 32.279 22.050 38.104 1.00 42.87 70 ARG I C 1
ATOM 7765 O O . ARG H 2 70 ? 33.272 21.683 38.746 1.00 45.86 70 ARG I O 1
ATOM 7773 N N . ASP H 2 71 ? 31.601 23.160 38.411 1.00 38.32 71 ASP I N 1
ATOM 7774 C CA . ASP H 2 71 ? 31.992 23.980 39.554 1.00 46.29 71 ASP I CA 1
ATOM 7775 C C . ASP H 2 71 ? 31.843 23.233 40.873 1.00 41.93 71 ASP I C 1
ATOM 7776 O O . ASP H 2 71 ? 32.557 23.533 41.835 1.00 44.88 71 ASP I O 1
ATOM 7781 N N . SER H 2 72 ? 30.928 22.265 40.939 1.00 36.68 72 SER I N 1
ATOM 7782 C CA . SER H 2 72 ? 30.810 21.443 42.138 1.00 41.26 72 SER I CA 1
ATOM 7783 C C . SER H 2 72 ? 32.138 20.783 42.483 1.00 45.43 72 SER I C 1
ATOM 7784 O O . SER H 2 72 ? 32.535 20.742 43.653 1.00 43.82 72 SER I O 1
ATOM 7787 N N . PHE H 2 73 ? 32.843 20.266 41.476 1.00 46.08 73 PHE I N 1
ATOM 7788 C CA . PHE H 2 73 ? 34.134 19.633 41.720 1.00 43.43 73 PHE I CA 1
ATOM 7789 C C . PHE H 2 73 ? 35.241 20.661 41.896 1.00 39.82 73 PHE I C 1
ATOM 7790 O O . PHE H 2 73 ? 36.145 20.461 42.712 1.00 41.44 73 PHE I O 1
ATOM 7798 N N . THR H 2 74 ? 35.180 21.766 41.146 1.00 41.90 74 THR I N 1
ATOM 7799 C CA . THR H 2 74 ? 36.140 22.852 41.328 1.00 38.12 74 THR I CA 1
ATOM 7800 C C . THR H 2 74 ? 36.192 23.311 42.781 1.00 38.99 74 THR I C 1
ATOM 7801 O O . THR H 2 74 ? 37.277 23.517 43.336 1.00 45.61 74 THR I O 1
ATOM 7805 N N . LEU H 2 75 ? 35.030 23.468 43.419 1.00 39.31 75 LEU I N 1
ATOM 7806 C CA . LEU H 2 75 ? 35.015 23.888 44.818 1.00 47.25 75 LEU I CA 1
ATOM 7807 C C . LEU H 2 75 ? 35.688 22.857 45.713 1.00 45.93 75 LEU I C 1
ATOM 7808 O O . LEU H 2 75 ? 36.396 23.220 46.658 1.00 49.95 75 LEU I O 1
ATOM 7813 N N . LEU H 2 76 ? 35.481 21.565 45.433 1.00 43.68 76 LEU I N 1
ATOM 7814 C CA . LEU H 2 76 ? 36.118 20.526 46.239 1.00 39.20 76 LEU I CA 1
ATOM 7815 C C . LEU H 2 76 ? 37.636 20.570 46.104 1.00 40.77 76 LEU I C 1
ATOM 7816 O O . LEU H 2 76 ? 38.360 20.353 47.082 1.00 49.72 76 LEU I O 1
ATOM 7821 N N . ALA H 2 77 ? 38.138 20.856 44.901 1.00 36.69 77 ALA I N 1
ATOM 7822 C CA . ALA H 2 77 ? 39.581 20.866 44.680 1.00 38.25 77 ALA I CA 1
ATOM 7823 C C . ALA H 2 77 ? 40.230 22.112 45.265 1.00 40.98 77 ALA I C 1
ATOM 7824 O O . ALA H 2 77 ? 41.340 22.040 45.803 1.00 44.84 77 ALA I O 1
ATOM 7826 N N . GLN H 2 78 ? 39.559 23.263 45.160 1.00 45.09 78 GLN I N 1
ATOM 7827 C CA . GLN H 2 78 ? 40.112 24.491 45.722 1.00 55.04 78 GLN I CA 1
ATOM 7828 C C . GLN H 2 78 ? 40.326 24.377 47.223 1.00 53.78 78 GLN I C 1
ATOM 7829 O O . GLN H 2 78 ? 41.213 25.038 47.773 1.00 57.50 78 GLN I O 1
ATOM 7835 N N . ASN H 2 79 ? 39.539 23.541 47.899 1.00 52.90 79 ASN I N 1
ATOM 7836 C CA . ASN H 2 79 ? 39.681 23.318 49.330 1.00 57.06 79 ASN I CA 1
ATOM 7837 C C . ASN H 2 79 ? 40.388 22.005 49.641 1.00 59.38 79 ASN I C 1
ATOM 7838 O O . ASN H 2 79 ? 40.321 21.526 50.778 1.00 59.55 79 ASN I O 1
ATOM 7843 N N . ASN H 2 80 ? 41.050 21.413 48.644 1.00 59.06 80 ASN I N 1
ATOM 7844 C CA . ASN H 2 80 ? 41.916 20.250 48.828 1.00 54.79 80 ASN I CA 1
ATOM 7845 C C . ASN H 2 80 ? 41.167 19.065 49.429 1.00 52.97 80 ASN I C 1
ATOM 7846 O O . ASN H 2 80 ? 41.749 18.248 50.146 1.00 53.53 80 ASN I O 1
ATOM 7851 N N . LEU H 2 81 ? 39.867 18.968 49.146 1.00 49.63 81 LEU I N 1
ATOM 7852 C CA . LEU H 2 81 ? 39.110 17.782 49.525 1.00 51.95 81 LEU I CA 1
ATOM 7853 C C . LEU H 2 81 ? 39.308 16.655 48.522 1.00 54.52 81 LEU I C 1
ATOM 7854 O O . LEU H 2 81 ? 39.278 15.478 48.898 1.00 58.91 81 LEU I O 1
ATOM 7859 N N . ILE H 2 82 ? 39.493 16.998 47.248 1.00 44.08 82 ILE I N 1
ATOM 7860 C CA . ILE H 2 82 ? 39.979 16.076 46.237 1.00 42.58 82 ILE I CA 1
ATOM 7861 C C . ILE H 2 82 ? 41.184 16.731 45.576 1.00 46.57 82 ILE I C 1
ATOM 7862 O O . ILE H 2 82 ? 41.424 17.932 45.718 1.00 50.94 82 ILE I O 1
ATOM 7867 N N . THR H 2 83 ? 41.961 15.923 44.865 1.00 41.78 83 THR I N 1
ATOM 7868 C CA . THR H 2 83 ? 43.110 16.462 44.159 1.00 44.51 83 THR I CA 1
ATOM 7869 C C . THR H 2 83 ? 42.671 17.091 42.842 1.00 43.80 83 THR I C 1
ATOM 7870 O O . THR H 2 83 ? 41.596 16.795 42.310 1.00 42.61 83 THR I O 1
ATOM 7874 N N . GLN H 2 84 ? 43.518 17.976 42.316 1.00 42.57 84 GLN I N 1
ATOM 7875 C CA . GLN H 2 84 ? 43.217 18.586 41.024 1.00 44.82 84 GLN I CA 1
ATOM 7876 C C . GLN H 2 84 ? 43.067 17.560 39.903 1.00 42.09 84 GLN I C 1
ATOM 7877 O O . GLN H 2 84 ? 42.098 17.677 39.133 1.00 40.47 84 GLN I O 1
ATOM 7883 N N . PRO H 2 85 ? 43.937 16.550 39.749 1.00 41.22 85 PRO I N 1
ATOM 7884 C CA . PRO H 2 85 ? 43.678 15.548 38.696 1.00 43.59 85 PRO I CA 1
ATOM 7885 C C . PRO H 2 85 ? 42.391 14.760 38.896 1.00 48.06 85 PRO I C 1
ATOM 7886 O O . PRO H 2 85 ? 41.686 14.491 37.914 1.00 47.99 85 PRO I O 1
ATOM 7890 N N . LEU H 2 86 ? 42.053 14.370 40.130 1.00 45.02 86 LEU I N 1
ATOM 7891 C CA . LEU H 2 86 ? 40.780 13.683 40.331 1.00 39.27 86 LEU I CA 1
ATOM 7892 C C . LEU H 2 86 ? 39.613 14.602 40.002 1.00 38.97 86 LEU I C 1
ATOM 7893 O O . LEU H 2 86 ? 38.640 14.181 39.365 1.00 40.55 86 LEU I O 1
ATOM 7898 N N . SER H 2 87 ? 39.694 15.864 40.429 1.00 38.20 87 SER I N 1
ATOM 7899 C CA . SER H 2 87 ? 38.684 16.848 40.055 1.00 40.24 87 SER I CA 1
ATOM 7900 C C . SER H 2 87 ? 38.542 16.947 38.539 1.00 37.61 87 SER I C 1
ATOM 7901 O O . SER H 2 87 ? 37.429 16.889 37.999 1.00 36.43 87 SER I O 1
ATOM 7904 N N . ASP H 2 88 ? 39.667 17.095 37.835 1.00 30.38 88 ASP I N 1
ATOM 7905 C CA . ASP H 2 88 ? 39.613 17.228 36.380 1.00 39.65 88 ASP I CA 1
ATOM 7906 C C . ASP H 2 88 ? 39.009 15.988 35.733 1.00 36.94 88 ASP I C 1
ATOM 7907 O O . ASP H 2 88 ? 38.253 16.095 34.763 1.00 45.09 88 ASP I O 1
ATOM 7912 N N . ASN H 2 89 ? 39.310 14.804 36.265 1.00 36.04 89 ASN I N 1
ATOM 7913 C CA . ASN H 2 89 ? 38.725 13.593 35.701 1.00 43.43 89 ASN I CA 1
ATOM 7914 C C . ASN H 2 89 ? 37.222 13.526 35.941 1.00 46.74 89 ASN I C 1
ATOM 7915 O O . ASN H 2 89 ? 36.483 13.035 35.081 1.00 52.99 89 ASN I O 1
ATOM 7920 N N . LEU H 2 90 ? 36.748 14.019 37.084 1.00 37.54 90 LEU I N 1
ATOM 7921 C CA . LEU H 2 90 ? 35.308 14.016 37.321 1.00 36.74 90 LEU I CA 1
ATOM 7922 C C . LEU H 2 90 ? 34.607 15.036 36.433 1.00 31.96 90 LEU I C 1
ATOM 7923 O O . LEU H 2 90 ? 33.492 14.790 35.960 1.00 34.97 90 LEU I O 1
ATOM 7928 N N . LYS H 2 91 ? 35.246 16.182 36.191 1.00 34.97 91 LYS I N 1
ATOM 7929 C CA . LYS H 2 91 ? 34.701 17.152 35.243 1.00 37.34 91 LYS I CA 1
ATOM 7930 C C . LYS H 2 91 ? 34.528 16.545 33.859 1.00 34.92 91 LYS I C 1
ATOM 7931 O O . LYS H 2 91 ? 33.495 16.744 33.214 1.00 41.68 91 LYS I O 1
ATOM 7937 N N . LYS H 2 92 ? 35.537 15.802 33.387 1.00 36.65 92 LYS I N 1
ATOM 7938 C CA . LYS H 2 92 ? 35.429 15.108 32.104 1.00 40.90 92 LYS I CA 1
ATOM 7939 C C . LYS H 2 92 ? 34.176 14.246 32.032 1.00 44.71 92 LYS I C 1
ATOM 7940 O O . LYS H 2 92 ? 33.552 14.132 30.972 1.00 46.24 92 LYS I O 1
ATOM 7946 N N . MET H 2 93 ? 33.804 13.613 33.148 1.00 41.75 93 MET I N 1
ATOM 7947 C CA . MET H 2 93 ? 32.657 12.714 33.141 1.00 42.50 93 MET I CA 1
ATOM 7948 C C . MET H 2 93 ? 31.338 13.457 32.994 1.00 43.28 93 MET I C 1
ATOM 7949 O O . MET H 2 93 ? 30.355 12.856 32.550 1.00 44.60 93 MET I O 1
ATOM 7954 N N . VAL H 2 94 ? 31.295 14.742 33.361 1.00 43.26 94 VAL I N 1
ATOM 7955 C CA . VAL H 2 94 ? 30.082 15.538 33.188 1.00 43.16 94 VAL I CA 1
ATOM 7956 C C . VAL H 2 94 ? 29.651 15.569 31.728 1.00 40.47 94 VAL I C 1
ATOM 7957 O O . VAL H 2 94 ? 28.452 15.619 31.428 1.00 42.09 94 VAL I O 1
ATOM 7961 N N . GLY H 2 95 ? 30.608 15.521 30.799 1.00 43.75 95 GLY I N 1
ATOM 7962 C CA . GLY H 2 95 ? 30.276 15.513 29.384 1.00 42.42 95 GLY I CA 1
ATOM 7963 C C . GLY H 2 95 ? 29.446 14.322 28.949 1.00 45.71 95 GLY I C 1
ATOM 7964 O O . GLY H 2 95 ? 28.729 14.412 27.945 1.00 48.05 95 GLY I O 1
ATOM 7965 N N . LEU H 2 96 ? 29.513 13.210 29.688 1.00 45.30 96 LEU I N 1
ATOM 7966 C CA . LEU H 2 96 ? 28.745 12.019 29.336 1.00 49.16 96 LEU I CA 1
ATOM 7967 C C . LEU H 2 96 ? 27.244 12.262 29.346 1.00 53.92 96 LEU I C 1
ATOM 7968 O O . LEU H 2 96 ? 26.501 11.488 28.733 1.00 58.40 96 LEU I O 1
ATOM 7973 N N . ARG H 2 97 ? 26.779 13.303 30.042 1.00 54.27 97 ARG I N 1
ATOM 7974 C CA . ARG H 2 97 ? 25.357 13.624 30.028 1.00 58.38 97 ARG I CA 1
ATOM 7975 C C . ARG H 2 97 ? 24.835 13.835 28.612 1.00 57.43 97 ARG I C 1
ATOM 7976 O O . ARG H 2 97 ? 23.628 13.705 28.383 1.00 59.97 97 ARG I O 1
ATOM 7984 N N . ASN H 2 98 ? 25.711 14.160 27.662 1.00 53.47 98 ASN I N 1
ATOM 7985 C CA . ASN H 2 98 ? 25.321 14.399 26.281 1.00 57.77 98 ASN I CA 1
ATOM 7986 C C . ASN H 2 98 ? 25.736 13.278 25.339 1.00 58.25 98 ASN I C 1
ATOM 7987 O O . ASN H 2 98 ? 25.447 13.363 24.141 1.00 56.93 98 ASN I O 1
ATOM 7992 N N . ILE H 2 99 ? 26.392 12.226 25.839 1.00 61.75 99 ILE I N 1
ATOM 7993 C CA . ILE H 2 99 ? 26.921 11.202 24.943 1.00 69.05 99 ILE I CA 1
ATOM 7994 C C . ILE H 2 99 ? 25.811 10.345 24.344 1.00 72.22 99 ILE I C 1
ATOM 7995 O O . ILE H 2 99 ? 25.989 9.779 23.260 1.00 70.04 99 ILE I O 1
ATOM 8000 N N . ALA H 2 100 ? 24.662 10.243 25.013 1.00 80.77 100 ALA I N 1
ATOM 8001 C CA . ALA H 2 100 ? 23.541 9.501 24.448 1.00 90.03 100 ALA I CA 1
ATOM 8002 C C . ALA H 2 100 ? 22.853 10.299 23.349 1.00 97.40 100 ALA I C 1
ATOM 8003 O O . ALA H 2 100 ? 22.553 9.769 22.274 1.00 98.56 100 ALA I O 1
ATOM 8005 N N . VAL H 2 101 ? 22.602 11.576 23.604 1.00 99.56 101 VAL I N 1
ATOM 8006 C CA . VAL H 2 101 ? 21.890 12.421 22.665 1.00 95.80 101 VAL I CA 1
ATOM 8007 C C . VAL H 2 101 ? 22.855 12.911 21.570 1.00 86.38 101 VAL I C 1
ATOM 8008 O O . VAL H 2 101 ? 23.059 14.104 21.338 1.00 81.30 101 VAL I O 1
ATOM 8012 N N . GLU H 2 106 ? 27.961 6.907 16.029 1.00 116.32 106 GLU I N 1
ATOM 8013 C CA . GLU H 2 106 ? 28.327 5.501 16.167 1.00 118.31 106 GLU I CA 1
ATOM 8014 C C . GLU H 2 106 ? 29.784 5.346 16.591 1.00 122.08 106 GLU I C 1
ATOM 8015 O O . GLU H 2 106 ? 30.196 4.275 17.039 1.00 122.85 106 GLU I O 1
ATOM 8017 N N . LEU H 2 107 ? 30.567 6.413 16.442 1.00 126.13 107 LEU I N 1
ATOM 8018 C CA . LEU H 2 107 ? 31.974 6.370 16.809 1.00 122.29 107 LEU I CA 1
ATOM 8019 C C . LEU H 2 107 ? 32.234 6.786 18.249 1.00 114.86 107 LEU I C 1
ATOM 8020 O O . LEU H 2 107 ? 33.352 6.586 18.740 1.00 114.78 107 LEU I O 1
ATOM 8025 N N . ASN H 2 108 ? 31.244 7.359 18.936 1.00 101.38 108 ASN I N 1
ATOM 8026 C CA . ASN H 2 108 ? 31.407 7.620 20.359 1.00 88.73 108 ASN I CA 1
ATOM 8027 C C . ASN H 2 108 ? 31.237 6.363 21.195 1.00 76.96 108 ASN I C 1
ATOM 8028 O O . ASN H 2 108 ? 31.477 6.404 22.406 1.00 77.18 108 ASN I O 1
ATOM 8033 N N . LEU H 2 109 ? 30.841 5.252 20.573 1.00 68.33 109 LEU I N 1
ATOM 8034 C CA . LEU H 2 109 ? 30.967 3.954 21.220 1.00 63.72 109 LEU I CA 1
ATOM 8035 C C . LEU H 2 109 ? 32.394 3.735 21.703 1.00 55.53 109 LEU I C 1
ATOM 8036 O O . LEU H 2 109 ? 32.620 3.136 22.762 1.00 53.77 109 LEU I O 1
ATOM 8041 N N . ASP H 2 110 ? 33.373 4.212 20.931 1.00 55.12 110 ASP I N 1
ATOM 8042 C CA . ASP H 2 110 ? 34.766 4.117 21.351 1.00 57.81 110 ASP I CA 1
ATOM 8043 C C . ASP H 2 110 ? 35.036 4.965 22.587 1.00 52.14 110 ASP I C 1
ATOM 8044 O O . ASP H 2 110 ? 35.846 4.577 23.436 1.00 50.60 110 ASP I O 1
ATOM 8049 N N . ILE H 2 111 ? 34.373 6.117 22.714 1.00 51.33 111 ILE I N 1
ATOM 8050 C CA . ILE H 2 111 ? 34.508 6.906 23.936 1.00 46.72 111 ILE I CA 1
ATOM 8051 C C . ILE H 2 111 ? 33.956 6.136 25.127 1.00 46.92 111 ILE I C 1
ATOM 8052 O O . ILE H 2 111 ? 34.560 6.115 26.207 1.00 47.05 111 ILE I O 1
ATOM 8057 N N . VAL H 2 112 ? 32.802 5.487 24.950 1.00 42.12 112 VAL I N 1
ATOM 8058 C CA . VAL H 2 112 ? 32.191 4.747 26.050 1.00 45.99 112 VAL I CA 1
ATOM 8059 C C . VAL H 2 112 ? 33.104 3.619 26.509 1.00 47.72 112 VAL I C 1
ATOM 8060 O O . VAL H 2 112 ? 33.308 3.418 27.712 1.00 54.01 112 VAL I O 1
ATOM 8064 N N . VAL H 2 113 ? 33.662 2.863 25.562 1.00 48.02 113 VAL I N 1
ATOM 8065 C CA . VAL H 2 113 ? 34.606 1.807 25.918 1.00 47.37 113 VAL I CA 1
ATOM 8066 C C . VAL H 2 113 ? 35.812 2.404 26.627 1.00 43.18 113 VAL I C 1
ATOM 8067 O O . VAL H 2 113 ? 36.258 1.901 27.664 1.00 45.59 113 VAL I O 1
ATOM 8071 N N . HIS H 2 114 ? 36.352 3.495 26.079 1.00 45.13 114 HIS I N 1
ATOM 8072 C CA . HIS H 2 114 ? 37.477 4.180 26.708 1.00 47.77 114 HIS I CA 1
ATOM 8073 C C . HIS H 2 114 ? 37.167 4.548 28.153 1.00 46.97 114 HIS I C 1
ATOM 8074 O O . HIS H 2 114 ? 37.988 4.333 29.050 1.00 47.43 114 HIS I O 1
ATOM 8081 N N . VAL H 2 115 ? 35.977 5.108 28.395 1.00 46.57 115 VAL I N 1
ATOM 8082 C CA . VAL H 2 115 ? 35.608 5.523 29.746 1.00 47.50 115 VAL I CA 1
ATOM 8083 C C . VAL H 2 115 ? 35.454 4.312 30.660 1.00 49.75 115 VAL I C 1
ATOM 8084 O O . VAL H 2 115 ? 35.898 4.332 31.816 1.00 50.18 115 VAL I O 1
ATOM 8088 N N . VAL H 2 116 ? 34.828 3.240 30.163 1.00 50.81 116 VAL I N 1
ATOM 8089 C CA . VAL H 2 116 ? 34.691 2.020 30.960 1.00 49.14 116 VAL I CA 1
ATOM 8090 C C . VAL H 2 116 ? 36.062 1.480 31.347 1.00 52.76 116 VAL I C 1
ATOM 8091 O O . VAL H 2 116 ? 36.292 1.089 32.498 1.00 55.92 116 VAL I O 1
ATOM 8095 N N . GLN H 2 117 ? 37.002 1.478 30.401 1.00 55.10 117 GLN I N 1
ATOM 8096 C CA . GLN H 2 117 ? 38.296 0.854 30.641 1.00 55.77 117 GLN I CA 1
ATOM 8097 C C . GLN H 2 117 ? 39.229 1.723 31.476 1.00 52.80 117 GLN I C 1
ATOM 8098 O O . GLN H 2 117 ? 40.078 1.185 32.193 1.00 53.55 117 GLN I O 1
ATOM 8104 N N . HIS H 2 118 ? 39.094 3.050 31.416 1.00 56.74 118 HIS I N 1
ATOM 8105 C CA . HIS H 2 118 ? 40.121 3.923 31.972 1.00 63.39 118 HIS I CA 1
ATOM 8106 C C . HIS H 2 118 ? 39.635 5.002 32.932 1.00 69.53 118 HIS I C 1
ATOM 8107 O O . HIS H 2 118 ? 40.480 5.679 33.528 1.00 74.32 118 HIS I O 1
ATOM 8114 N N . HIS H 2 119 ? 38.326 5.192 33.110 1.00 65.80 119 HIS I N 1
ATOM 8115 C CA . HIS H 2 119 ? 37.844 6.238 34.000 1.00 60.55 119 HIS I CA 1
ATOM 8116 C C . HIS H 2 119 ? 36.861 5.756 35.058 1.00 59.49 119 HIS I C 1
ATOM 8117 O O . HIS H 2 119 ? 36.473 6.554 35.919 1.00 58.50 119 HIS I O 1
ATOM 8124 N N . LEU H 2 120 ? 36.450 4.484 35.027 1.00 57.62 120 LEU I N 1
ATOM 8125 C CA . LEU H 2 120 ? 35.662 3.946 36.131 1.00 54.50 120 LEU I CA 1
ATOM 8126 C C . LEU H 2 120 ? 36.393 4.088 37.456 1.00 54.53 120 LEU I C 1
ATOM 8127 O O . LEU H 2 120 ? 35.756 4.327 38.487 1.00 55.97 120 LEU I O 1
ATOM 8132 N N . GLU H 2 121 ? 37.724 3.962 37.445 1.00 54.00 121 GLU I N 1
ATOM 8133 C CA . GLU H 2 121 ? 38.495 4.092 38.677 1.00 59.25 121 GLU I CA 1
ATOM 8134 C C . GLU H 2 121 ? 38.313 5.462 39.318 1.00 51.86 121 GLU I C 1
ATOM 8135 O O . GLU H 2 121 ? 38.535 5.615 40.523 1.00 52.83 121 GLU I O 1
ATOM 8141 N N . ASP H 2 122 ? 37.912 6.466 38.538 1.00 47.92 122 ASP I N 1
ATOM 8142 C CA . ASP H 2 122 ? 37.788 7.812 39.088 1.00 50.08 122 ASP I CA 1
ATOM 8143 C C . ASP H 2 122 ? 36.583 7.922 40.018 1.00 53.07 122 ASP I C 1
ATOM 8144 O O . ASP H 2 122 ? 36.671 8.554 41.078 1.00 50.12 122 ASP I O 1
ATOM 8149 N N . PHE H 2 123 ? 35.452 7.311 39.645 1.00 53.63 123 PHE I N 1
ATOM 8150 C CA . PHE H 2 123 ? 34.313 7.236 40.558 1.00 48.28 123 PHE I CA 1
ATOM 8151 C C . PHE H 2 123 ? 34.687 6.500 41.839 1.00 48.45 123 PHE I C 1
ATOM 8152 O O . PHE H 2 123 ? 34.330 6.935 42.941 1.00 48.50 123 PHE I O 1
ATOM 8160 N N . GLU H 2 124 ? 35.398 5.376 41.714 1.00 52.33 124 GLU I N 1
ATOM 8161 C CA . GLU H 2 124 ? 35.833 4.637 42.898 1.00 58.26 124 GLU I CA 1
ATOM 8162 C C . GLU H 2 124 ? 36.838 5.439 43.711 1.00 52.89 124 GLU I C 1
ATOM 8163 O O . GLU H 2 124 ? 36.810 5.409 44.946 1.00 55.24 124 GLU I O 1
ATOM 8169 N N . GLN H 2 125 ? 37.729 6.167 43.039 1.00 47.89 125 GLN I N 1
ATOM 8170 C CA . GLN H 2 125 ? 38.665 7.013 43.766 1.00 48.86 125 GLN I CA 1
ATOM 8171 C C . GLN H 2 125 ? 37.943 8.148 44.484 1.00 45.89 125 GLN I C 1
ATOM 8172 O O . GLN H 2 125 ? 38.381 8.581 45.556 1.00 41.23 125 GLN I O 1
ATOM 8178 N N . PHE H 2 126 ? 36.837 8.636 43.914 1.00 44.47 126 PHE I N 1
ATOM 8179 C CA . PHE H 2 126 ? 36.103 9.730 44.539 1.00 45.07 126 PHE I CA 1
ATOM 8180 C C . PHE H 2 126 ? 35.373 9.260 45.792 1.00 46.68 126 PHE I C 1
ATOM 8181 O O . PHE H 2 126 ? 35.382 9.954 46.813 1.00 48.02 126 PHE I O 1
ATOM 8189 N N . ILE H 2 127 ? 34.748 8.081 45.748 1.00 50.29 127 ILE I N 1
ATOM 8190 C CA . ILE H 2 127 ? 33.992 7.639 46.917 1.00 58.30 127 ILE I CA 1
ATOM 8191 C C . ILE H 2 127 ? 34.922 7.090 47.986 1.00 57.67 127 ILE I C 1
ATOM 8192 O O . ILE H 2 127 ? 34.555 7.048 49.166 1.00 56.33 127 ILE I O 1
ATOM 8197 N N . ASP H 2 128 ? 36.136 6.674 47.614 1.00 60.58 128 ASP I N 1
ATOM 8198 C CA . ASP H 2 128 ? 37.115 6.328 48.641 1.00 57.51 128 ASP I CA 1
ATOM 8199 C C . ASP H 2 128 ? 37.592 7.570 49.381 1.00 51.80 128 ASP I C 1
ATOM 8200 O O . ASP H 2 128 ? 37.745 7.547 50.607 1.00 50.54 128 ASP I O 1
ATOM 8205 N N . VAL H 2 129 ? 37.842 8.662 48.655 1.00 48.96 129 VAL I N 1
ATOM 8206 C CA . VAL H 2 129 ? 38.209 9.914 49.311 1.00 49.06 129 VAL I CA 1
ATOM 8207 C C . VAL H 2 129 ? 37.072 10.392 50.207 1.00 49.78 129 VAL I C 1
ATOM 8208 O O . VAL H 2 129 ? 37.304 10.919 51.300 1.00 49.82 129 VAL I O 1
ATOM 8212 N N . ILE H 2 130 ? 35.826 10.191 49.772 1.00 53.40 130 ILE I N 1
ATOM 8213 C CA . ILE H 2 130 ? 34.681 10.620 50.570 1.00 56.43 130 ILE I CA 1
ATOM 8214 C C . ILE H 2 130 ? 34.521 9.735 51.802 1.00 59.66 130 ILE I C 1
ATOM 8215 O O . ILE H 2 130 ? 34.274 10.231 52.908 1.00 59.64 130 ILE I O 1
ATOM 8220 N N . LYS H 2 131 ? 34.654 8.415 51.634 1.00 59.17 131 LYS I N 1
ATOM 8221 C CA . LYS H 2 131 ? 34.522 7.496 52.761 1.00 60.64 131 LYS I CA 1
ATOM 8222 C C . LYS H 2 131 ? 35.495 7.846 53.882 1.00 74.08 131 LYS I C 1
ATOM 8223 O O . LYS H 2 131 ? 35.153 7.741 55.066 1.00 77.76 131 LYS I O 1
ATOM 8229 N N . ALA H 2 132 ? 36.707 8.275 53.531 1.00 80.45 132 ALA I N 1
ATOM 8230 C CA . ALA H 2 132 ? 37.700 8.687 54.515 1.00 83.01 132 ALA I CA 1
ATOM 8231 C C . ALA H 2 132 ? 37.458 10.093 55.051 1.00 91.59 132 ALA I C 1
ATOM 8232 O O . ALA H 2 132 ? 38.248 10.562 55.878 1.00 94.81 132 ALA I O 1
ATOM 8234 N N . GLU H 2 133 ? 36.408 10.770 54.588 1.00 95.68 133 GLU I N 1
ATOM 8235 C CA . GLU H 2 133 ? 35.948 12.037 55.157 1.00 99.15 133 GLU I CA 1
ATOM 8236 C C . GLU H 2 133 ? 37.049 13.089 55.257 1.00 101.00 133 GLU I C 1
ATOM 8237 O O . GLU H 2 133 ? 37.100 13.853 56.222 1.00 102.93 133 GLU I O 1
#

Secondary structure (DSSP, 8-state):
--HHHHHHHHHHHSTTEEEEEEETTTT---SSPPEEEEEEESSPPPHHHHHHHHHHHHHHHTS-EEEEETTTS-HHHHHHHHHH-EEEES-HHHHHHHHHHHHHHHHHHHHHHHHHHHHHT-/-HHHHHHHHHHHHHHHHHHHHHTTSTTTTT-HHHHHHHHHHHHHHHHHHHHHHHHHHHHTT----SSHHHHHHHHHHTTSS-HHHHHHHHHHHHHHHHHHH-GGG--HHHHHHHHHHTHHHHHHHHHHHH--/-HHHHHHHHHHHHHHHHHHHHHTTSTTTTT-HHHHHHHHHHHHHHHHHHHHHHHHHHHHHT----SSTTHHHHHHHHTTSS-HHHHHHHHHHHHHHHHHHH-GGG--HHHHHHHHHHTHHHHHHHHHHHH--/-HHHHHHHHHHHHHHHHHHHHHTTSTTTTT-HHHHHHHHHHHHHHHHHHHHHHHHHHHHTT----SSHHHHHHHHHHTTSS-HHHHHHHHHHHGGGGTGGG---TTHHHHHHIIIIIHHHHHHHHHHHTT-/--HHHHHHHHHHHSTTEEEEEEEGGGSSS---TTPPEEEEEEESSPPPHHHHHHHHHHHHHHHTS-EEEEETTTS-HHHHHHHHHH-EEEES-HHHHHHHHHHHHHHHHHHHHHHHHHHHHHT-/-HHHHHHHHHHHHHHHHHHHHSSSSTTTSS-HHHHHHHHHHHHHHHHHHHHHHHHHHHHTT----SSHHHHHHHHHHTTSS-HHHHHHHHHHHHHHHHHHH-GGG--SHHHHHIIIIIGGGHHHHHHHH-/-HHHHHHHHHHHHHHHHHHHHSSSTTTTT-HHHHHHHHHHHHHHHHHHHHHHHHHHHHTT----SSSTHHHHHHHHTTSS-HHHHHHHHHHHHHHHHHHH-GGG--HHHHHHHHHHTHHHHHHHHHHHHT-/-HHHHHHHHHHHHHHHHHHHHHTTSTTTTT-HHHHHHHHHHHHHHHHHHHHHHHHHHHHTT----SSHHHHHHHHHHTTSS-HHHHHHHHHHHGGGGT----THHHHHHHHHHTHHHHHHHHHHHHT-

Organism: Shewanella oneidensis (strain ATCC 700550 / JCM 31522 / CIP 106686 / LMG 19005 / NCIMB 14063 / MR-1) (NCBI:txid211586)

InterPro domains:
  IPR041633 Polymerase beta, nucleotidyltransferase [PF18765] (7-98)
  IPR043519 Nucleotidyltransferase superfamily [G3DSA:3.30.460.10] (1-104)
  IPR043519 Nucleotidyltransferase superfamily [SSF81301] (7-91)
  IPR052930 Protein adenylyltransferase MntA [NF047752] (17-118)
  IPR052930 Protein adenylyltransferase MntA [PTHR43852] (2-128)